Protein AF-0000000080296168 (afdb_homodimer)

pLDDT: mean 92.32, std 10.61, range [26.84, 98.88]

Foldseek 3Di:
DPPPPVPPAEEDAPVCPVPPHDFFDKHKYKFFWLDWDDDDFKIKTWGHHLPDLDTAIEIETPVPPCVQDDGQFIKMFIATWHADPVGDIHGYGPDMGTPDHRPCVPDPDDDSVDDDDPVSLLVCLVCNCVPSLLSLLVVLLVLLVVLLVVVCVVVQAAEDDFDQKDQDAVQVPAAWAWDADPDLVVLVVQDDPPQDSRCSVPSGTITGYQDRVLVQVLVCLPRFKYKYWDKHAGPDQDPDLQDFRIFIKIKIKHFPDDDLVVVVVVVLVSLLSSLVSSCVPSVVSQQVLCCVAVVDPPDPCQSVDDEEEAEPVRLLVVCVVVVVVDPDHRDPPAGDDQVSLQVSCVVVVYKYKYFFAQPVNDGLFFAADPVHNRTGGKIFIQGHLNGTFKIKHKGDLALVSSVPRPPNDPPCVVSSVSSVVPRITMMMMMGGSLSSSCSSRVDNGSCSSDSFTHHPPDDDD/DPPPPVPPADEDAPVCPVPPHDFFDKHKYKFFWLDWDDDDFKIKTWGHHLPDLDTAIEIETPVPPCVPDDGQFIKMFIATWHADPVGDIHGYGPDMGTPDHRPCVPDPQDDSVDDDDPVSLLVCLVCNCVPSLLSLLVVLLVLLVVLLVVVCVVVQAAEDDFDQKDQDAVQVPAAWAWDADPDLVVLVVQDDPPQDSRCSVPSGTITGYQDRVLVQLLVCLPRFKYKYWDKHAGPDQDPDLQDFRIFIKIKIKHFPDDDLVVVVVVVLVSLLSSLVSSCVPSVVSQQVLCCVAVVDPDDPCQSVDDEEEAEPVRLLVVCVVVVVPDPDHRDPPAGDDQVSLQVSCVVVVYKYKYFFAQPVNDGLFFAADPVHNRTGGKIFIQGHLNRTFKIKHKGDLALVSSVPRPPNDPPCVVSSVSSVVPRITMMMMMGGSLSSSCSSRVDNGSCSSDSFTHHPPDDDD

Nearest PDB structures (foldseek):
  8h53-assembly1_D  TM=8.801E-01  e=4.854E-37  Homo sapiens
  3m4p-assembly1_A  TM=8.789E-01  e=1.012E-35  Entamoeba histolytica
  5xix-assembly2_C  TM=8.912E-01  e=6.479E-35  Homo sapiens
  5xix-assembly1_D  TM=8.924E-01  e=8.583E-35  Homo sapiens
  1asz-assembly1_B  TM=8.115E-01  e=2.152E-29  unclassified

Organism: Glossina morsitans morsitans (NCBI:txid37546)

Solvent-accessible surface area (backbone atoms only — not comparable to full-atom values): 49221 Å² total; per-residue (Å²): 133,79,74,71,71,69,72,73,62,53,79,46,60,74,65,47,41,81,76,74,55,56,73,70,40,65,37,26,42,59,31,33,26,61,42,74,46,79,54,94,67,37,31,38,34,28,33,36,48,37,66,46,89,64,68,42,43,34,39,34,59,52,91,44,90,54,89,72,71,48,56,39,23,26,35,40,35,34,26,33,31,37,68,43,96,88,67,47,68,29,30,45,48,76,43,78,42,76,72,24,59,12,48,54,88,71,75,48,84,74,56,82,90,53,88,74,54,68,74,62,46,64,73,37,58,61,56,33,29,63,38,70,66,44,32,31,44,46,52,47,52,27,47,48,53,52,37,49,52,50,53,40,48,76,69,61,34,39,54,48,76,56,58,51,71,21,56,53,61,85,73,73,76,65,50,38,31,31,49,36,63,61,46,66,65,56,29,60,71,45,48,48,92,87,49,56,56,81,18,16,57,39,66,42,72,36,24,48,19,61,59,46,60,70,59,44,51,33,43,27,78,19,38,25,28,26,30,32,79,42,74,25,38,38,50,55,95,49,87,51,51,81,55,51,33,51,45,45,34,36,35,41,37,39,57,81,38,88,47,63,65,60,53,50,50,50,53,52,51,49,54,44,51,35,52,53,54,37,49,75,76,38,44,67,39,36,49,50,38,17,47,73,57,58,67,45,85,74,67,75,60,63,69,75,47,75,66,43,78,36,45,36,66,56,49,49,50,56,47,62,76,46,47,86,77,49,92,63,84,87,48,94,82,72,65,74,52,64,70,55,38,39,46,52,18,60,74,65,74,24,35,32,34,37,28,50,34,54,36,91,78,49,63,70,58,43,19,59,34,91,88,44,69,63,21,16,39,30,38,34,35,24,32,70,97,59,13,71,47,32,43,33,28,30,41,51,32,48,40,66,63,44,69,62,37,91,69,54,66,86,90,46,63,65,63,45,46,52,23,56,49,25,27,61,41,23,28,34,38,39,29,44,45,45,54,53,49,26,56,66,23,49,51,76,46,48,60,68,64,43,81,64,54,28,36,67,60,35,58,76,92,133,82,74,68,72,72,70,75,61,55,79,47,60,74,65,48,43,82,78,73,56,53,74,71,40,65,38,26,41,59,30,32,27,62,41,73,46,80,54,94,64,37,32,38,33,29,32,38,48,37,66,47,88,65,70,43,42,36,39,34,58,53,91,46,90,53,91,72,72,48,55,39,21,26,34,39,34,34,25,34,32,36,67,43,96,88,68,48,68,29,31,44,48,79,42,79,42,77,72,23,58,12,48,55,88,70,76,49,85,75,56,81,88,54,88,73,53,68,72,62,46,63,74,38,59,62,55,34,29,61,38,69,65,44,32,30,45,46,53,46,52,26,46,49,53,52,36,49,52,51,53,40,48,74,69,61,36,39,55,48,76,57,60,49,71,21,55,51,60,83,73,72,76,65,51,38,31,30,49,36,64,62,46,66,65,57,30,60,71,45,49,48,91,86,48,54,56,81,17,16,55,38,65,42,71,35,25,47,20,61,61,48,59,70,58,45,51,32,42,26,77,19,37,26,29,25,32,33,76,41,74,25,38,37,50,54,96,48,86,50,51,80,55,53,32,50,44,46,35,35,36,40,36,40,58,81,37,88,50,62,67,59,54,52,50,49,52,52,49,48,55,46,51,35,50,53,54,37,48,75,76,37,43,69,40,35,51,50,38,15,47,74,56,61,66,44,84,73,66,74,59,64,70,75,46,74,68,43,79,37,44,36,65,57,50,49,50,56,47,62,76,45,46,88,78,48,91,62,84,89,47,92,82,70,67,75,53,64,71,55,38,40,47,52,19,60,73,65,72,25,33,32,34,37,27,48,35,53,37,91,78,49,64,68,60,43,19,60,34,90,89,44,70,62,22,16,40,29,38,36,35,26,30,70,96,60,12,71,48,32,43,34,29,30,41,51,31,50,40,68,63,46,69,63,37,91,71,54,67,87,90,47,61,66,63,43,45,51,23,57,49,26,27,62,40,25,29,34,37,39,30,45,46,46,52,53,48,27,55,66,25,48,50,75,45,46,60,67,64,43,82,64,53,30,38,66,59,34,56,76,92

Secondary structure (DSSP, 8-state):
----------B--HHHHHHH--TT-EEEEEEEEEEEEE-SSEEEEEEE-SS-SS-EEEEEETTS-GGG--TT-EEEEEEEEEE-TTS-EEEEEEEEEEEE---TTTT-S--TT-PPPHHHHGGGTTTGGGSHHHHHHHHHHHHHHHHHHHHHHHTT-EE----SEESS-TTS-S--EEEEES-HHHHHHT--TTS-GGGTTTTS--EE-S-SHHHHHHHHHHHSSEEEEEEEE-------TT--SEEEEEEEEEES---HHHHHHHHHHHHHHHHHHHHHHHHHHHHHHHHHHTSS----GGGTSPPEEEEHHHHHHHHHHTGGG-SS---TTS---HHHHHHHHHHHTS-EEEEEEEGGGS-TTBPBPSS-TTEEEEEEEEETTTEEEEEEEEB---HHHHHT-TTPPTT-HHHHHHHHTT---EEEEEEEHHHHHHHHH--S-GGGSSSS--BTTB---/----------B--HHHHHHH--TT-EEEEEEEEEEEEE-SSEEEEEEE-SS-SS-EEEEEETTS-GGG--TT-EEEEEEEEEE-TTS-EEEEEEEEEEEE---TTTT-S--TT-PPPHHHHGGGTTTGGGSHHHHHHHHHHHHHHHHHHHHHHHTT-EE----SEES--TTS-S--EEEEES-HHHHHHT--TTS-GGGTTTTS--EE-S-SHHHHHHHHHHHSSEEEEEEEE-------TT--SEEEEEEEEEES---HHHHHHHHHHHHHHHHHHHHHHHHHHHHHHHHHHTSS----GGGTSPPEEEEHHHHHHHHHHTGGG-SS---TTS---HHHHHHHHHHHTS-EEEEEEEGGGS-TTBPBPSS-TTEEEEEEEEETTTEEEEEEEEB---HHHHHT-TTPPTT-HHHHHHHHTT---EEEEEEEHHHHHHHHH--S-GGGSSSS--BTTB---

Radius of gyration: 29.34 Å; Cα contacts (8 Å, |Δi|>4): 1949; chains: 2; bounding box: 81×88×82 Å

InterPro domains:
  IPR002312 Aspartyl/Asparaginyl-tRNA synthetase, class IIb [PR01042] (208-220)
  IPR002312 Aspartyl/Asparaginyl-tRNA synthetase, class IIb [PR01042] (224-237)
  IPR002312 Aspartyl/Asparaginyl-tRNA synthetase, class IIb [PR01042] (416-430)
  IPR004364 Aminoacyl-tRNA synthetase, class II (D/K/N) [PF00152] (122-454)
  IPR004365 OB-fold nucleic acid binding domain, AA-tRNA synthetase-type [PF01336] (29-98)
  IPR004522 Asparagine-tRNA ligase [TIGR00457] (20-460)
  IPR006195 Aminoacyl-tRNA synthetase, class II [PS50862] (138-451)
  IPR012340 Nucleic acid-binding, OB-fold [G3DSA:2.40.50.140] (9-104)
  IPR012340 Nucleic acid-binding, OB-fold [SSF50249] (22-100)
  IPR045864 Class II Aminoacyl-tRNA synthetase/Biotinyl protein ligase (BPL) and lipoyl protein ligase (LPL) [G3DSA:3.30.930.10] (112-461)
  IPR045864 Class II Aminoacyl-tRNA synthetase/Biotinyl protein ligase (BPL) and lipoyl protein ligase (LPL) [SSF55681] (117-456)

Sequence (922 aa):
MLLIKRLCCSFQRINAITKTRQPGDTLEVRGWIKSVRRLKNNVFFDISDGSTMQKFQVVVPKNEQLTAVSAGNLVRVLGQLQVAPQGHYELHANSLETIAEGNLNSGYPFSPKQQHDPEYVREYLHLRSRTSCTAAIMRLRHKTQMALHKFMDKHDFIHINTPILTTNDCEGAGEVFTVQPDSDELLKQMSRPPVPLSQSYFDSKVYLTVSGQLHLESMSYGLGNTYTISPAFRAENCKSPLHLSEFYMFEAELVFIENLEELCRFIEKMIKSVTNDILKFSEADIQYCQNQTVGENFNLQWLRDTWQILSYDEASDIILRNKEKFKTAVKSNEGFSKEQELFLVDYCKAPVFVINWPAAQKPFYMKISREDSSKVYALDLLMPVVAELCGGSLRECDVNRLQEHPHFPQGLEWYLELRKFGGLPTGGFGMGFERFLQLLTGVKNIRDVIPFPRYPHSCKMMLLIKRLCCSFQRINAITKTRQPGDTLEVRGWIKSVRRLKNNVFFDISDGSTMQKFQVVVPKNEQLTAVSAGNLVRVLGQLQVAPQGHYELHANSLETIAEGNLNSGYPFSPKQQHDPEYVREYLHLRSRTSCTAAIMRLRHKTQMALHKFMDKHDFIHINTPILTTNDCEGAGEVFTVQPDSDELLKQMSRPPVPLSQSYFDSKVYLTVSGQLHLESMSYGLGNTYTISPAFRAENCKSPLHLSEFYMFEAELVFIENLEELCRFIEKMIKSVTNDILKFSEADIQYCQNQTVGENFNLQWLRDTWQILSYDEASDIILRNKEKFKTAVKSNEGFSKEQELFLVDYCKAPVFVINWPAAQKPFYMKISREDSSKVYALDLLMPVVAELCGGSLRECDVNRLQEHPHFPQGLEWYLELRKFGGLPTGGFGMGFERFLQLLTGVKNIRDVIPFPRYPHSCKM

Structure (mmCIF, N/CA/C/O backbone):
data_AF-0000000080296168-model_v1
#
loop_
_entity.id
_entity.type
_entity.pdbx_description
1 polymer 'asparagine--tRNA ligase'
#
loop_
_atom_site.group_PDB
_atom_site.id
_atom_site.type_symbol
_atom_site.label_atom_id
_atom_site.label_alt_id
_atom_site.label_comp_id
_atom_site.label_asym_id
_atom_site.label_entity_id
_atom_site.label_seq_id
_atom_site.pdbx_PDB_ins_code
_atom_site.Cartn_x
_atom_site.Cartn_y
_atom_site.Cartn_z
_atom_site.occupancy
_atom_site.B_iso_or_equiv
_atom_site.auth_seq_id
_atom_site.auth_comp_id
_atom_site.auth_asym_id
_atom_site.auth_atom_id
_atom_site.pdbx_PDB_model_num
ATOM 1 N N . MET A 1 1 ? 19.234 23.25 47.594 1 28.78 1 MET A N 1
ATOM 2 C CA . MET A 1 1 ? 19.234 23.5 46.156 1 28.78 1 MET A CA 1
ATOM 3 C C . MET A 1 1 ? 18.297 22.531 45.438 1 28.78 1 MET A C 1
ATOM 5 O O . MET A 1 1 ? 18.578 21.344 45.312 1 28.78 1 MET A O 1
ATOM 9 N N . LEU A 1 2 ? 16.984 22.656 45.656 1 29.89 2 LEU A N 1
ATOM 10 C CA . LEU A 1 2 ? 15.852 21.797 45.312 1 29.89 2 LEU A CA 1
ATOM 11 C C . LEU A 1 2 ? 15.758 21.609 43.812 1 29.89 2 LEU A C 1
ATOM 13 O O . LEU A 1 2 ? 15.594 22.594 43.062 1 29.89 2 LEU A O 1
ATOM 17 N N . LEU A 1 3 ? 16.594 20.75 43.344 1 32.88 3 LEU A N 1
ATOM 18 C CA . LEU A 1 3 ? 16.531 20.344 41.938 1 32.88 3 LEU A CA 1
ATOM 19 C C . LEU A 1 3 ? 15.078 20.203 41.469 1 32.88 3 LEU A C 1
ATOM 21 O O . LEU A 1 3 ? 14.352 19.312 41.938 1 32.88 3 LEU A O 1
ATOM 25 N N . ILE A 1 4 ? 14.43 21.281 41.406 1 35.31 4 ILE A N 1
ATOM 26 C CA . ILE A 1 4 ? 13.133 21.266 40.75 1 35.31 4 ILE A CA 1
ATOM 27 C C . ILE A 1 4 ? 13.211 20.406 39.5 1 35.31 4 ILE A C 1
ATOM 29 O O . ILE A 1 4 ? 13.93 20.719 38.531 1 35.31 4 ILE A O 1
ATOM 33 N N . LYS A 1 5 ? 13.367 19.125 39.719 1 35.62 5 LYS A N 1
ATOM 34 C CA . LYS A 1 5 ? 13.102 18.172 38.625 1 35.62 5 LYS A CA 1
ATOM 35 C C . LYS A 1 5 ? 11.953 18.656 37.75 1 35.62 5 LYS A C 1
ATOM 37 O O . LYS A 1 5 ? 10.812 18.75 38.219 1 35.62 5 LYS A O 1
ATOM 42 N N . ARG A 1 6 ? 12.195 19.625 37.094 1 38 6 ARG A N 1
ATOM 43 C CA . ARG A 1 6 ? 11.234 20.031 36.094 1 38 6 ARG A CA 1
ATOM 44 C C . ARG A 1 6 ? 10.531 18.828 35.469 1 38 6 ARG A C 1
ATOM 46 O O . ARG A 1 6 ? 11.156 18.016 34.781 1 38 6 ARG A O 1
ATOM 53 N N . LEU A 1 7 ? 9.766 18.125 36.125 1 39.66 7 LEU A N 1
ATOM 54 C CA . LEU A 1 7 ? 8.93 17.078 35.531 1 39.66 7 LEU A CA 1
ATOM 55 C C . LEU A 1 7 ? 8.516 17.453 34.125 1 39.66 7 LEU A C 1
ATOM 57 O O . LEU A 1 7 ? 7.766 18.406 33.906 1 39.66 7 LEU A O 1
ATOM 61 N N . CYS A 1 8 ? 9.336 17.531 33.188 1 44.12 8 CYS A N 1
ATOM 62 C CA . CYS A 1 8 ? 9.102 17.734 31.766 1 44.12 8 CYS A CA 1
ATOM 63 C C . CYS A 1 8 ? 7.754 17.172 31.344 1 44.12 8 CYS A C 1
ATOM 65 O O . CYS A 1 8 ? 7.512 15.977 31.469 1 44.12 8 CYS A O 1
ATOM 67 N N . CYS A 1 9 ? 6.699 17.859 31.656 1 56.59 9 CYS A N 1
ATOM 68 C CA . CYS A 1 9 ? 5.328 17.562 31.266 1 56.59 9 CYS A CA 1
ATOM 69 C C . CYS A 1 9 ? 5.27 17.031 29.844 1 56.59 9 CYS A C 1
ATOM 71 O O . CYS A 1 9 ? 5.73 17.688 28.906 1 56.59 9 CYS A O 1
ATOM 73 N N . SER A 1 10 ? 5.227 15.695 29.688 1 73.06 10 SER A N 1
ATOM 74 C CA . SER A 1 10 ? 5.238 14.93 28.438 1 73.06 10 SER A CA 1
ATOM 75 C C . SER A 1 10 ? 3.914 15.055 27.703 1 73.06 10 SER A C 1
ATOM 77 O O . SER A 1 10 ? 2.846 14.961 28.297 1 73.06 10 SER A O 1
ATOM 79 N N . PHE A 1 11 ? 3.92 15.625 26.5 1 87.69 11 PHE A N 1
ATOM 80 C CA . PHE A 1 11 ? 2.773 15.648 25.594 1 87.69 11 PHE A CA 1
ATOM 81 C C . PHE A 1 11 ? 2.221 14.242 25.391 1 87.69 11 PHE A C 1
ATOM 83 O O . PHE A 1 11 ? 2.977 13.305 25.141 1 87.69 11 PHE A O 1
ATOM 90 N N . GLN A 1 12 ? 0.853 14.086 25.719 1 90.38 12 GLN A N 1
ATOM 91 C CA . GLN A 1 12 ? 0.19 12.797 25.578 1 90.38 12 GLN A CA 1
ATOM 92 C C . GLN A 1 12 ? -0.971 12.875 24.594 1 90.38 12 GLN A C 1
ATOM 94 O O . GLN A 1 12 ? -1.754 13.82 24.625 1 90.38 12 GLN A O 1
ATOM 99 N N . ARG A 1 13 ? -1.001 11.891 23.656 1 92.88 13 ARG A N 1
ATOM 100 C CA . ARG A 1 13 ? -2.188 11.766 22.812 1 92.88 13 ARG A CA 1
ATOM 101 C C . ARG A 1 13 ? -3.395 11.32 23.641 1 92.88 13 ARG A C 1
ATOM 103 O O . ARG A 1 13 ? -3.27 10.477 24.531 1 92.88 13 ARG A O 1
ATOM 110 N N . ILE A 1 14 ? -4.504 11.773 23.297 1 94 14 ILE A N 1
ATOM 111 C CA . ILE A 1 14 ? -5.719 11.57 24.078 1 94 14 ILE A CA 1
ATOM 112 C C . ILE A 1 14 ? -6.027 10.07 24.156 1 94 14 ILE A C 1
ATOM 114 O O . ILE A 1 14 ? -6.395 9.57 25.219 1 94 14 ILE A O 1
ATOM 118 N N . ASN A 1 15 ? -5.828 9.297 23.094 1 92.38 15 ASN A N 1
ATOM 119 C CA . ASN A 1 15 ? -6.148 7.875 23.047 1 92.38 15 ASN A CA 1
ATOM 120 C C . ASN A 1 15 ? -5.316 7.086 24.062 1 92.38 15 ASN A C 1
ATOM 122 O O . ASN A 1 15 ? -5.727 6.016 24.516 1 92.38 15 ASN A O 1
ATOM 126 N N . ALA A 1 16 ? -4.199 7.598 24.469 1 91.56 16 ALA A N 1
ATOM 127 C CA . ALA A 1 16 ? -3.262 6.867 25.312 1 91.56 16 ALA A CA 1
ATOM 128 C C . ALA A 1 16 ? -3.467 7.215 26.781 1 91.56 16 ALA A C 1
ATOM 130 O O . ALA A 1 16 ? -2.969 6.516 27.672 1 91.56 16 ALA A O 1
ATOM 131 N N . ILE A 1 17 ? -4.168 8.281 27.125 1 92.88 17 ILE A N 1
ATOM 132 C CA . ILE A 1 17 ? -4.234 8.844 28.484 1 92.88 17 ILE A CA 1
ATOM 133 C C . ILE A 1 17 ? -4.812 7.805 29.438 1 92.88 17 ILE A C 1
ATOM 135 O O . ILE A 1 17 ? -4.207 7.496 30.469 1 92.88 17 ILE A O 1
ATOM 139 N N . THR A 1 18 ? -5.926 7.156 29.031 1 87.75 18 THR A N 1
ATOM 140 C CA . THR A 1 18 ? -6.602 6.219 29.922 1 87.75 18 THR A CA 1
ATOM 141 C C . THR A 1 18 ? -5.773 4.945 30.094 1 87.75 18 THR A C 1
ATOM 143 O O . THR A 1 18 ? -5.965 4.203 31.062 1 87.75 18 THR A O 1
ATOM 146 N N . LYS A 1 19 ? -4.898 4.723 29.203 1 87.19 19 LYS A N 1
ATOM 147 C CA . LYS A 1 19 ? -4.137 3.479 29.219 1 87.19 19 LYS A CA 1
ATOM 148 C C . LYS A 1 19 ? -2.812 3.656 29.953 1 87.19 19 LYS A C 1
ATOM 150 O O . LYS A 1 19 ? -2.24 2.686 30.453 1 87.19 19 LYS A O 1
ATOM 155 N N . THR A 1 20 ? -2.365 4.875 30.016 1 90.12 20 THR A N 1
ATOM 156 C CA . THR A 1 20 ? -0.973 5.027 30.422 1 90.12 20 THR A CA 1
ATOM 157 C C . THR A 1 20 ? -0.862 5.961 31.625 1 90.12 20 THR A C 1
ATOM 159 O O . THR A 1 20 ? 0.196 6.051 32.25 1 90.12 20 THR A O 1
ATOM 162 N N . ARG A 1 21 ? -1.926 6.68 32 1 92.38 21 ARG A N 1
ATOM 163 C CA . ARG A 1 21 ? -1.85 7.703 33.031 1 92.38 21 ARG A CA 1
ATOM 164 C C . ARG A 1 21 ? -2.854 7.43 34.156 1 92.38 21 ARG A C 1
ATOM 166 O O . ARG A 1 21 ? -3.744 6.59 34 1 92.38 21 ARG A O 1
ATOM 173 N N . GLN A 1 22 ? -2.635 8.148 35.281 1 94.56 22 GLN A N 1
ATOM 174 C CA . GLN A 1 22 ? -3.514 8.031 36.438 1 94.56 22 GLN A CA 1
ATOM 175 C C . GLN A 1 22 ? -3.883 9.398 37 1 94.56 22 GLN A C 1
ATOM 177 O O . GLN A 1 22 ? -3.166 10.383 36.75 1 94.56 22 GLN A O 1
ATOM 182 N N . PRO A 1 23 ? -5.043 9.391 37.656 1 94.69 23 PRO A N 1
ATOM 183 C CA . PRO A 1 23 ? -5.418 10.664 38.281 1 94.69 23 PRO A CA 1
ATOM 184 C C . PRO A 1 23 ? -4.301 11.25 39.156 1 94.69 23 PRO A C 1
ATOM 186 O O . PRO A 1 23 ? -3.619 10.516 39.875 1 94.69 23 PRO A O 1
ATOM 189 N N . GLY A 1 24 ? -4.148 12.492 39.031 1 95 24 GLY A N 1
ATOM 190 C CA . GLY A 1 24 ? -3.082 13.164 39.75 1 95 24 GLY A CA 1
ATOM 191 C C . GLY A 1 24 ? -1.876 13.477 38.906 1 95 24 GLY A C 1
ATOM 192 O O . GLY A 1 24 ? -1.083 14.359 39.219 1 95 24 GLY A O 1
ATOM 193 N N . ASP A 1 25 ? -1.771 12.82 37.781 1 95.56 25 ASP A N 1
ATOM 194 C CA . ASP A 1 25 ? -0.648 13.055 36.875 1 95.56 25 ASP A CA 1
ATOM 195 C C . ASP A 1 25 ? -0.755 14.422 36.188 1 95.56 25 ASP A C 1
ATOM 197 O O . ASP A 1 25 ? -1.853 14.867 35.844 1 95.56 25 ASP A O 1
ATOM 201 N N . THR A 1 26 ? 0.37 15.094 36.094 1 95.38 26 THR A N 1
ATOM 202 C CA . THR A 1 26 ? 0.462 16.297 35.281 1 95.38 26 THR A CA 1
ATOM 203 C C . THR A 1 26 ? 0.803 15.938 33.812 1 95.38 26 THR A C 1
ATOM 205 O O . THR A 1 26 ? 1.733 15.172 33.562 1 95.38 26 THR A O 1
ATOM 208 N N . LEU A 1 27 ? -0.029 16.5 32.906 1 94.69 27 LEU A N 1
ATOM 209 C CA . LEU A 1 27 ? 0.264 16.188 31.5 1 94.69 27 LEU A CA 1
ATOM 210 C C . LEU A 1 27 ? -0.186 17.312 30.594 1 94.69 27 LEU A C 1
ATOM 212 O O . LEU A 1 27 ? -0.873 18.234 31.031 1 94.69 27 LEU A O 1
ATOM 216 N N . GLU A 1 28 ? 0.322 17.328 29.422 1 95.75 28 GLU A N 1
ATOM 217 C CA . GLU A 1 28 ? -0.044 18.266 28.359 1 95.75 28 GLU A CA 1
ATOM 218 C C . GLU A 1 28 ? -0.856 17.578 27.266 1 95.75 28 GLU A C 1
ATOM 220 O O . GLU A 1 28 ? -0.53 16.469 26.844 1 95.75 28 GLU A O 1
ATOM 225 N N . VAL A 1 29 ? -1.934 18.234 26.875 1 95.5 29 VAL A N 1
ATOM 226 C CA . VAL A 1 29 ? -2.717 17.75 25.734 1 95.5 29 VAL A CA 1
ATOM 227 C C . VAL A 1 29 ? -2.809 18.844 24.672 1 95.5 29 VAL A C 1
ATOM 229 O O . VAL A 1 29 ? -2.756 20.031 24.984 1 95.5 29 VAL A O 1
ATOM 232 N N . ARG A 1 30 ? -2.832 18.438 23.438 1 96 30 ARG A N 1
ATOM 233 C CA . ARG A 1 30 ? -2.994 19.312 22.297 1 96 30 ARG A CA 1
ATOM 234 C C . ARG A 1 30 ? -4.113 18.828 21.375 1 96 30 ARG A C 1
ATOM 236 O O . ARG A 1 30 ? -4.289 17.625 21.188 1 96 30 ARG A O 1
ATOM 243 N N . GLY A 1 31 ? -4.914 19.75 20.859 1 95.25 31 GLY A N 1
ATOM 244 C CA . GLY A 1 31 ? -5.98 19.375 19.953 1 95.25 31 GLY A CA 1
ATOM 245 C C . GLY A 1 31 ? -6.93 20.516 19.641 1 95.25 31 GLY A C 1
ATOM 246 O O . GLY A 1 31 ? -6.676 21.656 20.016 1 95.25 31 GLY A O 1
ATOM 247 N N . TRP A 1 32 ? -7.957 20.234 18.891 1 94.75 32 TRP A N 1
ATOM 248 C CA . TRP A 1 32 ? -8.969 21.203 18.5 1 94.75 32 TRP A CA 1
ATOM 249 C C . TRP A 1 32 ? -10.117 21.25 19.5 1 94.75 32 TRP A C 1
ATOM 251 O O . TRP A 1 32 ? -10.641 20.203 19.891 1 94.75 32 TRP A O 1
ATOM 261 N N . ILE A 1 33 ? -10.516 22.453 19.906 1 94.69 33 ILE A N 1
ATOM 262 C CA . ILE A 1 33 ? -11.688 22.594 20.766 1 94.69 33 ILE A CA 1
ATOM 263 C C . ILE A 1 33 ? -12.953 22.297 19.953 1 94.69 33 ILE A C 1
ATOM 265 O O . ILE A 1 33 ? -13.219 22.938 18.938 1 94.69 33 ILE A O 1
ATOM 269 N N . LYS A 1 34 ? -13.703 21.344 20.406 1 92.81 34 LYS A N 1
ATOM 270 C CA . LYS A 1 34 ? -14.891 20.922 19.688 1 92.81 34 LYS A CA 1
ATOM 271 C C . LYS A 1 34 ? -16.141 21.609 20.234 1 92.81 34 LYS A C 1
ATOM 273 O O . LYS A 1 34 ? -17.062 21.938 19.484 1 92.81 34 LYS A O 1
ATOM 278 N N . SER A 1 35 ? -16.188 21.766 21.531 1 93 35 SER A N 1
ATOM 279 C CA . SER A 1 35 ? -17.312 22.391 22.188 1 93 35 SER A CA 1
ATOM 280 C C . SER A 1 35 ? -16.875 23.125 23.469 1 93 35 SER A C 1
ATOM 282 O O . SER A 1 35 ? -15.867 22.766 24.062 1 93 35 SER A O 1
ATOM 284 N N . VAL A 1 36 ? -17.656 24.156 23.781 1 93.5 36 VAL A N 1
ATOM 285 C CA . VAL A 1 36 ? -17.375 24.969 24.969 1 93.5 36 VAL A CA 1
ATOM 286 C C . VAL A 1 36 ? -18.656 25.156 25.781 1 93.5 36 VAL A C 1
ATOM 288 O O . VAL A 1 36 ? -19.719 25.438 25.219 1 93.5 36 VAL A O 1
ATOM 291 N N . ARG A 1 37 ? -18.516 24.906 27.047 1 92.94 37 ARG A N 1
ATOM 292 C CA . ARG A 1 37 ? -19.594 25.156 28 1 92.94 37 ARG A CA 1
ATOM 293 C C . ARG A 1 37 ? -19.141 26.078 29.109 1 92.94 37 ARG A C 1
ATOM 295 O O . ARG A 1 37 ? -18.25 25.734 29.891 1 92.94 37 ARG A O 1
ATOM 302 N N . ARG A 1 38 ? -19.797 27.125 29.172 1 91.88 38 ARG A N 1
ATOM 303 C CA . ARG A 1 38 ? -19.469 28.125 30.188 1 91.88 38 ARG A CA 1
ATOM 304 C C . ARG A 1 38 ? -20.469 28.094 31.328 1 91.88 38 ARG A C 1
ATOM 306 O O . ARG A 1 38 ? -21.656 28.391 31.141 1 91.88 38 ARG A O 1
ATOM 313 N N . LEU A 1 39 ? -19.984 27.766 32.469 1 89.31 39 LEU A N 1
ATOM 314 C CA . LEU A 1 39 ? -20.812 27.75 33.656 1 89.31 39 LEU A CA 1
ATOM 315 C C . LEU A 1 39 ? -20.406 28.859 34.625 1 89.31 39 LEU A C 1
ATOM 317 O O . LEU A 1 39 ? -19.594 29.703 34.281 1 89.31 39 LEU A O 1
ATOM 321 N N . LYS A 1 40 ? -21.016 28.906 35.812 1 87.81 40 LYS A N 1
ATOM 322 C CA . LYS A 1 40 ? -20.844 30 36.75 1 87.81 40 LYS A CA 1
ATOM 323 C C . LYS A 1 40 ? -19.406 30.125 37.188 1 87.81 40 LYS A C 1
ATOM 325 O O . LYS A 1 40 ? -18.828 31.219 37.188 1 87.81 40 LYS A O 1
ATOM 330 N N . ASN A 1 41 ? -18.766 29.062 37.562 1 88.5 41 ASN A N 1
ATOM 331 C CA . ASN A 1 41 ? -17.438 29.141 38.188 1 88.5 41 ASN A CA 1
ATOM 332 C C . ASN A 1 41 ? -16.359 28.547 37.281 1 88.5 41 ASN A C 1
ATOM 334 O O . ASN A 1 41 ? -15.172 28.812 37.469 1 88.5 41 ASN A O 1
ATOM 338 N N . ASN A 1 42 ? -16.875 27.719 36.281 1 90.56 42 ASN A N 1
ATOM 339 C CA . ASN A 1 42 ? -15.914 27 35.438 1 90.56 42 ASN A CA 1
ATOM 340 C C . ASN A 1 42 ? -16.312 27.047 33.969 1 90.56 42 ASN A C 1
ATOM 342 O O . ASN A 1 42 ? -17.5 27.188 33.656 1 90.56 42 ASN A O 1
ATOM 346 N N . VAL A 1 43 ? -15.336 27.031 33.156 1 93.25 43 VAL A N 1
ATOM 347 C CA . VAL A 1 43 ? -15.523 26.781 31.719 1 93.25 43 VAL A CA 1
ATOM 348 C C . VAL A 1 43 ? -15.07 25.375 31.375 1 93.25 43 VAL A C 1
ATOM 350 O O . VAL A 1 43 ? -13.977 24.953 31.75 1 93.25 43 VAL A O 1
ATOM 353 N N . PHE A 1 44 ? -15.945 24.609 30.75 1 94.06 44 PHE A N 1
ATOM 354 C CA . PHE A 1 44 ? -15.641 23.266 30.25 1 94.06 44 PHE A CA 1
ATOM 355 C C . PHE A 1 44 ? -15.539 23.266 28.719 1 94.06 44 PHE A C 1
ATOM 357 O O . PHE A 1 44 ? -16.312 23.938 28.047 1 94.06 44 PHE A O 1
ATOM 364 N N . PHE A 1 45 ? -14.508 22.641 28.25 1 94.75 45 PHE A N 1
ATOM 365 C CA . PHE A 1 45 ? -14.5 22.438 26.797 1 94.75 45 PHE A CA 1
ATOM 366 C C . PHE A 1 45 ? -13.938 21.078 26.453 1 94.75 45 PHE A C 1
ATOM 368 O O . PHE A 1 45 ? -13.172 20.484 27.219 1 94.75 45 PHE A O 1
ATOM 375 N N . ASP A 1 46 ? -14.375 20.516 25.312 1 95.44 46 ASP A N 1
AT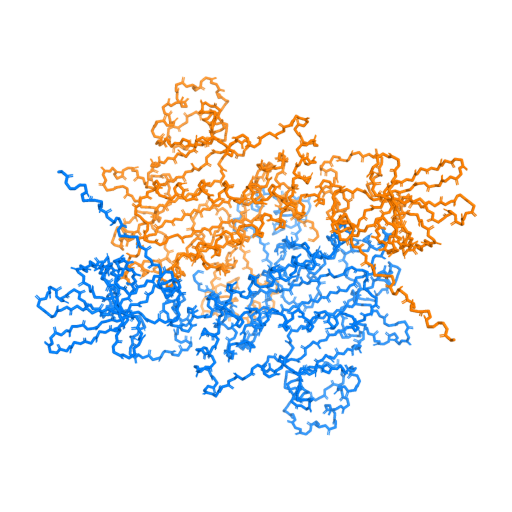OM 376 C CA . ASP A 1 46 ? -13.93 19.234 24.797 1 95.44 46 ASP A CA 1
ATOM 377 C C . ASP A 1 46 ? -12.867 19.422 23.719 1 95.44 46 ASP A C 1
ATOM 379 O O . ASP A 1 46 ? -12.992 20.297 22.859 1 95.44 46 ASP A O 1
ATOM 383 N N . ILE A 1 47 ? -11.82 18.578 23.844 1 95.44 47 ILE A N 1
ATOM 384 C CA . ILE A 1 47 ? -10.727 18.641 22.875 1 95.44 47 ILE A CA 1
ATOM 385 C C . ILE A 1 47 ? -10.648 17.312 22.109 1 95.44 47 ILE A C 1
ATOM 387 O O . ILE A 1 47 ? -10.906 16.25 22.672 1 95.44 47 ILE A O 1
ATOM 391 N N . SER A 1 48 ? -10.398 17.422 20.797 1 95 48 SER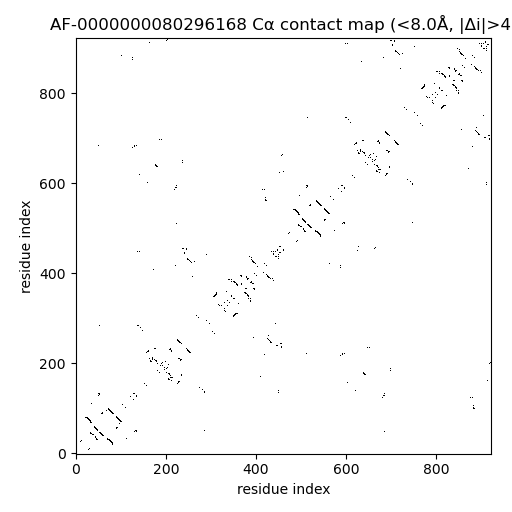 A N 1
ATOM 392 C CA . SER A 1 48 ? -10.086 16.281 19.953 1 95 48 SER A CA 1
ATOM 393 C C . SER A 1 48 ? -8.711 16.422 19.297 1 95 48 SER A C 1
ATOM 395 O O . SER A 1 48 ? -8.352 17.5 18.828 1 95 48 SER A O 1
ATOM 397 N N . ASP A 1 49 ? -7.922 15.367 19.359 1 94.94 49 ASP A N 1
ATOM 398 C CA . ASP A 1 49 ? -6.629 15.398 18.688 1 94.94 49 ASP A CA 1
ATOM 399 C C . ASP A 1 49 ? -6.586 14.414 17.531 1 94.94 49 ASP A C 1
ATOM 401 O O . ASP A 1 49 ? -5.512 14.102 17.016 1 94.94 49 ASP A O 1
ATOM 405 N N . GLY A 1 50 ? -7.711 13.805 17.125 1 94.38 50 GLY A N 1
ATOM 406 C CA . GLY A 1 50 ? -7.816 12.914 15.984 1 94.38 50 GLY A CA 1
ATOM 407 C C . GLY A 1 50 ? -7.445 11.477 16.312 1 94.38 50 GLY A C 1
ATOM 408 O O . GLY A 1 50 ? -7.703 10.57 15.516 1 94.38 50 GLY A O 1
ATOM 409 N N . SER A 1 51 ? -6.93 11.18 17.531 1 94.12 51 SER A N 1
ATOM 410 C CA . SER A 1 51 ? -6.402 9.867 17.859 1 94.12 51 SER A CA 1
ATOM 411 C C . SER A 1 51 ? -7.516 8.906 18.266 1 94.12 51 SER A C 1
ATOM 413 O O . SER A 1 51 ? -7.316 7.688 18.281 1 94.12 51 SER A O 1
ATOM 415 N N . THR A 1 52 ? -8.633 9.445 18.562 1 93.38 52 THR A N 1
ATOM 416 C CA . THR A 1 52 ? -9.773 8.648 18.984 1 93.38 52 THR A CA 1
ATOM 417 C C . THR A 1 52 ? -11.078 9.398 18.75 1 93.38 52 THR A C 1
ATOM 419 O O . THR A 1 52 ? -11.07 10.609 18.516 1 93.38 52 THR A O 1
ATOM 422 N N . MET A 1 53 ? -12.133 8.648 18.797 1 90 53 MET A N 1
ATOM 423 C CA . MET A 1 53 ? -13.461 9.227 18.656 1 90 53 MET A CA 1
ATOM 424 C C . MET A 1 53 ? -13.891 9.938 19.922 1 90 53 MET A C 1
ATOM 426 O O . MET A 1 53 ? -14.773 10.805 19.906 1 90 53 MET A O 1
ATOM 430 N N . GLN A 1 54 ? -13.258 9.641 20.953 1 88.12 54 GLN A N 1
ATOM 431 C CA . GLN A 1 54 ? -13.641 10.188 22.25 1 88.12 54 GLN A CA 1
ATOM 432 C C . GLN A 1 54 ? -13.109 11.609 22.422 1 88.12 54 GLN A C 1
ATOM 434 O O . GLN A 1 54 ? -11.969 11.906 22.047 1 88.12 54 GLN A O 1
ATOM 439 N N . LYS A 1 55 ? -13.977 12.414 22.891 1 88.94 55 LYS A N 1
ATOM 440 C CA . LYS A 1 55 ? -13.539 13.758 23.234 1 88.94 55 LYS A CA 1
ATOM 441 C C . LYS A 1 55 ? -12.977 13.805 24.656 1 88.94 55 LYS A C 1
ATOM 443 O O . LYS A 1 55 ? -13.359 12.992 25.5 1 88.94 55 LYS A O 1
ATOM 448 N N . PHE A 1 56 ? -12.078 14.688 24.875 1 95.75 56 PHE A N 1
ATOM 449 C CA . PHE A 1 56 ? -11.422 14.82 26.156 1 95.75 56 PHE A CA 1
ATOM 450 C C . PHE A 1 56 ? -11.797 16.141 26.828 1 95.75 56 PHE A C 1
ATOM 452 O O . PHE A 1 56 ? -11.602 17.203 26.266 1 95.75 56 PHE A O 1
ATOM 459 N N . GLN A 1 57 ? -12.312 16.062 28.016 1 96.62 57 GLN A N 1
ATOM 460 C CA . GLN A 1 57 ? -12.82 17.25 28.703 1 96.62 57 GLN A CA 1
ATOM 461 C C . GLN A 1 57 ? -11.703 17.984 29.438 1 96.62 57 GLN A C 1
ATOM 463 O O . GLN A 1 57 ? -10.859 17.359 30.078 1 96.62 57 GLN A O 1
ATOM 468 N N . VAL A 1 58 ? -11.711 19.297 29.266 1 95.94 58 VAL A N 1
ATOM 469 C CA . VAL A 1 58 ? -10.805 20.188 29.984 1 95.94 58 VAL A CA 1
ATOM 470 C C . VAL A 1 58 ? -11.609 21.188 30.812 1 95.94 58 VAL A C 1
ATOM 472 O O . VAL A 1 58 ? -12.648 21.688 30.359 1 95.94 58 VAL A O 1
ATOM 475 N N . VAL A 1 59 ? -11.141 21.422 32 1 94.38 59 VAL A N 1
ATOM 476 C CA . VAL A 1 59 ? -11.797 22.359 32.906 1 94.38 59 VAL A CA 1
ATOM 477 C C . VAL A 1 59 ? -10.859 23.531 33.219 1 94.38 59 VAL A C 1
ATOM 479 O O . VAL A 1 59 ? -9.688 23.328 33.531 1 94.38 59 VAL A O 1
ATOM 482 N N . VAL A 1 60 ? -11.398 24.703 33.031 1 91.5 60 VAL A N 1
ATOM 483 C CA . VAL A 1 60 ? -10.672 25.922 33.375 1 91.5 60 VAL A CA 1
ATOM 484 C C . VAL A 1 60 ? -11.5 26.797 34.312 1 91.5 60 VAL A C 1
ATOM 486 O O . VAL A 1 60 ? -12.688 27.031 34.062 1 91.5 60 VAL A O 1
ATOM 489 N N . PRO A 1 61 ? -10.836 27.297 35.344 1 87 61 PRO A N 1
ATOM 490 C CA . PRO A 1 61 ? -11.578 28.234 36.188 1 87 61 PRO A CA 1
ATOM 491 C C . PRO A 1 61 ? -11.914 29.547 35.469 1 87 61 PRO A C 1
ATOM 493 O O . PRO A 1 61 ? -11.102 30.047 34.688 1 87 61 PRO A O 1
ATOM 496 N N . LYS A 1 62 ? -13.094 30.047 35.625 1 81.44 62 LYS A N 1
ATOM 497 C CA . LYS A 1 62 ? -13.586 31.234 34.906 1 81.44 62 LYS A CA 1
ATOM 498 C C . LYS A 1 62 ? -12.734 32.469 35.219 1 81.44 62 LYS A C 1
ATOM 500 O O . LYS A 1 62 ? -12.633 33.375 34.406 1 81.44 62 LYS A O 1
ATOM 505 N N . ASN A 1 63 ? -12.102 32.625 36.219 1 70.75 63 ASN A N 1
ATOM 506 C CA . ASN A 1 63 ? -11.305 33.812 36.562 1 70.75 63 ASN A CA 1
ATOM 507 C C . ASN A 1 63 ? -10.062 33.938 35.688 1 70.75 63 ASN A C 1
ATOM 509 O O . ASN A 1 63 ? -9.383 34.969 35.719 1 70.75 63 ASN A O 1
ATOM 513 N N . GLU A 1 64 ? -9.766 32.906 34.969 1 63.38 64 GLU A N 1
ATOM 514 C CA . GLU A 1 64 ? -8.555 32.969 34.156 1 63.38 64 GLU A CA 1
ATOM 515 C C . GLU A 1 64 ? -8.859 33.438 32.719 1 63.38 64 GLU A C 1
ATOM 517 O O . GLU A 1 64 ? -10.023 33.5 32.312 1 63.38 64 GLU A O 1
ATOM 522 N N . GLN A 1 65 ? -7.895 34.031 32.094 1 58.25 65 GLN A N 1
ATOM 523 C CA . GLN A 1 65 ? -8.008 34.594 30.734 1 58.25 65 GLN A CA 1
ATOM 524 C C . GLN A 1 65 ? -8.711 33.625 29.797 1 58.25 65 GLN A C 1
ATOM 526 O O . GLN A 1 65 ? -8.055 32.906 29.062 1 58.25 65 GLN A O 1
ATOM 531 N N . LEU A 1 66 ? -10.047 33.438 29.906 1 62.53 66 LEU A N 1
ATOM 532 C CA . LEU A 1 66 ? -10.945 32.531 29.219 1 62.53 66 LEU A CA 1
ATOM 533 C C . LEU A 1 66 ? -11.172 32.969 27.781 1 62.53 66 LEU A C 1
ATOM 535 O O . LEU A 1 66 ? -11.664 32.188 26.953 1 62.53 66 LEU A O 1
ATOM 539 N N . THR A 1 67 ? -10.906 34.219 27.5 1 59.94 67 THR A N 1
ATOM 540 C CA . THR A 1 67 ? -11.25 34.812 26.203 1 59.94 67 THR A CA 1
ATOM 541 C C . THR A 1 67 ? -10.578 34.031 25.078 1 59.94 67 THR A C 1
ATOM 543 O O . THR A 1 67 ? -11.062 34.031 23.953 1 59.94 67 THR A O 1
ATOM 546 N N . ALA A 1 68 ? -9.812 33.094 25.469 1 77.06 68 ALA A N 1
ATOM 547 C CA . ALA A 1 68 ? -9.016 32.406 24.453 1 77.06 68 ALA A CA 1
ATOM 548 C C . ALA A 1 68 ? -9.617 31.031 24.125 1 77.06 68 ALA A C 1
ATOM 550 O O . ALA A 1 68 ? -9.219 30.406 23.141 1 77.06 68 ALA A O 1
ATOM 551 N N . VAL A 1 69 ? -10.758 30.781 24.797 1 87 69 VAL A N 1
ATOM 552 C CA . VAL A 1 69 ? -11.312 29.453 24.594 1 87 69 VAL A CA 1
ATOM 553 C C . VAL A 1 69 ? -12.5 29.531 23.625 1 87 69 VAL A C 1
ATOM 555 O O . VAL A 1 69 ? -13.562 30.047 23.984 1 87 69 VAL A O 1
ATOM 558 N N . SER A 1 70 ? -12.281 29.156 22.375 1 89.88 70 SER A N 1
ATOM 559 C CA . SER A 1 70 ? -13.328 29.141 21.359 1 89.88 70 SER A CA 1
ATOM 560 C C . SER A 1 70 ? -13.281 27.859 20.531 1 89.88 70 SER A C 1
ATOM 562 O O . SER A 1 70 ? -12.195 27.359 20.203 1 89.88 70 SER A O 1
ATOM 564 N N . ALA A 1 71 ? -14.477 27.422 20.25 1 91.75 71 ALA A N 1
ATOM 565 C CA . ALA A 1 71 ? -14.555 26.234 19.391 1 91.75 71 ALA A CA 1
ATOM 566 C C . ALA A 1 71 ? -13.758 26.438 18.109 1 91.75 71 ALA A C 1
ATOM 568 O O . ALA A 1 71 ? -13.781 27.516 17.531 1 91.75 71 ALA A O 1
ATOM 569 N N . GLY A 1 72 ? -13.086 25.391 17.703 1 92.38 72 GLY A N 1
ATOM 570 C CA . GLY A 1 72 ? -12.312 25.438 16.469 1 92.38 72 GLY A CA 1
ATOM 571 C C . GLY A 1 72 ? -10.852 25.75 16.703 1 92.38 72 GLY A C 1
ATOM 572 O O . GLY A 1 72 ? -10.008 25.453 15.859 1 92.38 72 GLY A O 1
ATOM 573 N N . ASN A 1 73 ? -10.57 26.438 17.844 1 94.38 73 ASN A N 1
ATOM 574 C CA . ASN A 1 73 ? -9.18 26.781 18.125 1 94.38 73 ASN A CA 1
ATOM 575 C C . ASN A 1 73 ? -8.336 25.531 18.375 1 94.38 73 ASN A C 1
ATOM 577 O O . ASN A 1 73 ? -8.805 24.578 19 1 94.38 73 ASN A O 1
ATOM 581 N N . LEU A 1 74 ? -7.176 25.578 17.797 1 95.56 74 LEU A N 1
ATOM 582 C CA . LEU A 1 74 ? -6.137 24.625 18.156 1 95.56 74 LEU A CA 1
ATOM 583 C C . LEU A 1 74 ? -5.383 25.078 19.406 1 95.56 74 LEU A C 1
ATOM 585 O O . LEU A 1 74 ? -4.848 26.188 19.438 1 95.56 74 LEU A O 1
ATOM 589 N N . VAL A 1 75 ? -5.289 24.172 20.469 1 94.94 75 VAL A N 1
ATOM 590 C CA . VAL A 1 75 ? -4.758 24.672 21.734 1 94.94 75 VAL A CA 1
ATOM 591 C C . VAL A 1 75 ? -3.775 23.656 22.312 1 94.94 75 VAL A C 1
ATOM 593 O O . VAL A 1 75 ? -3.775 22.484 21.906 1 94.94 75 VAL A O 1
ATOM 596 N N . ARG A 1 76 ? -2.945 24.109 23.094 1 95.12 76 ARG A N 1
ATOM 597 C CA . ARG A 1 76 ? -2.078 23.375 24.016 1 95.12 76 ARG A CA 1
ATOM 598 C C . ARG A 1 76 ? -2.477 23.625 25.469 1 95.12 76 ARG A C 1
ATOM 600 O O . ARG A 1 76 ? -2.568 24.781 25.906 1 95.12 76 ARG A O 1
ATOM 607 N N . VAL A 1 77 ? -2.75 22.547 26.219 1 94.38 77 VAL A N 1
ATOM 608 C CA . VAL A 1 77 ? -3.236 22.703 27.594 1 94.38 77 VAL A CA 1
ATOM 609 C C . VAL A 1 77 ? -2.375 21.875 28.547 1 94.38 77 VAL A C 1
ATOM 611 O O . VAL A 1 77 ? -2.152 20.688 28.312 1 94.38 77 VAL A O 1
ATOM 614 N N . LEU A 1 78 ? -1.845 22.5 29.5 1 95 78 LEU A N 1
ATOM 615 C CA . LEU A 1 78 ? -1.13 21.844 30.594 1 95 78 LEU A CA 1
ATOM 616 C C . LEU A 1 78 ? -1.982 21.797 31.859 1 95 78 LEU A C 1
ATOM 618 O O . LEU A 1 78 ? -2.635 22.797 32.219 1 95 78 LEU A O 1
ATOM 622 N N . GLY A 1 79 ? -1.986 20.625 32.469 1 95 79 GLY A N 1
ATOM 623 C CA . GLY A 1 79 ? -2.771 20.547 33.688 1 95 79 GLY A CA 1
ATOM 624 C C . GLY A 1 79 ? -2.621 19.203 34.406 1 95 79 GLY A C 1
ATOM 625 O O . GLY A 1 79 ? -1.686 18.453 34.156 1 95 79 GLY A O 1
ATOM 626 N N . GLN A 1 80 ? -3.578 19.031 35.344 1 96.25 80 GLN A N 1
ATOM 627 C CA . GLN A 1 80 ? -3.59 17.812 36.125 1 96.25 80 GLN A CA 1
ATOM 628 C C . GLN A 1 80 ? -4.801 16.953 35.812 1 96.25 80 GLN A C 1
ATOM 630 O O . GLN A 1 80 ? -5.926 17.453 35.75 1 96.25 80 GLN A O 1
ATOM 635 N N . LEU A 1 81 ? -4.453 15.672 35.594 1 96.31 81 LEU A N 1
ATOM 636 C CA . LEU A 1 81 ? -5.516 14.719 35.312 1 96.31 81 LEU A CA 1
ATOM 637 C C . LEU A 1 81 ? -6.352 14.422 36.562 1 96.31 81 LEU A C 1
ATOM 639 O O . LEU A 1 81 ? -5.805 14.18 37.625 1 96.31 81 LEU A O 1
ATOM 643 N N . GLN A 1 82 ? -7.656 14.469 36.406 1 96.62 82 GLN A N 1
ATOM 644 C CA . GLN A 1 82 ? -8.594 14.156 37.5 1 96.62 82 GLN A CA 1
ATOM 645 C C . GLN A 1 82 ? -9.727 13.266 37 1 96.62 82 GLN A C 1
ATOM 647 O O . GLN A 1 82 ? -9.844 13.016 35.781 1 96.62 82 GLN A O 1
ATOM 652 N N . VAL A 1 83 ? -10.445 12.758 37.906 1 95.88 83 VAL A N 1
ATOM 653 C CA . VAL A 1 83 ? -11.648 12 37.594 1 95.88 83 VAL A CA 1
ATOM 654 C C . VAL A 1 83 ? -12.883 12.859 37.844 1 95.88 83 VAL A C 1
ATOM 656 O O . VAL A 1 83 ? -13.086 13.367 38.938 1 95.88 83 VAL A O 1
ATOM 659 N N . ALA A 1 84 ? -13.625 13.062 36.812 1 93.12 84 ALA A N 1
ATOM 660 C CA . ALA A 1 84 ? -14.883 13.805 36.938 1 93.12 84 ALA A CA 1
ATOM 661 C C . ALA A 1 84 ? -15.891 13.023 37.781 1 93.12 84 ALA A C 1
ATOM 663 O O . ALA A 1 84 ? -15.734 11.82 38 1 93.12 84 ALA A O 1
ATOM 664 N N . PRO A 1 85 ? -16.938 13.641 38.281 1 90.19 85 PRO A N 1
ATOM 665 C CA . PRO A 1 85 ? -17.953 12.969 39.094 1 90.19 85 PRO A CA 1
ATOM 666 C C . PRO A 1 85 ? -18.609 11.797 38.375 1 90.19 85 PRO A C 1
ATOM 668 O O . PRO A 1 85 ? -19 10.812 39 1 90.19 85 PRO A O 1
ATOM 671 N N . GLN A 1 86 ? -18.688 11.836 37.094 1 89.75 86 GLN A N 1
ATOM 672 C CA . GLN A 1 86 ? -19.328 10.781 36.312 1 89.75 86 GLN A CA 1
ATOM 673 C C . GLN A 1 86 ? -18.359 9.656 36 1 89.75 86 GLN A C 1
ATOM 675 O O . GLN A 1 86 ? -18.719 8.695 35.312 1 89.75 86 GLN A O 1
ATOM 680 N N . GLY A 1 87 ? -17.078 9.781 36.344 1 89.88 87 GLY A N 1
ATOM 681 C CA . GLY A 1 87 ? -16.141 8.664 36.281 1 89.88 87 GLY A CA 1
ATOM 682 C C . GLY A 1 87 ? -15.156 8.781 35.125 1 89.88 87 GLY A C 1
ATOM 683 O O . GLY A 1 87 ? -14.219 7.984 35.031 1 89.88 87 GLY A O 1
ATOM 684 N N . HIS A 1 88 ? -15.383 9.742 34.25 1 91.25 88 HIS A N 1
ATOM 685 C CA . HIS A 1 88 ? -14.445 9.867 33.156 1 91.25 88 HIS A CA 1
ATOM 686 C C . HIS A 1 88 ? -13.297 10.805 33.5 1 91.25 88 HIS A C 1
ATOM 688 O O . HIS A 1 88 ? -13.414 11.617 34.438 1 91.25 88 HIS A O 1
ATOM 694 N N . TYR A 1 89 ? -12.18 10.664 32.812 1 94.81 89 TYR A N 1
ATOM 695 C CA . TYR A 1 89 ? -11.023 11.523 33.031 1 94.81 89 TYR A CA 1
ATOM 696 C C . TYR A 1 89 ? -11.281 12.93 32.531 1 94.81 89 TYR A C 1
ATOM 698 O O . TYR A 1 89 ? -11.984 13.109 31.516 1 94.81 89 TYR A O 1
ATOM 706 N N . GLU A 1 90 ? -10.789 13.883 33.188 1 96.88 90 GLU A N 1
ATOM 707 C CA . GLU A 1 90 ? -10.75 15.266 32.719 1 96.88 90 GLU A CA 1
ATOM 708 C C . GLU A 1 90 ? -9.469 15.961 33.156 1 96.88 90 GLU A C 1
ATOM 710 O O . GLU A 1 90 ? -8.781 15.492 34.062 1 96.88 90 GLU A O 1
ATOM 715 N N . LEU A 1 91 ? -9.133 17 32.469 1 96.25 91 LEU A N 1
ATOM 716 C CA . LEU A 1 91 ? -7.906 17.734 32.75 1 96.25 91 LEU A CA 1
ATOM 717 C C . LEU A 1 91 ? -8.219 19.078 33.375 1 96.25 91 LEU A C 1
ATOM 719 O O . LEU A 1 91 ? -8.945 19.891 32.812 1 96.25 91 LEU A O 1
ATOM 723 N N . HIS A 1 92 ? -7.773 19.266 34.562 1 95.38 92 HIS A N 1
ATOM 724 C CA . HIS A 1 92 ? -7.816 20.578 35.188 1 95.38 92 HIS A CA 1
ATOM 725 C C . HIS A 1 92 ? -6.637 21.438 34.75 1 95.38 92 HIS A C 1
ATOM 727 O O . HIS A 1 92 ? -5.504 21.219 35.188 1 95.38 92 HIS A O 1
ATOM 733 N N . ALA A 1 93 ? -6.945 22.453 33.969 1 93.75 93 ALA A N 1
ATOM 734 C CA . ALA A 1 93 ? -5.91 23.188 33.25 1 93.75 93 ALA A CA 1
ATOM 735 C C . ALA A 1 93 ? -5.215 24.188 34.156 1 93.75 93 ALA A C 1
ATOM 737 O O . ALA A 1 93 ? -5.867 24.891 34.938 1 93.75 93 ALA A O 1
ATOM 738 N N . ASN A 1 94 ? -3.895 24.234 34.062 1 91.06 94 ASN A N 1
ATOM 739 C CA . ASN A 1 94 ? -3.076 25.266 34.656 1 91.06 94 ASN A CA 1
ATOM 740 C C . ASN A 1 94 ? -2.697 26.359 33.656 1 91.06 94 ASN A C 1
ATOM 742 O O . ASN A 1 94 ? -2.441 27.5 34.031 1 91.06 94 ASN A O 1
ATOM 746 N N . SER A 1 95 ? -2.572 25.891 32.5 1 91.06 95 SER A N 1
ATOM 747 C CA . SER A 1 95 ? -2.199 26.797 31.406 1 91.06 95 SER A CA 1
ATOM 748 C C . SER A 1 95 ? -2.857 26.391 30.094 1 91.06 95 SER A C 1
ATOM 750 O O . SER A 1 95 ? -3.031 25.203 29.828 1 91.06 95 SER A O 1
ATOM 752 N N . LEU A 1 96 ? -3.283 27.375 29.344 1 92.31 96 LEU A N 1
ATOM 753 C CA . LEU A 1 96 ? -3.885 27.188 28.031 1 92.31 96 LEU A CA 1
ATOM 754 C C . LEU A 1 96 ? -3.285 28.156 27.016 1 92.31 96 LEU A C 1
ATOM 756 O O . LEU A 1 96 ? -3.24 29.359 27.25 1 92.31 96 LEU A O 1
ATOM 760 N N . GLU A 1 97 ? -2.729 27.594 26 1 92.75 97 GLU A N 1
ATOM 761 C CA . GLU A 1 97 ? -2.17 28.375 24.906 1 92.75 97 GLU A CA 1
ATOM 762 C C . GLU A 1 97 ? -2.875 28.078 23.578 1 92.75 97 GLU A C 1
ATOM 764 O O . GLU A 1 97 ? -3.039 26.906 23.219 1 92.75 97 GLU A O 1
ATOM 769 N N . THR A 1 98 ? -3.312 29.094 22.891 1 94 98 THR A N 1
ATOM 770 C CA . THR A 1 98 ? -3.865 28.922 21.562 1 94 98 THR A CA 1
ATOM 771 C C . THR A 1 98 ? -2.75 28.844 20.516 1 94 98 THR A C 1
ATOM 773 O O . THR A 1 98 ? -1.985 29.797 20.344 1 94 98 THR A O 1
ATOM 776 N N . ILE A 1 99 ? -2.646 27.734 19.844 1 94.12 99 ILE A N 1
ATOM 777 C CA . ILE A 1 99 ? -1.646 27.531 18.797 1 94.12 99 ILE A CA 1
ATOM 778 C C . ILE A 1 99 ? -2.096 28.203 17.5 1 94.12 99 ILE A C 1
ATOM 780 O O . ILE A 1 99 ? -1.298 28.859 16.828 1 94.12 99 ILE A O 1
ATOM 784 N N . ALA A 1 100 ? -3.361 28.047 17.188 1 94.5 100 ALA A N 1
ATOM 785 C CA . ALA A 1 100 ? -3.932 28.641 15.969 1 94.5 100 ALA A CA 1
ATOM 786 C C . ALA A 1 100 ? -5.43 28.875 16.125 1 94.5 100 ALA A C 1
ATOM 788 O O . ALA A 1 100 ? -6.121 28.094 16.781 1 94.5 100 ALA A O 1
ATOM 789 N N . GLU A 1 101 ? -5.91 29.875 15.453 1 93.62 101 GLU A N 1
ATOM 790 C CA . GLU A 1 101 ? -7.344 30.156 15.445 1 93.62 101 GLU A CA 1
ATOM 791 C C . GLU A 1 101 ? -8.07 29.312 14.406 1 93.62 101 GLU A C 1
ATOM 793 O O . GLU A 1 101 ? -7.555 29.109 13.305 1 93.62 101 GLU A O 1
ATOM 798 N N . GLY A 1 102 ? -9.211 28.797 14.781 1 91.75 102 GLY A N 1
ATOM 799 C CA . GLY A 1 102 ? -9.969 27.953 13.883 1 91.75 102 GLY A CA 1
ATOM 800 C C . GLY A 1 102 ? -10.773 28.734 12.859 1 91.75 102 GLY A C 1
ATOM 801 O O . GLY A 1 102 ? -11.07 28.234 11.773 1 91.75 102 GLY A O 1
ATOM 802 N N . ASN A 1 103 ? -11.164 29.922 13.227 1 91.62 103 ASN A N 1
ATOM 803 C CA . ASN A 1 103 ? -11.898 30.828 12.352 1 91.62 103 ASN A CA 1
ATOM 804 C C . ASN A 1 103 ? -13.18 30.203 11.836 1 91.62 103 ASN A C 1
ATOM 806 O O . ASN A 1 103 ? -13.461 30.234 10.633 1 91.62 103 ASN A O 1
ATOM 810 N N . LEU A 1 104 ? -13.922 29.547 12.695 1 89.88 104 LEU A N 1
ATOM 811 C CA . LEU A 1 104 ? -15.133 28.828 12.312 1 89.88 104 LEU A CA 1
ATOM 812 C C . LEU A 1 104 ? -16.156 29.766 11.695 1 89.88 104 LEU A C 1
ATOM 814 O O . LEU A 1 104 ? -16.984 29.344 10.875 1 89.88 104 LEU A O 1
ATOM 818 N N . ASN A 1 105 ? -16.047 31.047 12.07 1 88.44 105 ASN A N 1
ATOM 819 C CA . ASN A 1 105 ? -17.031 32.031 11.602 1 88.44 105 ASN A CA 1
ATOM 820 C C . ASN A 1 105 ? -16.547 32.75 10.352 1 88.44 105 ASN A C 1
ATOM 822 O O . ASN A 1 105 ? -17.188 33.688 9.891 1 88.44 105 ASN A O 1
ATOM 826 N N . SER A 1 106 ? -15.5 32.312 9.836 1 91 106 SER A N 1
ATOM 827 C CA . SER A 1 106 ? -14.93 32.938 8.656 1 91 106 SER A CA 1
ATOM 828 C C . SER A 1 106 ? -14.844 31.984 7.48 1 91 106 SER A C 1
ATOM 830 O O . SER A 1 106 ? -13.789 31.844 6.859 1 91 106 SER A O 1
ATOM 832 N N . GLY A 1 107 ? -15.977 31.188 7.316 1 91.31 107 GLY A N 1
ATOM 833 C CA . GLY A 1 107 ? -16.062 30.406 6.094 1 91.31 107 GLY A CA 1
ATOM 834 C C . GLY A 1 107 ? -15.781 28.922 6.309 1 91.31 107 GLY A C 1
ATOM 835 O O . GLY A 1 107 ? -15.766 28.141 5.352 1 91.31 107 GLY A O 1
ATOM 836 N N . TYR A 1 108 ? -15.469 28.516 7.512 1 94.62 108 TYR A N 1
ATOM 837 C CA . TYR A 1 108 ? -15.297 27.094 7.785 1 94.62 108 TYR A CA 1
ATOM 838 C C . TYR A 1 108 ? -16.578 26.328 7.488 1 94.62 108 TYR A C 1
ATOM 840 O O . TYR A 1 108 ? -17.656 26.672 7.977 1 94.62 108 TYR A O 1
ATOM 848 N N . PRO A 1 109 ? -16.453 25.25 6.723 1 95.12 109 PRO A N 1
ATOM 849 C CA . PRO A 1 109 ? -17.672 24.656 6.18 1 95.12 109 PRO A CA 1
ATOM 850 C C . PRO A 1 109 ? -18.391 23.75 7.18 1 95.12 109 PRO A C 1
ATOM 852 O O . PRO A 1 109 ? -19.562 23.438 6.996 1 95.12 109 PRO A O 1
ATOM 855 N N . PHE A 1 110 ? -17.734 23.281 8.211 1 93.94 110 PHE A N 1
ATOM 856 C CA . PHE A 1 110 ? -18.328 22.297 9.102 1 93.94 110 PHE A CA 1
ATOM 857 C C . PHE A 1 110 ? -18.703 22.938 10.438 1 93.94 110 PHE A C 1
ATOM 859 O O . PHE A 1 110 ? -17.875 23.062 11.328 1 93.94 110 PHE A O 1
ATOM 866 N N . SER A 1 111 ? -19.938 23.297 10.594 1 87.69 111 SER A N 1
ATOM 867 C CA . SER A 1 111 ? -20.406 23.844 11.852 1 87.69 111 SER A CA 1
ATOM 868 C C . SER A 1 111 ? -20.391 22.812 12.961 1 87.69 111 SER A C 1
ATOM 870 O O . SER A 1 111 ? -20.797 21.656 12.75 1 87.69 111 SER A O 1
ATOM 872 N N . PRO A 1 112 ? -19.922 23.109 14.148 1 78.94 112 PRO A N 1
ATOM 873 C CA . PRO A 1 112 ? -19.812 22.141 15.242 1 78.94 112 PRO A CA 1
ATOM 874 C C . PRO A 1 112 ? -21.156 21.594 15.695 1 78.94 112 PRO A C 1
ATOM 876 O O . PRO A 1 112 ? -21.234 20.5 16.25 1 78.94 112 PRO A O 1
ATOM 879 N N . LYS A 1 113 ? -22.203 22.266 15.484 1 76.94 113 LYS A N 1
ATOM 880 C CA . LYS A 1 113 ? -23.484 21.891 16.062 1 76.94 113 LYS A CA 1
ATOM 881 C C . LYS A 1 113 ? -24.328 21.109 15.062 1 76.94 113 LYS A C 1
ATOM 883 O O . LYS A 1 113 ? -25.406 20.609 15.398 1 76.94 113 LYS A O 1
ATOM 888 N N . GLN A 1 114 ? -23.781 20.922 13.93 1 80.81 114 GLN A N 1
ATOM 889 C CA . GLN A 1 114 ? -24.609 20.328 12.898 1 80.81 114 GLN A CA 1
ATOM 890 C C . GLN A 1 114 ? -23.953 19.078 12.32 1 80.81 114 GLN A C 1
ATOM 892 O O . GLN A 1 114 ? -22.734 19 12.203 1 80.81 114 GLN A O 1
ATOM 897 N N . GLN A 1 115 ? -24.828 18.109 12.133 1 83.31 115 GLN A N 1
ATOM 898 C CA . GLN A 1 115 ? -24.406 17 11.305 1 83.31 115 GLN A CA 1
ATOM 899 C C . GLN A 1 115 ? -24.516 17.344 9.82 1 83.31 115 GLN A C 1
ATOM 901 O O . GLN A 1 115 ? -25.516 17.891 9.375 1 83.31 115 GLN A O 1
ATOM 906 N N . HIS A 1 116 ? -23.453 17.109 9.133 1 91.25 116 HIS A N 1
ATOM 907 C CA . HIS A 1 116 ? -23.438 17.453 7.719 1 91.25 116 HIS A CA 1
ATOM 908 C C . HIS A 1 116 ? -23.656 16.219 6.844 1 91.25 116 HIS A C 1
ATOM 910 O O . HIS A 1 116 ? -23.141 15.141 7.145 1 91.25 116 HIS A O 1
ATOM 916 N N . ASP A 1 117 ? -24.391 16.453 5.816 1 92.44 117 ASP A N 1
ATOM 917 C CA . ASP A 1 117 ? -24.609 15.391 4.836 1 92.44 117 ASP A CA 1
ATOM 918 C C . ASP A 1 117 ? -23.312 14.953 4.18 1 92.44 117 ASP A C 1
ATOM 920 O O . ASP A 1 117 ? -22.453 15.789 3.859 1 92.44 117 ASP A O 1
ATOM 924 N N . PRO A 1 118 ? -23.203 13.648 3.992 1 93.12 118 PRO A N 1
ATOM 925 C CA . PRO A 1 118 ? -21.969 13.156 3.363 1 93.12 118 PRO A CA 1
ATOM 926 C C . PRO A 1 118 ? -21.688 13.82 2.02 1 93.12 118 PRO A C 1
ATOM 928 O O . PRO A 1 118 ? -20.531 14.039 1.67 1 93.12 118 PRO A O 1
ATOM 931 N N . GLU A 1 119 ? -22.703 14.117 1.255 1 94.88 119 GLU A N 1
ATOM 932 C CA . GLU A 1 119 ? -22.531 14.766 -0.041 1 94.88 119 GLU A CA 1
ATOM 933 C C . GLU A 1 119 ? -21.891 16.156 0.114 1 94.88 119 GLU A C 1
ATOM 935 O O . GLU A 1 119 ? -21.031 16.531 -0.677 1 94.88 119 GLU A O 1
ATOM 940 N N . TYR A 1 120 ? -22.359 16.844 1.097 1 96.38 120 TYR A N 1
ATOM 941 C CA . TYR A 1 120 ? -21.781 18.156 1.389 1 96.38 120 TYR A CA 1
ATOM 942 C C . TYR A 1 120 ? -20.344 18.031 1.841 1 96.38 120 TYR A C 1
ATOM 944 O O . TYR A 1 120 ? -19.469 18.797 1.398 1 96.38 120 TYR A O 1
ATOM 952 N N . VAL A 1 121 ? -20.062 17.078 2.699 1 96.62 121 VAL A N 1
ATOM 953 C CA . VAL A 1 121 ? -18.719 16.859 3.234 1 96.62 121 VAL A CA 1
ATOM 954 C C . VAL A 1 121 ? -17.75 16.547 2.096 1 96.62 121 VAL A C 1
ATOM 956 O O . VAL A 1 121 ? -16.594 16.984 2.125 1 96.62 121 VAL A O 1
ATOM 959 N N . ARG A 1 122 ? -18.203 15.867 1 1 96.56 122 ARG A N 1
ATOM 960 C CA . ARG A 1 122 ? -17.375 15.484 -0.135 1 96.56 122 ARG A CA 1
ATOM 961 C C . ARG A 1 122 ? -16.938 16.719 -0.939 1 96.56 122 ARG A C 1
ATOM 963 O O . ARG A 1 122 ? -16.016 16.641 -1.749 1 96.56 122 ARG A O 1
ATOM 970 N N . GLU A 1 123 ? -17.578 17.781 -0.706 1 96.75 123 GLU A N 1
ATOM 971 C CA . GLU A 1 123 ? -17.188 19.016 -1.392 1 96.75 123 GLU A CA 1
ATOM 972 C C . GLU A 1 123 ? -15.93 19.609 -0.782 1 96.75 123 GLU A C 1
ATOM 974 O O . GLU A 1 123 ? -15.266 20.438 -1.4 1 96.75 123 GLU A O 1
ATOM 979 N N . TYR A 1 124 ? -15.586 19.188 0.403 1 97.44 124 TYR A N 1
ATOM 980 C CA . TYR A 1 124 ? -14.445 19.719 1.139 1 97.44 124 TYR A CA 1
ATOM 981 C C . TYR A 1 124 ? -13.5 18.609 1.573 1 97.44 124 TYR A C 1
ATOM 983 O O . TYR A 1 124 ? -13.164 18.5 2.756 1 97.44 124 TYR A O 1
ATOM 991 N N . LEU A 1 125 ? -12.969 17.891 0.559 1 97.81 125 LEU A N 1
ATOM 992 C CA . LEU A 1 125 ? -12.148 16.719 0.826 1 97.81 125 LEU A CA 1
ATOM 993 C C . LEU A 1 125 ? -10.922 17.078 1.662 1 97.81 125 LEU A C 1
ATOM 995 O O . LEU A 1 125 ? -10.469 16.281 2.486 1 97.81 125 LEU A O 1
ATOM 999 N N . HIS A 1 126 ? -10.414 18.312 1.497 1 97.5 126 HIS A N 1
ATOM 1000 C CA . HIS A 1 126 ? -9.195 18.75 2.184 1 97.5 126 HIS A CA 1
ATOM 1001 C C . HIS A 1 126 ? -9.461 18.984 3.67 1 97.5 126 HIS A C 1
ATOM 1003 O O . HIS A 1 126 ? -8.516 19.031 4.469 1 97.5 126 HIS A O 1
ATOM 1009 N N . LEU A 1 127 ? -10.742 19.047 4.098 1 97.38 127 LEU A N 1
ATOM 1010 C CA . LEU A 1 127 ? -11.078 19.359 5.484 1 97.38 127 LEU A CA 1
ATOM 1011 C C . LEU A 1 127 ? -11.836 18.203 6.121 1 97.38 127 LEU A C 1
ATOM 1013 O O . LEU A 1 127 ? -12.039 18.172 7.34 1 97.38 127 LEU A O 1
ATOM 1017 N N . ARG A 1 128 ? -12.156 17.203 5.371 1 97.19 128 ARG A N 1
ATOM 1018 C CA . ARG A 1 128 ? -13.164 16.25 5.84 1 97.19 128 ARG A CA 1
ATOM 1019 C C . ARG A 1 128 ? -12.609 15.352 6.93 1 97.19 128 ARG A C 1
ATOM 1021 O O . ARG A 1 128 ? -13.367 14.719 7.672 1 97.19 128 ARG A O 1
ATOM 1028 N N . SER A 1 129 ? -11.305 15.25 7.039 1 96.56 129 SER A N 1
ATOM 1029 C CA . SER A 1 129 ? -10.742 14.469 8.133 1 96.56 129 SER A CA 1
ATOM 1030 C C . SER A 1 129 ? -11.094 15.07 9.484 1 96.56 129 SER A C 1
ATOM 1032 O O . SER A 1 129 ? -10.953 14.414 10.523 1 96.56 129 SER A O 1
ATOM 1034 N N . ARG A 1 130 ? -11.57 16.281 9.523 1 94.25 130 ARG A N 1
ATOM 1035 C CA . ARG A 1 130 ? -11.93 16.969 10.758 1 94.25 130 ARG A CA 1
ATOM 1036 C C . ARG A 1 130 ? -13.336 16.594 11.203 1 94.25 130 ARG A C 1
ATOM 1038 O O . ARG A 1 130 ? -13.75 16.922 12.32 1 94.25 130 ARG A O 1
ATOM 1045 N N . THR A 1 131 ? -14.078 15.969 10.344 1 93.56 131 THR A N 1
ATOM 1046 C CA . THR A 1 131 ? -15.375 15.445 10.742 1 93.56 131 THR A CA 1
ATOM 1047 C C . THR A 1 131 ? -15.227 14.109 11.461 1 93.56 131 THR A C 1
ATOM 1049 O O . THR A 1 131 ? -14.375 13.297 11.102 1 93.56 131 THR A O 1
ATOM 1052 N N . SER A 1 132 ? -16.094 13.883 12.469 1 91.88 132 SER A N 1
ATOM 1053 C CA . SER A 1 132 ? -15.977 12.695 13.312 1 91.88 132 SER A CA 1
ATOM 1054 C C . SER A 1 132 ? -16.141 11.422 12.492 1 91.88 132 SER A C 1
ATOM 1056 O O . SER A 1 132 ? -15.406 10.453 12.688 1 91.88 132 SER A O 1
ATOM 1058 N N . CYS A 1 133 ? -17.031 11.414 11.594 1 92.5 133 CYS A N 1
ATOM 1059 C CA . CYS A 1 133 ? -17.312 10.211 10.812 1 92.5 133 CYS A CA 1
ATOM 1060 C C . CYS A 1 133 ? -16.125 9.844 9.922 1 92.5 133 CYS A C 1
ATOM 1062 O O . CYS A 1 133 ? -15.672 8.703 9.93 1 92.5 133 CYS A O 1
ATOM 1064 N N . THR A 1 134 ? -15.625 10.828 9.195 1 95.62 134 THR A N 1
ATOM 1065 C CA . THR A 1 134 ? -14.492 10.562 8.312 1 95.62 134 THR A CA 1
ATOM 1066 C C . THR A 1 134 ? -13.273 10.141 9.117 1 95.62 134 THR A C 1
ATOM 1068 O O . THR A 1 134 ? -12.562 9.203 8.727 1 95.62 134 THR A O 1
ATOM 1071 N N . ALA A 1 135 ? -13.086 10.812 10.211 1 96.5 135 ALA A N 1
ATOM 1072 C CA . ALA A 1 135 ? -11.945 10.461 11.062 1 96.5 135 ALA A CA 1
ATOM 1073 C C . ALA A 1 135 ? -12.055 9.023 11.555 1 96.5 135 ALA A C 1
ATOM 1075 O O . ALA A 1 135 ? -11.078 8.273 11.523 1 96.5 135 ALA A O 1
ATOM 1076 N N . ALA A 1 136 ? -13.211 8.656 12.023 1 96.12 136 ALA A N 1
ATOM 1077 C CA . ALA A 1 136 ? -13.445 7.289 12.492 1 96.12 136 ALA A CA 1
ATOM 1078 C C . ALA A 1 136 ? -13.164 6.277 11.383 1 96.12 136 ALA A C 1
ATOM 1080 O O . ALA A 1 136 ? -12.523 5.254 11.617 1 96.12 136 ALA A O 1
ATOM 1081 N N . ILE A 1 137 ? -13.602 6.59 10.242 1 97 137 ILE A N 1
ATOM 1082 C CA . ILE A 1 137 ? -13.453 5.691 9.102 1 97 137 ILE A CA 1
ATOM 1083 C C . ILE A 1 137 ? -11.977 5.566 8.734 1 97 137 ILE A C 1
ATOM 1085 O O . ILE A 1 137 ? -11.5 4.473 8.422 1 97 137 ILE A O 1
ATOM 1089 N N . MET A 1 138 ? -11.195 6.707 8.766 1 98.25 138 MET A N 1
ATOM 1090 C CA . MET A 1 138 ? -9.773 6.664 8.422 1 98.25 138 MET A CA 1
ATOM 1091 C C . MET A 1 138 ? -8.992 5.844 9.445 1 98.25 138 MET A C 1
ATOM 1093 O O . MET A 1 138 ? -8.094 5.09 9.086 1 98.25 138 MET A O 1
ATOM 1097 N N . ARG A 1 139 ? -9.336 5.977 10.719 1 97.62 139 ARG A N 1
ATOM 1098 C CA . ARG A 1 139 ? -8.703 5.145 11.734 1 97.62 139 ARG A CA 1
ATOM 1099 C C . ARG A 1 139 ? -9.023 3.67 11.516 1 97.62 139 ARG A C 1
ATOM 1101 O O . ARG A 1 139 ? -8.141 2.814 11.617 1 97.62 139 ARG A O 1
ATOM 1108 N N . LEU A 1 140 ? -10.289 3.414 11.203 1 97.06 140 LEU A N 1
ATOM 1109 C CA . LEU A 1 140 ? -10.703 2.041 10.938 1 97.06 140 LEU A CA 1
ATOM 1110 C C . LEU A 1 140 ? -9.984 1.479 9.719 1 97.06 140 LEU A C 1
ATOM 1112 O O . LEU A 1 140 ? -9.555 0.322 9.727 1 97.06 140 LEU A O 1
ATOM 1116 N N . ARG A 1 141 ? -9.898 2.254 8.664 1 98 141 ARG A N 1
ATOM 1117 C CA . ARG A 1 141 ? -9.195 1.854 7.449 1 98 141 ARG A CA 1
ATOM 1118 C C . ARG A 1 141 ? -7.758 1.459 7.758 1 98 141 ARG A C 1
ATOM 1120 O O . ARG A 1 141 ? -7.27 0.432 7.277 1 98 141 ARG A O 1
ATOM 1127 N N . HIS A 1 142 ? -7.066 2.262 8.555 1 97.94 142 HIS A N 1
ATOM 1128 C CA . HIS A 1 142 ? -5.711 1.969 9 1 97.94 142 HIS A CA 1
ATOM 1129 C C . HIS A 1 142 ? -5.645 0.628 9.727 1 97.94 142 HIS A C 1
ATOM 1131 O O . HIS A 1 142 ? -4.84 -0.236 9.367 1 97.94 142 HIS A O 1
ATOM 1137 N N . LYS A 1 143 ? -6.492 0.431 10.664 1 97.69 143 LYS A N 1
ATOM 1138 C CA . LYS A 1 143 ? -6.457 -0.776 11.484 1 97.69 143 LYS A CA 1
ATOM 1139 C C . LYS A 1 143 ? -6.824 -2.01 10.672 1 97.69 143 LYS A C 1
ATOM 1141 O O . LYS A 1 143 ? -6.305 -3.102 10.914 1 97.69 143 LYS A O 1
ATOM 1146 N N . THR A 1 144 ? -7.738 -1.811 9.742 1 98.19 144 THR A N 1
ATOM 1147 C CA . THR A 1 144 ? -8.125 -2.918 8.875 1 98.19 144 THR A CA 1
ATOM 1148 C C . THR A 1 144 ? -6.938 -3.379 8.031 1 98.19 144 THR A C 1
ATOM 1150 O O . THR A 1 144 ? -6.676 -4.578 7.918 1 98.19 144 THR A O 1
ATOM 1153 N N . GLN A 1 145 ? -6.23 -2.465 7.422 1 98.44 145 GLN A N 1
ATOM 1154 C CA . GLN A 1 145 ? -5.055 -2.824 6.637 1 98.44 145 GLN A CA 1
ATOM 1155 C C . GLN A 1 145 ? -4.004 -3.512 7.504 1 98.44 145 GLN A C 1
ATOM 1157 O O . GLN A 1 145 ? -3.398 -4.504 7.086 1 98.44 145 GLN A O 1
ATOM 1162 N N . MET A 1 146 ? -3.764 -2.984 8.711 1 98 146 MET A N 1
ATOM 1163 C CA . MET A 1 146 ? -2.814 -3.598 9.641 1 98 146 MET A CA 1
ATOM 1164 C C . MET A 1 146 ? -3.207 -5.039 9.938 1 98 146 MET A C 1
ATOM 1166 O O . MET A 1 146 ? -2.357 -5.934 9.938 1 98 146 MET A O 1
ATOM 1170 N N . ALA A 1 147 ? -4.477 -5.227 10.211 1 98.38 147 ALA A N 1
ATOM 1171 C CA . ALA A 1 147 ? -4.969 -6.559 10.547 1 98.38 147 ALA A CA 1
ATOM 1172 C C . ALA A 1 147 ? -4.789 -7.523 9.375 1 98.38 147 ALA A C 1
ATOM 1174 O O . ALA A 1 147 ? -4.422 -8.68 9.57 1 98.38 147 ALA A O 1
ATOM 1175 N N . LEU A 1 148 ? -5.043 -7.07 8.172 1 98.75 148 LEU A N 1
ATOM 1176 C CA . LEU A 1 148 ? -4.859 -7.895 6.984 1 98.75 148 LEU A CA 1
ATOM 1177 C C . LEU A 1 148 ? -3.393 -8.281 6.812 1 98.75 148 LEU A C 1
ATOM 1179 O O . LEU A 1 148 ? -3.078 -9.453 6.598 1 98.75 148 LEU A O 1
ATOM 1183 N N . HIS A 1 149 ? -2.486 -7.293 6.895 1 98.62 149 HIS A N 1
ATOM 1184 C CA . HIS A 1 149 ? -1.061 -7.574 6.785 1 98.62 149 HIS A CA 1
ATOM 1185 C C . HIS A 1 149 ? -0.617 -8.594 7.828 1 98.62 149 HIS A C 1
ATOM 1187 O O . HIS A 1 149 ? 0.113 -9.539 7.512 1 98.62 149 HIS A O 1
ATOM 1193 N N . LYS A 1 150 ? -1.044 -8.367 9.023 1 97.88 150 LYS A N 1
ATOM 1194 C CA . LYS A 1 150 ? -0.656 -9.25 10.117 1 97.88 150 LYS A CA 1
ATOM 1195 C C . LYS A 1 150 ? -1.149 -10.672 9.883 1 97.88 150 LYS A C 1
ATOM 1197 O O . LYS A 1 150 ? -0.409 -11.641 10.094 1 97.88 150 LYS A O 1
ATOM 1202 N N . PHE A 1 151 ? -2.404 -10.797 9.484 1 98.56 151 PHE A N 1
ATOM 1203 C CA . PHE A 1 151 ? -2.971 -12.109 9.211 1 98.56 151 PHE A CA 1
ATOM 1204 C C . PHE A 1 151 ? -2.184 -12.828 8.125 1 98.56 151 PHE A C 1
ATOM 1206 O O . PHE A 1 151 ? -1.854 -14.008 8.266 1 98.56 151 PHE A O 1
ATOM 1213 N N . MET A 1 152 ? -1.917 -12.141 7.023 1 98.69 152 MET A N 1
ATOM 1214 C CA . MET A 1 152 ? -1.238 -12.758 5.887 1 98.69 152 MET A CA 1
ATOM 1215 C C . MET A 1 152 ? 0.19 -13.148 6.254 1 98.69 152 MET A C 1
ATOM 1217 O O . MET A 1 152 ? 0.663 -14.219 5.875 1 98.69 152 MET A O 1
ATOM 1221 N N . ASP A 1 153 ? 0.856 -12.25 6.969 1 97.19 153 ASP A N 1
ATOM 1222 C CA . ASP A 1 153 ? 2.207 -12.555 7.426 1 97.19 153 ASP A CA 1
ATOM 1223 C C . ASP A 1 153 ? 2.217 -13.805 8.305 1 97.19 153 ASP A C 1
ATOM 1225 O O . ASP A 1 153 ? 3.074 -14.68 8.141 1 97.19 153 ASP A O 1
ATOM 1229 N N . LYS A 1 154 ? 1.276 -13.898 9.211 1 96.19 154 LYS A N 1
ATOM 1230 C CA . LYS A 1 154 ? 1.158 -15.031 10.117 1 96.19 154 LYS A CA 1
ATOM 1231 C C . LYS A 1 154 ? 0.944 -16.328 9.352 1 96.19 154 LYS A C 1
ATOM 1233 O O . LYS A 1 154 ? 1.334 -17.406 9.812 1 96.19 154 LYS A O 1
ATOM 1238 N N . HIS A 1 155 ? 0.396 -16.266 8.195 1 96 155 HIS A N 1
ATOM 1239 C CA . HIS A 1 155 ? 0.112 -17.453 7.395 1 96 155 HIS A CA 1
ATOM 1240 C C . HIS A 1 155 ? 1.115 -17.594 6.254 1 96 155 HIS A C 1
ATOM 1242 O O . HIS A 1 155 ? 0.795 -18.172 5.211 1 96 155 HIS A O 1
ATOM 1248 N N . ASP A 1 156 ? 2.254 -16.953 6.328 1 94.12 156 ASP A N 1
ATOM 1249 C CA . ASP A 1 156 ? 3.438 -17.156 5.496 1 94.12 156 ASP A CA 1
ATOM 1250 C C . ASP A 1 156 ? 3.215 -16.625 4.082 1 94.12 156 ASP A C 1
ATOM 1252 O O . ASP A 1 156 ? 3.65 -17.234 3.107 1 94.12 156 ASP A O 1
ATOM 1256 N N . PHE A 1 157 ? 2.432 -15.602 3.945 1 98.31 157 PHE A N 1
ATOM 1257 C CA . PHE A 1 157 ? 2.301 -14.922 2.662 1 98.31 157 PHE A CA 1
ATOM 1258 C C . PHE A 1 157 ? 3.383 -13.859 2.5 1 98.31 157 PHE A C 1
ATOM 1260 O O . PHE A 1 157 ? 3.852 -13.289 3.486 1 98.31 157 PHE A O 1
ATOM 1267 N N . ILE A 1 158 ? 3.742 -13.594 1.275 1 98.31 158 ILE A N 1
ATOM 1268 C CA . ILE A 1 158 ? 4.664 -12.516 0.933 1 98.31 158 ILE A CA 1
ATOM 1269 C C . ILE A 1 158 ? 3.908 -11.391 0.23 1 98.31 158 ILE A C 1
ATOM 1271 O O . ILE A 1 158 ? 3.188 -11.633 -0.741 1 98.31 158 ILE A O 1
ATOM 1275 N N . HIS A 1 159 ? 4.008 -10.18 0.762 1 98.81 159 HIS A N 1
ATOM 1276 C CA . HIS A 1 159 ? 3.391 -9.008 0.159 1 98.81 159 HIS A CA 1
ATOM 1277 C C . HIS A 1 159 ? 4.133 -8.578 -1.104 1 98.81 159 HIS A C 1
ATOM 1279 O O . HIS A 1 159 ? 5.336 -8.305 -1.062 1 98.81 159 HIS A O 1
ATOM 1285 N N . ILE A 1 160 ? 3.414 -8.508 -2.213 1 98.81 160 ILE A N 1
ATOM 1286 C CA . ILE A 1 160 ? 3.998 -8.094 -3.484 1 98.81 160 ILE A CA 1
ATOM 1287 C C . ILE A 1 160 ? 3.4 -6.758 -3.92 1 98.81 160 ILE A C 1
ATOM 1289 O O . ILE A 1 160 ? 2.178 -6.594 -3.938 1 98.81 160 ILE A O 1
ATOM 1293 N N . ASN A 1 161 ? 4.23 -5.797 -4.207 1 98.56 161 ASN A N 1
ATOM 1294 C CA . ASN A 1 161 ? 3.777 -4.582 -4.875 1 98.56 161 ASN A CA 1
ATOM 1295 C C . ASN A 1 161 ? 3.613 -4.793 -6.379 1 98.56 161 ASN A C 1
ATOM 1297 O O . ASN A 1 161 ? 4.535 -4.535 -7.152 1 98.56 161 ASN A O 1
ATOM 1301 N N . THR A 1 162 ? 2.432 -5.172 -6.75 1 98.12 162 THR A N 1
ATOM 1302 C CA . THR A 1 162 ? 2.156 -5.355 -8.172 1 98.12 162 THR A CA 1
ATOM 1303 C C . THR A 1 162 ? 2.137 -4.012 -8.898 1 98.12 162 THR A C 1
ATOM 1305 O O . THR A 1 162 ? 1.842 -2.979 -8.289 1 98.12 162 THR A O 1
ATOM 1308 N N . PRO A 1 163 ? 2.506 -4.008 -10.141 1 97.69 163 PRO A N 1
ATOM 1309 C CA . PRO A 1 163 ? 2.631 -2.729 -10.844 1 97.69 163 PRO A CA 1
ATOM 1310 C C . PRO A 1 163 ? 1.279 -2.08 -11.133 1 97.69 163 PRO A C 1
ATOM 1312 O O . PRO A 1 163 ? 0.289 -2.779 -11.352 1 97.69 163 PRO A O 1
ATOM 1315 N N . ILE A 1 164 ? 1.292 -0.743 -11.156 1 98.19 164 ILE A N 1
ATOM 1316 C CA . ILE A 1 164 ? 0.132 0.066 -11.523 1 98.19 164 ILE A CA 1
ATOM 1317 C C . ILE A 1 164 ? 0.095 0.268 -13.031 1 98.19 164 ILE A C 1
ATOM 1319 O O . ILE A 1 164 ? -0.973 0.209 -13.648 1 98.19 164 ILE A O 1
ATOM 1323 N N . LEU A 1 165 ? 1.274 0.489 -13.625 1 98 165 LEU A N 1
ATOM 1324 C CA . LEU A 1 165 ? 1.423 0.579 -15.07 1 98 165 LEU A CA 1
ATOM 1325 C C . LEU A 1 165 ? 1.564 -0.807 -15.695 1 98 165 LEU A C 1
ATOM 1327 O O . LEU A 1 165 ? 2.436 -1.584 -15.297 1 98 165 LEU A O 1
ATOM 1331 N N . THR A 1 166 ? 0.708 -1.107 -16.594 1 95.88 166 THR A N 1
ATOM 1332 C CA . THR A 1 166 ? 0.723 -2.441 -17.188 1 95.88 166 THR A CA 1
ATOM 1333 C C . THR A 1 166 ? 0.41 -2.375 -18.688 1 95.88 166 THR A C 1
ATOM 1335 O O . THR A 1 166 ? -0.11 -1.368 -19.172 1 95.88 166 THR A O 1
ATOM 1338 N N . THR A 1 167 ? 0.793 -3.42 -19.422 1 93 167 THR A N 1
ATOM 1339 C CA . THR A 1 167 ? 0.503 -3.504 -20.844 1 93 167 THR A CA 1
ATOM 1340 C C . THR A 1 167 ? -0.666 -4.453 -21.109 1 93 167 THR A C 1
ATOM 1342 O O . THR A 1 167 ? -1.061 -4.656 -22.266 1 93 167 THR A O 1
ATOM 1345 N N . ASN A 1 168 ? -1.178 -4.977 -20.078 1 82.5 168 ASN A N 1
ATOM 1346 C CA . ASN A 1 168 ? -2.287 -5.91 -20.234 1 82.5 168 ASN A CA 1
ATOM 1347 C C . ASN A 1 168 ? -3.52 -5.461 -19.453 1 82.5 168 ASN A C 1
ATOM 1349 O O . ASN A 1 168 ? -3.402 -4.727 -18.484 1 82.5 168 ASN A O 1
ATOM 1353 N N . ASP A 1 169 ? -4.699 -5.812 -19.969 1 69.62 169 ASP A N 1
ATOM 1354 C CA . ASP A 1 169 ? -5.938 -5.441 -19.281 1 69.62 169 ASP A CA 1
ATOM 1355 C C . ASP A 1 169 ? -6.461 -6.59 -18.422 1 69.62 169 ASP A C 1
ATOM 1357 O O . ASP A 1 169 ? -7.629 -6.59 -18.031 1 69.62 169 ASP A O 1
ATOM 1361 N N . CYS A 1 170 ? -5.527 -7.465 -17.953 1 63.47 170 CYS A N 1
ATOM 1362 C CA . CYS A 1 170 ? -5.809 -8.594 -17.062 1 63.47 170 CYS A CA 1
ATOM 1363 C C . CYS A 1 170 ? -6.973 -9.422 -17.594 1 63.47 170 CYS A C 1
ATOM 1365 O O . CYS A 1 170 ? -6.766 -10.492 -18.172 1 63.47 170 CYS A O 1
ATOM 1367 N N . GLU A 1 171 ? -8.289 -8.914 -17.359 1 60.75 171 GLU A N 1
ATOM 1368 C CA . GLU A 1 171 ? -9.477 -9.688 -17.688 1 60.75 171 GLU A CA 1
ATOM 1369 C C . GLU A 1 171 ? -10.055 -9.273 -19.031 1 60.75 171 GLU A C 1
ATOM 1371 O O . GLU A 1 171 ? -10.922 -9.953 -19.594 1 60.75 171 GLU A O 1
ATOM 1376 N N . GLY A 1 172 ? -9.297 -8.406 -19.797 1 60.41 172 GLY A N 1
ATOM 1377 C CA . GLY A 1 172 ? -9.789 -7.973 -21.094 1 60.41 172 GLY A CA 1
ATOM 1378 C C . GLY A 1 172 ? -11.125 -7.262 -21.016 1 60.41 172 GLY A C 1
ATOM 1379 O O . GLY A 1 172 ? -11.734 -6.957 -22.031 1 60.41 172 GLY A O 1
ATOM 1380 N N . ALA A 1 173 ? -11.898 -7.238 -19.875 1 51.5 173 ALA A N 1
ATOM 1381 C CA . ALA A 1 173 ? -13.328 -6.961 -19.859 1 51.5 173 ALA A CA 1
ATOM 1382 C C . ALA A 1 173 ? -13.594 -5.484 -19.578 1 51.5 173 ALA A C 1
ATOM 1384 O O . ALA A 1 173 ? -14.703 -4.996 -19.797 1 51.5 173 ALA A O 1
ATOM 1385 N N . GLY A 1 174 ? -12.617 -4.762 -19.094 1 62.62 174 GLY A N 1
ATOM 1386 C CA . GLY A 1 174 ? -13.141 -3.504 -18.578 1 62.62 174 GLY A CA 1
ATOM 1387 C C . GLY A 1 174 ? -12.531 -2.287 -19.25 1 62.62 174 GLY A C 1
ATOM 1388 O O . GLY A 1 174 ? -11.539 -2.402 -19.984 1 62.62 174 GLY A O 1
ATOM 1389 N N . GLU A 1 175 ? -13.305 -1.2 -19.312 1 85.94 175 GLU A N 1
ATOM 1390 C CA . GLU A 1 175 ? -12.781 0.09 -19.75 1 85.94 175 GLU A CA 1
ATOM 1391 C C . GLU A 1 175 ? -11.562 0.503 -18.922 1 85.94 175 GLU A C 1
ATOM 1393 O O . GLU A 1 175 ? -11.594 0.461 -17.703 1 85.94 175 GLU A O 1
ATOM 1398 N N . VAL A 1 176 ? -10.508 0.707 -19.594 1 94.94 176 VAL A N 1
ATOM 1399 C CA . VAL A 1 176 ? -9.234 0.968 -18.938 1 94.94 176 VAL A CA 1
ATOM 1400 C C . VAL A 1 176 ? -8.805 2.412 -19.188 1 94.94 176 VAL A C 1
ATOM 1402 O O . VAL A 1 176 ? -9.328 3.074 -20.078 1 94.94 176 VAL A O 1
ATOM 1405 N N . PHE A 1 177 ? -7.945 2.93 -18.312 1 97.25 177 PHE A N 1
ATOM 1406 C CA . PHE A 1 177 ? -7.277 4.211 -18.5 1 97.25 177 PHE A CA 1
ATOM 1407 C C . PHE A 1 177 ? -5.938 4.023 -19.203 1 97.25 177 PHE A C 1
ATOM 1409 O O . PHE A 1 177 ? -5.203 3.08 -18.906 1 97.25 177 PHE A O 1
ATOM 1416 N N . THR A 1 178 ? -5.637 4.875 -20.141 1 96.56 178 THR A N 1
ATOM 1417 C CA . THR A 1 178 ? -4.324 4.883 -20.781 1 96.56 178 THR A CA 1
ATOM 1418 C C . THR A 1 178 ? -3.432 5.957 -20.156 1 96.56 178 THR A C 1
ATOM 1420 O O . THR A 1 178 ? -3.926 6.953 -19.641 1 96.56 178 THR A O 1
ATOM 1423 N N . VAL A 1 179 ? -2.121 5.723 -20.203 1 97.44 179 VAL A N 1
ATOM 1424 C CA . VAL A 1 179 ? -1.14 6.598 -19.578 1 97.44 179 VAL A CA 1
ATOM 1425 C C . VAL A 1 179 ? -0.045 6.957 -20.578 1 97.44 179 VAL A C 1
ATOM 1427 O O . VAL A 1 179 ? 0.435 6.098 -21.312 1 97.44 179 VAL A O 1
ATOM 1430 N N . GLN A 1 180 ? 0.362 8.188 -20.656 1 96.69 180 GLN A N 1
ATOM 1431 C CA . GLN A 1 180 ? 1.481 8.68 -21.453 1 96.69 180 GLN A CA 1
ATOM 1432 C C . GLN A 1 180 ? 2.076 9.945 -20.844 1 96.69 180 GLN A C 1
ATOM 1434 O O . GLN A 1 180 ? 1.43 10.617 -20.047 1 96.69 180 GLN A O 1
ATOM 1439 N N . PRO A 1 181 ? 3.379 10.273 -21.156 1 96.88 181 PRO A N 1
ATOM 1440 C CA . PRO A 1 181 ? 3.902 11.555 -20.688 1 96.88 181 PRO A CA 1
ATOM 1441 C C . PRO A 1 181 ? 3.041 12.742 -21.109 1 96.88 181 PRO A C 1
ATOM 1443 O O . PRO A 1 181 ? 2.512 12.758 -22.219 1 96.88 181 PRO A O 1
ATOM 1446 N N . ASP A 1 182 ? 2.9 13.68 -20.219 1 95.06 182 ASP A N 1
ATOM 1447 C CA . ASP A 1 182 ? 2.143 14.891 -20.516 1 95.06 182 ASP A CA 1
ATOM 1448 C C . ASP A 1 182 ? 2.893 15.766 -21.516 1 95.06 182 ASP A C 1
ATOM 1450 O O . ASP A 1 182 ? 2.275 16.5 -22.297 1 95.06 182 ASP A O 1
ATOM 1454 N N . SER A 1 183 ? 4.156 15.695 -21.578 1 95.12 183 SER A N 1
ATOM 1455 C CA . SER A 1 183 ? 5.027 16.547 -22.375 1 95.12 183 SER A CA 1
ATOM 1456 C C . SER A 1 183 ? 5.121 16.047 -23.812 1 95.12 183 SER A C 1
ATOM 1458 O O . SER A 1 183 ? 5.758 15.023 -24.078 1 95.12 183 SER A O 1
ATOM 1460 N N . ASP A 1 184 ? 4.598 16.859 -24.719 1 94.62 184 ASP A N 1
ATOM 1461 C CA . ASP A 1 184 ? 4.742 16.531 -26.141 1 94.62 184 ASP A CA 1
ATOM 1462 C C . ASP A 1 184 ? 6.211 16.5 -26.547 1 94.62 184 ASP A C 1
ATOM 1464 O O . ASP A 1 184 ? 6.609 15.703 -27.391 1 94.62 184 ASP A O 1
ATOM 1468 N N . GLU A 1 185 ? 6.926 17.359 -25.984 1 95.38 185 GLU A N 1
ATOM 1469 C CA . GLU A 1 185 ? 8.352 17.438 -26.281 1 95.38 185 GLU A CA 1
ATOM 1470 C C . GLU A 1 185 ? 9.07 16.156 -25.891 1 95.38 185 GLU A C 1
ATOM 1472 O O . GLU A 1 185 ? 9.914 15.648 -26.641 1 95.38 185 GLU A O 1
ATOM 1477 N N . LEU A 1 186 ? 8.68 15.719 -24.719 1 95.81 186 LEU A N 1
ATOM 1478 C CA . LEU A 1 186 ? 9.289 14.469 -24.266 1 95.81 186 LEU A CA 1
ATOM 1479 C C . LEU A 1 186 ? 8.922 13.32 -25.203 1 95.81 186 LEU A C 1
ATOM 1481 O O . LEU A 1 186 ? 9.773 12.508 -25.562 1 95.81 186 LEU A O 1
ATOM 1485 N N . LEU A 1 187 ? 7.723 13.242 -25.625 1 96.12 187 LEU A N 1
ATOM 1486 C CA . LEU A 1 187 ? 7.27 12.195 -26.531 1 96.12 187 LEU A CA 1
ATOM 1487 C C . LEU A 1 187 ? 8.055 12.242 -27.844 1 96.12 187 LEU A C 1
ATOM 1489 O O . LEU A 1 187 ? 8.492 11.203 -28.344 1 96.12 187 LEU A O 1
ATOM 1493 N N . LYS A 1 188 ? 8.219 13.375 -28.344 1 96.25 188 LYS A N 1
ATOM 1494 C CA . LYS A 1 188 ? 8.953 13.547 -29.594 1 96.25 188 LYS A CA 1
ATOM 1495 C C . LYS A 1 188 ? 10.414 13.141 -29.422 1 96.25 188 LYS A C 1
ATOM 1497 O O . LYS A 1 188 ? 10.984 12.469 -30.297 1 96.25 188 LYS A O 1
ATOM 1502 N N . GLN A 1 189 ? 10.922 13.555 -28.328 1 95.75 189 GLN A N 1
ATOM 1503 C CA . GLN A 1 189 ? 12.32 13.242 -28.031 1 95.75 189 GLN A CA 1
ATOM 1504 C C . GLN A 1 189 ? 12.555 11.742 -28 1 95.75 189 GLN A C 1
ATOM 1506 O O . GLN A 1 189 ? 13.602 11.25 -28.422 1 95.75 189 GLN A O 1
ATOM 1511 N N . MET A 1 190 ? 11.57 11.039 -27.547 1 95.88 190 MET A N 1
ATOM 1512 C CA . MET A 1 190 ? 11.75 9.609 -27.297 1 95.88 190 MET A CA 1
ATOM 1513 C C . MET A 1 190 ? 11.211 8.789 -28.453 1 95.88 190 MET A C 1
ATOM 1515 O O . MET A 1 190 ? 11.227 7.555 -28.406 1 95.88 190 MET A O 1
ATOM 1519 N N . SER A 1 191 ? 10.836 9.398 -29.453 1 95.06 191 SER A N 1
ATOM 1520 C CA . SER A 1 191 ? 10.195 8.734 -30.578 1 95.06 191 SER A CA 1
ATOM 1521 C C . SER A 1 191 ? 11.164 7.781 -31.281 1 95.06 191 SER A C 1
ATOM 1523 O O . SER A 1 191 ? 12.344 8.102 -31.453 1 95.06 191 SER A O 1
ATOM 1525 N N . ARG A 1 192 ? 10.656 6.508 -31.547 1 92.38 192 ARG A N 1
ATOM 1526 C CA . ARG A 1 192 ? 11.398 5.516 -32.312 1 92.38 192 ARG A CA 1
ATOM 1527 C C . ARG A 1 192 ? 10.492 4.805 -33.312 1 92.38 192 ARG A C 1
ATOM 1529 O O . ARG A 1 192 ? 9.516 4.16 -32.938 1 92.38 192 ARG A O 1
ATOM 1536 N N . PRO A 1 193 ? 10.891 4.836 -34.688 1 88.31 193 PRO A N 1
ATOM 1537 C CA . PRO A 1 193 ? 10.07 4.094 -35.656 1 88.31 193 PRO A CA 1
ATOM 1538 C C . PRO A 1 193 ? 10.188 2.58 -35.5 1 88.31 193 PRO A C 1
ATOM 1540 O O . PRO A 1 193 ? 11.266 2.07 -35.188 1 88.31 193 PRO A O 1
ATOM 1543 N N . PRO A 1 194 ? 9.055 1.959 -35.594 1 93 194 PRO A N 1
ATOM 1544 C CA . PRO A 1 194 ? 7.742 2.406 -36.062 1 93 194 PRO A CA 1
ATOM 1545 C C . PRO A 1 194 ? 6.742 2.615 -34.938 1 93 194 PRO A C 1
ATOM 1547 O O . PRO A 1 194 ? 5.527 2.586 -35.156 1 93 194 PRO A O 1
ATOM 1550 N N . VAL A 1 195 ? 7.137 2.795 -33.719 1 94.75 195 VAL A N 1
ATOM 1551 C CA . VAL A 1 195 ? 6.273 2.938 -32.562 1 94.75 195 VAL A CA 1
ATOM 1552 C C . VAL A 1 195 ? 5.492 4.25 -32.656 1 94.75 195 VAL A C 1
ATOM 1554 O O . VAL A 1 195 ? 6.074 5.305 -32.906 1 94.75 195 VAL A O 1
ATOM 1557 N N . PRO A 1 196 ? 4.141 4.188 -32.562 1 95.31 196 PRO A N 1
ATOM 1558 C CA . PRO A 1 196 ? 3.365 5.43 -32.531 1 95.31 196 PRO A CA 1
ATOM 1559 C C . PRO A 1 196 ? 3.879 6.41 -31.469 1 95.31 196 PRO A C 1
ATOM 1561 O O . PRO A 1 196 ? 4.316 5.996 -30.391 1 95.31 196 PRO A O 1
ATOM 1564 N N . LEU A 1 197 ? 3.764 7.68 -31.75 1 95.12 197 LEU A N 1
ATOM 1565 C CA . LEU A 1 197 ? 4.285 8.734 -30.891 1 95.12 197 LEU A CA 1
ATOM 1566 C C . LEU A 1 197 ? 3.717 8.617 -29.484 1 95.12 197 LEU A C 1
ATOM 1568 O O . LEU A 1 197 ? 4.445 8.758 -28.5 1 95.12 197 LEU A O 1
ATOM 1572 N N . SER A 1 198 ? 2.449 8.32 -29.359 1 93.06 198 SER A N 1
ATOM 1573 C CA . SER A 1 198 ? 1.771 8.242 -28.062 1 93.06 198 SER A CA 1
ATOM 1574 C C . SER A 1 198 ? 2.289 7.074 -27.234 1 93.06 198 SER A C 1
ATOM 1576 O O . SER A 1 198 ? 2.018 6.988 -26.047 1 93.06 198 SER A O 1
ATOM 1578 N N . GLN A 1 199 ? 3.029 6.199 -27.875 1 96.25 199 GLN A N 1
ATOM 1579 C CA . GLN A 1 199 ? 3.537 5.004 -27.203 1 96.25 199 GLN A CA 1
ATOM 1580 C C . GLN A 1 199 ? 5.055 5.066 -27.047 1 96.25 199 GLN A C 1
ATOM 1582 O O . GLN A 1 199 ? 5.672 4.117 -26.562 1 96.25 199 GLN A O 1
ATOM 1587 N N . SER A 1 200 ? 5.648 6.184 -27.344 1 96.62 200 SER A N 1
ATOM 1588 C CA . SER A 1 200 ? 7.094 6.297 -27.516 1 96.62 200 SER A CA 1
ATOM 1589 C C . SER A 1 200 ? 7.832 6.113 -26.203 1 96.62 200 SER A C 1
ATOM 1591 O O . SER A 1 200 ? 8.969 5.641 -26.172 1 96.62 200 SER A O 1
ATOM 1593 N N . TYR A 1 201 ? 7.219 6.434 -25.078 1 97.12 201 TYR A N 1
ATOM 1594 C CA . TYR A 1 201 ? 7.918 6.418 -23.797 1 97.12 201 TYR A CA 1
ATOM 1595 C C . TYR A 1 201 ? 8.227 4.988 -23.359 1 97.12 201 TYR A C 1
ATOM 1597 O O . TYR A 1 201 ? 9.352 4.695 -22.938 1 97.12 201 TYR A O 1
ATOM 1605 N N . PHE A 1 202 ? 7.273 4.066 -23.531 1 97 202 PHE A N 1
ATOM 1606 C CA . PHE A 1 202 ? 7.449 2.691 -23.078 1 97 202 PHE A CA 1
ATOM 1607 C C . PHE A 1 202 ? 7.57 1.743 -24.266 1 97 202 PHE A C 1
ATOM 1609 O O . PHE A 1 202 ? 7.75 0.537 -24.094 1 97 202 PHE A O 1
ATOM 1616 N N . ASP A 1 203 ? 7.457 2.232 -25.453 1 96.44 203 ASP A N 1
ATOM 1617 C CA . ASP A 1 203 ? 7.465 1.472 -26.703 1 96.44 203 ASP A CA 1
ATOM 1618 C C . ASP A 1 203 ? 6.238 0.569 -26.797 1 96.44 203 ASP A C 1
ATOM 1620 O O . ASP A 1 203 ? 6.281 -0.475 -27.453 1 96.44 203 ASP A O 1
ATOM 1624 N N . SER A 1 204 ? 5.215 0.847 -26.094 1 94.44 204 SER A N 1
ATOM 1625 C CA . SER A 1 204 ? 3.941 0.133 -26.078 1 94.44 204 SER A CA 1
ATOM 1626 C C . SER A 1 204 ? 2.838 0.986 -25.453 1 94.44 204 SER A C 1
ATOM 1628 O O . SER A 1 204 ? 3.115 1.967 -24.766 1 94.44 204 SER A O 1
ATOM 1630 N N . LYS A 1 205 ? 1.638 0.661 -25.891 1 93.81 205 LYS A N 1
ATOM 1631 C CA . LYS A 1 205 ? 0.512 1.25 -25.172 1 93.81 205 LYS A CA 1
ATOM 1632 C C . LYS A 1 205 ? 0.469 0.763 -23.719 1 93.81 205 LYS A C 1
ATOM 1634 O O . LYS A 1 205 ? 0.662 -0.425 -23.453 1 93.81 205 LYS A O 1
ATOM 1639 N N . VAL A 1 206 ? 0.344 1.692 -22.75 1 96.5 206 VAL A N 1
ATOM 1640 C CA . VAL A 1 206 ? 0.377 1.367 -21.328 1 96.5 206 VAL A CA 1
ATOM 1641 C C . VAL A 1 206 ? -0.929 1.803 -20.672 1 96.5 206 VAL A C 1
ATOM 1643 O O . VAL A 1 206 ? -1.48 2.854 -21 1 96.5 206 VAL A O 1
ATOM 1646 N N . TYR A 1 207 ? -1.416 0.966 -19.719 1 96.62 207 TYR A N 1
ATOM 1647 C CA . TYR A 1 207 ? -2.684 1.181 -19.031 1 96.62 207 TYR A CA 1
ATOM 1648 C C . TYR A 1 207 ? -2.488 1.203 -17.516 1 96.62 207 TYR A C 1
ATOM 1650 O O . TYR A 1 207 ? -1.446 0.774 -17.016 1 96.62 207 TYR A O 1
ATOM 1658 N N . LEU A 1 208 ? -3.465 1.83 -16.828 1 97.38 208 LEU A N 1
ATOM 1659 C CA . LEU A 1 208 ? -3.564 1.586 -15.383 1 97.38 208 LEU A CA 1
ATOM 1660 C C . LEU A 1 208 ? -4.18 0.218 -15.109 1 97.38 208 LEU A C 1
ATOM 1662 O O . LEU A 1 208 ? -5.109 -0.202 -15.805 1 97.38 208 LEU A O 1
ATOM 1666 N N . THR A 1 209 ? -3.713 -0.422 -14.094 1 96.62 209 THR A N 1
ATOM 1667 C CA . THR A 1 209 ? -4.059 -1.813 -13.82 1 96.62 209 THR A CA 1
ATOM 1668 C C . THR A 1 209 ? -5.492 -1.929 -13.32 1 96.62 209 THR A C 1
ATOM 1670 O O . THR A 1 209 ? -5.961 -1.079 -12.562 1 96.62 209 THR A O 1
ATOM 1673 N N . VAL A 1 210 ? -6.18 -2.98 -13.766 1 95.19 210 VAL A N 1
ATOM 1674 C CA . VAL A 1 210 ? -7.5 -3.307 -13.242 1 95.19 210 VAL A CA 1
ATOM 1675 C C . VAL A 1 210 ? -7.375 -4.336 -12.117 1 95.19 210 VAL A C 1
ATOM 1677 O O . VAL A 1 210 ? -8.273 -4.473 -11.289 1 95.19 210 VAL A O 1
ATOM 1680 N N . SER A 1 211 ? -6.316 -5.039 -12.07 1 95.31 211 SER A N 1
ATOM 1681 C CA . SER A 1 211 ? -6.051 -6.094 -11.094 1 95.31 211 SER A CA 1
ATOM 1682 C C . SER A 1 211 ? -4.574 -6.477 -11.086 1 95.31 211 SER A C 1
ATOM 1684 O O . SER A 1 211 ? -3.891 -6.363 -12.102 1 95.31 211 SER A O 1
ATOM 1686 N N . GLY A 1 212 ? -4.059 -6.875 -9.945 1 96.19 212 GLY A N 1
ATOM 1687 C CA . GLY A 1 212 ? -2.691 -7.363 -9.844 1 96.19 212 GLY A CA 1
ATOM 1688 C C . GLY A 1 212 ? -2.596 -8.875 -9.891 1 96.19 212 GLY A C 1
ATOM 1689 O O . GLY A 1 212 ? -1.52 -9.445 -9.68 1 96.19 212 GLY A O 1
ATOM 1690 N N . GLN A 1 213 ? -3.602 -9.578 -10.266 1 97 213 GLN A N 1
ATOM 1691 C CA . GLN A 1 213 ? -3.725 -11.023 -10.102 1 97 213 GLN A CA 1
ATOM 1692 C C . GLN A 1 213 ? -2.654 -11.758 -10.898 1 97 213 GLN A C 1
ATOM 1694 O O . GLN A 1 213 ? -1.979 -12.641 -10.375 1 97 213 GLN A O 1
ATOM 1699 N N . LEU A 1 214 ? -2.469 -11.414 -12.211 1 97 214 LEU A N 1
ATOM 1700 C CA . LEU A 1 214 ? -1.522 -12.156 -13.039 1 97 214 LEU A CA 1
ATOM 1701 C C . LEU A 1 214 ? -0.097 -11.969 -12.531 1 97 214 LEU A C 1
ATOM 1703 O O . LEU A 1 214 ? 0.691 -12.914 -12.523 1 97 214 LEU A O 1
ATOM 1707 N N . HIS A 1 215 ? 0.215 -10.75 -12.133 1 97.62 215 HIS A N 1
ATOM 1708 C CA . HIS A 1 215 ? 1.529 -10.477 -11.562 1 97.62 215 HIS A CA 1
ATOM 1709 C C . HIS A 1 215 ? 1.729 -11.227 -10.258 1 97.62 215 HIS A C 1
ATOM 1711 O O . HIS A 1 215 ? 2.818 -11.742 -9.992 1 97.62 215 HIS A O 1
ATOM 1717 N N . LEU A 1 216 ? 0.682 -11.25 -9.469 1 97.81 216 LEU A N 1
ATOM 1718 C CA . LEU A 1 216 ? 0.732 -11.984 -8.211 1 97.81 216 LEU A CA 1
ATOM 1719 C C . LEU A 1 216 ? 0.996 -13.461 -8.453 1 97.81 216 LEU A C 1
ATOM 1721 O O . LEU A 1 216 ? 1.791 -14.086 -7.746 1 97.81 216 LEU A O 1
ATOM 1725 N N . GLU A 1 217 ? 0.312 -14.078 -9.445 1 97.94 217 GLU A N 1
ATOM 1726 C CA . GLU A 1 217 ? 0.548 -15.469 -9.805 1 97.94 217 GLU A CA 1
ATOM 1727 C C . GLU A 1 217 ? 2.01 -15.703 -10.18 1 97.94 217 GLU A C 1
ATOM 1729 O O . GLU A 1 217 ? 2.621 -16.672 -9.734 1 97.94 217 GLU A O 1
ATOM 1734 N N . SER A 1 218 ? 2.545 -14.836 -10.953 1 97.94 218 SER A N 1
ATOM 1735 C CA . SER A 1 218 ? 3.93 -14.984 -11.383 1 97.94 218 SER A CA 1
ATOM 1736 C C . SER A 1 218 ? 4.883 -15.031 -10.195 1 97.94 218 SER A C 1
ATOM 1738 O O . SER A 1 218 ? 5.816 -15.836 -10.172 1 97.94 218 SER A O 1
ATOM 1740 N N . MET A 1 219 ? 4.656 -14.195 -9.219 1 98.56 219 MET A N 1
ATOM 1741 C CA . MET A 1 219 ? 5.52 -14.148 -8.047 1 98.56 219 MET A CA 1
ATOM 1742 C C . MET A 1 219 ? 5.309 -15.383 -7.164 1 98.56 219 MET A C 1
ATOM 1744 O O . MET A 1 219 ? 6.25 -15.867 -6.539 1 98.56 219 MET A O 1
ATOM 1748 N N . SER A 1 220 ? 4.125 -15.945 -7.16 1 98.25 220 SER A N 1
ATOM 1749 C CA . SER A 1 220 ? 3.809 -17.109 -6.34 1 98.25 220 SER A CA 1
ATOM 1750 C C . SER A 1 220 ? 4.57 -18.344 -6.809 1 98.25 220 SER A C 1
ATOM 1752 O O . SER A 1 220 ? 4.871 -19.234 -6.012 1 98.25 220 SER A O 1
ATOM 1754 N N . TYR A 1 221 ? 4.934 -18.422 -8.094 1 96.94 221 TYR A N 1
ATOM 1755 C CA . TYR A 1 221 ? 5.641 -19.562 -8.664 1 96.94 221 TYR A CA 1
ATOM 1756 C C . TYR A 1 221 ? 7.066 -19.641 -8.133 1 96.94 221 TYR A C 1
ATOM 1758 O O . TYR A 1 221 ? 7.742 -20.656 -8.305 1 96.94 221 TYR A O 1
ATOM 1766 N N . GLY A 1 222 ? 7.531 -18.656 -7.379 1 96.19 222 GLY A N 1
ATOM 1767 C CA . GLY A 1 222 ? 8.867 -18.688 -6.812 1 96.19 222 GLY A CA 1
ATOM 1768 C C . GLY A 1 222 ? 8.891 -18.406 -5.316 1 96.19 222 GLY A C 1
ATOM 1769 O O . GLY A 1 222 ? 9.852 -18.766 -4.633 1 96.19 222 GLY A O 1
ATOM 1770 N N . LEU A 1 223 ? 7.762 -17.875 -4.824 1 97.62 223 LEU A N 1
ATOM 1771 C CA . LEU A 1 223 ? 7.785 -17.375 -3.451 1 97.62 223 LEU A CA 1
ATOM 1772 C C . LEU A 1 223 ? 6.785 -18.141 -2.584 1 97.62 223 LEU A C 1
ATOM 1774 O O . LEU A 1 223 ? 6.84 -18.062 -1.354 1 97.62 223 LEU A O 1
ATOM 1778 N N . GLY A 1 224 ? 5.887 -18.891 -3.162 1 97.12 224 GLY A N 1
ATOM 1779 C CA . GLY A 1 224 ? 4.781 -19.484 -2.43 1 97.12 224 GLY A CA 1
ATOM 1780 C C . GLY A 1 224 ? 3.572 -18.578 -2.336 1 97.12 224 GLY A C 1
ATOM 1781 O O . GLY A 1 224 ? 3.18 -17.953 -3.324 1 97.12 224 GLY A O 1
ATOM 1782 N N . ASN A 1 225 ? 2.898 -18.562 -1.167 1 98.19 225 ASN A N 1
ATOM 1783 C CA . ASN A 1 225 ? 1.724 -17.719 -0.98 1 98.19 225 ASN A CA 1
ATOM 1784 C C . ASN A 1 225 ? 2.078 -16.234 -1.06 1 98.19 225 ASN A C 1
ATOM 1786 O O . ASN A 1 225 ? 3.014 -15.781 -0.399 1 98.19 225 ASN A O 1
ATOM 1790 N N . THR A 1 226 ? 1.312 -15.516 -1.886 1 98.75 226 THR A N 1
ATOM 1791 C CA . THR A 1 226 ? 1.553 -14.086 -2.037 1 98.75 226 THR A CA 1
ATOM 1792 C C . THR A 1 226 ? 0.249 -13.305 -1.919 1 98.75 226 THR A C 1
ATOM 1794 O O . THR A 1 226 ? -0.837 -13.875 -2.037 1 98.75 226 THR A O 1
ATOM 1797 N N . TYR A 1 227 ? 0.316 -12.039 -1.581 1 98.88 227 TYR A N 1
ATOM 1798 C CA . TYR A 1 227 ? -0.844 -11.148 -1.547 1 98.88 227 TYR A CA 1
ATOM 1799 C C . TYR A 1 227 ? -0.448 -9.719 -1.887 1 98.88 227 TYR A C 1
ATOM 1801 O O . TYR A 1 227 ? 0.74 -9.398 -1.949 1 98.88 227 TYR A O 1
ATOM 1809 N N . THR A 1 228 ? -1.426 -8.938 -2.217 1 98.81 228 THR A N 1
ATOM 1810 C CA . THR A 1 228 ? -1.218 -7.516 -2.459 1 98.81 228 THR A CA 1
ATOM 1811 C C . THR A 1 228 ? -2.441 -6.707 -2.029 1 98.81 228 THR A C 1
ATOM 1813 O O . THR A 1 228 ? -3.561 -7.223 -2.031 1 98.81 228 THR A O 1
ATOM 1816 N N . ILE A 1 229 ? -2.262 -5.559 -1.475 1 98.56 229 ILE A N 1
ATOM 1817 C CA . ILE A 1 229 ? -3.238 -4.48 -1.33 1 98.56 229 ILE A CA 1
ATOM 1818 C C . ILE A 1 229 ? -2.82 -3.287 -2.184 1 98.56 229 ILE A C 1
ATOM 1820 O O . ILE A 1 229 ? -1.871 -2.576 -1.844 1 98.56 229 ILE A O 1
ATOM 1824 N N . SER A 1 230 ? -3.482 -3.121 -3.27 1 97.81 230 SER A N 1
ATOM 1825 C CA . SER A 1 230 ? -2.996 -2.156 -4.25 1 97.81 230 SER A CA 1
ATOM 1826 C C . SER A 1 230 ? -4.148 -1.407 -4.91 1 97.81 230 SER A C 1
ATOM 1828 O O . SER A 1 230 ? -5.277 -1.907 -4.953 1 97.81 230 SER A O 1
ATOM 1830 N N . PRO A 1 231 ? -3.865 -0.186 -5.395 1 97.75 231 PRO A N 1
ATOM 1831 C CA . PRO A 1 231 ? -4.895 0.521 -6.16 1 97.75 231 PRO A CA 1
ATOM 1832 C C . PRO A 1 231 ? -5.234 -0.171 -7.477 1 97.75 231 PRO A C 1
ATOM 1834 O O . PRO A 1 231 ? -4.344 -0.718 -8.133 1 97.75 231 PRO A O 1
ATOM 1837 N N . ALA A 1 232 ? -6.426 -0.101 -7.809 1 96.81 232 ALA A N 1
ATOM 1838 C CA . ALA A 1 232 ? -6.965 -0.557 -9.086 1 96.81 232 ALA A CA 1
ATOM 1839 C C . ALA A 1 232 ? -7.855 0.51 -9.719 1 96.81 232 ALA A C 1
ATOM 1841 O O . ALA A 1 232 ? -8.328 1.417 -9.031 1 96.81 232 ALA A O 1
ATOM 1842 N N . PHE A 1 233 ? -8.078 0.381 -11.055 1 96.94 233 PHE A N 1
ATOM 1843 C CA . PHE A 1 233 ? -8.719 1.473 -11.773 1 96.94 233 PHE A CA 1
ATOM 1844 C C . PHE A 1 233 ? -9.734 0.937 -12.781 1 96.94 233 PHE A C 1
ATOM 1846 O O . PHE A 1 233 ? -9.492 -0.086 -13.43 1 96.94 233 PHE A O 1
ATOM 1853 N N . ARG A 1 234 ? -10.812 1.571 -12.859 1 95.12 234 ARG A N 1
ATOM 1854 C CA . ARG A 1 234 ? -11.82 1.275 -13.867 1 95.12 234 ARG A CA 1
ATOM 1855 C C . ARG A 1 234 ? -12.359 2.557 -14.5 1 95.12 234 ARG A C 1
ATOM 1857 O O . ARG A 1 234 ? -12.883 3.426 -13.805 1 95.12 234 ARG A O 1
ATOM 1864 N N . ALA A 1 235 ? -12.211 2.643 -15.812 1 95.56 235 ALA A N 1
ATOM 1865 C CA . ALA A 1 235 ? -12.727 3.789 -16.547 1 95.56 235 ALA A CA 1
ATOM 1866 C C . ALA A 1 235 ? -14.172 3.553 -16.984 1 95.56 235 ALA A C 1
ATOM 1868 O O . ALA A 1 235 ? -14.445 3.391 -18.188 1 95.56 235 ALA A O 1
ATOM 1869 N N . GLU A 1 236 ? -15.062 3.539 -16.047 1 93.94 236 GLU A N 1
ATOM 1870 C CA . GLU A 1 236 ? -16.469 3.301 -16.328 1 93.94 236 GLU A CA 1
ATOM 1871 C C . GLU A 1 236 ? -17.328 4.508 -15.938 1 93.94 236 GLU A C 1
ATOM 1873 O O . GLU A 1 236 ? -17.078 5.137 -14.906 1 93.94 236 GLU A O 1
ATOM 1878 N N . ASN A 1 237 ? -18.203 4.758 -16.844 1 93.44 237 ASN A N 1
ATOM 1879 C CA . ASN A 1 237 ? -19.172 5.793 -16.516 1 93.44 237 ASN A CA 1
ATOM 1880 C C . ASN A 1 237 ? -20.25 5.266 -15.57 1 93.44 237 ASN A C 1
ATOM 1882 O O . ASN A 1 237 ? -21.375 5.02 -15.992 1 93.44 237 ASN A O 1
ATOM 1886 N N . CYS A 1 238 ? -19.906 5.074 -14.391 1 87.12 238 CYS A N 1
ATOM 1887 C CA . CYS A 1 238 ? -20.797 4.547 -13.359 1 87.12 238 CYS A CA 1
ATOM 1888 C C . CYS A 1 238 ? -20.859 5.488 -12.164 1 87.12 238 CYS A C 1
ATOM 1890 O O . CYS A 1 238 ? -19.828 5.863 -11.602 1 87.12 238 CYS A O 1
ATOM 1892 N N . LYS A 1 239 ? -22.109 5.867 -11.852 1 83 239 LYS A N 1
ATOM 1893 C CA . LYS A 1 239 ? -22.297 6.777 -10.727 1 83 239 LYS A CA 1
ATOM 1894 C C . LYS A 1 239 ? -22.906 6.051 -9.531 1 83 239 LYS A C 1
ATOM 1896 O O . LYS A 1 239 ? -23.359 6.684 -8.578 1 83 239 LYS A O 1
ATOM 1901 N N . SER A 1 240 ? -22.812 4.758 -9.594 1 85.5 240 SER A N 1
ATOM 1902 C CA . SER A 1 240 ? -23.328 3.939 -8.5 1 85.5 240 SER A CA 1
ATOM 1903 C C . SER A 1 240 ? -22.547 4.184 -7.211 1 85.5 240 SER A C 1
ATOM 1905 O O . SER A 1 240 ? -21.344 4.453 -7.25 1 85.5 240 SER A O 1
ATOM 1907 N N . PRO A 1 241 ? -23.203 4.109 -6.074 1 88.25 241 PRO A N 1
ATOM 1908 C CA . PRO A 1 241 ? -22.531 4.281 -4.781 1 88.25 241 PRO A CA 1
ATOM 1909 C C . PRO A 1 241 ? -21.609 3.117 -4.438 1 88.25 241 PRO A C 1
ATOM 1911 O O . PRO A 1 241 ? -21.016 3.098 -3.355 1 88.25 241 PRO A O 1
ATOM 1914 N N . LEU A 1 242 ? -21.391 2.25 -5.375 1 88.81 242 LEU A N 1
ATOM 1915 C CA . LEU A 1 242 ? -20.594 1.063 -5.082 1 88.81 242 LEU A CA 1
ATOM 1916 C C . LEU A 1 242 ? -19.359 1.009 -5.973 1 88.81 242 LEU A C 1
ATOM 1918 O O . LEU A 1 242 ? -18.578 0.064 -5.891 1 88.81 242 LEU A O 1
ATOM 1922 N N . HIS A 1 243 ? -19.266 2.045 -6.781 1 92.06 243 HIS A N 1
ATOM 1923 C CA . HIS A 1 243 ? -18.172 1.984 -7.742 1 92.06 243 HIS A CA 1
ATOM 1924 C C . HIS A 1 243 ? -17.297 3.234 -7.668 1 92.06 243 HIS A C 1
ATOM 1926 O O . HIS A 1 243 ? -17.797 4.332 -7.418 1 92.06 243 HIS A O 1
ATOM 1932 N N . LEU A 1 244 ? -16.078 3.066 -7.785 1 97.31 244 LEU A N 1
ATOM 1933 C CA . LEU A 1 244 ? -15.062 4.113 -7.875 1 97.31 244 LEU A CA 1
ATOM 1934 C C . LEU A 1 244 ? -14.156 3.893 -9.078 1 97.31 244 LEU A C 1
ATOM 1936 O O . LEU A 1 244 ? -14 2.76 -9.547 1 97.31 244 LEU A O 1
ATOM 1940 N N . SER A 1 245 ? -13.617 4.977 -9.625 1 97.5 245 SER A N 1
ATOM 1941 C CA . SER A 1 245 ? -12.648 4.871 -10.711 1 97.5 245 SER A CA 1
ATOM 1942 C C . SER A 1 245 ? -11.273 4.457 -10.188 1 97.5 245 SER A C 1
ATOM 1944 O O . SER A 1 245 ? -10.453 3.918 -10.93 1 97.5 245 SER A O 1
ATOM 1946 N N . GLU A 1 246 ? -11.008 4.801 -9 1 98.19 246 GLU A N 1
ATOM 1947 C CA . GLU A 1 246 ? -9.828 4.395 -8.242 1 98.19 246 GLU A CA 1
ATOM 1948 C C . GLU A 1 246 ? -10.219 3.799 -6.895 1 98.19 246 GLU A C 1
ATOM 1950 O O . GLU A 1 246 ? -10.914 4.445 -6.102 1 98.19 246 GLU A O 1
ATOM 1955 N N . PHE A 1 247 ? -9.852 2.57 -6.672 1 98.06 247 PHE A N 1
ATOM 1956 C CA . PHE A 1 247 ? -10.172 1.887 -5.422 1 98.06 247 PHE A CA 1
ATOM 1957 C C . PHE A 1 247 ? -9.078 0.896 -5.051 1 98.06 247 PHE A C 1
ATOM 1959 O O . PHE A 1 247 ? -8.148 0.677 -5.824 1 98.06 247 PHE A O 1
ATOM 1966 N N . TYR A 1 248 ? -9.094 0.36 -3.855 1 98.44 248 TYR A N 1
ATOM 1967 C CA . TYR A 1 248 ? -8.086 -0.596 -3.42 1 98.44 248 TYR A CA 1
ATOM 1968 C C . TYR A 1 248 ? -8.625 -2.021 -3.477 1 98.44 248 TYR A C 1
ATOM 1970 O O . TYR A 1 248 ? -9.773 -2.271 -3.115 1 98.44 248 TYR A O 1
ATOM 1978 N N . MET A 1 249 ? -7.809 -2.824 -4.023 1 98.06 249 MET A N 1
ATOM 1979 C CA . MET A 1 249 ? -8.102 -4.254 -4.082 1 98.06 249 MET A CA 1
ATOM 1980 C C . MET A 1 249 ? -7.133 -5.043 -3.213 1 98.06 249 MET A C 1
ATOM 1982 O O . MET A 1 249 ? -5.922 -4.805 -3.246 1 98.06 249 MET A O 1
ATOM 1986 N N . PHE A 1 250 ? -7.688 -5.871 -2.354 1 98.75 250 PHE A N 1
ATOM 1987 C CA . PHE A 1 250 ? -6.914 -6.926 -1.71 1 98.75 250 PHE A CA 1
ATOM 1988 C C . PHE A 1 250 ? -6.969 -8.211 -2.523 1 98.75 250 PHE A C 1
ATOM 1990 O O . PHE A 1 250 ? -8.055 -8.719 -2.826 1 98.75 250 PHE A O 1
ATOM 1997 N N . GLU A 1 251 ? -5.773 -8.742 -2.908 1 98.81 251 GLU A N 1
ATOM 1998 C CA . GLU A 1 251 ? -5.715 -9.984 -3.668 1 98.81 251 GLU A CA 1
ATOM 1999 C C . GLU A 1 251 ? -4.715 -10.961 -3.051 1 98.81 251 GLU A C 1
ATOM 2001 O O . GLU A 1 251 ? -3.662 -10.555 -2.559 1 98.81 251 GLU A O 1
ATOM 2006 N N . ALA A 1 252 ? -5.047 -12.211 -3.053 1 98.88 252 ALA A N 1
ATOM 2007 C CA . ALA A 1 252 ? -4.164 -13.25 -2.539 1 98.88 252 ALA A CA 1
ATOM 2008 C C . ALA A 1 252 ? -4.102 -14.438 -3.498 1 98.88 252 ALA A C 1
ATOM 2010 O O . ALA A 1 252 ? -5.074 -14.734 -4.191 1 98.88 252 ALA A O 1
ATOM 2011 N N . GLU A 1 253 ? -2.98 -15.023 -3.598 1 98.81 253 GLU A N 1
ATOM 2012 C CA . GLU A 1 253 ? -2.73 -16.234 -4.359 1 98.81 253 GLU A CA 1
ATOM 2013 C C . GLU A 1 253 ? -2.105 -17.328 -3.484 1 98.81 253 GLU A C 1
ATOM 2015 O O . GLU A 1 253 ? -1.041 -17.109 -2.896 1 98.81 253 GLU A O 1
ATOM 2020 N N . LEU A 1 254 ? -2.803 -18.422 -3.342 1 98.38 254 LEU A N 1
ATOM 2021 C CA . LEU A 1 254 ? -2.336 -19.578 -2.566 1 98.38 254 LEU A CA 1
ATOM 2022 C C . LEU A 1 254 ? -1.771 -20.656 -3.479 1 98.38 254 LEU A C 1
ATOM 2024 O O . LEU A 1 254 ? -2.342 -20.953 -4.531 1 98.38 254 LEU A O 1
ATOM 2028 N N . VAL A 1 255 ? -0.673 -21.203 -3.053 1 97.25 255 VAL A N 1
ATOM 2029 C CA . VAL A 1 255 ? -0.06 -22.281 -3.824 1 97.25 255 VAL A CA 1
ATOM 2030 C C . VAL A 1 255 ? -0.493 -23.641 -3.262 1 97.25 255 VAL A C 1
ATOM 2032 O O . VAL A 1 255 ? -0.923 -23.719 -2.109 1 97.25 255 VAL A O 1
ATOM 2035 N N . PHE A 1 256 ? -0.456 -24.703 -4.074 1 95.94 256 PHE A N 1
ATOM 2036 C CA . PHE A 1 256 ? -0.732 -26.094 -3.744 1 95.94 256 PHE A CA 1
ATOM 2037 C C . PHE A 1 256 ? -2.176 -26.266 -3.289 1 95.94 256 PHE A C 1
ATOM 2039 O O . PHE A 1 256 ? -2.449 -27.016 -2.346 1 95.94 256 PHE A O 1
ATOM 2046 N N . ILE A 1 257 ? -3.037 -25.531 -3.912 1 96 257 ILE A N 1
ATOM 2047 C CA . ILE A 1 257 ? -4.457 -25.688 -3.615 1 96 257 ILE A CA 1
ATOM 2048 C C . ILE A 1 257 ? -5.176 -26.297 -4.816 1 96 257 ILE A C 1
ATOM 2050 O O . ILE A 1 257 ? -5.008 -25.828 -5.949 1 96 257 ILE A O 1
ATOM 2054 N N . GLU A 1 258 ? -5.934 -27.312 -4.551 1 93.38 258 GLU A N 1
ATOM 2055 C CA . GLU A 1 258 ? -6.578 -28.031 -5.652 1 93.38 258 GLU A CA 1
ATOM 2056 C C . GLU A 1 258 ? -8.086 -28.141 -5.43 1 93.38 258 GLU A C 1
ATOM 2058 O O . GLU A 1 258 ? -8.805 -28.641 -6.289 1 93.38 258 GLU A O 1
ATOM 2063 N N . ASN A 1 259 ? -8.516 -27.656 -4.332 1 95.75 259 ASN A N 1
ATOM 2064 C CA . ASN A 1 259 ? -9.93 -27.719 -3.967 1 95.75 259 ASN A CA 1
ATOM 2065 C C . ASN A 1 259 ? -10.508 -26.328 -3.699 1 95.75 259 ASN A C 1
ATOM 2067 O O . ASN A 1 259 ? -9.977 -25.578 -2.879 1 95.75 259 ASN A O 1
ATOM 2071 N N . LEU A 1 260 ? -11.602 -26.094 -4.426 1 97.81 260 LEU A N 1
ATOM 2072 C CA . LEU A 1 260 ? -12.203 -24.766 -4.336 1 97.81 260 LEU A CA 1
ATOM 2073 C C . LEU A 1 260 ? -12.727 -24.5 -2.926 1 97.81 260 LEU A C 1
ATOM 2075 O O . LEU A 1 260 ? -12.688 -23.359 -2.447 1 97.81 260 LEU A O 1
ATOM 2079 N N . GLU A 1 261 ? -13.227 -25.531 -2.246 1 97.56 261 GLU A N 1
ATOM 2080 C CA . GLU A 1 261 ? -13.773 -25.375 -0.899 1 97.56 261 GLU A CA 1
ATOM 2081 C C . GLU A 1 261 ? -12.688 -24.969 0.092 1 97.56 261 GLU A C 1
ATOM 2083 O O . GLU A 1 261 ? -12.961 -24.25 1.061 1 97.56 261 GLU A O 1
ATOM 2088 N N . GLU A 1 262 ? -11.477 -25.438 -0.168 1 97.25 262 GLU A N 1
ATOM 2089 C CA . GLU A 1 262 ? -10.359 -25.016 0.67 1 97.25 262 GLU A CA 1
ATOM 2090 C C . GLU A 1 262 ? -10.133 -23.5 0.564 1 97.25 262 GLU A C 1
ATOM 2092 O O . GLU A 1 262 ? -9.82 -22.844 1.557 1 97.25 262 GLU A O 1
ATOM 2097 N N . LEU A 1 263 ? -10.281 -22.984 -0.637 1 98.5 263 LEU A N 1
ATOM 2098 C CA . LEU A 1 263 ? -10.156 -21.531 -0.848 1 98.5 263 LEU A CA 1
ATOM 2099 C C . LEU A 1 263 ? -11.273 -20.781 -0.133 1 98.5 263 LEU A C 1
ATOM 2101 O O . LEU A 1 263 ? -11.023 -19.766 0.507 1 98.5 263 LEU A O 1
ATOM 2105 N N . CYS A 1 264 ? -12.516 -21.312 -0.191 1 98.69 264 CYS A N 1
ATOM 2106 C CA . CYS A 1 264 ? -13.641 -20.719 0.522 1 98.69 264 CYS A CA 1
ATOM 2107 C C . CYS A 1 264 ? -13.375 -20.672 2.021 1 98.69 264 CYS A C 1
ATOM 2109 O O . CYS A 1 264 ? -13.586 -19.641 2.662 1 98.69 264 CYS A O 1
ATOM 2111 N N . ARG A 1 265 ? -12.867 -21.766 2.533 1 98.12 265 ARG A N 1
ATOM 2112 C CA . ARG A 1 265 ? -12.586 -21.844 3.965 1 98.12 265 ARG A CA 1
ATOM 2113 C C . ARG A 1 265 ? -11.516 -20.828 4.371 1 98.12 265 ARG A C 1
ATOM 2115 O O . ARG A 1 265 ? -11.602 -20.234 5.441 1 98.12 265 ARG A O 1
ATOM 2122 N N . PHE A 1 266 ? -10.531 -20.719 3.557 1 98.31 266 PHE A N 1
ATOM 2123 C CA . PHE A 1 266 ? -9.477 -19.75 3.85 1 98.31 266 PHE A CA 1
ATOM 2124 C C . PHE A 1 266 ? -10.047 -18.344 3.906 1 98.31 266 PHE A C 1
ATOM 2126 O O . PHE A 1 266 ? -9.734 -17.578 4.824 1 98.31 266 PHE A O 1
ATOM 2133 N N . ILE A 1 267 ? -10.875 -17.969 2.895 1 98.81 267 ILE A N 1
ATOM 2134 C CA . ILE A 1 267 ? -11.469 -16.641 2.812 1 98.81 267 ILE A CA 1
ATOM 2135 C C . ILE A 1 267 ? -12.312 -16.375 4.059 1 98.81 267 ILE A C 1
ATOM 2137 O O . ILE A 1 267 ? -12.195 -15.312 4.68 1 98.81 267 ILE A O 1
ATOM 2141 N N . GLU A 1 268 ? -13.133 -17.328 4.414 1 98.69 268 GLU A N 1
ATOM 2142 C CA . GLU A 1 268 ? -13.977 -17.188 5.602 1 98.69 268 GLU A CA 1
ATOM 2143 C C . GLU A 1 268 ? -13.133 -16.984 6.855 1 98.69 268 GLU A C 1
ATOM 2145 O O . GLU A 1 268 ? -13.398 -16.094 7.652 1 98.69 268 GLU A O 1
ATOM 2150 N N . LYS A 1 269 ? -12.133 -17.812 7.008 1 98.5 269 LYS A N 1
ATOM 2151 C CA . LYS A 1 269 ? -11.242 -17.703 8.156 1 98.5 269 LYS A CA 1
ATOM 2152 C C . LYS A 1 269 ? -10.578 -16.328 8.211 1 98.5 269 LYS A C 1
ATOM 2154 O O . LYS A 1 269 ? -10.492 -15.727 9.281 1 98.5 269 LYS A O 1
ATOM 2159 N N . MET A 1 270 ? -10.07 -15.883 7.105 1 98.69 270 MET A N 1
ATOM 2160 C CA . MET A 1 270 ? -9.391 -14.594 7.035 1 98.69 270 MET A CA 1
ATOM 2161 C C . MET A 1 270 ? -10.336 -13.461 7.441 1 98.69 270 MET A C 1
ATOM 2163 O O . MET A 1 270 ? -10.008 -12.664 8.32 1 98.69 270 MET A O 1
ATOM 2167 N N . ILE A 1 271 ? -11.516 -13.391 6.82 1 98.56 271 ILE A N 1
ATOM 2168 C CA . ILE A 1 271 ? -12.453 -12.289 7.051 1 98.56 271 ILE A CA 1
ATOM 2169 C C . ILE A 1 271 ? -12.898 -12.289 8.508 1 98.56 271 ILE A C 1
ATOM 2171 O O . ILE A 1 271 ? -12.945 -11.242 9.156 1 98.56 271 ILE A O 1
ATOM 2175 N N . LYS A 1 272 ? -13.227 -13.477 9.094 1 98.12 272 LYS A N 1
ATOM 2176 C CA . LYS A 1 272 ? -13.648 -13.57 10.484 1 98.12 272 LYS A CA 1
ATOM 2177 C C . LYS A 1 272 ? -12.516 -13.18 11.43 1 98.12 272 LYS A C 1
ATOM 2179 O O . LYS A 1 272 ? -12.727 -12.422 12.383 1 98.12 272 LYS A O 1
ATOM 2184 N N . SER A 1 273 ? -11.289 -13.672 11.164 1 98.12 273 SER A N 1
ATOM 2185 C CA . SER A 1 273 ? -10.148 -13.383 12.023 1 98.12 273 SER A CA 1
ATOM 2186 C C . SER A 1 273 ? -9.797 -11.898 11.992 1 98.12 273 SER A C 1
ATOM 2188 O O . SER A 1 273 ? -9.594 -11.281 13.039 1 98.12 273 SER A O 1
ATOM 2190 N N . VAL A 1 274 ? -9.734 -11.359 10.82 1 98.12 274 VAL A N 1
ATOM 2191 C CA . VAL A 1 274 ? -9.406 -9.945 10.641 1 98.12 274 VAL A CA 1
ATOM 2192 C C . VAL A 1 274 ? -10.453 -9.078 11.32 1 98.12 274 VAL A C 1
ATOM 2194 O O . VAL A 1 274 ? -10.117 -8.117 12.023 1 98.12 274 VAL A O 1
ATOM 2197 N N . THR A 1 275 ? -11.742 -9.406 11.117 1 97.19 275 THR A N 1
ATOM 2198 C CA . THR A 1 275 ? -12.812 -8.625 11.719 1 97.19 275 THR A CA 1
ATOM 2199 C C . THR A 1 275 ? -12.742 -8.695 13.242 1 97.19 275 THR A C 1
ATOM 2201 O O . THR A 1 275 ? -12.906 -7.68 13.922 1 97.19 275 THR A O 1
ATOM 2204 N N . ASN A 1 276 ? -12.469 -9.836 13.789 1 96.31 276 ASN A N 1
ATOM 2205 C CA . ASN A 1 276 ? -12.32 -9.984 15.234 1 96.31 276 ASN A CA 1
ATOM 2206 C C . ASN A 1 276 ? -11.164 -9.148 15.766 1 96.31 276 ASN A C 1
ATOM 2208 O O . ASN A 1 276 ? -11.258 -8.562 16.844 1 96.31 276 ASN A O 1
ATOM 2212 N N . ASP A 1 277 ? -10.094 -9.133 15.031 1 95.88 277 ASP A N 1
ATOM 2213 C CA . ASP A 1 277 ? -8.945 -8.328 15.43 1 95.88 277 ASP A CA 1
ATOM 2214 C C . ASP A 1 277 ? -9.297 -6.84 15.438 1 95.88 277 ASP A C 1
ATOM 2216 O O . ASP A 1 277 ? -8.906 -6.109 16.344 1 95.88 277 ASP A O 1
ATOM 2220 N N . ILE A 1 278 ? -9.977 -6.391 14.422 1 95.19 278 ILE A N 1
ATOM 2221 C CA . ILE A 1 278 ? -10.391 -5 14.281 1 95.19 278 ILE A CA 1
ATOM 2222 C C . ILE A 1 278 ? -11.289 -4.605 15.453 1 95.19 278 ILE A C 1
ATOM 2224 O O . ILE A 1 278 ? -11.164 -3.514 16 1 95.19 278 ILE A O 1
ATOM 2228 N N . LEU A 1 279 ? -12.195 -5.492 15.797 1 92.62 279 LEU A N 1
ATOM 2229 C CA . LEU A 1 279 ? -13.164 -5.207 16.859 1 92.62 279 LEU A CA 1
ATOM 2230 C C . LEU A 1 279 ? -12.461 -5.035 18.203 1 92.62 279 LEU A C 1
ATOM 2232 O O . LEU A 1 279 ? -12.922 -4.273 19.047 1 92.62 279 LEU A O 1
ATOM 2236 N N . LYS A 1 280 ? -11.352 -5.641 18.344 1 89.88 280 LYS A N 1
ATOM 2237 C CA . LYS A 1 280 ? -10.594 -5.508 19.594 1 89.88 280 LYS A CA 1
ATOM 2238 C C . LYS A 1 280 ? -10.031 -4.098 19.734 1 89.88 280 LYS A C 1
ATOM 2240 O O . LYS A 1 280 ? -9.938 -3.576 20.859 1 89.88 280 LYS A O 1
ATOM 2245 N N . PHE A 1 281 ? -9.75 -3.48 18.609 1 85.44 281 PHE A N 1
ATOM 2246 C CA . PHE A 1 281 ? -8.992 -2.236 18.719 1 85.44 281 PHE A CA 1
ATOM 2247 C C . PHE A 1 281 ? -9.82 -1.061 18.203 1 85.44 281 PHE A C 1
ATOM 2249 O O . PHE A 1 281 ? -9.484 0.098 18.469 1 85.44 281 PHE A O 1
ATOM 2256 N N . SER A 1 282 ? -10.914 -1.307 17.5 1 89.12 282 SER A N 1
ATOM 2257 C CA . SER A 1 282 ? -11.609 -0.216 16.844 1 89.12 282 SER A CA 1
ATOM 2258 C C . SER A 1 282 ? -13.109 -0.269 17.109 1 89.12 282 SER A C 1
ATOM 2260 O O . SER A 1 282 ? -13.914 0.22 16.312 1 89.12 282 SER A O 1
ATOM 2262 N N . GLU A 1 283 ? -13.516 -0.891 18.141 1 88.25 283 GLU A N 1
ATOM 2263 C CA . GLU A 1 283 ? -14.938 -1.067 18.438 1 88.25 283 GLU A CA 1
ATOM 2264 C C . GLU A 1 283 ? -15.664 0.275 18.5 1 88.25 283 GLU A C 1
ATOM 2266 O O . GLU A 1 283 ? -16.75 0.431 17.922 1 88.25 283 GLU A O 1
ATOM 2271 N N . ALA A 1 284 ? -15.07 1.222 19.125 1 88.81 284 ALA A N 1
ATOM 2272 C CA . ALA A 1 284 ? -15.688 2.533 19.297 1 88.81 284 ALA A CA 1
ATOM 2273 C C . ALA A 1 284 ? -15.914 3.203 17.938 1 88.81 284 ALA A C 1
ATOM 2275 O O . ALA A 1 284 ? -16.984 3.785 17.703 1 88.81 284 ALA A O 1
ATOM 2276 N N . ASP A 1 285 ? -14.938 3.174 17.031 1 92.94 285 ASP A N 1
ATOM 2277 C CA . ASP A 1 285 ? -15.062 3.754 15.695 1 92.94 285 ASP A CA 1
ATOM 2278 C C . ASP A 1 285 ? -16.141 3.049 14.891 1 92.94 285 ASP A C 1
ATOM 2280 O O . ASP A 1 285 ? -16.953 3.699 14.219 1 92.94 285 ASP A O 1
ATOM 2284 N N . ILE A 1 286 ? -16.219 1.713 14.984 1 91.75 286 ILE A N 1
ATOM 2285 C CA . ILE A 1 286 ? -17.219 0.934 14.258 1 91.75 286 ILE A CA 1
ATOM 2286 C C . ILE A 1 286 ? -18.609 1.27 14.773 1 91.75 286 ILE A C 1
ATOM 2288 O O . ILE A 1 286 ? -19.531 1.517 13.984 1 91.75 286 ILE A O 1
ATOM 2292 N N . GLN A 1 287 ? -18.766 1.293 16.062 1 89.06 287 GLN A N 1
ATOM 2293 C CA . GLN A 1 287 ? -20.047 1.606 16.672 1 89.06 287 GLN A CA 1
ATOM 2294 C C . GLN A 1 287 ? -20.516 3.004 16.281 1 89.06 287 GLN A C 1
ATOM 2296 O O . GLN A 1 287 ? -21.703 3.213 15.992 1 89.06 287 GLN A O 1
ATOM 2301 N N . TYR A 1 288 ? -19.609 3.885 16.312 1 90.19 288 TYR A N 1
ATOM 2302 C CA . TYR A 1 288 ? -19.953 5.25 15.938 1 90.19 288 TYR A CA 1
ATOM 2303 C C . TYR A 1 288 ? -20.469 5.297 14.508 1 90.19 288 TYR A C 1
ATOM 2305 O O . TYR A 1 288 ? -21.531 5.879 14.242 1 90.19 288 TYR A O 1
ATOM 2313 N N . CYS A 1 289 ? -19.766 4.699 13.586 1 89.31 289 CYS A N 1
ATOM 2314 C CA . CYS A 1 289 ? -20.156 4.699 12.188 1 89.31 289 CYS A CA 1
ATOM 2315 C C . CYS A 1 289 ? -21.516 4.023 12 1 89.31 289 CYS A C 1
ATOM 2317 O O . CYS A 1 289 ? -22.375 4.527 11.273 1 89.31 289 CYS A O 1
ATOM 2319 N N . GLN A 1 290 ? -21.656 2.949 12.672 1 86.38 290 GLN A N 1
ATOM 2320 C CA . GLN A 1 290 ? -22.906 2.195 12.555 1 86.38 290 GLN A CA 1
ATOM 2321 C C . GLN A 1 290 ? -24.094 2.992 13.102 1 86.38 290 GLN A C 1
ATOM 2323 O O . GLN A 1 290 ? -25.172 2.996 12.516 1 86.38 290 GLN A O 1
ATOM 2328 N N . ASN A 1 291 ? -23.891 3.617 14.18 1 84.75 291 ASN A N 1
ATOM 2329 C CA . ASN A 1 291 ? -24.938 4.426 14.789 1 84.75 291 ASN A CA 1
ATOM 2330 C C . ASN A 1 291 ? -25.344 5.586 13.891 1 84.75 291 ASN A C 1
ATOM 2332 O O . ASN A 1 291 ? -26.516 5.957 13.836 1 84.75 291 ASN A O 1
ATOM 2336 N N . GLN A 1 292 ? -24.422 6.09 13.211 1 82.5 292 GLN A N 1
ATOM 2337 C CA . GLN A 1 292 ? -24.688 7.227 12.344 1 82.5 292 GLN A CA 1
ATOM 2338 C C . GLN A 1 292 ? -25.422 6.789 11.078 1 82.5 292 GLN A C 1
ATOM 2340 O O . GLN A 1 292 ? -26.219 7.551 10.516 1 82.5 292 GLN A O 1
ATOM 2345 N N . THR A 1 293 ? -25.172 5.609 10.68 1 76.81 293 THR A N 1
ATOM 2346 C CA . THR A 1 293 ? -25.641 5.191 9.359 1 76.81 293 THR A CA 1
ATOM 2347 C C . THR A 1 293 ? -26.906 4.34 9.477 1 76.81 293 THR A C 1
ATOM 2349 O O . THR A 1 293 ? -27.844 4.5 8.688 1 76.81 293 THR A O 1
ATOM 2352 N N . VAL A 1 294 ? -26.953 3.348 10.367 1 69.06 294 VAL A N 1
ATOM 2353 C CA . VAL A 1 294 ? -28.016 2.35 10.383 1 69.06 294 VAL A CA 1
ATOM 2354 C C . VAL A 1 294 ? -28.953 2.607 11.555 1 69.06 294 VAL A C 1
ATOM 2356 O O . VAL A 1 294 ? -30.109 2.186 11.539 1 69.06 294 VAL A O 1
ATOM 2359 N N . GLY A 1 295 ? -28.609 3.607 12.32 1 67.12 295 GLY A N 1
ATOM 2360 C CA . GLY A 1 295 ? -29.453 3.918 13.469 1 67.12 295 GLY A CA 1
ATOM 2361 C C . GLY A 1 295 ? -29.547 2.771 14.461 1 67.12 295 GLY A C 1
ATOM 2362 O O . GLY A 1 295 ? -29.703 2.994 15.664 1 67.12 295 GLY A O 1
ATOM 2363 N N . GLU A 1 296 ? -29.828 1.558 13.844 1 64.19 296 GLU A N 1
ATOM 2364 C CA . GLU A 1 296 ? -29.938 0.379 14.695 1 64.19 296 GLU A CA 1
ATOM 2365 C C . GLU A 1 296 ? -28.594 -0.328 14.828 1 64.19 296 GLU A C 1
ATOM 2367 O O . GLU A 1 296 ? -27.688 -0.104 14.023 1 64.19 296 GLU A O 1
ATOM 2372 N N . ASN A 1 297 ? -28.438 -1.028 15.898 1 62.97 297 ASN A N 1
ATOM 2373 C CA . ASN A 1 297 ? -27.203 -1.742 16.188 1 62.97 297 ASN A CA 1
ATOM 2374 C C . ASN A 1 297 ? -26.859 -2.723 15.062 1 62.97 297 ASN A C 1
ATOM 2376 O O . ASN A 1 297 ? -27.406 -3.824 15.008 1 62.97 297 ASN A O 1
ATOM 2380 N N . PHE A 1 298 ? -26.281 -2.117 13.953 1 67.75 298 PHE A N 1
ATOM 2381 C CA . PHE A 1 298 ? -25.703 -3.066 13.016 1 67.75 298 PHE A CA 1
ATOM 2382 C C . PHE A 1 298 ? -24.844 -4.098 13.75 1 67.75 298 PHE A C 1
ATOM 2384 O O . PHE A 1 298 ? -24.062 -3.748 14.625 1 67.75 298 PHE A O 1
ATOM 2391 N N . ASN A 1 299 ? -25.406 -5.305 13.594 1 76.75 299 ASN A N 1
ATOM 2392 C CA . ASN A 1 299 ? -24.688 -6.383 14.266 1 76.75 299 ASN A CA 1
ATOM 2393 C C . ASN A 1 299 ? -23.875 -7.219 13.273 1 76.75 299 ASN A C 1
ATOM 2395 O O . ASN A 1 299 ? -24.281 -7.383 12.117 1 76.75 299 ASN A O 1
ATOM 2399 N N . LEU A 1 300 ? -22.688 -7.461 13.547 1 88.62 300 LEU A N 1
ATOM 2400 C CA . LEU A 1 300 ? -21.844 -8.336 12.75 1 88.62 300 LEU A CA 1
ATOM 2401 C C . LEU A 1 300 ? -22.172 -9.805 13.023 1 88.62 300 LEU A C 1
ATOM 2403 O O . LEU A 1 300 ? -21.266 -10.602 13.312 1 88.62 300 LEU A O 1
ATOM 2407 N N . GLN A 1 301 ? -23.484 -10.102 12.828 1 90.12 301 GLN A N 1
ATOM 2408 C CA . GLN A 1 301 ? -23.984 -11.445 13.125 1 90.12 301 GLN A CA 1
ATOM 2409 C C . GLN A 1 301 ? -23.297 -12.492 12.266 1 90.12 301 GLN A C 1
ATOM 2411 O O . GLN A 1 301 ? -23.125 -13.641 12.695 1 90.12 301 GLN A O 1
ATOM 2416 N N . TRP A 1 302 ? -22.828 -12.039 11.109 1 94.12 302 TRP A N 1
ATOM 2417 C CA . TRP A 1 302 ? -22.219 -12.977 10.172 1 94.12 302 TRP A CA 1
ATOM 2418 C C . TRP A 1 302 ? -20.922 -13.531 10.734 1 94.12 302 TRP A C 1
ATOM 2420 O O . TRP A 1 302 ? -20.406 -14.539 10.242 1 94.12 302 TRP A O 1
ATOM 2430 N N . LEU A 1 303 ? -20.344 -12.953 11.75 1 94.44 303 LEU A N 1
ATOM 2431 C CA . LEU A 1 303 ? -19.125 -13.445 12.398 1 94.44 303 LEU A CA 1
ATOM 2432 C C . LEU A 1 303 ? -19.391 -14.789 13.07 1 94.44 303 LEU A C 1
ATOM 2434 O O . LEU A 1 303 ? -18.469 -15.617 13.18 1 94.44 303 LEU A O 1
ATOM 2438 N N . ARG A 1 304 ? -20.625 -14.992 13.484 1 92.94 304 ARG A N 1
ATOM 2439 C CA . ARG A 1 304 ? -20.969 -16.188 14.242 1 92.94 304 ARG A CA 1
ATOM 2440 C C . ARG A 1 304 ? -21.703 -17.203 13.375 1 92.94 304 ARG A C 1
ATOM 2442 O O . ARG A 1 304 ? -21.812 -18.375 13.742 1 92.94 304 ARG A O 1
ATOM 2449 N N . ASP A 1 305 ? -22.109 -16.781 12.266 1 93.62 305 ASP A N 1
ATOM 2450 C CA . ASP A 1 305 ? -22.891 -17.641 11.383 1 93.62 305 ASP A CA 1
ATOM 2451 C C . ASP A 1 305 ? -22 -18.641 10.664 1 93.62 305 ASP A C 1
ATOM 2453 O O . ASP A 1 305 ? -20.781 -18.422 10.539 1 93.62 305 ASP A O 1
ATOM 2457 N N . THR A 1 306 ? -22.594 -19.734 10.312 1 94.44 306 THR A N 1
ATOM 2458 C CA . THR A 1 306 ? -21.969 -20.625 9.344 1 94.44 306 THR A CA 1
ATOM 2459 C C . THR A 1 306 ? -22.25 -20.172 7.918 1 94.44 306 THR A C 1
ATOM 2461 O O . THR A 1 306 ? -23.422 -20.078 7.516 1 94.44 306 THR A O 1
ATOM 2464 N N . TRP A 1 307 ? -21.219 -19.891 7.184 1 97.88 307 TRP A N 1
ATOM 2465 C CA . TRP A 1 307 ? -21.406 -19.406 5.82 1 97.88 307 TRP A CA 1
ATOM 2466 C C . TRP A 1 307 ? -21.75 -20.562 4.883 1 97.88 307 TRP A C 1
ATOM 2468 O O . TRP A 1 307 ? -21.094 -21.609 4.918 1 97.88 307 TRP A O 1
ATOM 2478 N N . GLN A 1 308 ? -22.703 -20.438 4.09 1 97.44 308 GLN A N 1
ATOM 2479 C CA . GLN A 1 308 ? -23.203 -21.484 3.217 1 97.44 308 GLN A CA 1
ATOM 2480 C C . GLN A 1 308 ? -22.438 -21.516 1.892 1 97.44 308 GLN A C 1
ATOM 2482 O O . GLN A 1 308 ? -21.891 -20.484 1.472 1 97.44 308 GLN A O 1
ATOM 2487 N N . ILE A 1 309 ? -22.406 -22.656 1.333 1 98.44 309 ILE A N 1
ATOM 2488 C CA . ILE A 1 309 ? -21.859 -22.844 -0.01 1 98.44 309 ILE A CA 1
ATOM 2489 C C . ILE A 1 309 ? -22.953 -23.375 -0.936 1 98.44 309 ILE A C 1
ATOM 2491 O O . ILE A 1 309 ? -23.531 -24.438 -0.671 1 98.44 309 ILE A O 1
ATOM 2495 N N . LEU A 1 310 ? -23.281 -22.625 -1.974 1 98.25 310 LEU A N 1
ATOM 2496 C CA . LEU A 1 310 ? -24.219 -23.047 -3.023 1 98.25 310 LEU A CA 1
ATOM 2497 C C . LEU A 1 310 ? -23.5 -23.141 -4.371 1 98.25 310 LEU A C 1
ATOM 2499 O O . LEU A 1 310 ? -22.641 -22.297 -4.68 1 98.25 310 LEU A O 1
ATOM 2503 N N . SER A 1 311 ? -23.859 -24.141 -5.137 1 97.69 311 SER A N 1
ATOM 2504 C CA . SER A 1 311 ? -23.438 -24.078 -6.535 1 97.69 311 SER A CA 1
ATOM 2505 C C . SER A 1 311 ? -24.188 -22.984 -7.293 1 97.69 311 SER A C 1
ATOM 2507 O O . SER A 1 311 ? -25.266 -22.562 -6.871 1 97.69 311 SER A O 1
ATOM 2509 N N . TYR A 1 312 ? -23.625 -22.578 -8.352 1 97.25 312 TYR A N 1
ATOM 2510 C CA . TYR A 1 312 ? -24.312 -21.609 -9.203 1 97.25 312 TYR A CA 1
ATOM 2511 C C . TYR A 1 312 ? -25.703 -22.094 -9.586 1 97.25 312 TYR A C 1
ATOM 2513 O O . TYR A 1 312 ? -26.656 -21.328 -9.594 1 97.25 312 TYR A O 1
ATOM 2521 N N . ASP A 1 313 ? -25.828 -23.391 -9.938 1 96.31 313 ASP A N 1
ATOM 2522 C CA . ASP A 1 313 ? -27.109 -23.953 -10.352 1 96.31 313 ASP A CA 1
ATOM 2523 C C . ASP A 1 313 ? -28.141 -23.891 -9.227 1 96.31 313 ASP A C 1
ATOM 2525 O O . ASP A 1 313 ? -29.297 -23.562 -9.453 1 96.31 313 ASP A O 1
ATOM 2529 N N . GLU A 1 314 ? -27.688 -24.234 -8.008 1 97.5 314 GLU A N 1
ATOM 2530 C CA . GLU A 1 314 ? -28.578 -24.156 -6.855 1 97.5 314 GLU A CA 1
ATOM 2531 C C . GLU A 1 314 ? -29.031 -22.703 -6.617 1 97.5 314 GLU A C 1
ATOM 2533 O O . GLU A 1 314 ? -30.219 -22.453 -6.375 1 97.5 314 GLU A O 1
ATOM 2538 N N . ALA A 1 315 ? -28.094 -21.766 -6.664 1 97.44 315 ALA A N 1
ATOM 2539 C CA . ALA A 1 315 ? -28.406 -20.359 -6.477 1 97.44 315 ALA A CA 1
ATOM 2540 C C . ALA A 1 315 ? -29.375 -19.859 -7.547 1 97.44 315 ALA A C 1
ATOM 2542 O O . ALA A 1 315 ? -30.328 -19.156 -7.242 1 97.44 315 ALA A O 1
ATOM 2543 N N . SER A 1 316 ? -29.078 -20.25 -8.781 1 95.94 316 SER A N 1
ATOM 2544 C CA . SER A 1 316 ? -29.922 -19.875 -9.906 1 95.94 316 SER A CA 1
ATOM 2545 C C . SER A 1 316 ? -31.344 -20.406 -9.727 1 95.94 316 SER A C 1
ATOM 2547 O O . SER A 1 316 ? -32.312 -19.703 -10.016 1 95.94 316 SER A O 1
ATOM 2549 N N . ASP A 1 317 ? -31.469 -21.625 -9.312 1 96.25 317 ASP A N 1
ATOM 2550 C CA . ASP A 1 317 ? -32.781 -22.219 -9.07 1 96.25 317 ASP A CA 1
ATOM 2551 C C . ASP A 1 317 ? -33.531 -21.453 -8.008 1 96.25 317 ASP A C 1
ATOM 2553 O O . ASP A 1 317 ? -34.75 -21.219 -8.156 1 96.25 317 ASP A O 1
ATOM 2557 N N . ILE A 1 318 ? -32.844 -21.125 -6.926 1 96.88 318 ILE A N 1
ATOM 2558 C CA . ILE A 1 318 ? -33.469 -20.375 -5.852 1 96.88 318 ILE A CA 1
ATOM 2559 C C . ILE A 1 318 ? -34 -19.031 -6.398 1 96.88 318 ILE A C 1
ATOM 2561 O O . ILE A 1 318 ? -35.125 -18.641 -6.117 1 96.88 318 ILE A O 1
ATOM 2565 N N . ILE A 1 319 ? -33.188 -18.312 -7.168 1 96.38 319 ILE A N 1
ATOM 2566 C CA . ILE A 1 319 ? -33.531 -17.016 -7.738 1 96.38 319 ILE A CA 1
ATOM 2567 C C . ILE A 1 319 ? -34.719 -17.156 -8.68 1 96.38 319 ILE A C 1
ATOM 2569 O O . ILE A 1 319 ? -35.688 -16.375 -8.625 1 96.38 319 ILE A O 1
ATOM 2573 N N . LEU A 1 320 ? -34.688 -18.219 -9.516 1 94.56 320 LEU A N 1
ATOM 2574 C CA . LEU A 1 320 ? -35.719 -18.453 -10.5 1 94.56 320 LEU A CA 1
ATOM 2575 C C . LEU A 1 320 ? -37.062 -18.734 -9.82 1 94.56 320 LEU A C 1
ATOM 2577 O O . LEU A 1 320 ? -38.125 -18.266 -10.273 1 94.56 320 LEU A O 1
ATOM 2581 N N . ARG A 1 321 ? -37.062 -19.453 -8.789 1 95.88 321 ARG A N 1
ATOM 2582 C CA . ARG A 1 321 ? -38.281 -19.797 -8.047 1 95.88 321 ARG A CA 1
ATOM 2583 C C . ARG A 1 321 ? -38.844 -18.562 -7.367 1 95.88 321 ARG A C 1
ATOM 2585 O O . ARG A 1 321 ? -40.031 -18.578 -6.965 1 95.88 321 ARG A O 1
ATOM 2592 N N . ASN A 1 322 ? -38.062 -17.594 -7.164 1 95.88 322 ASN A N 1
ATOM 2593 C CA . ASN A 1 322 ? -38.531 -16.375 -6.5 1 95.88 322 ASN A CA 1
ATOM 2594 C C . ASN A 1 322 ? -38.438 -15.172 -7.43 1 95.88 322 ASN A C 1
ATOM 2596 O O . ASN A 1 322 ? -38.25 -14.039 -6.977 1 95.88 322 ASN A O 1
ATOM 2600 N N . LYS A 1 323 ? -38.469 -15.344 -8.656 1 93.88 323 LYS A N 1
ATOM 2601 C CA . LYS A 1 323 ? -38.25 -14.32 -9.672 1 93.88 323 LYS A CA 1
ATOM 2602 C C . LYS A 1 323 ? -39.219 -13.164 -9.508 1 93.88 323 LYS A C 1
ATOM 2604 O O . LYS A 1 323 ? -38.906 -12.023 -9.852 1 93.88 323 LYS A O 1
ATOM 2609 N N . GLU A 1 324 ? -40.375 -13.336 -8.898 1 93.88 324 GLU A N 1
ATOM 2610 C CA . GLU A 1 324 ? -41.406 -12.32 -8.75 1 93.88 324 GLU A CA 1
ATOM 2611 C C . GLU A 1 324 ? -41 -11.266 -7.719 1 93.88 324 GLU A C 1
ATOM 2613 O O . GLU A 1 324 ? -41.562 -10.172 -7.691 1 93.88 324 GLU A O 1
ATOM 2618 N N . LYS A 1 325 ? -40 -11.594 -7.016 1 93.88 325 LYS A N 1
ATOM 2619 C CA . LYS A 1 325 ? -39.562 -10.688 -5.949 1 93.88 325 LYS A CA 1
ATOM 2620 C C . LYS A 1 325 ? -38.594 -9.641 -6.469 1 93.88 325 LYS A C 1
ATOM 2622 O O . LYS A 1 325 ? -38.281 -8.68 -5.766 1 93.88 325 LYS A O 1
ATOM 2627 N N . PHE A 1 326 ? -38.156 -9.766 -7.688 1 93.62 326 PHE A N 1
ATOM 2628 C CA . PHE A 1 326 ? -37.094 -8.914 -8.18 1 93.62 326 PHE A CA 1
ATOM 2629 C C . PHE A 1 326 ? -37.625 -7.867 -9.148 1 93.62 326 PHE A C 1
ATOM 2631 O O . PHE A 1 326 ? -38.562 -8.133 -9.898 1 93.62 326 PHE A O 1
ATOM 2638 N N . LYS A 1 327 ? -37 -6.715 -9.125 1 91.75 327 LYS A N 1
ATOM 2639 C CA . LYS A 1 327 ? -37.219 -5.691 -10.141 1 91.75 327 LYS A CA 1
ATOM 2640 C C . LYS A 1 327 ? -36.406 -5.965 -11.391 1 91.75 327 LYS A C 1
ATOM 2642 O O . LYS A 1 327 ? -36.812 -5.613 -12.5 1 91.75 327 LYS A O 1
ATOM 2647 N N . THR A 1 328 ? -35.281 -6.641 -11.195 1 87.62 328 THR A N 1
ATOM 2648 C CA . THR A 1 328 ? -34.406 -6.961 -12.297 1 87.62 328 THR A CA 1
ATOM 2649 C C . THR A 1 328 ? -34.75 -8.312 -12.914 1 87.62 328 THR A C 1
ATOM 2651 O O . THR A 1 328 ? -35.094 -9.25 -12.195 1 87.62 328 THR A O 1
ATOM 2654 N N . ALA A 1 329 ? -34.594 -8.359 -14.203 1 86.5 329 ALA A N 1
ATOM 2655 C CA . ALA A 1 329 ? -34.875 -9.602 -14.914 1 86.5 329 ALA A CA 1
ATOM 2656 C C . ALA A 1 329 ? -33.875 -10.695 -14.57 1 86.5 329 ALA A C 1
ATOM 2658 O O . ALA A 1 329 ? -32.688 -10.422 -14.422 1 86.5 329 ALA A O 1
ATOM 2659 N N . VAL A 1 330 ? -34.406 -11.852 -14.32 1 85.62 330 VAL A N 1
ATOM 2660 C CA . VAL A 1 330 ? -33.562 -13.008 -14.078 1 85.62 330 VAL A CA 1
ATOM 2661 C C . VAL A 1 330 ? -33.156 -13.648 -15.406 1 85.62 330 VAL A C 1
ATOM 2663 O O . VAL A 1 330 ? -34 -14.156 -16.141 1 85.62 330 VAL A O 1
ATOM 2666 N N . LYS A 1 331 ? -31.891 -13.438 -15.734 1 78.12 331 LYS A N 1
ATOM 2667 C CA . LYS A 1 331 ? -31.391 -14.031 -16.969 1 78.12 331 LYS A CA 1
ATOM 2668 C C . LYS A 1 331 ? -30.406 -15.156 -16.672 1 78.12 331 LYS A C 1
ATOM 2670 O O . LYS A 1 331 ? -29.438 -14.961 -15.938 1 78.12 331 LYS A O 1
ATOM 2675 N N . SER A 1 332 ? -30.625 -16.281 -17.266 1 71.44 332 SER A N 1
ATOM 2676 C CA . SER A 1 332 ? -29.859 -17.484 -16.938 1 71.44 332 SER A CA 1
ATOM 2677 C C . SER A 1 332 ? -28.391 -17.328 -17.359 1 71.44 332 SER A C 1
ATOM 2679 O O . SER A 1 332 ? -27.5 -17.906 -16.75 1 71.44 332 SER A O 1
ATOM 2681 N N . ASN A 1 333 ? -28.109 -16.422 -18.281 1 78.12 333 ASN A N 1
ATOM 2682 C CA . ASN A 1 333 ? -26.766 -16.422 -18.844 1 78.12 333 ASN A CA 1
ATOM 2683 C C . ASN A 1 333 ? -25.953 -15.219 -18.375 1 78.12 333 ASN A C 1
ATOM 2685 O O . ASN A 1 333 ? -24.797 -15.047 -18.75 1 78.12 333 ASN A O 1
ATOM 2689 N N . GLU A 1 334 ? -26.391 -14.336 -17.562 1 79.81 334 GLU A N 1
ATOM 2690 C CA . GLU A 1 334 ? -25.703 -13.086 -17.266 1 79.81 334 GLU A CA 1
ATOM 2691 C C . GLU A 1 334 ? -25.312 -13.016 -15.789 1 79.81 334 GLU A C 1
ATOM 2693 O O . GLU A 1 334 ? -24.922 -11.953 -15.297 1 79.81 334 GLU A O 1
ATOM 2698 N N . GLY A 1 335 ? -25.25 -13.969 -15.094 1 88.88 335 GLY A N 1
ATOM 2699 C CA . GLY A 1 335 ? -24.922 -13.891 -13.68 1 88.88 335 GLY A CA 1
ATOM 2700 C C . GLY A 1 335 ? -26.031 -13.305 -12.844 1 88.88 335 GLY A C 1
ATOM 2701 O O . GLY A 1 335 ? -27.203 -13.344 -13.234 1 88.88 335 GLY A O 1
ATOM 2702 N N . PHE A 1 336 ? -25.719 -12.828 -11.617 1 94.38 336 PHE A N 1
ATOM 2703 C CA . PHE A 1 336 ? -26.703 -12.328 -10.68 1 94.38 336 PHE A CA 1
ATOM 2704 C C . PHE A 1 336 ? -26.578 -10.82 -10.508 1 94.38 336 PHE A C 1
ATOM 2706 O O . PHE A 1 336 ? -25.469 -10.297 -10.422 1 94.38 336 PHE A O 1
ATOM 2713 N N . SER A 1 337 ? -27.672 -10.133 -10.562 1 93.12 337 SER A N 1
ATOM 2714 C CA . SER A 1 337 ? -27.672 -8.719 -10.211 1 93.12 337 SER A CA 1
ATOM 2715 C C . SER A 1 337 ? -27.438 -8.523 -8.711 1 93.12 337 SER A C 1
ATOM 2717 O O . SER A 1 337 ? -27.547 -9.477 -7.934 1 93.12 337 SER A O 1
ATOM 2719 N N . LYS A 1 338 ? -27.172 -7.324 -8.375 1 92.25 338 LYS A N 1
ATOM 2720 C CA . LYS A 1 338 ? -26.938 -7.02 -6.965 1 92.25 338 LYS A CA 1
ATOM 2721 C C . LYS A 1 338 ? -28.156 -7.355 -6.121 1 92.25 338 LYS A C 1
ATOM 2723 O O . LYS A 1 338 ? -28.031 -7.879 -5.012 1 92.25 338 LYS A O 1
ATOM 2728 N N . GLU A 1 339 ? -29.281 -7 -6.645 1 94.62 339 GLU A N 1
ATOM 2729 C CA . GLU A 1 339 ? -30.547 -7.305 -5.977 1 94.62 339 GLU A CA 1
ATOM 2730 C C . GLU A 1 339 ? -30.688 -8.805 -5.73 1 94.62 339 GLU A C 1
ATOM 2732 O O . GLU A 1 339 ? -31.094 -9.227 -4.645 1 94.62 339 GLU A O 1
ATOM 2737 N N . GLN A 1 340 ? -30.406 -9.539 -6.684 1 96.19 340 GLN A N 1
ATOM 2738 C CA . GLN A 1 340 ? -30.5 -10.992 -6.605 1 96.19 340 GLN A CA 1
ATOM 2739 C C . GLN A 1 340 ? -29.469 -11.562 -5.645 1 96.19 340 GLN A C 1
ATOM 2741 O O . GLN A 1 340 ? -29.766 -12.5 -4.895 1 96.19 340 GLN A O 1
ATOM 2746 N N . GLU A 1 341 ? -28.266 -11 -5.648 1 96.88 341 GLU A N 1
ATOM 2747 C CA . GLU A 1 341 ? -27.219 -11.414 -4.719 1 96.88 341 GLU A CA 1
ATOM 2748 C C . GLU A 1 341 ? -27.641 -11.172 -3.273 1 96.88 341 GLU A C 1
ATOM 2750 O O . GLU A 1 341 ? -27.484 -12.047 -2.42 1 96.88 341 GLU A O 1
ATOM 2755 N N . LEU A 1 342 ? -28.141 -10.023 -3.012 1 96.12 342 LEU A N 1
ATOM 2756 C CA . LEU A 1 342 ? -28.578 -9.688 -1.661 1 96.12 342 LEU A CA 1
ATOM 2757 C C . LEU A 1 342 ? -29.75 -10.578 -1.232 1 96.12 342 LEU A C 1
ATOM 2759 O O . LEU A 1 342 ? -29.859 -10.93 -0.056 1 96.12 342 LEU A O 1
ATOM 2763 N N . PHE A 1 343 ? -30.641 -10.906 -2.18 1 97.44 343 PHE A N 1
ATOM 2764 C CA . PHE A 1 343 ? -31.75 -11.82 -1.895 1 97.44 343 PHE A CA 1
ATOM 2765 C C . PHE A 1 343 ? -31.234 -13.172 -1.431 1 97.44 343 PHE A C 1
ATOM 2767 O O . PHE A 1 343 ? -31.75 -13.75 -0.47 1 97.44 343 PHE A O 1
ATOM 2774 N N . LEU A 1 344 ? -30.172 -13.695 -2.129 1 97.94 344 LEU A N 1
ATOM 2775 C CA . LEU A 1 344 ? -29.594 -14.984 -1.756 1 97.94 344 LEU A CA 1
ATOM 2776 C C . LEU A 1 344 ? -29.078 -14.953 -0.326 1 97.94 344 LEU A C 1
ATOM 2778 O O . LEU A 1 344 ? -29.234 -15.922 0.423 1 97.94 344 LEU A O 1
ATOM 2782 N N . VAL A 1 345 ? -28.391 -13.883 0.04 1 97.69 345 VAL A N 1
ATOM 2783 C CA . VAL A 1 345 ? -27.859 -13.711 1.389 1 97.69 345 VAL A CA 1
ATOM 2784 C C . VAL A 1 345 ? -29 -13.742 2.402 1 97.69 345 VAL A C 1
ATOM 2786 O O . VAL A 1 345 ? -28.922 -14.414 3.432 1 97.69 345 VAL A O 1
ATOM 2789 N N . ASP A 1 346 ? -30.062 -13.023 2.105 1 96.69 346 ASP A N 1
ATOM 2790 C CA . ASP A 1 346 ? -31.219 -12.977 2.988 1 96.69 346 ASP A CA 1
ATOM 2791 C C . ASP A 1 346 ? -31.906 -14.336 3.082 1 96.69 346 ASP A C 1
ATOM 2793 O O . ASP A 1 346 ? -32.312 -14.766 4.164 1 96.69 346 ASP A O 1
ATOM 2797 N N . TYR A 1 347 ? -32.031 -14.93 1.921 1 97.19 347 TYR A N 1
ATOM 2798 C CA . TYR A 1 347 ? -32.656 -16.25 1.836 1 97.19 347 TYR A CA 1
ATOM 2799 C C . TYR A 1 347 ? -31.922 -17.25 2.715 1 97.19 347 TYR A C 1
ATOM 2801 O O . TYR A 1 347 ? -32.562 -18.047 3.414 1 97.19 347 TYR A O 1
ATOM 2809 N N . CYS A 1 348 ? -30.594 -17.219 2.703 1 97.06 348 CYS A N 1
ATOM 2810 C CA . CYS A 1 348 ? -29.766 -18.156 3.445 1 97.06 348 CYS A CA 1
ATOM 2811 C C . CYS A 1 348 ? -29.578 -17.703 4.887 1 97.06 348 CYS A C 1
ATOM 2813 O O . CYS A 1 348 ? -29.094 -18.469 5.727 1 97.06 348 CYS A O 1
ATOM 2815 N N . LYS A 1 349 ? -29.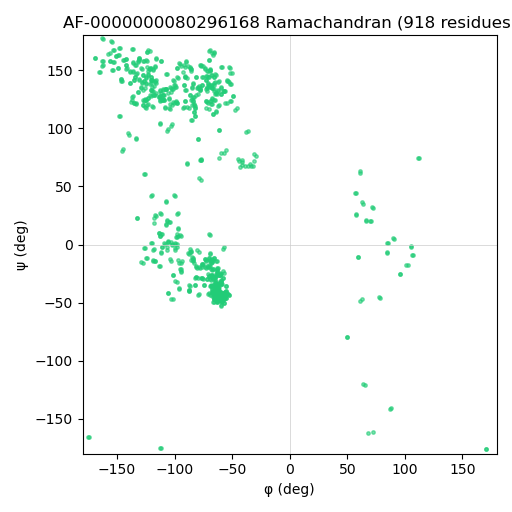906 -16.406 5.223 1 95.69 349 LYS A N 1
ATOM 2816 C CA . LYS A 1 349 ? -29.75 -15.781 6.531 1 95.69 349 LYS A CA 1
ATOM 2817 C C . LYS A 1 349 ? -28.297 -15.836 6.984 1 95.69 349 LYS A C 1
ATOM 2819 O O . LYS A 1 349 ? -28.016 -15.992 8.18 1 95.69 349 LYS A O 1
ATOM 2824 N N . ALA A 1 350 ? -27.438 -15.906 6.062 1 96.19 350 ALA A N 1
ATOM 2825 C CA . ALA A 1 350 ? -25.984 -15.945 6.262 1 96.19 350 ALA A CA 1
ATOM 2826 C C . ALA A 1 350 ? -25.25 -15.594 4.977 1 96.19 350 ALA A C 1
ATOM 2828 O O . ALA A 1 350 ? -25.812 -15.656 3.885 1 96.19 350 ALA A O 1
ATOM 2829 N N . PRO A 1 351 ? -23.953 -15.125 5.078 1 98.12 351 PRO A N 1
ATOM 2830 C CA . PRO A 1 351 ? -23.141 -15.023 3.857 1 98.12 351 PRO A CA 1
ATOM 2831 C C . PRO A 1 351 ? -23.125 -16.328 3.051 1 98.12 351 PRO A C 1
ATOM 2833 O O . PRO A 1 351 ? -23.234 -17.406 3.619 1 98.12 351 PRO A O 1
ATOM 2836 N N . VAL A 1 352 ? -22.938 -16.156 1.756 1 98.5 352 VAL A N 1
ATOM 2837 C CA . VAL A 1 352 ? -23.047 -17.328 0.876 1 98.5 352 VAL A CA 1
ATOM 2838 C C . VAL A 1 352 ? -21.906 -17.312 -0.134 1 98.5 352 VAL A C 1
ATOM 2840 O O . VAL A 1 352 ? -21.641 -16.297 -0.772 1 98.5 352 VAL A O 1
ATOM 2843 N N . PHE A 1 353 ? -21.234 -18.438 -0.175 1 98.88 353 PHE A N 1
ATOM 2844 C CA . PHE A 1 353 ? -20.359 -18.688 -1.315 1 98.88 353 PHE A CA 1
ATOM 2845 C C . PHE A 1 353 ? -21.141 -19.297 -2.475 1 98.88 353 PHE A C 1
ATOM 2847 O O . PHE A 1 353 ? -21.844 -20.297 -2.303 1 98.88 353 PHE A O 1
ATOM 2854 N N . VAL A 1 354 ? -21.094 -18.688 -3.627 1 98.56 354 VAL A N 1
ATOM 2855 C CA . VAL A 1 354 ? -21.578 -19.312 -4.852 1 98.56 354 VAL A CA 1
ATOM 2856 C C . VAL A 1 354 ? -20.406 -19.859 -5.656 1 98.56 354 VAL A C 1
ATOM 2858 O O . VAL A 1 354 ? -19.5 -19.109 -6.031 1 98.56 354 VAL A O 1
ATOM 2861 N N . ILE A 1 355 ? -20.438 -21.188 -5.922 1 98.5 355 ILE A N 1
ATOM 2862 C CA . ILE A 1 355 ? -19.281 -21.828 -6.543 1 98.5 355 ILE A CA 1
ATOM 2863 C C . ILE A 1 355 ? -19.688 -22.484 -7.852 1 98.5 355 ILE A C 1
ATOM 2865 O O . ILE A 1 355 ? -20.891 -22.578 -8.156 1 98.5 355 ILE A O 1
ATOM 2869 N N . ASN A 1 356 ? -18.656 -22.859 -8.633 1 98 356 ASN A N 1
ATOM 2870 C CA . ASN A 1 356 ? -18.844 -23.625 -9.867 1 98 356 ASN A CA 1
ATOM 2871 C C . ASN A 1 356 ? -19.688 -22.859 -10.875 1 98 356 ASN A C 1
ATOM 2873 O O . ASN A 1 356 ? -20.719 -23.344 -11.336 1 98 356 ASN A O 1
ATOM 2877 N N . TRP A 1 357 ? -19.188 -21.766 -11.258 1 97.81 357 TRP A N 1
ATOM 2878 C CA . TRP A 1 357 ? -19.859 -20.844 -12.172 1 97.81 357 TRP A CA 1
ATOM 2879 C C . TRP A 1 357 ? -19.766 -21.344 -13.609 1 97.81 357 TRP A C 1
ATOM 2881 O O . TRP A 1 357 ? -18.875 -22.125 -13.953 1 97.81 357 TRP A O 1
ATOM 2891 N N . PRO A 1 358 ? -20.734 -20.922 -14.438 1 96.62 358 PRO A N 1
ATOM 2892 C CA . PRO A 1 358 ? -20.609 -21.234 -15.867 1 96.62 358 PRO A CA 1
ATOM 2893 C C . PRO A 1 358 ? -19.312 -20.719 -16.484 1 96.62 358 PRO A C 1
ATOM 2895 O O . PRO A 1 358 ? -18.984 -19.531 -16.312 1 96.62 358 PRO A O 1
ATOM 2898 N N . ALA A 1 359 ? -18.594 -21.562 -17.234 1 95.56 359 ALA A N 1
ATOM 2899 C CA . ALA A 1 359 ? -17.297 -21.219 -17.828 1 95.56 359 ALA A CA 1
ATOM 2900 C C . ALA A 1 359 ? -17.422 -20.031 -18.766 1 95.56 359 ALA A C 1
ATOM 2902 O O . ALA A 1 359 ? -16.516 -19.203 -18.844 1 95.56 359 ALA A O 1
ATOM 2903 N N . ALA A 1 360 ? -18.531 -19.891 -19.406 1 92.81 360 ALA A N 1
ATOM 2904 C CA . ALA A 1 360 ? -18.75 -18.859 -20.422 1 92.81 360 ALA A CA 1
ATOM 2905 C C . ALA A 1 360 ? -18.797 -17.469 -19.797 1 92.81 360 ALA A C 1
ATOM 2907 O O . ALA A 1 360 ? -18.625 -16.469 -20.484 1 92.81 360 ALA A O 1
ATOM 2908 N N . GLN A 1 361 ? -19.016 -17.406 -18.469 1 92.62 361 GLN A N 1
ATOM 2909 C CA . GLN A 1 361 ? -19.172 -16.125 -17.797 1 92.62 361 GLN A CA 1
ATOM 2910 C C . GLN A 1 361 ? -17.891 -15.695 -17.109 1 92.62 361 GLN A C 1
ATOM 2912 O O . GLN A 1 361 ? -17.828 -14.633 -16.484 1 92.62 361 GLN A O 1
ATOM 2917 N N . LYS A 1 362 ? -16.891 -16.516 -17.25 1 94 362 LYS A N 1
ATOM 2918 C CA . LYS A 1 362 ? -15.727 -16.297 -16.391 1 94 362 LYS A CA 1
ATOM 2919 C C . LYS A 1 362 ? -14.445 -16.203 -17.203 1 94 362 LYS A C 1
ATOM 2921 O O . LYS A 1 362 ? -14.383 -16.688 -18.328 1 94 362 LYS A O 1
ATOM 2926 N N . PRO A 1 363 ? -13.391 -15.578 -16.656 1 93.69 363 PRO A N 1
ATOM 2927 C CA . PRO A 1 363 ? -12.141 -15.336 -17.391 1 93.69 363 PRO A CA 1
ATOM 2928 C C . PRO A 1 363 ? -11.406 -16.625 -17.734 1 93.69 363 PRO A C 1
ATOM 2930 O O . PRO A 1 363 ? -11.578 -17.641 -17.062 1 93.69 363 PRO A O 1
ATOM 2933 N N . PHE A 1 364 ? -10.445 -16.531 -18.625 1 94.81 364 PHE A N 1
ATOM 2934 C CA . PHE A 1 364 ? -9.742 -17.641 -19.281 1 94.81 364 PHE A CA 1
ATOM 2935 C C . PHE A 1 364 ? -8.875 -18.391 -18.281 1 94.81 364 PHE A C 1
ATOM 2937 O O . PHE A 1 364 ? -8.578 -19.578 -18.469 1 94.81 364 PHE A O 1
ATOM 2944 N N . TYR A 1 365 ? -8.445 -17.703 -17.234 1 96.06 365 TYR A N 1
ATOM 2945 C CA . TYR A 1 365 ? -7.434 -18.281 -16.359 1 96.06 365 TYR A CA 1
ATOM 2946 C C . TYR A 1 365 ? -8.078 -19.203 -15.312 1 96.06 365 TYR A C 1
ATOM 2948 O O . TYR A 1 365 ? -7.379 -19.906 -14.586 1 96.06 365 TYR A O 1
ATOM 2956 N N . MET A 1 366 ? -9.414 -19.156 -15.18 1 97.62 366 MET A N 1
ATOM 2957 C CA . MET A 1 366 ? -10.086 -19.969 -14.164 1 97.62 366 MET A CA 1
ATOM 2958 C C . MET A 1 366 ? -10.164 -21.422 -14.586 1 97.62 366 MET A C 1
ATOM 2960 O O . MET A 1 366 ? -10.43 -21.719 -15.75 1 97.62 366 MET A O 1
ATOM 2964 N N . LYS A 1 367 ? -9.906 -22.359 -13.703 1 98.12 367 LYS A N 1
ATOM 2965 C CA . LYS A 1 367 ? -9.812 -23.781 -13.977 1 98.12 367 LYS A CA 1
ATOM 2966 C C . LYS A 1 367 ? -11.172 -24.359 -14.359 1 98.12 367 LYS A C 1
ATOM 2968 O O . LYS A 1 367 ? -12.109 -24.328 -13.562 1 98.12 367 LYS A O 1
ATOM 2973 N N . ILE A 1 368 ? -11.219 -24.906 -15.516 1 97.5 368 ILE A N 1
ATOM 2974 C CA . ILE A 1 368 ? -12.43 -25.562 -15.992 1 97.5 368 ILE A CA 1
ATOM 2975 C C . ILE A 1 368 ? -12.562 -26.938 -15.344 1 97.5 368 ILE A C 1
ATOM 2977 O O . ILE A 1 368 ? -11.578 -27.672 -15.242 1 97.5 368 ILE A O 1
ATOM 2981 N N . SER A 1 369 ? -13.766 -27.25 -14.875 1 97.12 369 SER A N 1
ATOM 2982 C CA . SER A 1 369 ? -14.031 -28.547 -14.266 1 97.12 369 SER A CA 1
ATOM 2983 C C . SER A 1 369 ? -13.758 -29.688 -15.242 1 97.12 369 SER A C 1
ATOM 2985 O O . SER A 1 369 ? -14.117 -29.609 -16.422 1 97.12 369 SER A O 1
ATOM 2987 N N . ARG A 1 370 ? -13.07 -30.703 -14.727 1 95.38 370 ARG A N 1
ATOM 2988 C CA . ARG A 1 370 ? -12.797 -31.859 -15.57 1 95.38 370 ARG A CA 1
ATOM 2989 C C . ARG A 1 370 ? -14.023 -32.75 -15.68 1 95.38 370 ARG A C 1
ATOM 2991 O O . ARG A 1 370 ? -14.156 -33.531 -16.641 1 95.38 370 ARG A O 1
ATOM 2998 N N . GLU A 1 371 ? -14.914 -32.594 -14.75 1 95.62 371 GLU A N 1
ATOM 2999 C CA . GLU A 1 371 ? -16.141 -33.406 -14.719 1 95.62 371 GLU A CA 1
ATOM 3000 C C . GLU A 1 371 ? -17.234 -32.781 -15.555 1 95.62 371 GLU A C 1
ATOM 3002 O O . GLU A 1 371 ? -18.062 -33.469 -16.125 1 95.62 371 GLU A O 1
ATOM 3007 N N . ASP A 1 372 ? -17.328 -31.5 -15.602 1 96.62 372 ASP A N 1
ATOM 3008 C CA . ASP A 1 372 ? -18.328 -30.719 -16.328 1 96.62 372 ASP A CA 1
ATOM 3009 C C . ASP A 1 372 ? -17.688 -29.484 -16.969 1 96.62 372 ASP A C 1
ATOM 3011 O O . ASP A 1 372 ? -17.641 -28.422 -16.359 1 96.62 372 ASP A O 1
ATOM 3015 N N . SER A 1 373 ? -17.328 -29.562 -18.172 1 95.94 373 SER A N 1
ATOM 3016 C CA . SER A 1 373 ? -16.547 -28.531 -18.859 1 95.94 373 SER A CA 1
ATOM 3017 C C . SER A 1 373 ? -17.328 -27.234 -19 1 95.94 373 SER A C 1
ATOM 3019 O O . SER A 1 373 ? -16.781 -26.203 -19.359 1 95.94 373 SER A O 1
ATOM 3021 N N . SER A 1 374 ? -18.609 -27.297 -18.719 1 96.19 374 SER A N 1
ATOM 3022 C CA . SER A 1 374 ? -19.422 -26.078 -18.781 1 96.19 374 SER A CA 1
ATOM 3023 C C . SER A 1 374 ? -19.234 -25.219 -17.531 1 96.19 374 SER A C 1
ATOM 3025 O O . SER A 1 374 ? -19.75 -24.109 -17.453 1 96.19 374 SER A O 1
ATOM 3027 N N . LYS A 1 375 ? -18.5 -25.766 -16.578 1 97.5 375 LYS A N 1
ATOM 3028 C CA . LYS A 1 375 ? -18.328 -25.078 -15.297 1 97.5 375 LYS A CA 1
ATOM 3029 C C . LYS A 1 375 ? -16.844 -24.797 -15.023 1 97.5 375 LYS A C 1
ATOM 3031 O O . LYS A 1 375 ? -15.977 -25.516 -15.523 1 97.5 375 LYS A O 1
ATOM 3036 N N . VAL A 1 376 ? -16.594 -23.75 -14.281 1 97.75 376 VAL A N 1
ATOM 3037 C CA . VAL A 1 376 ? -15.258 -23.438 -13.781 1 97.75 376 VAL A CA 1
ATOM 3038 C C . VAL A 1 376 ? -15.266 -23.453 -12.258 1 97.75 376 VAL A C 1
ATOM 3040 O O . VAL A 1 376 ? -16.297 -23.203 -11.633 1 97.75 376 VAL A O 1
ATOM 3043 N N . TYR A 1 377 ? -14.133 -23.781 -11.695 1 98.56 377 TYR A N 1
ATOM 3044 C CA . TYR A 1 377 ? -13.953 -23.719 -10.25 1 98.56 377 TYR A CA 1
ATOM 3045 C C . TYR A 1 377 ? -13.742 -22.281 -9.789 1 98.56 377 TYR A C 1
ATOM 3047 O O . TYR A 1 377 ? -12.641 -21.922 -9.367 1 98.56 377 TYR A O 1
ATOM 3055 N N . ALA A 1 378 ? -14.812 -21.5 -9.82 1 98.44 378 ALA A N 1
ATOM 3056 C CA . ALA A 1 378 ? -14.844 -20.109 -9.383 1 98.44 378 ALA A CA 1
ATOM 3057 C C . ALA A 1 378 ? -15.797 -19.922 -8.203 1 98.44 378 ALA A C 1
ATOM 3059 O O . ALA A 1 378 ? -16.703 -20.734 -7.996 1 98.44 378 ALA A O 1
ATOM 3060 N N . LEU A 1 379 ? -15.516 -18.938 -7.41 1 98.75 379 LEU A N 1
ATOM 3061 C CA . LEU A 1 379 ? -16.391 -18.609 -6.289 1 98.75 379 LEU A CA 1
ATOM 3062 C C . LEU A 1 379 ? -16.672 -17.109 -6.242 1 98.75 379 LEU A C 1
ATOM 3064 O O . LEU A 1 379 ? -15.844 -16.297 -6.648 1 98.75 379 LEU A O 1
ATOM 3068 N N . ASP A 1 380 ? -17.828 -16.703 -5.809 1 98.56 380 ASP A N 1
ATOM 3069 C CA . ASP A 1 380 ? -18.188 -15.383 -5.312 1 98.56 380 ASP A CA 1
ATOM 3070 C C . ASP A 1 380 ? -18.703 -15.445 -3.883 1 98.56 380 ASP A C 1
ATOM 3072 O O . ASP A 1 380 ? -19.531 -16.297 -3.561 1 98.56 380 ASP A O 1
ATOM 3076 N N . LEU A 1 381 ? -18.141 -14.672 -3.082 1 98.88 381 LEU A N 1
ATOM 3077 C CA . LEU A 1 381 ? -18.688 -14.539 -1.731 1 98.88 381 LEU A CA 1
ATOM 3078 C C . LEU A 1 381 ? -19.688 -13.398 -1.655 1 98.88 381 LEU A C 1
ATOM 3080 O O . LEU A 1 381 ? -19.359 -12.242 -1.931 1 98.88 381 LEU A O 1
ATOM 3084 N N . LEU A 1 382 ? -20.906 -13.703 -1.339 1 98.62 382 LEU A N 1
ATOM 3085 C CA . LEU A 1 382 ? -21.984 -12.734 -1.168 1 98.62 382 LEU A CA 1
ATOM 3086 C C . LEU A 1 382 ? -22.203 -12.422 0.309 1 98.62 382 LEU A C 1
ATOM 3088 O O . LEU A 1 382 ? -22.406 -13.328 1.115 1 98.62 382 LEU A O 1
ATOM 3092 N N . MET A 1 383 ? -22.109 -11.195 0.663 1 97.19 383 MET A N 1
ATOM 3093 C CA . MET A 1 383 ? -22.25 -10.719 2.035 1 97.19 383 MET A CA 1
ATOM 3094 C C . MET A 1 383 ? -23.469 -9.805 2.174 1 97.19 383 MET A C 1
ATOM 3096 O O . MET A 1 383 ? -23.969 -9.266 1.181 1 97.19 383 MET A O 1
ATOM 3100 N N . PRO A 1 384 ? -23.953 -9.648 3.432 1 93.38 384 PRO A N 1
ATOM 3101 C CA . PRO A 1 384 ? -24.969 -8.617 3.627 1 93.38 384 PRO A CA 1
ATOM 3102 C C . PRO A 1 384 ? -24.484 -7.223 3.236 1 93.38 384 PRO A C 1
ATOM 3104 O O . PRO A 1 384 ? -23.297 -6.949 3.273 1 93.38 384 PRO A O 1
ATOM 3107 N N . VAL A 1 385 ? -25.359 -6.383 2.867 1 88.44 385 VAL A N 1
ATOM 3108 C CA . VAL A 1 385 ? -25.141 -4.957 2.656 1 88.44 385 VAL A CA 1
ATOM 3109 C C . VAL A 1 385 ? -24.438 -4.738 1.316 1 88.44 385 VAL A C 1
ATOM 3111 O O . VAL A 1 385 ? -24.875 -3.92 0.505 1 88.44 385 VAL A O 1
ATOM 3114 N N . VAL A 1 386 ? -23.391 -5.516 0.999 1 93 386 VAL A N 1
ATOM 3115 C CA . VAL A 1 386 ? -22.547 -5.129 -0.122 1 93 386 VAL A CA 1
ATOM 3116 C C . VAL A 1 386 ? -22.719 -6.129 -1.265 1 93 386 VAL A C 1
ATOM 3118 O O . VAL A 1 386 ? -22.141 -5.949 -2.344 1 93 386 VAL A O 1
ATOM 3121 N N . ALA A 1 387 ? -23.422 -7.211 -1.09 1 95.19 387 ALA A N 1
ATOM 3122 C CA . ALA A 1 387 ? -23.531 -8.281 -2.076 1 95.19 387 ALA A CA 1
ATOM 3123 C C . ALA A 1 387 ? -22.188 -8.961 -2.299 1 95.19 387 ALA A C 1
ATOM 3125 O O . ALA A 1 387 ? -21.547 -9.398 -1.343 1 95.19 387 ALA A O 1
ATOM 3126 N N . GLU A 1 388 ? -21.703 -8.945 -3.506 1 96.94 388 GLU A N 1
ATOM 3127 C CA . GLU A 1 388 ? -20.406 -9.602 -3.74 1 96.94 388 GLU A CA 1
ATOM 3128 C C . GLU A 1 388 ? -19.281 -8.844 -3.061 1 96.94 388 GLU A C 1
ATOM 3130 O O . GLU A 1 388 ? -19.047 -7.668 -3.35 1 96.94 388 GLU A O 1
ATOM 3135 N N . LEU A 1 389 ? -18.562 -9.539 -2.219 1 97.88 389 LEU A N 1
ATOM 3136 C CA . LEU A 1 389 ? -17.406 -8.977 -1.548 1 97.88 389 LEU A CA 1
ATOM 3137 C C . LEU A 1 389 ? -16.109 -9.516 -2.148 1 97.88 389 LEU A C 1
ATOM 3139 O O . LEU A 1 389 ? -15.133 -8.789 -2.285 1 97.88 389 LEU A O 1
ATOM 3143 N N . CYS A 1 390 ? -16.109 -10.805 -2.434 1 98 390 CYS A N 1
ATOM 3144 C CA . CYS A 1 390 ? -14.938 -11.469 -2.99 1 98 390 CYS A CA 1
ATOM 3145 C C . CYS A 1 390 ? -15.297 -12.242 -4.254 1 98 390 CYS A C 1
ATOM 3147 O O . CYS A 1 390 ? -16.391 -12.789 -4.359 1 98 390 CYS A O 1
ATOM 3149 N N . GLY A 1 391 ? -14.383 -12.273 -5.156 1 98.06 391 GLY A N 1
ATOM 3150 C CA . GLY A 1 391 ? -14.336 -13.227 -6.258 1 98.06 391 GLY A CA 1
ATOM 3151 C C . GLY A 1 391 ? -13.031 -13.984 -6.328 1 98.06 391 GLY A C 1
ATOM 3152 O O . GLY A 1 391 ? -11.977 -13.461 -5.961 1 98.06 391 GLY A O 1
ATOM 3153 N N . GLY A 1 392 ? -13.086 -15.25 -6.703 1 98.38 392 GLY A N 1
ATOM 3154 C CA . GLY A 1 392 ? -11.875 -16.047 -6.766 1 98.38 392 GLY A CA 1
ATOM 3155 C C . GLY A 1 392 ? -12.039 -17.312 -7.586 1 98.38 392 GLY A C 1
ATOM 3156 O O . GLY A 1 392 ? -13.117 -17.578 -8.125 1 98.38 392 GLY A O 1
ATOM 3157 N N . SER A 1 393 ? -10.992 -18.047 -7.73 1 98.81 393 SER A N 1
ATOM 3158 C CA . SER A 1 393 ? -11.023 -19.297 -8.492 1 98.81 393 SER A CA 1
ATOM 3159 C C . SER A 1 393 ? -9.734 -20.094 -8.289 1 98.81 393 SER A C 1
ATOM 3161 O O . SER A 1 393 ? -8.734 -19.562 -7.797 1 98.81 393 SER A O 1
ATOM 3163 N N . LEU A 1 394 ? -9.883 -21.328 -8.602 1 98.75 394 LEU A N 1
ATOM 3164 C CA . LEU A 1 394 ? -8.672 -22.078 -8.922 1 98.75 394 LEU A CA 1
ATOM 3165 C C . LEU A 1 394 ? -8.133 -21.672 -10.289 1 98.75 394 LEU A C 1
ATOM 3167 O O . LEU A 1 394 ? -8.891 -21.234 -11.156 1 98.75 394 LEU A O 1
ATOM 3171 N N . ARG A 1 395 ? -6.82 -21.797 -10.453 1 98.56 395 ARG A N 1
ATOM 3172 C CA . ARG A 1 395 ? -6.203 -21.438 -11.727 1 98.56 395 ARG A CA 1
ATOM 3173 C C . ARG A 1 395 ? -5.984 -22.672 -12.586 1 98.56 395 ARG A C 1
ATOM 3175 O O . ARG A 1 395 ? -5.711 -23.766 -12.062 1 98.56 395 ARG A O 1
ATOM 3182 N N . GLU A 1 396 ? -6.141 -22.547 -13.906 1 97.69 396 GLU A N 1
ATOM 3183 C CA . GLU A 1 396 ? -5.719 -23.609 -14.82 1 97.69 396 GLU A CA 1
ATOM 3184 C C . GLU A 1 396 ? -4.199 -23.766 -14.82 1 97.69 396 GLU A C 1
ATOM 3186 O O . GLU A 1 396 ? -3.477 -22.875 -15.25 1 97.69 396 GLU A O 1
ATOM 3191 N N . CYS A 1 397 ? -3.707 -24.875 -14.32 1 96.88 397 CYS A N 1
ATOM 3192 C CA . CYS A 1 397 ? -2.264 -25.047 -14.188 1 96.88 397 CYS A CA 1
ATOM 3193 C C . CYS A 1 397 ? -1.7 -25.891 -15.328 1 96.88 397 CYS A C 1
ATOM 3195 O O . CYS A 1 397 ? -0.487 -26.078 -15.422 1 96.88 397 CYS A O 1
ATOM 3197 N N . ASP A 1 398 ? -2.572 -26.406 -16.234 1 96.12 398 ASP A N 1
ATOM 3198 C CA . ASP A 1 398 ? -2.16 -27.156 -17.406 1 96.12 398 ASP A CA 1
ATOM 3199 C C . ASP A 1 398 ? -1.923 -26.234 -18.594 1 96.12 398 ASP A C 1
ATOM 3201 O O . ASP A 1 398 ? -2.863 -25.625 -19.125 1 96.12 398 ASP A O 1
ATOM 3205 N N . VAL A 1 399 ? -0.705 -26.219 -19.078 1 96.5 399 VAL A N 1
ATOM 3206 C CA . VAL A 1 399 ? -0.318 -25.266 -20.125 1 96.5 399 VAL A CA 1
ATOM 3207 C C . VAL A 1 399 ? -1.104 -25.547 -21.406 1 96.5 399 VAL A C 1
ATOM 3209 O O . VAL A 1 399 ? -1.512 -24.625 -22.109 1 96.5 399 VAL A O 1
ATOM 3212 N N . ASN A 1 400 ? -1.34 -26.797 -21.688 1 96.31 400 ASN A N 1
ATOM 3213 C CA . ASN A 1 400 ? -2.039 -27.156 -22.922 1 96.31 400 ASN A CA 1
ATOM 3214 C C . ASN A 1 400 ? -3.502 -26.719 -22.875 1 96.31 400 ASN A C 1
ATOM 3216 O O . ASN A 1 400 ? -4.016 -26.156 -23.844 1 96.31 400 ASN A O 1
ATOM 3220 N N . ARG A 1 401 ? -4.148 -26.938 -21.75 1 96.06 401 ARG A N 1
ATOM 3221 C CA . ARG A 1 401 ? -5.543 -26.531 -21.609 1 96.06 401 ARG A CA 1
ATOM 3222 C C . ARG A 1 401 ? -5.688 -25.016 -21.641 1 96.06 401 ARG A C 1
ATOM 3224 O O . ARG A 1 401 ? -6.637 -24.5 -22.219 1 96.06 401 ARG A O 1
ATOM 3231 N N . LEU A 1 402 ? -4.77 -24.375 -21.016 1 96.5 402 LEU A N 1
ATOM 3232 C CA . LEU A 1 402 ? -4.809 -22.922 -20.984 1 96.5 402 LEU A CA 1
ATOM 3233 C C . LEU A 1 402 ? -4.609 -22.344 -22.391 1 96.5 402 LEU A C 1
ATOM 3235 O O . LEU A 1 402 ? -5.328 -21.438 -22.797 1 96.5 402 LEU A O 1
ATOM 3239 N N . GLN A 1 403 ? -3.666 -22.875 -23.078 1 95.56 403 GLN A N 1
ATOM 3240 C CA . GLN A 1 403 ? -3.342 -22.422 -24.422 1 95.56 403 GLN A CA 1
ATOM 3241 C C . GLN A 1 403 ? -4.508 -22.656 -25.375 1 95.56 403 GLN A C 1
ATOM 3243 O O . GLN A 1 403 ? -4.73 -21.859 -26.297 1 95.56 403 GLN A O 1
ATOM 3248 N N . GLU A 1 404 ? -5.25 -23.672 -25.156 1 95.12 404 GLU A N 1
ATOM 3249 C CA . GLU A 1 404 ? -6.34 -24.062 -26.062 1 95.12 404 GLU A CA 1
ATOM 3250 C C . GLU A 1 404 ? -7.629 -23.328 -25.703 1 95.12 404 GLU A C 1
ATOM 3252 O O . GLU A 1 404 ? -8.633 -23.453 -26.406 1 95.12 404 GLU A O 1
ATOM 3257 N N . HIS A 1 405 ? -7.609 -22.609 -24.641 1 93.75 405 HIS A N 1
ATOM 3258 C CA . HIS A 1 405 ? -8.805 -21.859 -24.281 1 93.75 405 HIS A CA 1
ATOM 3259 C C . HIS A 1 405 ? -9.242 -20.938 -25.406 1 93.75 405 HIS A C 1
ATOM 3261 O O . HIS A 1 405 ? -8.422 -20.188 -25.953 1 93.75 405 HIS A O 1
ATOM 3267 N N . PRO A 1 406 ? -10.469 -20.953 -25.734 1 89.5 406 PRO A N 1
ATOM 3268 C CA . PRO A 1 406 ? -10.945 -20.188 -26.891 1 89.5 406 PRO A CA 1
ATOM 3269 C C . PRO A 1 406 ? -10.766 -18.688 -26.719 1 89.5 406 PRO A C 1
ATOM 3271 O O . PRO A 1 406 ? -10.641 -17.953 -27.703 1 89.5 406 PRO A O 1
ATOM 3274 N N . HIS A 1 407 ? -10.742 -18.188 -25.547 1 88.25 407 HIS A N 1
ATOM 3275 C CA . HIS A 1 407 ? -10.656 -16.766 -25.297 1 88.25 407 HIS A CA 1
ATOM 3276 C C . HIS A 1 407 ? -9.328 -16.391 -24.672 1 88.25 407 HIS A C 1
ATOM 3278 O O . HIS A 1 407 ? -9.242 -15.422 -23.906 1 88.25 407 HIS A O 1
ATOM 3284 N N . PHE A 1 408 ? -8.305 -17.125 -24.891 1 90.75 408 PHE A N 1
ATOM 3285 C CA . PHE A 1 408 ? -6.988 -16.766 -24.375 1 90.75 408 PHE A CA 1
ATOM 3286 C C . PHE A 1 408 ? -6.484 -15.477 -25.016 1 90.75 408 PHE A C 1
ATOM 3288 O O . PHE A 1 408 ? -6.422 -15.367 -26.234 1 90.75 408 PHE A O 1
ATOM 3295 N N . PRO A 1 409 ? -6.156 -14.5 -24.188 1 88.56 409 PRO A N 1
ATOM 3296 C CA . PRO A 1 409 ? -5.785 -13.203 -24.75 1 88.56 409 PRO A CA 1
ATOM 3297 C C . PRO A 1 409 ? -4.445 -13.242 -25.484 1 88.56 409 PRO A C 1
ATOM 3299 O O . PRO A 1 409 ? -3.535 -13.969 -25.078 1 88.56 409 PRO A O 1
ATOM 3302 N N . GLN A 1 410 ? -4.305 -12.422 -26.453 1 84.25 410 GLN A N 1
ATOM 3303 C CA . GLN A 1 410 ? -3.031 -12.258 -27.156 1 84.25 410 GLN A CA 1
ATOM 3304 C C . GLN A 1 410 ? -2.016 -11.523 -26.281 1 84.25 410 GLN A C 1
ATOM 3306 O O . GLN A 1 410 ? -2.379 -10.641 -25.5 1 84.25 410 GLN A O 1
ATOM 3311 N N . GLY A 1 411 ? -0.751 -11.844 -26.344 1 86.06 411 GLY A N 1
ATOM 3312 C CA . GLY A 1 411 ? 0.303 -11.141 -25.625 1 86.06 411 GLY A CA 1
ATOM 3313 C C . GLY A 1 411 ? 0.583 -11.734 -24.25 1 86.06 411 GLY A C 1
ATOM 3314 O O . GLY A 1 411 ? 1.387 -11.195 -23.484 1 86.06 411 GLY A O 1
ATOM 3315 N N . LEU A 1 412 ? -0.095 -12.844 -23.969 1 92.75 412 LEU A N 1
ATOM 3316 C CA . LEU A 1 412 ? 0.082 -13.438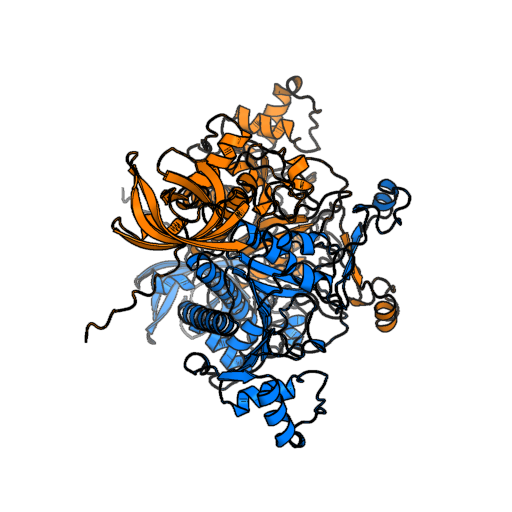 -22.656 1 92.75 412 LEU A CA 1
ATOM 3317 C C . LEU A 1 412 ? 0.9 -14.727 -22.75 1 92.75 412 LEU A C 1
ATOM 3319 O O . LEU A 1 412 ? 0.651 -15.672 -22 1 92.75 412 LEU A O 1
ATOM 3323 N N . GLU A 1 413 ? 1.896 -14.727 -23.641 1 93.5 413 GLU A N 1
ATOM 3324 C CA . GLU A 1 413 ? 2.791 -15.875 -23.781 1 93.5 413 GLU A CA 1
ATOM 3325 C C . GLU A 1 413 ? 3.572 -16.125 -22.484 1 93.5 413 GLU A C 1
ATOM 3327 O O . GLU A 1 413 ? 3.801 -17.281 -22.109 1 93.5 413 GLU A O 1
ATOM 3332 N N . TRP A 1 414 ? 3.938 -14.984 -21.859 1 95.5 414 TRP A N 1
ATOM 3333 C CA . TRP A 1 414 ? 4.656 -15.117 -20.609 1 95.5 414 TRP A CA 1
ATOM 3334 C C . TRP A 1 414 ? 3.814 -15.867 -19.578 1 95.5 414 TRP A C 1
ATOM 3336 O O . TRP A 1 414 ? 4.352 -16.594 -18.734 1 95.5 414 TRP A O 1
ATOM 3346 N N . TYR A 1 415 ? 2.529 -15.695 -19.641 1 96.31 415 TYR A N 1
ATOM 3347 C CA . TYR A 1 415 ? 1.614 -16.328 -18.703 1 96.31 415 TYR A CA 1
ATOM 3348 C C . TYR A 1 415 ? 1.563 -17.844 -18.922 1 96.31 415 TYR A C 1
ATOM 3350 O O . TYR A 1 415 ? 1.512 -18.609 -17.953 1 96.31 415 TYR A O 1
ATOM 3358 N N . LEU A 1 416 ? 1.652 -18.297 -20.156 1 96.56 416 LEU A N 1
ATOM 3359 C CA . LEU A 1 416 ? 1.727 -19.719 -20.484 1 96.56 416 LEU A CA 1
ATOM 3360 C C . LEU A 1 416 ? 3.031 -20.328 -19.984 1 96.56 416 LEU A C 1
ATOM 3362 O O . LEU A 1 416 ? 3.049 -21.469 -19.516 1 96.56 416 LEU A O 1
ATOM 3366 N N . GLU A 1 417 ? 4.035 -19.547 -20.062 1 96.88 417 GLU A N 1
ATOM 3367 C CA . GLU A 1 417 ? 5.359 -20.016 -19.672 1 96.88 417 GLU A CA 1
ATOM 3368 C C . GLU A 1 417 ? 5.422 -20.344 -18.188 1 96.88 417 GLU A C 1
ATOM 3370 O O . GLU A 1 417 ? 6.184 -21.203 -17.766 1 96.88 417 GLU A O 1
ATOM 3375 N N . LEU A 1 418 ? 4.648 -19.641 -17.406 1 97 418 LEU A N 1
ATOM 3376 C CA . LEU A 1 418 ? 4.578 -20 -15.992 1 97 418 LEU A CA 1
ATOM 3377 C C . LEU A 1 418 ? 4.242 -21.469 -15.82 1 97 418 LEU A C 1
ATOM 3379 O O . LEU A 1 418 ? 4.871 -22.172 -15.016 1 97 418 LEU A O 1
ATOM 3383 N N . ARG A 1 419 ? 3.287 -21.969 -16.609 1 97.19 419 ARG A N 1
ATOM 3384 C CA . ARG A 1 419 ? 2.832 -23.344 -16.5 1 97.19 419 ARG A CA 1
ATOM 3385 C C . ARG A 1 419 ? 3.773 -24.297 -17.25 1 97.19 419 ARG A C 1
ATOM 3387 O O . ARG A 1 419 ? 4.027 -25.406 -16.797 1 97.19 419 ARG A O 1
ATOM 3394 N N . LYS A 1 420 ? 4.309 -23.828 -18.359 1 96.5 420 LYS A N 1
ATOM 3395 C CA . LYS A 1 420 ? 5.238 -24.641 -19.141 1 96.5 420 LYS A CA 1
ATOM 3396 C C . LYS A 1 420 ? 6.402 -25.109 -18.281 1 96.5 420 LYS A C 1
ATOM 3398 O O . LYS A 1 420 ? 6.828 -26.266 -18.391 1 96.5 420 LYS A O 1
ATOM 3403 N N . PHE A 1 421 ? 6.898 -24.234 -17.422 1 95.38 421 PHE A N 1
ATOM 3404 C CA . PHE A 1 421 ? 8.07 -24.531 -16.609 1 95.38 421 PHE A CA 1
ATOM 3405 C C . PHE A 1 421 ? 7.664 -24.938 -15.195 1 95.38 421 PHE A C 1
ATOM 3407 O O . PHE A 1 421 ? 8.336 -24.594 -14.219 1 95.38 421 PHE A O 1
ATOM 3414 N N . GLY A 1 422 ? 6.637 -25.734 -15.055 1 93.31 422 GLY A N 1
ATOM 3415 C CA . GLY A 1 422 ? 6.18 -26.219 -13.758 1 93.31 422 GLY A CA 1
ATOM 3416 C C . GLY A 1 422 ? 4.832 -25.656 -13.352 1 93.31 422 GLY A C 1
ATOM 3417 O O . GLY A 1 422 ? 4.742 -24.875 -12.406 1 93.31 422 GLY A O 1
ATOM 3418 N N . GLY A 1 423 ? 3.799 -26.156 -13.977 1 93.62 423 GLY A N 1
ATOM 3419 C CA . GLY A 1 423 ? 2.449 -25.719 -13.68 1 93.62 423 GLY A CA 1
ATOM 3420 C C . GLY A 1 423 ? 2.035 -25.984 -12.242 1 93.62 423 GLY A C 1
ATOM 3421 O O . GLY A 1 423 ? 1.63 -27.094 -11.914 1 93.62 423 GLY A O 1
ATOM 3422 N N . LEU A 1 424 ? 2.117 -24.953 -11.391 1 95.69 424 LEU A N 1
ATOM 3423 C CA . LEU A 1 424 ? 1.795 -24.984 -9.969 1 95.69 424 LEU A CA 1
ATOM 3424 C C . LEU A 1 424 ? 0.297 -24.812 -9.742 1 95.69 424 LEU A C 1
ATOM 3426 O O . LEU A 1 424 ? -0.299 -23.844 -10.242 1 95.69 424 LEU A O 1
ATOM 3430 N N . PRO A 1 425 ? -0.372 -25.812 -9.109 1 97.06 425 PRO A N 1
ATOM 3431 C CA . PRO A 1 425 ? -1.769 -25.547 -8.75 1 97.06 425 PRO A CA 1
ATOM 3432 C C . PRO A 1 425 ? -1.921 -24.391 -7.773 1 97.06 425 PRO A C 1
ATOM 3434 O O . PRO A 1 425 ? -1.35 -24.406 -6.68 1 97.06 425 PRO A O 1
ATOM 3437 N N . THR A 1 426 ? -2.625 -23.391 -8.203 1 98.25 426 THR A N 1
ATOM 3438 C CA . THR A 1 426 ? -2.859 -22.234 -7.344 1 98.25 426 THR A CA 1
ATOM 3439 C C . THR A 1 426 ? -4.344 -21.875 -7.316 1 98.25 426 THR A C 1
ATOM 3441 O O . THR A 1 426 ? -5.125 -22.375 -8.125 1 98.25 426 THR A O 1
ATOM 3444 N N . GLY A 1 427 ? -4.75 -21.219 -6.395 1 98.69 427 GLY A N 1
ATOM 3445 C CA . GLY A 1 427 ? -6.027 -20.531 -6.258 1 98.69 427 GLY A CA 1
ATOM 3446 C C . GLY A 1 427 ? -5.906 -19.156 -5.617 1 98.69 427 GLY A C 1
ATOM 3447 O O . GLY A 1 427 ? -5.012 -18.922 -4.801 1 98.69 427 GLY A O 1
ATOM 3448 N N . GLY A 1 428 ? -6.746 -18.312 -5.988 1 98.62 428 GLY A N 1
ATOM 3449 C CA . GLY A 1 428 ? -6.672 -16.969 -5.441 1 98.62 428 GLY A CA 1
ATOM 3450 C C . GLY A 1 428 ? -8 -16.25 -5.465 1 98.62 428 GLY A C 1
ATOM 3451 O O . GLY A 1 428 ? -9.008 -16.797 -5.91 1 98.62 428 GLY A O 1
ATOM 3452 N N . PHE A 1 429 ? -8 -15.086 -4.887 1 98.81 429 PHE A N 1
ATOM 3453 C CA . PHE A 1 429 ? -9.219 -14.289 -4.801 1 98.81 429 PHE A CA 1
ATOM 3454 C C . PHE A 1 429 ? -8.875 -12.805 -4.648 1 98.81 429 PHE A C 1
ATOM 3456 O O . PHE A 1 429 ? -7.734 -12.453 -4.352 1 98.81 429 PHE A O 1
ATOM 3463 N N . GLY A 1 430 ? -9.812 -11.977 -5.012 1 98.56 430 GLY A N 1
ATOM 3464 C CA . GLY A 1 430 ? -9.781 -10.539 -4.789 1 98.56 430 GLY A CA 1
ATOM 3465 C C . GLY A 1 430 ? -10.938 -10.047 -3.93 1 98.56 430 GLY A C 1
ATOM 3466 O O . GLY A 1 430 ? -12.047 -10.562 -4.02 1 98.56 430 GLY A O 1
ATOM 3467 N N . MET A 1 431 ? -10.664 -9.141 -3.1 1 98.62 431 MET A N 1
ATOM 3468 C CA . MET A 1 431 ? -11.656 -8.5 -2.238 1 98.62 431 MET A CA 1
ATOM 3469 C C . MET A 1 431 ? -11.625 -6.984 -2.398 1 98.62 431 MET A C 1
ATOM 3471 O O . MET A 1 431 ? -10.562 -6.367 -2.312 1 98.62 431 MET A O 1
ATOM 3475 N N . GLY A 1 432 ? -12.781 -6.434 -2.73 1 97.81 432 GLY A N 1
ATOM 3476 C CA . GLY A 1 432 ? -12.836 -4.98 -2.689 1 97.81 432 GLY A CA 1
ATOM 3477 C C . GLY A 1 432 ? -12.633 -4.414 -1.298 1 97.81 432 GLY A C 1
ATOM 3478 O O . GLY A 1 432 ? -13.469 -4.617 -0.412 1 97.81 432 GLY A O 1
ATOM 3479 N N . PHE A 1 433 ? -11.625 -3.73 -1.078 1 98.62 433 PHE A N 1
ATOM 3480 C CA . PHE A 1 433 ? -11.266 -3.246 0.25 1 98.62 433 PHE A CA 1
ATOM 3481 C C . PHE A 1 433 ? -12.312 -2.262 0.766 1 98.62 433 PHE A C 1
ATOM 3483 O O . PHE A 1 433 ? -12.719 -2.336 1.926 1 98.62 433 PHE A O 1
ATOM 3490 N N . GLU A 1 434 ? -12.727 -1.296 -0.083 1 98.56 434 GLU A N 1
ATOM 3491 C CA . GLU A 1 434 ? -13.734 -0.317 0.322 1 98.56 434 GLU A CA 1
ATOM 3492 C C . GLU A 1 434 ? -15.062 -0.989 0.633 1 98.56 434 GLU A C 1
ATOM 3494 O O . GLU A 1 434 ? -15.773 -0.581 1.557 1 98.56 434 GLU A O 1
ATOM 3499 N N . ARG A 1 435 ? -15.414 -2 -0.145 1 97.56 435 ARG A N 1
ATOM 3500 C CA . ARG A 1 435 ? -16.656 -2.715 0.146 1 97.56 435 ARG A CA 1
ATOM 3501 C C . ARG A 1 435 ? -16.578 -3.404 1.506 1 97.56 435 ARG A C 1
ATOM 3503 O O . ARG A 1 435 ? -17.578 -3.473 2.225 1 97.56 435 ARG A O 1
ATOM 3510 N N . PHE A 1 436 ? -15.469 -3.965 1.821 1 98 436 PHE A N 1
ATOM 3511 C CA . PHE A 1 436 ? -15.273 -4.566 3.137 1 98 436 PHE A CA 1
ATOM 3512 C C . PHE A 1 436 ? -15.469 -3.531 4.238 1 98 436 PHE A C 1
ATOM 3514 O O . PHE A 1 436 ? -16.094 -3.818 5.262 1 98 436 PHE A O 1
ATOM 3521 N N . LEU A 1 437 ? -14.945 -2.299 4.039 1 97.31 437 LEU A N 1
ATOM 3522 C CA . LEU A 1 437 ? -15.133 -1.219 5 1 97.31 437 LEU A CA 1
ATOM 3523 C C . LEU A 1 437 ? -16.594 -0.837 5.113 1 97.31 437 LEU A C 1
ATOM 3525 O O . LEU A 1 437 ? -17.094 -0.557 6.211 1 97.31 437 LEU A O 1
ATOM 3529 N N . GLN A 1 438 ? -17.297 -0.807 3.943 1 95.69 438 GLN A N 1
ATOM 3530 C CA . GLN A 1 438 ? -18.734 -0.552 3.988 1 95.69 438 GLN A CA 1
ATOM 3531 C C . GLN A 1 438 ? -19.453 -1.601 4.832 1 95.69 438 GLN A C 1
ATOM 3533 O O . GLN A 1 438 ? -20.344 -1.27 5.609 1 95.69 438 GLN A O 1
ATOM 3538 N N . LEU A 1 439 ? -19.047 -2.82 4.641 1 94.75 439 LEU A N 1
ATOM 3539 C CA . LEU A 1 439 ? -19.641 -3.918 5.398 1 94.75 439 LEU A CA 1
ATOM 3540 C C . LEU A 1 439 ? -19.438 -3.713 6.898 1 94.75 439 LEU A C 1
ATOM 3542 O O . LEU A 1 439 ? -20.359 -3.918 7.688 1 94.75 439 LEU A O 1
ATOM 3546 N N . LEU A 1 440 ? -18.297 -3.291 7.328 1 94.31 440 LEU A N 1
ATOM 3547 C CA . LEU A 1 440 ? -17.938 -3.139 8.734 1 94.31 440 LEU A CA 1
ATOM 3548 C C . LEU A 1 440 ? -18.609 -1.919 9.344 1 94.31 440 LEU A C 1
ATOM 3550 O O . LEU A 1 440 ? -19 -1.936 10.516 1 94.31 440 LEU A O 1
ATOM 3554 N N . THR A 1 441 ? -18.781 -0.847 8.555 1 93.25 441 THR A N 1
ATOM 3555 C CA . THR A 1 441 ? -19.188 0.444 9.102 1 93.25 441 THR A CA 1
ATOM 3556 C C . THR A 1 441 ? -20.672 0.696 8.875 1 93.25 441 THR A C 1
ATOM 3558 O O . THR A 1 441 ? -21.281 1.518 9.562 1 93.25 441 THR A O 1
ATOM 3561 N N . GLY A 1 442 ? -21.219 0.091 7.855 1 91.19 442 GLY A N 1
ATOM 3562 C CA . GLY A 1 442 ? -22.578 0.369 7.453 1 91.19 442 GLY A CA 1
ATOM 3563 C C . GLY A 1 442 ? -22.703 1.577 6.543 1 91.19 442 GLY A C 1
ATOM 3564 O O . GLY A 1 442 ? -23.797 1.925 6.105 1 91.19 442 GLY A O 1
ATOM 3565 N N . VAL A 1 443 ? -21.578 2.188 6.211 1 93.38 443 VAL A N 1
ATOM 3566 C CA . VAL A 1 443 ? -21.594 3.342 5.316 1 93.38 443 VAL A CA 1
ATOM 3567 C C . VAL A 1 443 ? -22.141 2.932 3.949 1 93.38 443 VAL A C 1
ATOM 3569 O O . VAL A 1 443 ? -21.688 1.948 3.363 1 93.38 443 VAL A O 1
ATOM 3572 N N . LYS A 1 444 ? -23.031 3.641 3.385 1 90.81 444 LYS A N 1
ATOM 3573 C CA . LYS A 1 444 ? -23.766 3.223 2.193 1 90.81 444 LYS A CA 1
ATOM 3574 C C . LYS A 1 444 ? -23.016 3.607 0.922 1 90.81 444 LYS A C 1
ATOM 3576 O O . LYS A 1 444 ? -23.031 2.861 -0.059 1 90.81 444 LYS A O 1
ATOM 3581 N N . ASN A 1 445 ? -22.438 4.773 0.97 1 95.56 445 ASN A N 1
ATOM 3582 C CA . ASN A 1 445 ? -21.75 5.258 -0.225 1 95.56 445 ASN A CA 1
ATOM 3583 C C . ASN A 1 445 ? -20.25 4.996 -0.162 1 95.56 445 ASN A C 1
ATOM 3585 O O . ASN A 1 445 ? -19.562 5.488 0.736 1 95.56 445 ASN A O 1
ATOM 3589 N N . ILE A 1 446 ? -19.766 4.262 -1.171 1 97.25 446 ILE A N 1
ATOM 3590 C CA . ILE A 1 446 ? -18.391 3.799 -1.208 1 97.25 446 ILE A CA 1
ATOM 3591 C C . ILE A 1 446 ? -17.438 4.996 -1.245 1 97.25 446 ILE A C 1
ATOM 3593 O O . ILE A 1 446 ? -16.266 4.883 -0.889 1 97.25 446 ILE A O 1
ATOM 3597 N N . ARG A 1 447 ? -17.906 6.184 -1.646 1 97.62 447 ARG A N 1
ATOM 3598 C CA . ARG A 1 447 ? -17.109 7.402 -1.741 1 97.62 447 ARG A CA 1
ATOM 3599 C C . ARG A 1 447 ? -16.719 7.906 -0.358 1 97.62 447 ARG A C 1
ATOM 3601 O O . ARG A 1 447 ? -15.82 8.75 -0.23 1 97.62 447 ARG A O 1
ATOM 3608 N N . ASP A 1 448 ? -17.328 7.395 0.69 1 97.12 448 ASP A N 1
ATOM 3609 C CA . ASP A 1 448 ? -17.125 7.934 2.031 1 97.12 448 ASP A CA 1
ATOM 3610 C C . ASP A 1 448 ? -16.234 7.004 2.865 1 97.12 448 ASP A C 1
ATOM 3612 O O . ASP A 1 448 ? -15.938 7.301 4.023 1 97.12 448 ASP A O 1
ATOM 3616 N N . VAL A 1 449 ? -15.734 5.891 2.301 1 97.75 449 VAL A N 1
ATOM 3617 C CA . VAL A 1 449 ? -14.844 5 3.043 1 97.75 449 VAL A CA 1
ATOM 3618 C C . VAL A 1 449 ? -13.445 5.043 2.436 1 97.75 449 VAL A C 1
ATOM 3620 O O . VAL A 1 449 ? -12.602 4.191 2.738 1 97.75 449 VAL A O 1
ATOM 3623 N N . ILE A 1 450 ? -13.172 5.887 1.53 1 98.5 450 ILE A N 1
ATOM 3624 C CA . ILE A 1 450 ? -11.867 6.164 0.941 1 98.5 450 ILE A CA 1
ATOM 3625 C C . ILE A 1 450 ? -11.5 7.629 1.169 1 98.5 450 ILE A C 1
ATOM 3627 O O . ILE A 1 450 ? -12.375 8.5 1.17 1 98.5 450 ILE A O 1
ATOM 3631 N N . PRO A 1 451 ? -10.211 7.961 1.402 1 98.38 451 PRO A N 1
ATOM 3632 C CA . PRO A 1 451 ? -9.859 9.336 1.762 1 98.38 451 PRO A CA 1
ATOM 3633 C C . PRO A 1 451 ? -10.18 10.336 0.657 1 98.38 451 PRO A C 1
ATOM 3635 O O . PRO A 1 451 ? -10.734 11.406 0.932 1 98.38 451 PRO A O 1
ATOM 3638 N N . PHE A 1 452 ? -9.875 10.008 -0.558 1 98.31 452 PHE A N 1
ATOM 3639 C CA . PHE A 1 452 ? -10.078 10.898 -1.693 1 98.31 452 PHE A CA 1
ATOM 3640 C C . PHE A 1 452 ? -10.742 10.164 -2.852 1 98.31 452 PHE A C 1
ATOM 3642 O O . PHE A 1 452 ? -10.062 9.656 -3.744 1 98.31 452 PHE A O 1
ATOM 3649 N N . PRO A 1 453 ? -12.07 10.172 -2.914 1 98 453 PRO A N 1
ATOM 3650 C CA . PRO A 1 453 ? -12.781 9.383 -3.918 1 98 453 PRO A CA 1
ATOM 3651 C C . PRO A 1 453 ? -12.641 9.953 -5.328 1 98 453 PRO A C 1
ATOM 3653 O O . PRO A 1 453 ? -12.672 11.172 -5.512 1 98 453 PRO A O 1
ATOM 3656 N N . ARG A 1 454 ? -12.375 9.086 -6.305 1 97.88 454 ARG A N 1
ATOM 3657 C CA . ARG A 1 454 ? -12.383 9.398 -7.73 1 97.88 454 ARG A CA 1
ATOM 3658 C C . ARG A 1 454 ? -13.555 8.727 -8.43 1 97.88 454 ARG A C 1
ATOM 3660 O O . ARG A 1 454 ? -13.766 7.516 -8.281 1 97.88 454 ARG A O 1
ATOM 3667 N N . TYR A 1 455 ? -14.344 9.477 -9.102 1 97.19 455 TYR A N 1
ATOM 3668 C CA . TYR A 1 455 ? -15.492 8.977 -9.852 1 97.19 455 TYR A CA 1
ATOM 3669 C C . TYR A 1 455 ? -15.828 9.891 -11.023 1 97.19 455 TYR A C 1
ATOM 3671 O O . TYR A 1 455 ? -15.234 10.969 -11.164 1 97.19 455 TYR A O 1
ATOM 3679 N N . PRO A 1 456 ? -16.672 9.492 -11.969 1 96.62 456 PRO A N 1
ATOM 3680 C CA . PRO A 1 456 ? -16.938 10.297 -13.172 1 96.62 456 PRO A CA 1
ATOM 3681 C C . PRO A 1 456 ? -17.266 11.75 -12.844 1 96.62 456 PRO A C 1
ATOM 3683 O O . PRO A 1 456 ? -18.094 12.023 -11.977 1 96.62 456 PRO A O 1
ATOM 3686 N N . HIS A 1 457 ? -16.578 12.648 -13.477 1 96.5 457 HIS A N 1
ATOM 3687 C CA . HIS A 1 457 ? -16.719 14.094 -13.391 1 96.5 457 HIS A CA 1
ATOM 3688 C C . HIS A 1 457 ? -16.25 14.617 -12.039 1 96.5 457 HIS A C 1
ATOM 3690 O O . HIS A 1 457 ? -16.656 15.695 -11.602 1 96.5 457 HIS A O 1
ATOM 3696 N N . SER A 1 458 ? -15.406 13.734 -11.391 1 95.75 458 SER A N 1
ATOM 3697 C CA . SER A 1 458 ? -14.945 14.18 -10.078 1 95.75 458 SER A CA 1
ATOM 3698 C C . SER A 1 458 ? -13.539 13.672 -9.781 1 95.75 458 SER A C 1
ATOM 3700 O O . SER A 1 458 ? -13.352 12.477 -9.539 1 95.75 458 SER A O 1
ATOM 3702 N N . CYS A 1 459 ? -12.625 14.523 -9.758 1 96.44 459 CYS A N 1
ATOM 3703 C CA . CYS A 1 459 ? -11.25 14.32 -9.328 1 96.44 459 CYS A CA 1
ATOM 3704 C C . CYS A 1 459 ? -10.703 15.57 -8.641 1 96.44 459 CYS A C 1
ATOM 3706 O O . CYS A 1 459 ? -9.961 16.344 -9.258 1 96.44 459 CYS A O 1
ATOM 3708 N N . LYS A 1 460 ? -11.023 15.711 -7.391 1 94.44 460 LYS A N 1
ATOM 3709 C CA . LYS A 1 460 ? -10.648 16.922 -6.652 1 94.44 460 LYS A CA 1
ATOM 3710 C C . LYS A 1 460 ? -9.289 16.75 -5.977 1 94.44 460 LYS A C 1
ATOM 3712 O O . LYS A 1 460 ? -8.977 15.672 -5.473 1 94.44 460 LYS A O 1
ATOM 3717 N N . MET A 1 461 ? -8.562 17.844 -5.965 1 93.25 461 MET A N 1
ATOM 3718 C CA . MET A 1 461 ? -7.27 17.891 -5.281 1 93.25 461 MET A CA 1
ATOM 3719 C C . MET A 1 461 ? -6.215 17.109 -6.059 1 93.25 461 MET A C 1
ATOM 3721 O O . MET A 1 461 ? -6.41 15.922 -6.359 1 93.25 461 MET A O 1
ATOM 3725 N N . MET B 1 1 ? -8.867 -53.438 17.219 1 28.98 1 MET B N 1
ATOM 3726 C CA . MET B 1 1 ? -9.258 -52.5 16.156 1 28.98 1 MET B CA 1
ATOM 3727 C C . MET B 1 1 ? -8.398 -51.25 16.188 1 28.98 1 MET B C 1
ATOM 3729 O O . MET B 1 1 ? -8.539 -50.406 17.078 1 28.98 1 MET B O 1
ATOM 3733 N N . LEU B 1 2 ? -7.145 -51.375 15.828 1 31.42 2 LEU B N 1
ATOM 3734 C CA . LEU B 1 2 ? -6.012 -50.469 15.898 1 31.42 2 LEU B CA 1
ATOM 3735 C C . LEU B 1 2 ? -6.27 -49.219 15.062 1 31.42 2 LEU B C 1
ATOM 3737 O O . LEU B 1 2 ? -6.402 -49.281 13.836 1 31.42 2 LEU B O 1
ATOM 3741 N N . LEU B 1 3 ? -7.133 -48.375 15.609 1 31.75 3 LEU B N 1
ATOM 3742 C CA . LEU B 1 3 ? -7.406 -47.062 15 1 31.75 3 LEU B CA 1
ATOM 3743 C C . LEU B 1 3 ? -6.121 -46.406 14.5 1 31.75 3 LEU B C 1
ATOM 3745 O O . LEU B 1 3 ? -5.238 -46.094 15.297 1 31.75 3 LEU B O 1
ATOM 3749 N N . ILE B 1 4 ? -5.586 -46.875 13.469 1 26.84 4 ILE B N 1
ATOM 3750 C CA . ILE B 1 4 ? -4.531 -46.156 12.766 1 26.84 4 ILE B CA 1
ATOM 3751 C C . ILE B 1 4 ? -4.879 -44.656 12.703 1 26.84 4 ILE B C 1
ATOM 3753 O O . ILE B 1 4 ? -5.863 -44.281 12.07 1 26.84 4 ILE B O 1
ATOM 3757 N N . LYS B 1 5 ? -4.766 -44.156 13.812 1 40.69 5 LYS B N 1
ATOM 3758 C CA . LYS B 1 5 ? -4.691 -42.688 13.727 1 40.69 5 LYS B CA 1
ATOM 3759 C C . LYS B 1 5 ? -3.908 -42.25 12.492 1 40.69 5 LYS B C 1
ATOM 3761 O O . LYS B 1 5 ? -2.691 -42.438 12.422 1 40.69 5 LYS B O 1
ATOM 3766 N N . ARG B 1 6 ? -4.48 -42.5 11.227 1 36.69 6 ARG B N 1
ATOM 3767 C CA . ARG B 1 6 ? -3.887 -41.906 10.031 1 36.69 6 ARG B CA 1
ATOM 3768 C C . ARG B 1 6 ? -3.242 -40.562 10.344 1 36.69 6 ARG B C 1
ATOM 3770 O O . ARG B 1 6 ? -3.932 -39.625 10.711 1 36.69 6 ARG B O 1
ATOM 3777 N N . LEU B 1 7 ? -2.199 -40.438 10.867 1 40.12 7 LEU B N 1
ATOM 3778 C CA . LEU B 1 7 ? -1.406 -39.25 11.141 1 40.12 7 LEU B CA 1
ATOM 3779 C C . LEU B 1 7 ? -1.397 -38.312 9.938 1 40.12 7 LEU B C 1
ATOM 3781 O O . LEU B 1 7 ? -0.822 -38.625 8.898 1 40.12 7 LEU B O 1
ATOM 3785 N N . CYS B 1 8 ? -2.498 -37.719 9.57 1 44 8 CYS B N 1
ATOM 3786 C CA . CYS B 1 8 ? -2.635 -36.719 8.531 1 44 8 CYS B CA 1
ATOM 3787 C C . CYS B 1 8 ? -1.363 -35.875 8.406 1 44 8 CYS B C 1
ATOM 3789 O O . CYS B 1 8 ? -0.976 -35.188 9.352 1 44 8 CYS B O 1
ATOM 3791 N N . CYS B 1 9 ? -0.35 -36.469 7.891 1 56.12 9 CYS B N 1
ATOM 3792 C CA . CYS B 1 9 ? 0.918 -35.812 7.582 1 56.12 9 CYS B CA 1
ATOM 3793 C C . CYS B 1 9 ? 0.693 -34.375 7.09 1 56.12 9 CYS B C 1
ATOM 3795 O O . CYS B 1 9 ? -0.031 -34.156 6.117 1 56.12 9 CYS B O 1
ATOM 3797 N N . SER B 1 10 ? 0.833 -33.375 8 1 72.06 10 SER B N 1
ATOM 3798 C CA . SER B 1 10 ? 0.608 -31.953 7.797 1 72.06 10 SER B CA 1
ATOM 3799 C C . SER B 1 10 ? 1.686 -31.359 6.902 1 72.06 10 SER B C 1
ATOM 3801 O O . SER B 1 10 ? 2.875 -31.625 7.086 1 72.06 10 SER B O 1
ATOM 3803 N N . PHE B 1 11 ? 1.328 -30.859 5.73 1 87.31 11 PHE B N 1
ATOM 3804 C CA . PHE B 1 11 ? 2.205 -30.078 4.863 1 87.31 11 PHE B CA 1
ATOM 3805 C C . PHE B 1 11 ? 2.852 -28.938 5.637 1 87.31 11 PHE B C 1
ATOM 3807 O O . PHE B 1 11 ? 2.172 -28.203 6.367 1 87.31 11 PHE B O 1
ATOM 3814 N N . GLN B 1 12 ? 4.27 -28.906 5.629 1 90.25 12 GLN B N 1
ATOM 3815 C CA . GLN B 1 12 ? 5.027 -27.891 6.332 1 90.25 12 GLN B CA 1
ATOM 3816 C C . GLN B 1 12 ? 5.883 -27.078 5.367 1 90.25 12 GLN B C 1
ATOM 3818 O O . GLN B 1 12 ? 6.527 -27.625 4.48 1 90.25 12 GLN B O 1
ATOM 3823 N N . ARG B 1 13 ? 5.805 -25.734 5.504 1 92.94 13 ARG B N 1
ATOM 3824 C CA . ARG B 1 13 ? 6.75 -24.891 4.773 1 92.94 13 ARG B CA 1
ATOM 3825 C C . ARG B 1 13 ? 8.164 -25.062 5.309 1 92.94 13 ARG B C 1
ATOM 3827 O O . ARG B 1 13 ? 8.367 -25.188 6.52 1 92.94 13 ARG B O 1
ATOM 3834 N N . ILE B 1 14 ? 9.086 -24.984 4.484 1 94.12 14 ILE B N 1
ATOM 3835 C CA . ILE B 1 14 ? 10.477 -25.281 4.816 1 94.12 14 ILE B CA 1
ATOM 3836 C C . ILE B 1 14 ? 10.969 -24.328 5.898 1 94.12 14 ILE B C 1
ATOM 3838 O O . ILE B 1 14 ? 11.648 -24.734 6.84 1 94.12 14 ILE B O 1
ATOM 3842 N N . ASN B 1 15 ? 10.594 -23.031 5.852 1 92.38 15 ASN B N 1
ATOM 3843 C CA . ASN B 1 15 ? 11.062 -22.031 6.801 1 92.38 15 ASN B CA 1
ATOM 3844 C C . ASN B 1 15 ? 10.602 -22.344 8.219 1 92.38 15 ASN B C 1
ATOM 3846 O O . ASN B 1 15 ? 11.234 -21.922 9.188 1 92.38 15 ASN B O 1
ATOM 3850 N N . ALA B 1 16 ? 9.57 -23.125 8.367 1 91.62 16 ALA B N 1
ATOM 3851 C CA . ALA B 1 16 ? 8.969 -23.359 9.68 1 91.62 16 ALA B CA 1
ATOM 3852 C C . ALA B 1 16 ? 9.492 -24.672 10.289 1 91.62 16 ALA B C 1
ATOM 3854 O O . ALA B 1 16 ? 9.312 -24.906 11.484 1 91.62 16 ALA B O 1
ATOM 3855 N N . ILE B 1 17 ? 10.148 -25.547 9.539 1 92.94 17 ILE B N 1
ATOM 3856 C CA . ILE B 1 17 ? 10.484 -26.906 9.953 1 92.94 17 ILE B CA 1
ATOM 3857 C C . ILE B 1 17 ? 11.398 -26.859 11.18 1 92.94 17 ILE B C 1
ATOM 3859 O O . ILE B 1 17 ? 11.109 -27.484 12.203 1 92.94 17 ILE B O 1
ATOM 3863 N N . THR B 1 18 ? 12.453 -26.016 11.125 1 87.75 18 THR B N 1
ATOM 3864 C CA . THR B 1 18 ? 13.43 -25.969 12.203 1 87.75 18 THR B CA 1
ATOM 3865 C C . THR B 1 18 ? 12.82 -25.344 13.461 1 87.75 18 THR B C 1
ATOM 3867 O O . THR B 1 18 ? 13.336 -25.547 14.562 1 87.75 18 THR B O 1
ATOM 3870 N N . LYS B 1 19 ? 11.773 -24.641 13.289 1 86.5 19 LYS B N 1
ATOM 3871 C CA . LYS B 1 19 ? 11.188 -23.906 14.414 1 86.5 19 LYS B CA 1
ATOM 3872 C C . LYS B 1 19 ? 10.078 -24.734 15.078 1 86.5 19 LYS B C 1
ATOM 3874 O O . LYS B 1 19 ? 9.75 -24.5 16.25 1 86.5 19 LYS B O 1
ATOM 3879 N N . THR B 1 20 ? 9.531 -25.641 14.312 1 90 20 THR B N 1
ATOM 3880 C CA . THR B 1 20 ? 8.281 -26.203 14.805 1 90 20 THR B CA 1
ATOM 3881 C C . THR B 1 20 ? 8.367 -27.719 14.906 1 90 20 THR B C 1
ATOM 3883 O O . THR B 1 20 ? 7.5 -28.359 15.5 1 90 20 THR B O 1
ATOM 3886 N N . ARG B 1 21 ? 9.398 -28.344 14.344 1 92.38 21 ARG B N 1
ATOM 3887 C CA . ARG B 1 21 ? 9.469 -29.812 14.258 1 92.38 21 ARG B CA 1
ATOM 3888 C C . ARG B 1 21 ? 10.742 -30.328 14.906 1 92.38 21 ARG B C 1
ATOM 3890 O O . ARG B 1 21 ? 11.656 -29.562 15.203 1 92.38 21 ARG B O 1
ATOM 3897 N N . GLN B 1 22 ? 10.734 -31.656 15.141 1 94.56 22 GLN B N 1
ATOM 3898 C CA . GLN B 1 22 ? 11.883 -32.344 15.734 1 94.56 22 GLN B CA 1
ATOM 3899 C C . GLN B 1 22 ? 12.227 -33.625 14.969 1 94.56 22 GLN B C 1
ATOM 3901 O O . GLN B 1 22 ? 11.367 -34.188 14.289 1 94.56 22 GLN B O 1
ATOM 3906 N N . PRO B 1 23 ? 13.516 -33.969 15.109 1 94.69 23 PRO B N 1
ATOM 3907 C CA . PRO B 1 23 ? 13.883 -35.219 14.461 1 94.69 23 PRO B CA 1
ATOM 3908 C C . PRO B 1 23 ? 12.969 -36.375 14.852 1 94.69 23 PRO B C 1
ATOM 3910 O O . PRO B 1 23 ? 12.578 -36.5 16.016 1 94.69 23 PRO B O 1
ATOM 3913 N N . GLY B 1 24 ? 12.648 -37.125 13.891 1 95.06 24 GLY B N 1
ATOM 3914 C CA . GLY B 1 24 ? 11.734 -38.25 14.125 1 95.06 24 GLY B CA 1
ATOM 3915 C C . GLY B 1 24 ? 10.32 -37.969 13.656 1 95.06 24 GLY B C 1
ATOM 3916 O O . GLY B 1 24 ? 9.539 -38.875 13.414 1 95.06 24 GLY B O 1
ATOM 3917 N N . ASP B 1 25 ? 10.016 -36.688 13.453 1 95.56 25 ASP B N 1
ATOM 3918 C CA . ASP B 1 25 ? 8.68 -36.312 13 1 95.56 25 ASP B CA 1
ATOM 3919 C C . ASP B 1 25 ? 8.453 -36.719 11.547 1 95.56 25 ASP B C 1
ATOM 3921 O O . ASP B 1 25 ? 9.367 -36.625 10.727 1 95.56 25 ASP B O 1
ATOM 3925 N N . THR B 1 26 ? 7.27 -37.219 11.266 1 95.38 26 THR B N 1
ATOM 3926 C CA . THR B 1 26 ? 6.836 -37.406 9.891 1 95.38 26 THR B CA 1
ATOM 3927 C C . THR B 1 26 ? 6.188 -36.156 9.336 1 95.38 26 THR B C 1
ATOM 3929 O O . THR B 1 26 ? 5.324 -35.562 9.984 1 95.38 26 THR B O 1
ATOM 3932 N N . LEU B 1 27 ? 6.684 -35.75 8.141 1 94.62 27 LEU B N 1
ATOM 3933 C CA . LEU B 1 27 ? 6.086 -34.531 7.574 1 94.62 27 LEU B CA 1
ATOM 3934 C C . LEU B 1 27 ? 6.156 -34.562 6.051 1 94.62 27 LEU B C 1
ATOM 3936 O O . LEU B 1 27 ? 6.82 -35.438 5.469 1 94.62 27 LEU B O 1
ATOM 3940 N N . GLU B 1 28 ? 5.367 -33.75 5.434 1 95.81 28 GLU B N 1
ATOM 3941 C CA . GLU B 1 28 ? 5.34 -33.562 3.986 1 95.81 28 GLU B CA 1
ATOM 3942 C C . GLU B 1 28 ? 5.922 -32.219 3.602 1 95.81 28 GLU B C 1
ATOM 3944 O O . GLU B 1 28 ? 5.625 -31.203 4.238 1 95.81 28 GLU B O 1
ATOM 3949 N N . VAL B 1 29 ? 6.781 -32.219 2.602 1 95.56 29 VAL B N 1
ATOM 3950 C CA . VAL B 1 29 ? 7.309 -30.984 2.051 1 95.56 29 VAL B CA 1
ATOM 3951 C C . VAL B 1 29 ? 7.004 -30.906 0.557 1 95.56 29 VAL B C 1
ATOM 3953 O O . VAL B 1 29 ? 6.902 -31.938 -0.114 1 95.56 29 VAL B O 1
ATOM 3956 N N . ARG B 1 30 ? 6.766 -29.719 0.089 1 96.06 30 ARG B N 1
ATOM 3957 C CA . ARG B 1 30 ? 6.531 -29.438 -1.324 1 96.06 30 ARG B CA 1
ATOM 3958 C C . ARG B 1 30 ? 7.434 -28.312 -1.819 1 96.06 30 ARG B C 1
ATOM 3960 O O . ARG B 1 30 ? 7.695 -27.344 -1.092 1 96.06 30 ARG B O 1
ATOM 3967 N N . GLY B 1 31 ? 7.965 -28.453 -3.021 1 95.31 31 GLY B N 1
ATOM 3968 C CA . GLY B 1 31 ? 8.805 -27.406 -3.586 1 95.31 31 GLY B CA 1
ATOM 3969 C C . GLY B 1 31 ? 9.508 -27.828 -4.859 1 95.31 31 GLY B C 1
ATOM 3970 O O . GLY B 1 31 ? 9.234 -28.906 -5.398 1 95.31 31 GLY B O 1
ATOM 3971 N N . TRP B 1 32 ? 10.352 -26.969 -5.383 1 94.75 32 TRP B N 1
ATOM 3972 C CA . TRP B 1 32 ? 11.117 -27.219 -6.605 1 94.75 32 TRP B CA 1
ATOM 3973 C C . TRP B 1 32 ? 12.461 -27.844 -6.289 1 94.75 32 TRP B C 1
ATOM 3975 O O . TRP B 1 32 ? 13.188 -27.375 -5.402 1 94.75 32 TRP B O 1
ATOM 3985 N N . ILE B 1 33 ? 12.805 -28.906 -7.035 1 94.69 33 ILE B N 1
ATOM 3986 C CA . ILE B 1 33 ? 14.133 -29.5 -6.895 1 94.69 33 ILE B CA 1
ATOM 3987 C C . ILE B 1 33 ? 15.18 -28.562 -7.496 1 94.69 33 ILE B C 1
ATOM 3989 O O . ILE B 1 33 ? 15.102 -28.203 -8.672 1 94.69 33 ILE B O 1
ATOM 3993 N N . LYS B 1 34 ? 16.125 -28.172 -6.691 1 92.88 34 LYS B N 1
ATOM 3994 C CA . LYS B 1 34 ? 17.125 -27.219 -7.141 1 92.88 34 LYS B CA 1
ATOM 3995 C C . LYS B 1 34 ? 18.391 -27.938 -7.605 1 92.88 34 LYS B C 1
ATOM 3997 O O . LYS B 1 34 ? 19.047 -27.5 -8.555 1 92.88 34 LYS B O 1
ATOM 4002 N N . SER B 1 35 ? 18.75 -29 -6.922 1 93 35 SER B N 1
ATOM 4003 C CA . SER B 1 35 ? 19.922 -29.781 -7.258 1 93 35 SER B CA 1
ATOM 4004 C C . SER B 1 35 ? 19.75 -31.25 -6.887 1 93 35 SER B C 1
ATOM 4006 O O . SER B 1 35 ? 18.969 -31.578 -5.988 1 93 35 SER B O 1
ATOM 4008 N N . VAL B 1 36 ? 20.453 -32.094 -7.645 1 93.38 36 VAL B N 1
ATOM 4009 C CA . VAL B 1 36 ? 20.391 -33.531 -7.426 1 93.38 36 VAL B CA 1
ATOM 4010 C C . VAL B 1 36 ? 21.812 -34.094 -7.379 1 93.38 36 VAL B C 1
ATOM 4012 O O . VAL B 1 36 ? 22.656 -33.75 -8.211 1 93.38 36 VAL B O 1
ATOM 4015 N N . ARG B 1 37 ? 22.031 -34.875 -6.367 1 92.94 37 ARG B N 1
ATOM 4016 C CA . ARG B 1 37 ? 23.281 -35.625 -6.23 1 92.94 37 ARG B CA 1
ATOM 4017 C C . ARG B 1 37 ? 23.016 -37.125 -6.102 1 92.94 37 ARG B C 1
ATOM 4019 O O . ARG B 1 37 ? 22.391 -37.562 -5.141 1 92.94 37 ARG B O 1
ATOM 4026 N N . ARG B 1 38 ? 23.562 -37.781 -7 1 91.88 38 ARG B N 1
ATOM 4027 C CA . ARG B 1 38 ? 23.375 -39.219 -7 1 91.88 38 ARG B CA 1
ATOM 4028 C C . ARG B 1 38 ? 24.641 -39.938 -6.516 1 91.88 38 ARG B C 1
ATOM 4030 O O . ARG B 1 38 ? 25.688 -39.844 -7.156 1 91.88 38 ARG B O 1
ATOM 4037 N N . LEU B 1 39 ? 24.484 -40.625 -5.438 1 89.38 39 LEU B N 1
ATOM 4038 C CA . LEU B 1 39 ? 25.594 -41.375 -4.883 1 89.38 39 LEU B CA 1
ATOM 4039 C C . LEU B 1 39 ? 25.312 -42.875 -4.992 1 89.38 39 LEU B C 1
ATOM 4041 O O . LEU B 1 39 ? 24.344 -43.312 -5.637 1 89.38 39 LEU B O 1
ATOM 4045 N N . LYS B 1 40 ? 26.188 -43.688 -4.441 1 88.06 40 LYS B N 1
ATOM 4046 C CA . LYS B 1 40 ? 26.141 -45.156 -4.621 1 88.06 40 LYS B CA 1
ATOM 4047 C C . LYS B 1 40 ? 24.859 -45.75 -4.062 1 88.06 40 LYS B C 1
ATOM 4049 O O . LYS B 1 40 ? 24.172 -46.5 -4.738 1 88.06 40 LYS B O 1
ATOM 4054 N N . ASN B 1 41 ? 24.438 -45.375 -2.9 1 88.69 41 ASN B N 1
ATOM 4055 C CA . ASN B 1 41 ? 23.312 -46.031 -2.234 1 88.69 41 ASN B CA 1
ATOM 4056 C C . ASN B 1 41 ? 22.125 -45.094 -2.102 1 88.69 41 ASN B C 1
ATOM 4058 O O . ASN B 1 41 ? 21 -45.531 -1.872 1 88.69 41 ASN B O 1
ATOM 4062 N N . ASN B 1 42 ? 22.453 -43.75 -2.244 1 90.69 42 ASN B N 1
ATOM 4063 C CA . ASN B 1 42 ? 21.406 -42.75 -1.997 1 90.69 42 ASN B CA 1
ATOM 4064 C C . ASN B 1 42 ? 21.406 -41.656 -3.055 1 90.69 42 ASN B C 1
ATOM 4066 O O . ASN B 1 42 ? 22.438 -41.375 -3.664 1 90.69 42 ASN B O 1
ATOM 4070 N N . VAL B 1 43 ? 20.25 -41.156 -3.312 1 93.25 43 VAL B N 1
ATOM 4071 C CA . VAL B 1 43 ? 20.094 -39.938 -4.078 1 93.25 43 VAL B CA 1
ATOM 4072 C C . VAL B 1 43 ? 19.734 -38.781 -3.139 1 93.25 43 VAL B C 1
ATOM 4074 O O . VAL B 1 43 ? 18.828 -38.906 -2.311 1 93.25 43 VAL B O 1
ATOM 4077 N N . PHE B 1 44 ? 20.5 -37.719 -3.188 1 94.06 44 PHE B N 1
ATOM 4078 C CA . PHE B 1 44 ? 20.234 -36.5 -2.438 1 94.06 44 PHE B CA 1
ATOM 4079 C C . PHE B 1 44 ? 19.75 -35.375 -3.361 1 94.06 44 PHE B C 1
ATOM 4081 O O . PHE B 1 44 ? 20.25 -35.219 -4.477 1 94.06 44 PHE B O 1
ATOM 4088 N N . PHE B 1 45 ? 18.719 -34.719 -2.949 1 94.75 45 PHE B N 1
ATOM 4089 C CA . PHE B 1 45 ? 18.359 -33.531 -3.707 1 94.75 45 PHE B CA 1
ATOM 4090 C C . PHE B 1 45 ? 17.875 -32.438 -2.775 1 94.75 45 PHE B C 1
ATOM 4092 O O . PHE B 1 45 ? 17.422 -32.688 -1.666 1 94.75 45 PHE B O 1
ATOM 4099 N N . ASP B 1 46 ? 18.078 -31.172 -3.188 1 95.44 46 ASP B N 1
ATOM 4100 C CA . ASP B 1 46 ? 17.672 -29.984 -2.441 1 95.44 46 ASP B CA 1
ATOM 4101 C C . ASP B 1 46 ? 16.359 -29.422 -2.992 1 95.44 46 ASP B C 1
ATOM 4103 O O . ASP B 1 46 ? 16.172 -29.359 -4.207 1 95.44 46 ASP B O 1
ATOM 4107 N N . ILE B 1 47 ? 15.477 -29.078 -2.035 1 95.5 47 ILE B N 1
ATOM 4108 C CA . ILE B 1 47 ? 14.18 -28.516 -2.404 1 95.5 47 ILE B CA 1
ATOM 4109 C C . ILE B 1 47 ? 14.062 -27.078 -1.896 1 95.5 47 ILE B C 1
ATOM 4111 O O . ILE B 1 47 ? 14.57 -26.75 -0.821 1 95.5 47 ILE B O 1
ATOM 4115 N N . SER B 1 48 ? 13.484 -26.219 -2.744 1 95.06 48 SER B N 1
ATOM 4116 C CA . SER B 1 48 ? 13.102 -24.875 -2.344 1 95.06 48 SER B CA 1
ATOM 4117 C C . SER B 1 48 ? 11.602 -24.641 -2.51 1 95.06 48 SER B C 1
ATOM 4119 O O . SER B 1 48 ? 11.016 -25.047 -3.518 1 95.06 48 SER B O 1
ATOM 4121 N N . ASP B 1 49 ? 10.984 -24.078 -1.496 1 95 49 ASP B N 1
ATOM 4122 C CA . ASP B 1 49 ? 9.57 -23.75 -1.616 1 95 49 ASP B CA 1
ATOM 4123 C C . ASP B 1 49 ? 9.344 -22.234 -1.599 1 95 49 ASP B C 1
ATOM 4125 O O . ASP B 1 49 ? 8.219 -21.766 -1.423 1 95 49 ASP B O 1
ATOM 4129 N N . GLY B 1 50 ? 10.398 -21.406 -1.682 1 94.5 50 GLY B N 1
ATOM 4130 C CA . GLY B 1 50 ? 10.32 -19.969 -1.766 1 94.5 50 GLY B CA 1
ATOM 4131 C C . GLY B 1 50 ? 10.203 -19.297 -0.409 1 94.5 50 GLY B C 1
ATOM 4132 O O . GLY B 1 50 ? 10.352 -18.078 -0.298 1 94.5 50 GLY B O 1
ATOM 4133 N N . SER B 1 51 ? 10.047 -20.062 0.702 1 94.31 51 SER B N 1
ATOM 4134 C CA . SER B 1 51 ? 9.773 -19.5 2.02 1 94.31 51 SER B CA 1
ATOM 4135 C C . SER B 1 51 ? 11.055 -19.016 2.693 1 94.31 51 SER B C 1
ATOM 4137 O O . SER B 1 51 ? 11.008 -18.25 3.656 1 94.31 51 SER B O 1
ATOM 4139 N N . THR B 1 52 ? 12.148 -19.484 2.207 1 93.56 52 THR B N 1
ATOM 4140 C CA . THR B 1 52 ? 13.445 -19.125 2.777 1 93.56 52 THR B CA 1
ATOM 4141 C C . THR B 1 52 ? 14.555 -19.297 1.744 1 93.56 52 THR B C 1
ATOM 4143 O O . THR B 1 52 ? 14.352 -19.938 0.703 1 93.56 52 THR B O 1
ATOM 4146 N N . MET B 1 53 ? 15.656 -18.734 2.051 1 90.12 53 MET B N 1
ATOM 4147 C CA . MET B 1 53 ? 16.844 -18.859 1.197 1 90.12 53 MET B CA 1
ATOM 4148 C C . MET B 1 53 ? 17.484 -20.219 1.36 1 90.12 53 MET B C 1
ATOM 4150 O O . MET B 1 53 ? 18.219 -20.672 0.485 1 90.12 53 MET B O 1
ATOM 4154 N N . GLN B 1 54 ? 17.172 -20.844 2.395 1 88.19 54 GLN B N 1
ATOM 4155 C CA . GLN B 1 54 ? 17.797 -22.125 2.697 1 88.19 54 GLN B CA 1
ATOM 4156 C C . GLN B 1 54 ? 17.172 -23.266 1.89 1 88.19 54 GLN B C 1
ATOM 4158 O O . GLN B 1 54 ? 15.945 -23.312 1.734 1 88.19 54 GLN B O 1
ATOM 4163 N N . LYS B 1 55 ? 18.031 -24.047 1.369 1 89 55 LYS B N 1
ATOM 4164 C CA . LYS B 1 55 ? 17.547 -25.25 0.704 1 89 55 LYS B CA 1
ATOM 4165 C C . LYS B 1 55 ? 17.359 -26.391 1.699 1 89 55 LYS B C 1
ATOM 4167 O O . LYS B 1 55 ? 18.047 -26.438 2.723 1 89 55 LYS B O 1
ATOM 4172 N N . PHE B 1 56 ? 16.422 -27.234 1.418 1 95.75 56 PHE B N 1
ATOM 4173 C CA . PHE B 1 56 ? 16.109 -28.344 2.299 1 95.75 56 PHE B CA 1
ATOM 4174 C C . PHE B 1 56 ? 16.5 -29.672 1.652 1 95.75 56 PHE B C 1
ATOM 4176 O O . PHE B 1 56 ? 16.031 -29.984 0.553 1 95.75 56 PHE B O 1
ATOM 4183 N N . GLN B 1 57 ? 17.297 -30.438 2.309 1 96.62 57 GLN B N 1
ATOM 4184 C CA . GLN B 1 57 ? 17.828 -31.672 1.741 1 96.62 57 GLN B CA 1
ATOM 4185 C C . GLN B 1 57 ? 16.859 -32.812 1.941 1 96.62 57 GLN B C 1
ATOM 4187 O O . GLN B 1 57 ? 16.281 -32.969 3.021 1 96.62 57 GLN B O 1
ATOM 4192 N N . VAL B 1 58 ? 16.672 -33.594 0.867 1 95.94 58 VAL B N 1
ATOM 4193 C CA . VAL B 1 58 ? 15.883 -34.812 0.888 1 95.94 58 VAL B CA 1
ATOM 4194 C C . VAL B 1 58 ? 16.75 -36 0.454 1 95.94 58 VAL B C 1
ATOM 4196 O O . VAL B 1 58 ? 17.578 -35.875 -0.453 1 95.94 58 VAL B O 1
ATOM 4199 N N . VAL B 1 59 ? 16.578 -37.094 1.158 1 94.38 59 VAL B N 1
ATOM 4200 C CA . VAL B 1 59 ? 17.328 -38.312 0.858 1 94.38 59 VAL B CA 1
ATOM 4201 C C . VAL B 1 59 ? 16.375 -39.406 0.414 1 94.38 59 VAL B C 1
ATOM 4203 O O . VAL B 1 59 ? 15.359 -39.656 1.064 1 94.38 59 VAL B O 1
ATOM 4206 N N . VAL B 1 60 ? 16.719 -40 -0.677 1 91.38 60 VAL B N 1
ATOM 4207 C CA . VAL B 1 60 ? 15.969 -41.156 -1.193 1 91.38 60 VAL B CA 1
ATOM 4208 C C . VAL B 1 60 ? 16.906 -42.312 -1.463 1 91.38 60 VAL B C 1
ATOM 4210 O O . VAL B 1 60 ? 17.969 -42.156 -2.084 1 91.38 60 VAL B O 1
ATOM 4213 N N . PRO B 1 61 ? 16.484 -43.5 -0.988 1 87.06 61 PRO B N 1
ATOM 4214 C CA . PRO B 1 61 ? 17.312 -44.656 -1.346 1 87.06 61 PRO B CA 1
ATOM 4215 C C . PRO B 1 61 ? 17.312 -44.938 -2.844 1 87.06 61 PRO B C 1
ATOM 4217 O O . PRO B 1 61 ? 16.266 -44.812 -3.498 1 87.06 61 PRO B O 1
ATOM 4220 N N . LYS B 1 62 ? 18.422 -45.281 -3.424 1 81.44 62 LYS B N 1
ATOM 4221 C CA . LYS B 1 62 ? 18.578 -45.469 -4.859 1 81.44 62 LYS B CA 1
ATOM 4222 C C . LYS B 1 62 ? 17.703 -46.625 -5.359 1 81.44 62 LYS B C 1
ATOM 4224 O O . LYS B 1 62 ? 17.281 -46.625 -6.516 1 81.44 62 LYS B O 1
ATOM 4229 N N . ASN B 1 63 ? 17.328 -47.562 -4.688 1 71.06 63 ASN B N 1
ATOM 4230 C CA . ASN B 1 63 ? 16.516 -48.688 -5.141 1 71.06 63 ASN B CA 1
ATOM 4231 C C . ASN B 1 63 ? 15.078 -48.25 -5.445 1 71.06 63 ASN B C 1
ATOM 4233 O O . ASN B 1 63 ? 14.305 -49 -6.02 1 71.06 63 ASN B O 1
ATOM 4237 N N . GLU B 1 64 ? 14.734 -47.062 -5.055 1 63.59 64 GLU B N 1
ATOM 4238 C CA . GLU B 1 64 ? 13.367 -46.625 -5.281 1 63.59 64 GLU B CA 1
ATOM 4239 C C . GLU B 1 64 ? 13.234 -45.875 -6.609 1 63.59 64 GLU B C 1
ATOM 4241 O O . GLU B 1 64 ? 14.234 -45.469 -7.191 1 63.59 64 GLU B O 1
ATOM 4246 N N . GLN B 1 65 ? 12.102 -45.969 -7.23 1 58 65 GLN B N 1
ATOM 4247 C CA . GLN B 1 65 ? 11.805 -45.344 -8.516 1 58 65 GLN B CA 1
ATOM 4248 C C . GLN B 1 65 ? 12.305 -43.906 -8.562 1 58 65 GLN B C 1
ATOM 4250 O O . GLN B 1 65 ? 11.547 -42.969 -8.297 1 58 65 GLN B O 1
ATOM 4255 N N . LEU B 1 66 ? 13.648 -43.688 -8.648 1 62.25 66 LEU B N 1
ATOM 4256 C CA . LEU B 1 66 ? 14.398 -42.438 -8.641 1 62.25 66 LEU B CA 1
ATOM 4257 C C . LEU B 1 66 ? 14.211 -41.688 -9.945 1 62.25 66 LEU B C 1
ATOM 4259 O O . LEU B 1 66 ? 14.57 -40.5 -10.047 1 62.25 66 LEU B O 1
ATOM 4263 N N . THR B 1 67 ? 13.758 -42.375 -10.977 1 59.56 67 THR B N 1
ATOM 4264 C CA . THR B 1 67 ? 13.711 -41.812 -12.312 1 59.56 67 THR B CA 1
ATOM 4265 C C . THR B 1 67 ? 12.883 -40.531 -12.32 1 59.56 67 THR B C 1
ATOM 4267 O O . THR B 1 67 ? 13.07 -39.656 -13.188 1 59.56 67 THR B O 1
ATOM 4270 N N . ALA B 1 68 ? 12.352 -40.219 -11.188 1 76.69 68 ALA B N 1
ATOM 4271 C CA . ALA B 1 68 ? 11.406 -39.125 -11.164 1 76.69 68 ALA B CA 1
ATOM 4272 C C . ALA B 1 68 ? 12.031 -37.875 -10.531 1 76.69 68 ALA B C 1
ATOM 4274 O O . ALA B 1 68 ? 11.461 -36.781 -10.594 1 76.69 68 ALA B O 1
ATOM 4275 N N . VAL B 1 69 ? 13.344 -38.062 -10.188 1 87 69 VAL B N 1
ATOM 4276 C CA . VAL B 1 69 ? 13.945 -36.938 -9.477 1 87 69 VAL B CA 1
ATOM 4277 C C . VAL B 1 69 ? 14.828 -36.125 -10.43 1 87 69 VAL B C 1
ATOM 4279 O O . VAL B 1 69 ? 15.875 -36.625 -10.867 1 87 69 VAL B O 1
ATOM 4282 N N . SER B 1 70 ? 14.352 -34.969 -10.883 1 89.88 70 SER B N 1
ATOM 4283 C CA . SER B 1 70 ? 15.102 -34.094 -11.773 1 89.88 70 SER B CA 1
ATOM 4284 C C . SER B 1 70 ? 14.992 -32.656 -11.312 1 89.88 70 SER B C 1
ATOM 4286 O O . SER B 1 70 ? 13.93 -32.188 -10.883 1 89.88 70 SER B O 1
ATOM 4288 N N . ALA B 1 71 ? 16.125 -32 -11.461 1 91.81 71 ALA B N 1
ATOM 4289 C CA . ALA B 1 71 ? 16.125 -30.578 -11.141 1 91.81 71 ALA B CA 1
ATOM 4290 C C . ALA B 1 71 ? 15.016 -29.859 -11.898 1 91.81 71 ALA B C 1
ATOM 4292 O O . ALA B 1 71 ? 14.766 -30.141 -13.078 1 91.81 71 ALA B O 1
ATOM 4293 N N . GLY B 1 72 ? 14.383 -28.938 -11.227 1 92.38 72 GLY B N 1
ATOM 4294 C CA . GLY B 1 72 ? 13.328 -28.156 -11.844 1 92.38 72 GLY B CA 1
ATOM 4295 C C . GLY B 1 72 ? 11.938 -28.703 -11.562 1 92.38 72 GLY B C 1
ATOM 4296 O O . GLY B 1 72 ? 10.953 -27.969 -11.664 1 92.38 72 GLY B O 1
ATOM 4297 N N . ASN B 1 73 ? 11.883 -30.031 -11.281 1 94.38 73 ASN B N 1
ATOM 4298 C CA . ASN B 1 73 ? 10.578 -30.609 -11 1 94.38 73 ASN B CA 1
ATOM 4299 C C . ASN B 1 73 ? 9.977 -30.062 -9.711 1 94.38 73 ASN B C 1
ATOM 4301 O O . ASN B 1 73 ? 10.695 -29.844 -8.734 1 94.38 73 ASN B O 1
ATOM 4305 N N . LEU B 1 74 ? 8.703 -29.812 -9.805 1 95.56 74 LEU B N 1
ATOM 4306 C CA . LEU B 1 74 ? 7.91 -29.562 -8.609 1 95.56 74 LEU B CA 1
ATOM 4307 C C . LEU B 1 74 ? 7.445 -30.859 -7.977 1 95.56 74 LEU B C 1
ATOM 4309 O O . LEU B 1 74 ? 6.809 -31.688 -8.633 1 95.56 74 LEU B O 1
ATOM 4313 N N . VAL B 1 75 ? 7.727 -31.047 -6.625 1 94.94 75 VAL B N 1
ATOM 4314 C CA . VAL B 1 75 ? 7.48 -32.375 -6.062 1 94.94 75 VAL B CA 1
ATOM 4315 C C . VAL B 1 75 ? 6.793 -32.25 -4.703 1 94.94 75 VAL B C 1
ATOM 4317 O O . VAL B 1 75 ? 6.824 -31.172 -4.094 1 94.94 75 VAL B O 1
ATOM 4320 N N . ARG B 1 76 ? 6.141 -33.25 -4.34 1 95.12 76 ARG B N 1
ATOM 4321 C CA . ARG B 1 76 ? 5.621 -33.531 -3.008 1 95.12 76 ARG B CA 1
ATOM 4322 C C . ARG B 1 76 ? 6.34 -34.719 -2.385 1 95.12 76 ARG B C 1
ATOM 4324 O O . ARG B 1 76 ? 6.406 -35.781 -2.982 1 95.12 76 ARG B O 1
ATOM 4331 N N . VAL B 1 77 ? 6.926 -34.531 -1.189 1 94.38 77 VAL B N 1
ATOM 4332 C CA . VAL B 1 77 ? 7.723 -35.562 -0.568 1 94.38 77 VAL B CA 1
ATOM 4333 C C . VAL B 1 77 ? 7.223 -35.844 0.854 1 94.38 77 VAL B C 1
ATOM 4335 O O . VAL B 1 77 ? 7.086 -34.906 1.646 1 94.38 77 VAL B O 1
ATOM 4338 N N . LEU B 1 78 ? 6.883 -37.031 1.128 1 94.88 78 LEU B N 1
ATOM 4339 C CA . LEU B 1 78 ? 6.547 -37.469 2.475 1 94.88 78 LEU B CA 1
ATOM 4340 C C . LEU B 1 78 ? 7.691 -38.281 3.082 1 94.88 78 LEU B C 1
ATOM 4342 O O . LEU B 1 78 ? 8.297 -39.125 2.404 1 94.88 78 LEU B O 1
ATOM 4346 N N . GLY B 1 79 ? 7.984 -37.969 4.34 1 95 79 GLY B N 1
ATOM 4347 C CA . GLY B 1 79 ? 9.062 -38.719 4.969 1 95 79 GLY B CA 1
ATOM 4348 C C . GLY B 1 79 ? 9.25 -38.375 6.438 1 95 79 GLY B C 1
ATOM 4349 O O . GLY B 1 79 ? 8.367 -37.781 7.059 1 95 79 GLY B O 1
ATOM 4350 N N . GLN B 1 80 ? 10.43 -38.844 6.895 1 96.25 80 GLN B N 1
ATOM 4351 C CA . GLN B 1 80 ? 10.781 -38.594 8.297 1 96.25 80 GLN B CA 1
ATOM 4352 C C . GLN B 1 80 ? 11.961 -37.656 8.422 1 96.25 80 GLN B C 1
ATOM 4354 O O . GLN B 1 80 ? 12.961 -37.781 7.723 1 96.25 80 GLN B O 1
ATOM 4359 N N . LEU B 1 81 ? 11.719 -36.688 9.336 1 96.38 81 LEU B N 1
ATOM 4360 C CA . LEU B 1 81 ? 12.773 -35.719 9.578 1 96.38 81 LEU B CA 1
ATOM 4361 C C . LEU B 1 81 ? 13.922 -36.344 10.367 1 96.38 81 LEU B C 1
ATOM 4363 O O . LEU B 1 81 ? 13.695 -37.031 11.359 1 96.38 81 LEU B O 1
ATOM 4367 N N . GLN B 1 82 ? 15.148 -36.094 9.922 1 96.62 82 GLN B N 1
ATOM 4368 C CA . GLN B 1 82 ? 16.344 -36.594 10.594 1 96.62 82 GLN B CA 1
ATOM 4369 C C . GLN B 1 82 ? 17.422 -35.5 10.656 1 96.62 82 GLN B C 1
ATOM 4371 O O . GLN B 1 82 ? 17.266 -34.438 10.047 1 96.62 82 GLN B O 1
ATOM 4376 N N . VAL B 1 83 ? 18.391 -35.781 11.422 1 95.94 83 VAL B N 1
ATOM 4377 C CA . VAL B 1 83 ? 19.547 -34.875 11.469 1 95.94 83 VAL B CA 1
ATOM 4378 C C . VAL B 1 83 ? 20.703 -35.5 10.68 1 95.94 83 VAL B C 1
ATOM 4380 O O . VAL B 1 83 ? 21.109 -36.625 10.953 1 95.94 83 VAL B O 1
ATOM 4383 N N . ALA B 1 84 ? 21.125 -34.781 9.695 1 93 84 ALA B N 1
ATOM 4384 C CA . ALA B 1 84 ? 22.281 -35.25 8.914 1 93 84 ALA B CA 1
ATOM 4385 C C . ALA B 1 84 ? 23.547 -35.219 9.758 1 93 84 ALA B C 1
ATOM 4387 O O . ALA B 1 84 ? 23.578 -34.594 10.82 1 93 84 ALA B O 1
ATOM 4388 N N . PRO B 1 85 ? 24.609 -35.875 9.336 1 90.06 85 PRO B N 1
ATOM 4389 C CA . PRO B 1 85 ? 25.875 -35.906 10.094 1 90.06 85 PRO B CA 1
ATOM 4390 C C . PRO B 1 85 ? 26.453 -34.531 10.352 1 90.06 85 PRO B C 1
ATOM 4392 O O . PRO B 1 85 ? 27.094 -34.312 11.383 1 90.06 85 PRO B O 1
ATOM 4395 N N . GLN B 1 86 ? 26.203 -33.594 9.5 1 89.69 86 GLN B N 1
ATOM 4396 C CA . GLN B 1 86 ? 26.75 -32.25 9.617 1 89.69 86 GLN B CA 1
ATOM 4397 C C . GLN B 1 86 ? 25.859 -31.375 10.492 1 89.69 86 GLN B C 1
ATOM 4399 O O . GLN B 1 86 ? 26.125 -30.188 10.68 1 89.69 86 GLN B O 1
ATOM 4404 N N . GLY B 1 87 ? 24.703 -31.875 10.961 1 89.75 87 GLY B N 1
ATOM 4405 C CA . GLY B 1 87 ? 23.922 -31.188 11.977 1 89.75 87 GLY B CA 1
ATOM 4406 C C . GLY B 1 87 ? 22.656 -30.531 11.422 1 89.75 87 GLY B C 1
ATOM 4407 O O . GLY B 1 87 ? 21.828 -30.047 12.188 1 89.75 87 GLY B O 1
ATOM 4408 N N . HIS B 1 88 ? 22.562 -30.516 10.094 1 91.25 88 HIS B N 1
ATOM 4409 C CA . HIS B 1 88 ? 21.359 -29.891 9.539 1 91.25 88 HIS B CA 1
ATOM 4410 C C . HIS B 1 88 ? 20.234 -30.906 9.359 1 91.25 88 HIS B C 1
ATOM 4412 O O . HIS B 1 88 ? 20.5 -32.125 9.305 1 91.25 88 HIS B O 1
ATOM 4418 N N . TYR B 1 89 ? 19.016 -30.438 9.328 1 94.75 89 TYR B N 1
ATOM 4419 C CA . TYR B 1 89 ? 17.859 -31.312 9.117 1 94.75 89 TYR B CA 1
ATOM 4420 C C . TYR B 1 89 ? 17.812 -31.828 7.688 1 94.75 89 TYR B C 1
ATOM 4422 O O . TYR B 1 89 ? 18.203 -31.125 6.754 1 94.75 89 TYR B O 1
ATOM 4430 N N . GLU B 1 90 ? 17.391 -33 7.535 1 96.94 90 GLU B N 1
ATOM 4431 C CA . GLU B 1 90 ? 17.078 -33.562 6.23 1 96.94 90 GLU B CA 1
ATOM 4432 C C . GLU B 1 90 ? 15.883 -34.5 6.312 1 96.94 90 GLU B C 1
ATOM 4434 O O . GLU B 1 90 ? 15.5 -34.938 7.402 1 96.94 90 GLU B O 1
ATOM 4439 N N . LEU B 1 91 ? 15.258 -34.719 5.207 1 96.19 91 LEU B N 1
ATOM 4440 C CA . LEU B 1 91 ? 14.07 -35.562 5.156 1 96.19 91 LEU B CA 1
ATOM 4441 C C . LEU B 1 91 ? 14.383 -36.875 4.48 1 96.19 91 LEU B C 1
ATOM 4443 O O . LEU B 1 91 ? 14.836 -36.906 3.334 1 96.19 91 LEU B O 1
ATOM 4447 N N . HIS B 1 92 ? 14.234 -37.938 5.188 1 95.38 92 HIS B N 1
ATOM 4448 C CA . HIS B 1 92 ? 14.281 -39.25 4.594 1 95.38 92 HIS B CA 1
ATOM 4449 C C . HIS B 1 92 ? 12.938 -39.625 3.979 1 95.38 92 HIS B C 1
ATOM 4451 O O . HIS B 1 92 ? 11.984 -39.938 4.695 1 95.38 92 HIS B O 1
ATOM 4457 N N . ALA B 1 93 ? 12.93 -39.688 2.674 1 93.75 93 ALA B N 1
ATOM 4458 C CA . ALA B 1 93 ? 11.664 -39.781 1.939 1 93.75 93 ALA B CA 1
ATOM 4459 C C . ALA B 1 93 ? 11.109 -41.188 1.949 1 93.75 93 ALA B C 1
ATOM 4461 O O . ALA B 1 93 ? 11.852 -42.156 1.762 1 93.75 93 ALA B O 1
ATOM 4462 N N . ASN B 1 94 ? 9.805 -41.281 2.184 1 91.12 94 ASN B N 1
ATOM 4463 C CA . ASN B 1 94 ? 9.055 -42.531 2.01 1 91.12 94 ASN B CA 1
ATOM 4464 C C . ASN B 1 94 ? 8.312 -42.531 0.675 1 91.12 94 ASN B C 1
ATOM 4466 O O . ASN B 1 94 ? 8.039 -43.625 0.131 1 91.12 94 ASN B O 1
ATOM 4470 N N . SER B 1 95 ? 7.949 -41.375 0.308 1 91 95 SER B N 1
ATOM 4471 C CA . SER B 1 95 ? 7.219 -41.219 -0.945 1 91 95 SER B CA 1
ATOM 4472 C C . SER B 1 95 ? 7.566 -39.906 -1.63 1 91 95 SER B C 1
ATOM 4474 O O . SER B 1 95 ? 7.805 -38.906 -0.962 1 91 95 SER B O 1
ATOM 4476 N N . LEU B 1 96 ? 7.668 -39.969 -2.93 1 92.25 96 LEU B N 1
ATOM 4477 C CA . LEU B 1 96 ? 7.934 -38.781 -3.766 1 92.25 96 LEU B CA 1
ATOM 4478 C C . LEU B 1 96 ? 6.988 -38.75 -4.961 1 92.25 96 LEU B C 1
ATOM 4480 O O . LEU B 1 96 ? 6.867 -39.75 -5.691 1 92.25 96 LEU B O 1
ATOM 4484 N N . GLU B 1 97 ? 6.258 -37.688 -5.047 1 92.69 97 GLU B N 1
ATOM 4485 C CA . GLU B 1 97 ? 5.355 -37.469 -6.172 1 92.69 97 GLU B CA 1
ATOM 4486 C C . GLU B 1 97 ? 5.734 -36.219 -6.949 1 92.69 97 GLU B C 1
ATOM 4488 O O . GLU B 1 97 ? 5.934 -35.156 -6.355 1 92.69 97 GLU B O 1
ATOM 4493 N N . THR B 1 98 ? 5.867 -36.344 -8.25 1 94 98 THR B N 1
ATOM 4494 C CA . THR B 1 98 ? 6.082 -35.188 -9.094 1 94 98 THR B CA 1
ATOM 4495 C C . THR B 1 98 ? 4.762 -34.5 -9.406 1 94 98 THR B C 1
ATOM 4497 O O . THR B 1 98 ? 3.871 -35.094 -10.023 1 94 98 THR B O 1
ATOM 4500 N N . ILE B 1 99 ? 4.621 -33.25 -8.977 1 94.12 99 ILE B N 1
ATOM 4501 C CA . ILE B 1 99 ? 3.424 -32.469 -9.227 1 94.12 99 ILE B CA 1
ATOM 4502 C C . ILE B 1 99 ? 3.453 -31.922 -10.648 1 94.12 99 ILE B C 1
ATOM 4504 O O . ILE B 1 99 ? 2.439 -31.953 -11.352 1 94.12 99 ILE B O 1
ATOM 4508 N N . ALA B 1 100 ? 4.609 -31.422 -11.07 1 94.5 100 ALA B N 1
ATOM 4509 C CA . ALA B 1 100 ? 4.785 -30.859 -12.406 1 94.5 100 ALA B CA 1
ATOM 4510 C C . ALA B 1 100 ? 6.238 -30.969 -12.852 1 94.5 100 ALA B C 1
ATOM 4512 O O . ALA B 1 100 ? 7.156 -30.844 -12.039 1 94.5 100 ALA B O 1
ATOM 4513 N N . GLU B 1 101 ? 6.41 -31.078 -14.125 1 93.62 101 GLU B N 1
ATOM 4514 C CA . GLU B 1 101 ? 7.75 -31.094 -14.703 1 93.62 101 GLU B CA 1
ATOM 4515 C C . GLU B 1 101 ? 8.281 -29.672 -14.906 1 93.62 101 GLU B C 1
ATOM 4517 O O . GLU B 1 101 ? 7.535 -28.781 -15.305 1 93.62 101 GLU B O 1
ATOM 4522 N N . GLY B 1 102 ? 9.539 -29.5 -14.602 1 91.69 102 GLY B N 1
ATOM 4523 C CA . GLY B 1 102 ? 10.141 -28.172 -14.719 1 91.69 102 GLY B CA 1
ATOM 4524 C C . GLY B 1 102 ? 10.57 -27.844 -16.141 1 91.69 102 GLY B C 1
ATOM 4525 O O . GLY B 1 102 ? 10.633 -26.672 -16.516 1 91.69 102 GLY B O 1
ATOM 4526 N N . ASN B 1 103 ? 10.898 -28.844 -16.891 1 91.56 103 ASN B N 1
ATOM 4527 C CA . ASN B 1 103 ? 11.281 -28.719 -18.297 1 91.56 103 ASN B CA 1
ATOM 4528 C C . ASN B 1 103 ? 12.461 -27.781 -18.469 1 91.56 103 ASN B C 1
ATOM 4530 O O . ASN B 1 103 ? 12.43 -26.875 -19.312 1 91.56 103 ASN B O 1
ATOM 4534 N N . LEU B 1 104 ? 13.469 -27.906 -17.641 1 89.94 104 LEU B N 1
ATOM 4535 C CA . LEU B 1 104 ? 14.625 -27.016 -17.641 1 89.94 104 LEU B CA 1
ATOM 4536 C C . LEU B 1 104 ? 15.344 -27.078 -18.984 1 89.94 104 LEU B C 1
ATOM 4538 O O . LEU B 1 104 ? 15.984 -26.094 -19.391 1 89.94 104 LEU B O 1
ATOM 4542 N N . ASN B 1 105 ? 15.172 -28.203 -19.672 1 88.31 105 ASN B N 1
ATOM 4543 C CA . ASN B 1 105 ? 15.883 -28.391 -20.938 1 88.31 105 ASN B CA 1
ATOM 4544 C C . ASN B 1 105 ? 15.016 -28 -22.125 1 88.31 105 ASN B C 1
ATOM 4546 O O . ASN B 1 105 ? 15.398 -28.234 -23.281 1 88.31 105 ASN B O 1
ATOM 4550 N N . SER B 1 106 ? 13.93 -27.438 -21.859 1 90.88 106 SER B N 1
ATOM 4551 C CA . SER B 1 106 ? 13.016 -27.062 -22.922 1 90.88 106 SER B CA 1
ATOM 4552 C C . SER B 1 106 ? 12.742 -25.562 -22.922 1 90.88 106 SER B C 1
ATOM 4554 O O . SER B 1 106 ? 11.594 -25.141 -22.938 1 90.88 106 SER B O 1
ATOM 4556 N N . GLY B 1 107 ? 13.883 -24.781 -22.703 1 91.25 107 GLY B N 1
ATOM 4557 C CA . GLY B 1 107 ? 13.75 -23.344 -22.906 1 91.25 107 GLY B CA 1
ATOM 4558 C C . GLY B 1 107 ? 13.695 -22.562 -21.609 1 91.25 107 GLY B C 1
ATOM 4559 O O . GLY B 1 107 ? 13.547 -21.328 -21.625 1 91.25 107 GLY B O 1
ATOM 4560 N N . TYR B 1 108 ? 13.742 -23.219 -20.484 1 94.56 108 TYR B N 1
ATOM 4561 C CA . TYR B 1 108 ? 13.812 -22.5 -19.219 1 94.56 108 TYR B CA 1
ATOM 4562 C C . TYR B 1 108 ? 15.055 -21.625 -19.172 1 94.56 108 TYR B C 1
ATOM 4564 O O . TYR B 1 108 ? 16.172 -22.094 -19.391 1 94.56 108 TYR B O 1
ATOM 4572 N N . PRO B 1 109 ? 14.867 -20.359 -18.828 1 95.12 109 PRO B N 1
ATOM 4573 C CA . PRO B 1 109 ? 15.977 -19.422 -19.031 1 95.12 109 PRO B CA 1
ATOM 4574 C C . PRO B 1 109 ? 17.016 -19.484 -17.922 1 95.12 109 PRO B C 1
ATOM 4576 O O . PRO B 1 109 ? 18.141 -19 -18.094 1 95.12 109 PRO B O 1
ATOM 4579 N N . PHE B 1 110 ? 16.688 -20 -16.75 1 93.88 110 PHE B N 1
ATOM 4580 C CA . PHE B 1 110 ? 17.609 -19.938 -15.625 1 93.88 110 PHE B CA 1
ATOM 4581 C C . PHE B 1 110 ? 18.234 -21.312 -15.359 1 93.88 110 PHE B C 1
ATOM 4583 O O . PHE B 1 110 ? 17.625 -22.156 -14.703 1 93.88 110 PHE B O 1
ATOM 4590 N N . SER B 1 111 ? 19.422 -21.516 -15.82 1 87.62 111 SER B N 1
ATOM 4591 C CA . SER B 1 111 ? 20.125 -22.766 -15.562 1 87.62 111 SER B CA 1
ATOM 4592 C C . SER B 1 111 ? 20.5 -22.891 -14.086 1 87.62 111 SER B C 1
ATOM 4594 O O . SER B 1 111 ? 20.953 -21.938 -13.469 1 87.62 111 SER B O 1
ATOM 4596 N N . PRO B 1 112 ? 20.312 -24.031 -13.461 1 79 112 PRO B N 1
ATOM 4597 C CA . PRO B 1 112 ? 20.594 -24.219 -12.031 1 79 112 PRO B CA 1
ATOM 4598 C C . PRO B 1 112 ? 22.062 -24.047 -11.695 1 79 112 PRO B C 1
ATOM 4600 O O . PRO B 1 112 ? 22.406 -23.734 -10.547 1 79 112 PRO B O 1
ATOM 4603 N N . LYS B 1 113 ? 22.938 -24.188 -12.594 1 77.12 113 LYS B N 1
ATOM 4604 C CA . LYS B 1 113 ? 24.375 -24.234 -12.305 1 77.12 113 LYS B CA 1
ATOM 4605 C C . LYS B 1 113 ? 25.016 -22.875 -12.539 1 77.12 113 LYS B C 1
ATOM 4607 O O . LYS B 1 113 ? 26.203 -22.672 -12.234 1 77.12 113 LYS B O 1
ATOM 4612 N N . GLN B 1 114 ? 24.219 -21.969 -12.977 1 80.88 114 GLN B N 1
ATOM 4613 C CA . GLN B 1 114 ? 24.828 -20.703 -13.367 1 80.88 114 GLN B CA 1
ATOM 4614 C C . GLN B 1 114 ? 24.188 -19.531 -12.633 1 80.88 114 GLN B C 1
ATOM 4616 O O . GLN B 1 114 ? 22.984 -19.547 -12.359 1 80.88 114 GLN B O 1
ATOM 4621 N N . GLN B 1 115 ? 25.094 -18.656 -12.258 1 83.31 115 GLN B N 1
ATOM 4622 C CA . GLN B 1 115 ? 24.594 -17.359 -11.836 1 83.31 115 GLN B CA 1
ATOM 4623 C C . GLN B 1 115 ? 24.297 -16.469 -13.039 1 83.31 115 GLN B C 1
ATOM 4625 O O . GLN B 1 115 ? 25.125 -16.359 -13.953 1 83.31 115 GLN B O 1
ATOM 4630 N N . HIS B 1 116 ? 23.141 -15.938 -13.047 1 91.44 116 HIS B N 1
ATOM 4631 C CA . HIS B 1 116 ? 22.734 -15.125 -14.188 1 91.44 116 HIS B CA 1
ATOM 4632 C C . HIS B 1 116 ? 22.859 -13.633 -13.875 1 91.44 116 HIS B C 1
ATOM 4634 O O . HIS B 1 116 ? 22.562 -13.203 -12.758 1 91.44 116 HIS B O 1
ATOM 4640 N N . ASP B 1 117 ? 23.297 -12.945 -14.859 1 92.44 117 ASP B N 1
ATOM 4641 C CA . ASP B 1 117 ? 23.391 -11.492 -14.734 1 92.44 117 ASP B CA 1
ATOM 4642 C C . ASP B 1 117 ? 22.016 -10.867 -14.5 1 92.44 117 ASP B C 1
ATOM 4644 O O . ASP B 1 117 ? 21.031 -11.273 -15.109 1 92.44 117 ASP B O 1
ATOM 4648 N N . PRO B 1 118 ? 22.016 -9.875 -13.641 1 93.12 118 PRO B N 1
ATOM 4649 C CA . PRO B 1 118 ? 20.734 -9.219 -13.367 1 93.12 118 PRO B CA 1
ATOM 4650 C C . PRO B 1 118 ? 20.047 -8.695 -14.625 1 93.12 118 PRO B C 1
ATOM 4652 O O . PRO B 1 118 ? 18.812 -8.719 -14.727 1 93.12 118 PRO B O 1
ATOM 4655 N N . GLU B 1 119 ? 20.812 -8.219 -15.586 1 94.88 119 GLU B N 1
ATOM 4656 C CA . GLU B 1 119 ? 20.25 -7.707 -16.828 1 94.88 119 GLU B CA 1
ATOM 4657 C C . GLU B 1 119 ? 19.516 -8.812 -17.594 1 94.88 119 GLU B C 1
ATOM 4659 O O . GLU B 1 119 ? 18.438 -8.578 -18.156 1 94.88 119 GLU B O 1
ATOM 4664 N N . TYR B 1 120 ? 20.125 -9.961 -17.609 1 96.38 120 TYR B N 1
ATOM 4665 C CA . TYR B 1 120 ? 19.5 -11.109 -18.25 1 96.38 120 TYR B CA 1
ATOM 4666 C C . TYR B 1 120 ? 18.234 -11.523 -17.516 1 96.38 120 TYR B C 1
ATOM 4668 O O . TYR B 1 120 ? 17.203 -11.797 -18.141 1 96.38 120 TYR B O 1
ATOM 4676 N N . VAL B 1 121 ? 18.281 -11.555 -16.203 1 96.62 121 VAL B N 1
ATOM 4677 C CA . VAL B 1 121 ? 17.156 -11.953 -15.367 1 96.62 121 VAL B CA 1
ATOM 4678 C C . VAL B 1 121 ? 15.969 -11.016 -15.617 1 96.62 121 VAL B C 1
ATOM 4680 O O . VAL B 1 121 ? 14.812 -11.453 -15.625 1 96.62 121 VAL B O 1
ATOM 4683 N N . ARG B 1 122 ? 16.219 -9.711 -15.906 1 96.56 122 ARG B N 1
ATOM 4684 C CA . ARG B 1 122 ? 15.172 -8.711 -16.125 1 96.56 122 ARG B CA 1
ATOM 4685 C C . ARG B 1 122 ? 14.422 -8.977 -17.438 1 96.56 122 ARG B C 1
ATOM 4687 O O . ARG B 1 122 ? 13.344 -8.43 -17.656 1 96.56 122 ARG B O 1
ATOM 4694 N N . GLU B 1 123 ? 14.969 -9.781 -18.234 1 96.75 123 GLU B N 1
ATOM 4695 C CA . GLU B 1 123 ? 14.289 -10.141 -19.484 1 96.75 123 GLU B CA 1
ATOM 4696 C C . GLU B 1 123 ? 13.156 -11.125 -19.234 1 96.75 123 GLU B C 1
ATOM 4698 O O . GLU B 1 123 ? 12.273 -11.305 -20.078 1 96.75 123 GLU B O 1
ATOM 4703 N N . TYR B 1 124 ? 13.164 -11.758 -18.078 1 97.44 124 TYR B N 1
ATOM 4704 C CA . TYR B 1 124 ? 12.195 -12.781 -17.734 1 97.44 124 TYR B CA 1
ATOM 4705 C C . TYR B 1 124 ? 11.516 -12.469 -16.406 1 97.44 124 TYR B C 1
ATOM 4707 O O . TYR B 1 124 ? 11.5 -13.305 -15.5 1 97.44 124 TYR B O 1
ATOM 4715 N N . LEU B 1 125 ? 10.828 -11.312 -16.375 1 97.81 125 LEU B N 1
ATOM 4716 C CA . LEU B 1 125 ? 10.242 -10.812 -15.141 1 97.81 125 LEU B CA 1
ATOM 4717 C C . LEU B 1 125 ? 9.234 -11.82 -14.578 1 97.81 125 LEU B C 1
ATOM 4719 O O . LEU B 1 125 ? 9.094 -11.945 -13.359 1 97.81 125 LEU B O 1
ATOM 4723 N N . HIS B 1 126 ? 8.562 -12.578 -15.469 1 97.5 126 HIS B N 1
ATOM 4724 C CA . HIS B 1 126 ? 7.52 -13.508 -15.055 1 97.5 126 HIS B CA 1
ATOM 4725 C C . HIS B 1 126 ? 8.117 -14.727 -14.352 1 97.5 126 HIS B C 1
ATOM 4727 O O . HIS B 1 126 ? 7.406 -15.445 -13.648 1 97.5 126 HIS B O 1
ATOM 4733 N N . LEU B 1 127 ? 9.445 -14.945 -14.461 1 97.38 127 LEU B N 1
ATOM 4734 C CA . LEU B 1 127 ? 10.078 -16.125 -13.891 1 97.38 127 LEU B CA 1
ATOM 4735 C C . LEU B 1 127 ? 11.102 -15.742 -12.828 1 97.38 127 LEU B C 1
ATOM 4737 O O . LEU B 1 127 ? 11.602 -16.609 -12.109 1 97.38 127 LEU B O 1
ATOM 4741 N N . ARG B 1 128 ? 11.328 -14.484 -12.641 1 97.19 128 ARG B N 1
ATOM 4742 C CA . ARG B 1 128 ? 12.531 -14.094 -11.906 1 97.19 128 ARG B CA 1
ATOM 4743 C C . ARG B 1 128 ? 12.367 -14.352 -10.414 1 97.19 128 ARG B C 1
ATOM 4745 O O . ARG B 1 128 ? 13.352 -14.383 -9.672 1 97.19 128 ARG B O 1
ATOM 4752 N N . SER B 1 129 ? 11.148 -14.531 -9.945 1 96.56 129 SER B N 1
ATOM 4753 C CA . SER B 1 129 ? 10.969 -14.883 -8.547 1 96.56 129 SER B CA 1
ATOM 4754 C C . SER B 1 129 ? 11.586 -16.234 -8.227 1 96.56 129 SER B C 1
ATOM 4756 O O . SER B 1 129 ? 11.781 -16.578 -7.062 1 96.56 129 SER B O 1
ATOM 4758 N N . ARG B 1 130 ? 11.914 -17 -9.219 1 94.31 130 ARG B N 1
ATOM 4759 C CA . ARG B 1 130 ? 12.5 -18.328 -9.047 1 94.31 130 ARG B CA 1
ATOM 4760 C C . ARG B 1 130 ? 14.008 -18.25 -8.844 1 94.31 130 ARG B C 1
ATOM 4762 O O . ARG B 1 130 ? 14.648 -19.25 -8.508 1 94.31 130 ARG B O 1
ATOM 4769 N N . THR B 1 131 ? 14.57 -17.125 -9.109 1 93.69 131 THR B N 1
ATOM 4770 C CA . THR B 1 131 ? 15.984 -16.922 -8.805 1 93.69 131 THR B CA 1
ATOM 4771 C C . THR B 1 131 ? 16.172 -16.578 -7.328 1 93.69 131 THR B C 1
ATOM 4773 O O . THR B 1 131 ? 15.352 -15.875 -6.738 1 93.69 131 THR B O 1
ATOM 4776 N N . SER B 1 132 ? 17.281 -17.078 -6.75 1 91.94 132 SER B N 1
ATOM 4777 C CA . SER B 1 132 ? 17.516 -16.922 -5.32 1 91.94 132 SER B CA 1
ATOM 4778 C C . SER B 1 132 ? 17.609 -15.453 -4.93 1 91.94 132 SER B C 1
ATOM 4780 O O . SER B 1 132 ? 17.062 -15.039 -3.906 1 91.94 132 SER B O 1
ATOM 4782 N N . CYS B 1 133 ? 18.25 -14.672 -5.715 1 92.56 133 CYS B N 1
ATOM 4783 C CA . CYS B 1 133 ? 18.453 -13.266 -5.387 1 92.56 133 CYS B CA 1
ATOM 4784 C C . CYS B 1 133 ? 17.141 -12.508 -5.371 1 92.56 133 CYS B C 1
ATOM 4786 O O . CYS B 1 133 ? 16.828 -11.805 -4.406 1 92.56 133 CYS B O 1
ATOM 4788 N N . THR B 1 134 ? 16.359 -12.68 -6.426 1 95.69 134 THR B N 1
ATOM 4789 C CA . THR B 1 134 ? 15.078 -11.977 -6.5 1 95.69 134 THR B CA 1
ATOM 4790 C C . THR B 1 134 ? 14.148 -12.43 -5.375 1 95.69 134 THR B C 1
ATOM 4792 O O . THR B 1 134 ? 13.477 -11.609 -4.75 1 95.69 134 THR B O 1
ATOM 4795 N N . ALA B 1 135 ? 14.172 -13.711 -5.145 1 96.56 135 ALA B N 1
ATOM 4796 C CA . ALA B 1 135 ? 13.328 -14.242 -4.07 1 96.56 135 ALA B CA 1
ATOM 4797 C C . ALA B 1 135 ? 13.719 -13.641 -2.725 1 96.56 135 ALA B C 1
ATOM 4799 O O . ALA B 1 135 ? 12.852 -13.227 -1.949 1 96.56 135 ALA B O 1
ATOM 4800 N N . ALA B 1 136 ? 14.992 -13.594 -2.451 1 96.19 136 ALA B N 1
ATOM 4801 C CA . ALA B 1 136 ? 15.484 -13.008 -1.207 1 96.19 136 ALA B CA 1
ATOM 4802 C C . ALA B 1 136 ? 15.055 -11.547 -1.083 1 96.19 136 ALA B C 1
ATOM 4804 O O . ALA B 1 136 ? 14.602 -11.117 -0.02 1 96.19 136 ALA B O 1
ATOM 4805 N N . ILE B 1 137 ? 15.148 -10.875 -2.137 1 97.06 137 ILE B N 1
ATOM 4806 C CA . ILE B 1 137 ? 14.82 -9.453 -2.148 1 97.06 137 ILE B CA 1
ATOM 4807 C C . ILE B 1 137 ? 13.328 -9.266 -1.916 1 97.06 137 ILE B C 1
ATOM 4809 O O . ILE B 1 137 ? 12.914 -8.359 -1.185 1 97.06 137 ILE B O 1
ATOM 4813 N N . MET B 1 138 ? 12.453 -10.133 -2.539 1 98.31 138 MET B N 1
ATOM 4814 C CA . MET B 1 138 ? 11.008 -10.016 -2.365 1 98.31 138 MET B CA 1
ATOM 4815 C C . MET B 1 138 ? 10.609 -10.312 -0.925 1 98.31 138 MET B C 1
ATOM 4817 O O . MET B 1 138 ? 9.734 -9.648 -0.37 1 98.31 138 MET B O 1
ATOM 4821 N N . ARG B 1 139 ? 11.234 -11.297 -0.32 1 97.62 139 ARG B N 1
ATOM 4822 C CA . ARG B 1 139 ? 10.977 -11.57 1.09 1 97.62 139 ARG B CA 1
ATOM 4823 C C . ARG B 1 139 ? 11.398 -10.398 1.963 1 97.62 139 ARG B C 1
ATOM 4825 O O . ARG B 1 139 ? 10.68 -10 2.877 1 97.62 139 ARG B O 1
ATOM 4832 N N . LEU B 1 140 ? 12.57 -9.844 1.641 1 97.06 140 LEU B N 1
ATOM 4833 C CA . LEU B 1 140 ? 13.062 -8.688 2.385 1 97.06 140 LEU B CA 1
ATOM 4834 C C . LEU B 1 140 ? 12.133 -7.496 2.217 1 97.06 140 LEU B C 1
ATOM 4836 O O . LEU B 1 140 ? 11.852 -6.781 3.182 1 97.06 140 LEU B O 1
ATOM 4840 N N . ARG B 1 141 ? 11.695 -7.238 1 1 98.06 141 ARG B N 1
ATOM 4841 C CA . ARG B 1 141 ? 10.758 -6.156 0.712 1 98.06 141 ARG B CA 1
ATOM 4842 C C . ARG B 1 141 ? 9.492 -6.285 1.556 1 98.06 141 ARG B C 1
ATOM 4844 O O . ARG B 1 141 ? 9.023 -5.301 2.135 1 98.06 141 ARG B O 1
ATOM 4851 N N . HIS B 1 142 ? 8.938 -7.488 1.634 1 97.94 142 HIS B N 1
ATOM 4852 C CA . HIS B 1 142 ? 7.777 -7.773 2.469 1 97.94 142 HIS B CA 1
ATOM 4853 C C . HIS B 1 142 ? 8.047 -7.426 3.93 1 97.94 142 HIS B C 1
ATOM 4855 O O . HIS B 1 142 ? 7.289 -6.68 4.547 1 97.94 142 HIS B O 1
ATOM 4861 N N . LYS B 1 143 ? 9.125 -7.895 4.453 1 97.75 143 LYS B N 1
ATOM 4862 C CA . LYS B 1 143 ? 9.43 -7.703 5.867 1 97.75 143 LYS B CA 1
ATOM 4863 C C . LYS B 1 143 ? 9.719 -6.238 6.176 1 97.75 143 LYS B C 1
ATOM 4865 O O . LYS B 1 143 ? 9.406 -5.754 7.266 1 97.75 143 LYS B O 1
ATOM 4870 N N . THR B 1 144 ? 10.352 -5.586 5.219 1 98.19 144 THR B N 1
ATOM 4871 C CA . THR B 1 144 ? 10.633 -4.164 5.395 1 98.19 144 THR B CA 1
ATOM 4872 C C . THR B 1 144 ? 9.336 -3.369 5.504 1 98.19 144 THR B C 1
ATOM 4874 O O . THR B 1 144 ? 9.195 -2.52 6.387 1 98.19 144 THR B O 1
ATOM 4877 N N . GLN B 1 145 ? 8.391 -3.615 4.625 1 98.44 145 GLN B N 1
ATOM 4878 C CA . GLN B 1 145 ? 7.105 -2.932 4.699 1 98.44 145 GLN B CA 1
ATOM 4879 C C . GLN B 1 145 ? 6.395 -3.234 6.012 1 98.44 145 GLN B C 1
ATOM 4881 O O . GLN B 1 145 ? 5.824 -2.336 6.637 1 98.44 145 GLN B O 1
ATOM 4886 N N . MET B 1 146 ? 6.406 -4.496 6.438 1 98 146 MET B N 1
ATOM 4887 C CA . MET B 1 146 ? 5.797 -4.883 7.707 1 98 146 MET B CA 1
ATOM 4888 C C . MET B 1 146 ? 6.414 -4.105 8.867 1 98 146 MET B C 1
ATOM 4890 O O . MET B 1 146 ? 5.699 -3.609 9.734 1 98 146 MET B O 1
ATOM 4894 N N . ALA B 1 147 ? 7.719 -4.031 8.852 1 98.38 147 ALA B N 1
ATOM 4895 C CA . ALA B 1 147 ? 8.43 -3.342 9.922 1 98.38 147 ALA B CA 1
ATOM 4896 C C . ALA B 1 147 ? 8.078 -1.857 9.945 1 98.38 147 ALA B C 1
ATOM 4898 O O . ALA B 1 147 ? 7.902 -1.273 11.023 1 98.38 147 ALA B O 1
ATOM 4899 N N . LEU B 1 148 ? 7.965 -1.245 8.789 1 98.75 148 LEU B N 1
ATOM 4900 C CA . LEU B 1 148 ? 7.578 0.16 8.711 1 98.75 148 LEU B CA 1
ATOM 4901 C C . LEU B 1 148 ? 6.172 0.373 9.258 1 98.75 148 LEU B C 1
ATOM 4903 O O . LEU B 1 148 ? 5.949 1.273 10.07 1 98.75 148 LEU B O 1
ATOM 4907 N N . HIS B 1 149 ? 5.215 -0.45 8.805 1 98.62 149 HIS B N 1
ATOM 4908 C CA . HIS B 1 149 ? 3.846 -0.347 9.305 1 98.62 149 HIS B CA 1
ATOM 4909 C C . HIS B 1 149 ? 3.799 -0.493 10.82 1 98.62 149 HIS B C 1
ATOM 4911 O O . HIS B 1 149 ? 3.121 0.281 11.5 1 98.62 149 HIS B O 1
ATOM 4917 N N . LYS B 1 150 ? 4.48 -1.469 11.297 1 97.88 150 LYS B N 1
ATOM 4918 C CA . LYS B 1 150 ? 4.488 -1.738 12.734 1 97.88 150 LYS B CA 1
ATOM 4919 C C . LYS B 1 150 ? 5.059 -0.559 13.508 1 97.88 150 LYS B C 1
ATOM 4921 O O . LYS B 1 150 ? 4.512 -0.162 14.539 1 97.88 150 LYS B O 1
ATOM 4926 N N . PHE B 1 151 ? 6.176 -0.04 13.039 1 98.56 151 PHE B N 1
ATOM 4927 C CA . PHE B 1 151 ? 6.805 1.097 13.703 1 98.56 151 PHE B CA 1
ATOM 4928 C C . PHE B 1 151 ? 5.855 2.287 13.75 1 98.56 151 PHE B C 1
ATOM 4930 O O . PHE B 1 151 ? 5.707 2.93 14.789 1 98.56 151 PHE B O 1
ATOM 4937 N N . MET B 1 152 ? 5.246 2.613 12.609 1 98.69 152 MET B N 1
ATOM 4938 C CA . MET B 1 152 ? 4.379 3.783 12.531 1 98.69 152 MET B CA 1
ATOM 4939 C C . MET B 1 152 ? 3.141 3.605 13.406 1 98.69 152 MET B C 1
ATOM 4941 O O . MET B 1 152 ? 2.713 4.543 14.078 1 98.69 152 MET B O 1
ATOM 4945 N N . ASP B 1 153 ? 2.578 2.404 13.352 1 97.19 153 ASP B N 1
ATOM 4946 C CA . ASP B 1 153 ? 1.431 2.113 14.203 1 97.19 153 ASP B CA 1
ATOM 4947 C C . ASP B 1 153 ? 1.783 2.293 15.68 1 97.19 153 ASP B C 1
ATOM 4949 O O . ASP B 1 153 ? 1.018 2.893 16.438 1 97.19 153 ASP B O 1
ATOM 4953 N N . LYS B 1 154 ? 2.928 1.793 16.078 1 96.12 154 LYS B N 1
ATOM 4954 C CA . LYS B 1 154 ? 3.398 1.889 17.453 1 96.12 154 LYS B CA 1
ATOM 4955 C C . LYS B 1 154 ? 3.557 3.346 17.875 1 96.12 154 LYS B C 1
ATOM 4957 O O . LYS B 1 154 ? 3.42 3.67 19.062 1 96.12 154 LYS B O 1
ATOM 4962 N N . HIS B 1 155 ? 3.789 4.223 16.984 1 95.94 155 HIS B N 1
ATOM 4963 C CA . HIS B 1 155 ? 3.994 5.633 17.281 1 95.94 155 HIS B CA 1
ATOM 4964 C C . HIS B 1 155 ? 2.762 6.457 16.922 1 95.94 155 HIS B C 1
ATOM 4966 O O . HIS B 1 155 ? 2.873 7.645 16.625 1 95.94 155 HIS B O 1
ATOM 4972 N N . ASP B 1 156 ? 1.611 5.844 16.781 1 94 156 ASP B N 1
ATOM 4973 C CA . ASP B 1 156 ? 0.287 6.453 16.703 1 94 156 ASP B CA 1
ATOM 4974 C C . ASP B 1 156 ? 0.088 7.176 15.375 1 94 156 ASP B C 1
ATOM 4976 O O . ASP B 1 156 ? -0.509 8.25 15.328 1 94 156 ASP B O 1
ATOM 4980 N N . PHE B 1 157 ? 0.691 6.688 14.336 1 98.25 157 PHE B N 1
ATOM 4981 C CA . PHE B 1 157 ? 0.419 7.195 13 1 98.25 157 PHE B CA 1
ATOM 4982 C C . PHE B 1 157 ? -0.783 6.488 12.383 1 98.25 157 PHE B C 1
ATOM 4984 O O . PHE B 1 157 ? -1.052 5.328 12.695 1 98.25 157 PHE B O 1
ATOM 4991 N N . ILE B 1 158 ? -1.467 7.184 11.516 1 98.31 158 ILE B N 1
ATOM 4992 C CA . ILE B 1 158 ? -2.562 6.617 10.742 1 98.31 158 ILE B CA 1
ATOM 4993 C C . ILE B 1 158 ? -2.139 6.473 9.281 1 98.31 158 ILE B C 1
ATOM 4995 O O . ILE B 1 158 ? -1.659 7.434 8.672 1 98.31 158 ILE B O 1
ATOM 4999 N N . HIS B 1 159 ? -2.248 5.258 8.742 1 98.81 159 HIS B N 1
ATOM 5000 C CA . HIS B 1 159 ? -1.938 4.992 7.344 1 98.81 159 HIS B CA 1
ATOM 5001 C C . HIS B 1 159 ? -3.016 5.555 6.422 1 98.81 159 HIS B C 1
ATOM 5003 O O . HIS B 1 159 ? -4.191 5.207 6.551 1 98.81 159 HIS B O 1
ATOM 5009 N N . ILE B 1 160 ? -2.609 6.41 5.492 1 98.81 160 ILE B N 1
ATOM 5010 C CA . ILE B 1 160 ? -3.537 7.008 4.539 1 98.81 160 ILE B CA 1
ATOM 5011 C C . ILE B 1 160 ? -3.223 6.508 3.131 1 98.81 160 ILE B C 1
ATOM 5013 O O . ILE B 1 160 ? -2.07 6.551 2.693 1 98.81 160 ILE B O 1
ATOM 5017 N N . ASN B 1 161 ? -4.203 5.988 2.443 1 98.56 161 ASN B N 1
ATOM 5018 C CA . ASN B 1 161 ? -4.074 5.727 1.014 1 98.56 161 ASN B CA 1
ATOM 5019 C C . ASN B 1 161 ? -4.27 6.996 0.191 1 98.56 161 ASN B C 1
ATOM 5021 O O . ASN B 1 161 ? -5.379 7.293 -0.251 1 98.56 161 ASN B O 1
ATOM 5025 N N . THR B 1 162 ? -3.184 7.66 -0.051 1 98.12 162 THR B N 1
ATOM 5026 C CA . THR B 1 162 ? -3.252 8.859 -0.875 1 98.12 162 THR B CA 1
ATOM 5027 C C . THR B 1 162 ? -3.568 8.508 -2.324 1 98.12 162 THR B C 1
ATOM 5029 O O . THR B 1 162 ? -3.252 7.406 -2.783 1 98.12 162 THR B O 1
ATOM 5032 N N . PRO B 1 163 ? -4.23 9.391 -3.012 1 97.69 163 PRO B N 1
ATOM 5033 C CA . PRO B 1 163 ? -4.676 9.047 -4.363 1 97.69 163 PRO B CA 1
ATOM 5034 C C . PRO B 1 163 ? -3.523 8.977 -5.363 1 97.69 163 PRO B C 1
ATOM 5036 O O . PRO B 1 163 ? -2.547 9.719 -5.238 1 97.69 163 PRO B O 1
ATOM 5039 N N . ILE B 1 164 ? -3.699 8.102 -6.367 1 98.19 164 ILE B N 1
ATOM 5040 C CA . ILE B 1 164 ? -2.773 7.969 -7.488 1 98.19 164 ILE B CA 1
ATOM 5041 C C . ILE B 1 164 ? -3.145 8.953 -8.586 1 98.19 164 ILE B C 1
ATOM 5043 O O . ILE B 1 164 ? -2.27 9.57 -9.203 1 98.19 164 ILE B O 1
ATOM 5047 N N . LEU B 1 165 ? -4.449 9.109 -8.82 1 98.06 165 LEU B N 1
ATOM 5048 C CA . LEU B 1 165 ? -4.973 10.102 -9.758 1 98.06 165 LEU B CA 1
ATOM 5049 C C . LEU B 1 165 ? -5.105 11.469 -9.078 1 98.06 165 LEU B C 1
ATOM 5051 O O . LEU B 1 165 ? -5.758 11.586 -8.039 1 98.06 165 LEU B O 1
ATOM 5055 N N . THR B 1 166 ? -4.473 12.438 -9.641 1 95.88 166 THR B N 1
ATOM 5056 C CA . THR B 1 166 ? -4.488 13.758 -9.023 1 95.88 166 THR B CA 1
ATOM 5057 C C . THR B 1 166 ? -4.566 14.852 -10.078 1 95.88 166 THR B C 1
ATOM 5059 O O . THR B 1 166 ? -4.309 14.594 -11.258 1 95.88 166 THR B O 1
ATOM 5062 N N . THR B 1 167 ? -4.996 16.047 -9.68 1 93 167 THR B N 1
ATOM 5063 C CA . THR B 1 167 ? -5.066 17.188 -10.586 1 93 167 THR B CA 1
ATOM 5064 C C . THR B 1 167 ? -3.895 18.141 -10.352 1 93 167 THR B C 1
ATOM 5066 O O . THR B 1 167 ? -3.777 19.172 -11.016 1 93 167 THR B O 1
ATOM 5069 N N . ASN B 1 168 ? -3.082 17.797 -9.438 1 82.38 168 ASN B N 1
ATOM 5070 C CA . ASN B 1 168 ? -1.946 18.656 -9.133 1 82.38 168 ASN B CA 1
ATOM 5071 C C . ASN B 1 168 ? -0.621 17.906 -9.289 1 82.38 168 ASN B C 1
ATOM 5073 O O . ASN B 1 168 ? -0.576 16.688 -9.18 1 82.38 168 ASN B O 1
ATOM 5077 N N . ASP B 1 169 ? 0.432 18.641 -9.633 1 70.38 169 ASP B N 1
ATOM 5078 C CA . ASP B 1 169 ? 1.747 18.031 -9.797 1 70.38 169 ASP B CA 1
ATOM 5079 C C . ASP B 1 169 ? 2.6 18.219 -8.539 1 70.38 169 ASP B C 1
ATOM 5081 O O . ASP B 1 169 ? 3.822 18.062 -8.586 1 70.38 169 ASP B O 1
ATOM 5085 N N . CYS B 1 170 ? 1.917 18.375 -7.359 1 63.78 170 CYS B N 1
ATOM 5086 C CA . CYS B 1 170 ? 2.535 18.516 -6.047 1 63.78 170 CYS B CA 1
ATOM 5087 C C . CYS B 1 170 ? 3.617 19.578 -6.066 1 63.78 170 CYS B C 1
ATOM 5089 O O . CYS B 1 170 ? 3.396 20.703 -5.598 1 63.78 170 CYS B O 1
ATOM 5091 N N . GLU B 1 171 ? 4.883 19.219 -6.598 1 60.66 171 GLU B N 1
ATOM 5092 C CA . GLU B 1 171 ? 6.035 20.109 -6.531 1 60.66 171 GLU B CA 1
ATOM 5093 C C . GLU B 1 171 ? 6.211 20.891 -7.836 1 60.66 171 GLU B C 1
ATOM 5095 O O . GLU B 1 171 ? 6.977 21.844 -7.898 1 60.66 171 GLU B O 1
ATOM 5100 N N . GLY B 1 172 ? 5.188 20.75 -8.766 1 60.59 172 GLY B N 1
ATOM 5101 C CA . GLY B 1 172 ? 5.297 21.469 -10.023 1 60.59 172 GLY B CA 1
ATOM 5102 C C . GLY B 1 172 ? 6.531 21.094 -10.82 1 60.59 172 GLY B C 1
ATOM 5103 O O . GLY B 1 172 ? 6.84 21.734 -11.836 1 60.59 172 GLY B O 1
ATOM 5104 N N . ALA B 1 173 ? 7.543 20.328 -10.297 1 51.44 173 ALA B N 1
ATOM 5105 C CA . ALA B 1 173 ? 8.898 20.297 -10.828 1 51.44 173 ALA B CA 1
ATOM 5106 C C . ALA B 1 173 ? 9.062 19.141 -11.828 1 51.44 173 ALA B C 1
ATOM 5108 O O . ALA B 1 173 ? 10.039 19.109 -12.578 1 51.44 173 ALA B O 1
ATOM 5109 N N . GLY B 1 174 ? 8.141 18.219 -11.852 1 62.5 174 GLY B N 1
ATOM 5110 C CA . GLY B 1 174 ? 8.633 17.078 -12.617 1 62.5 174 GLY B CA 1
ATOM 5111 C C . GLY B 1 174 ? 7.73 16.703 -13.773 1 62.5 174 GLY B C 1
ATOM 5112 O O . GLY B 1 174 ? 6.617 17.219 -13.898 1 62.5 174 GLY B O 1
ATOM 5113 N N . GLU B 1 175 ? 8.328 16.109 -14.789 1 86.06 175 GLU B N 1
ATOM 5114 C CA . GLU B 1 175 ? 7.57 15.523 -15.891 1 86.06 175 GLU B CA 1
ATOM 5115 C C . GLU B 1 175 ? 6.562 14.5 -15.383 1 86.06 175 GLU B C 1
ATOM 5117 O O . GLU B 1 175 ? 6.906 13.617 -14.594 1 86.06 175 GLU B O 1
ATOM 5122 N N . VAL B 1 176 ? 5.355 14.727 -15.672 1 95 176 VAL B N 1
ATOM 5123 C CA . VAL B 1 176 ? 4.27 13.922 -15.133 1 95 176 VAL B CA 1
ATOM 5124 C C . VAL B 1 176 ? 3.629 13.102 -16.25 1 95 176 VAL B C 1
ATOM 5126 O O . VAL B 1 176 ? 3.828 13.391 -17.438 1 95 176 VAL B O 1
ATOM 5129 N N . PHE B 1 177 ? 2.957 12.016 -15.867 1 97.31 177 PHE B N 1
ATOM 5130 C CA . PHE B 1 177 ? 2.119 11.227 -16.766 1 97.31 177 PHE B CA 1
ATOM 5131 C C . PHE B 1 177 ? 0.677 11.719 -16.734 1 97.31 177 PHE B C 1
ATOM 5133 O O . PHE B 1 177 ? 0.154 12.047 -15.664 1 97.31 177 PHE B O 1
ATOM 5140 N N . THR B 1 178 ? 0.057 11.812 -17.875 1 96.62 178 THR B N 1
ATOM 5141 C CA . THR B 1 178 ? -1.365 12.125 -17.953 1 96.62 178 THR B CA 1
ATOM 5142 C C . THR B 1 178 ? -2.191 10.859 -18.125 1 96.62 178 THR B C 1
ATOM 5144 O O . THR B 1 178 ? -1.699 9.859 -18.672 1 96.62 178 THR B O 1
ATOM 5147 N N . VAL B 1 179 ? -3.436 10.891 -17.656 1 97.5 179 VAL B N 1
ATOM 5148 C CA . VAL B 1 179 ? -4.32 9.727 -17.656 1 97.5 179 VAL B CA 1
ATOM 5149 C C . VAL B 1 179 ? -5.664 10.102 -18.281 1 97.5 179 VAL B C 1
ATOM 5151 O O . VAL B 1 179 ? -6.215 11.164 -17.984 1 97.5 179 VAL B O 1
ATOM 5154 N N . GLN B 1 180 ? -6.215 9.32 -19.141 1 96.75 180 GLN B N 1
ATOM 5155 C CA . GLN B 1 180 ? -7.547 9.453 -19.719 1 96.75 180 GLN B CA 1
ATOM 5156 C C . GLN B 1 180 ? -8.109 8.094 -20.125 1 96.75 180 GLN B C 1
ATOM 5158 O O . GLN B 1 180 ? -7.363 7.129 -20.281 1 96.75 180 GLN B O 1
ATOM 5163 N N . PRO B 1 181 ? -9.477 7.949 -20.234 1 96.88 181 PRO B N 1
ATOM 5164 C CA . PRO B 1 181 ? -10.008 6.684 -20.75 1 96.88 181 PRO B CA 1
ATOM 5165 C C . PRO B 1 181 ? -9.422 6.312 -22.109 1 96.88 181 PRO B C 1
ATOM 5167 O O . PRO B 1 181 ? -9.195 7.188 -22.938 1 96.88 181 PRO B O 1
ATOM 5170 N N . ASP B 1 182 ? -9.18 5.035 -22.266 1 95.06 182 ASP B N 1
ATOM 5171 C CA . ASP B 1 182 ? -8.664 4.543 -23.547 1 95.06 182 ASP B CA 1
ATOM 5172 C C . ASP B 1 182 ? -9.742 4.609 -24.625 1 95.06 182 ASP B C 1
ATOM 5174 O O . ASP B 1 182 ? -9.43 4.766 -25.812 1 95.06 182 ASP B O 1
ATOM 5178 N N . SER B 1 183 ? -10.961 4.566 -24.297 1 95.12 183 SER B N 1
ATOM 5179 C CA . SER B 1 183 ? -12.094 4.492 -25.203 1 95.12 183 SER B CA 1
ATOM 5180 C C . SER B 1 183 ? -12.492 5.875 -25.719 1 95.12 183 SER B C 1
ATOM 5182 O O . SER B 1 183 ? -13.047 6.68 -24.953 1 95.12 183 SER B O 1
ATOM 5184 N N . ASP B 1 184 ? -12.312 6.066 -27 1 94.56 184 ASP B N 1
ATOM 5185 C CA . ASP B 1 184 ? -12.773 7.309 -27.609 1 94.56 184 ASP B CA 1
ATOM 5186 C C . ASP B 1 184 ? -14.281 7.465 -27.484 1 94.56 184 ASP B C 1
ATOM 5188 O O . ASP B 1 184 ? -14.789 8.578 -27.312 1 94.56 184 ASP B O 1
ATOM 5192 N N . GLU B 1 185 ? -14.922 6.402 -27.594 1 95.44 185 GLU B N 1
ATOM 5193 C CA . GLU B 1 185 ? -16.375 6.41 -27.469 1 95.44 185 GLU B CA 1
ATOM 5194 C C . GLU B 1 185 ? -16.828 6.891 -26.094 1 95.44 185 GLU B C 1
ATOM 5196 O O . GLU B 1 185 ? -17.766 7.672 -25.969 1 95.44 185 GLU B O 1
ATOM 5201 N N . LEU B 1 186 ? -16.109 6.355 -25.141 1 95.81 186 LEU B N 1
ATOM 5202 C CA . LEU B 1 186 ? -16.422 6.785 -23.781 1 95.81 186 LEU B CA 1
ATOM 5203 C C . LEU B 1 186 ? -16.188 8.281 -23.609 1 95.81 186 LEU B C 1
ATOM 5205 O O . LEU B 1 186 ? -17 8.984 -23.016 1 95.81 186 LEU B O 1
ATOM 5209 N N . LEU B 1 187 ? -15.125 8.773 -24.109 1 96.12 187 LEU B N 1
ATOM 5210 C CA . LEU B 1 187 ? -14.805 10.195 -24.016 1 96.12 187 LEU B CA 1
ATOM 5211 C C . LEU B 1 187 ? -15.891 11.039 -24.672 1 96.12 187 LEU B C 1
ATOM 5213 O O . LEU B 1 187 ? -16.312 12.055 -24.109 1 96.12 187 LEU B O 1
ATOM 5217 N N . LYS B 1 188 ? -16.312 10.648 -25.781 1 96.31 188 LYS B N 1
ATOM 5218 C CA . LYS B 1 188 ? -17.359 11.367 -26.5 1 96.31 188 LYS B CA 1
ATOM 5219 C C . LYS B 1 188 ? -18.672 11.352 -25.734 1 96.31 188 LYS B C 1
ATOM 5221 O O . LYS B 1 188 ? -19.359 12.367 -25.625 1 96.31 188 LYS B O 1
ATOM 5226 N N . GLN B 1 189 ? -18.938 10.195 -25.219 1 95.69 189 GLN B N 1
ATOM 5227 C CA . GLN B 1 189 ? -20.156 10.031 -24.453 1 95.69 189 GLN B CA 1
ATOM 5228 C C . GLN B 1 189 ? -20.203 10.969 -23.25 1 95.69 189 GLN B C 1
ATOM 5230 O O . GLN B 1 189 ? -21.25 11.492 -22.891 1 95.69 189 GLN B O 1
ATOM 5235 N N . MET B 1 190 ? -19.062 11.211 -22.703 1 95.81 190 MET B N 1
ATOM 5236 C CA . MET B 1 190 ? -19 11.953 -21.453 1 95.81 190 MET B CA 1
ATOM 5237 C C . MET B 1 190 ? -18.688 13.422 -21.703 1 95.81 190 MET B C 1
ATOM 5239 O O . MET B 1 190 ? -18.531 14.203 -20.766 1 95.81 190 MET B O 1
ATOM 5243 N N . SER B 1 191 ? -18.656 13.797 -22.875 1 95.06 191 SER B N 1
ATOM 5244 C CA . SER B 1 191 ? -18.25 15.148 -23.25 1 95.06 191 SER B CA 1
ATOM 5245 C C . SER B 1 191 ? -19.25 16.188 -22.734 1 95.06 191 SER B C 1
ATOM 5247 O O . SER B 1 191 ? -20.453 15.961 -22.766 1 95.06 191 SER B O 1
ATOM 5249 N N . ARG B 1 192 ? -18.672 17.297 -22.109 1 92.25 192 ARG B N 1
ATOM 5250 C CA . ARG B 1 192 ? -19.469 18.438 -21.656 1 92.25 192 ARG B CA 1
ATOM 5251 C C . ARG B 1 192 ? -18.766 19.75 -21.984 1 92.25 192 ARG B C 1
ATOM 5253 O O . ARG B 1 192 ? -17.688 20.047 -21.469 1 92.25 192 ARG B O 1
ATOM 5260 N N . PRO B 1 193 ? -19.484 20.688 -22.797 1 88.38 193 PRO B N 1
ATOM 5261 C CA . PRO B 1 193 ? -18.859 21.984 -23.062 1 88.38 193 PRO B CA 1
ATOM 5262 C C . PRO B 1 193 ? -18.766 22.859 -21.828 1 88.38 193 PRO B C 1
ATOM 5264 O O . PRO B 1 193 ? -19.672 22.859 -20.984 1 88.38 193 PRO B O 1
ATOM 5267 N N . PRO B 1 194 ? -17.609 23.484 -21.688 1 93.06 194 PRO B N 1
ATOM 5268 C CA . PRO B 1 194 ? -16.516 23.688 -22.641 1 93.06 194 PRO B CA 1
ATOM 5269 C C . PRO B 1 194 ? -15.297 22.828 -22.328 1 93.06 194 PRO B C 1
ATOM 5271 O O . PRO B 1 194 ? -14.18 23.156 -22.75 1 93.06 194 PRO B O 1
ATOM 5274 N N . VAL B 1 195 ? -15.398 21.781 -21.609 1 94.81 195 VAL B N 1
ATOM 5275 C CA . VAL B 1 195 ? -14.289 20.922 -21.203 1 94.81 195 VAL B CA 1
ATOM 5276 C C . VAL B 1 195 ? -13.719 20.203 -22.422 1 94.81 195 VAL B C 1
ATOM 5278 O O . VAL B 1 195 ? -14.461 19.641 -23.219 1 94.81 195 VAL B O 1
ATOM 5281 N N . PRO B 1 196 ? -12.383 20.344 -22.656 1 95.31 196 PRO B N 1
ATOM 5282 C CA . PRO B 1 196 ? -11.773 19.562 -23.75 1 95.31 196 PRO B CA 1
ATOM 5283 C C . PRO B 1 196 ? -12.117 18.078 -23.688 1 95.31 196 PRO B C 1
ATOM 5285 O O . PRO B 1 196 ? -12.219 17.516 -22.594 1 95.31 196 PRO B O 1
ATOM 5288 N N . LEU B 1 197 ? -12.219 17.453 -24.828 1 95.12 197 LEU B N 1
ATOM 5289 C CA . LEU B 1 197 ? -12.633 16.062 -24.938 1 95.12 197 LEU B CA 1
ATOM 5290 C C . LEU B 1 197 ? -11.719 15.156 -24.109 1 95.12 197 LEU B C 1
ATOM 5292 O O . LEU B 1 197 ? -12.195 14.258 -23.422 1 95.12 197 LEU B O 1
ATOM 5296 N N . SER B 1 198 ? -10.438 15.414 -24.141 1 93.19 198 SER B N 1
ATOM 5297 C CA . SER B 1 198 ? -9.453 14.586 -23.453 1 93.19 198 SER B CA 1
ATOM 5298 C C . SER B 1 198 ? -9.617 14.688 -21.938 1 93.19 198 SER B C 1
ATOM 5300 O O . SER 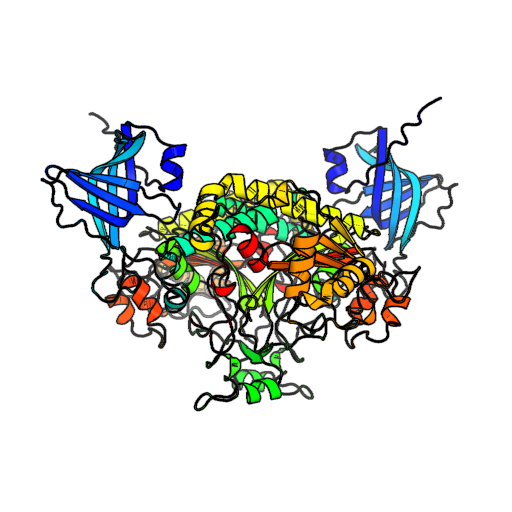B 1 198 ? -9.047 13.883 -21.188 1 93.19 198 SER B O 1
ATOM 5302 N N . GLN B 1 199 ? -10.375 15.656 -21.5 1 96.31 199 GLN B N 1
ATOM 5303 C CA . GLN B 1 199 ? -10.562 15.891 -20.062 1 96.31 199 GLN B CA 1
ATOM 5304 C C . GLN B 1 199 ? -11.984 15.555 -19.641 1 96.31 199 GLN B C 1
ATOM 5306 O O . GLN B 1 199 ? -12.344 15.758 -18.469 1 96.31 199 GLN B O 1
ATOM 5311 N N . SER B 1 200 ? -12.758 14.961 -20.5 1 96.69 200 SER B N 1
ATOM 5312 C CA . SER B 1 200 ? -14.203 14.859 -20.328 1 96.69 200 SER B CA 1
ATOM 5313 C C . SER B 1 200 ? -14.562 13.914 -19.188 1 96.69 200 SER B C 1
ATOM 5315 O O . SER B 1 200 ? -15.602 14.078 -18.547 1 96.69 200 SER B O 1
ATOM 5317 N N . TYR B 1 201 ? -13.727 12.953 -18.875 1 97.12 201 TYR B N 1
ATOM 5318 C CA . TYR B 1 201 ? -14.078 11.938 -17.891 1 97.12 201 TYR B CA 1
ATOM 5319 C C . TYR B 1 201 ? -14.102 12.531 -16.484 1 97.12 201 TYR B C 1
ATOM 5321 O O . TYR B 1 201 ? -15.039 12.289 -15.719 1 97.12 201 TYR B O 1
ATOM 5329 N N . PHE B 1 202 ? -13.117 13.375 -16.141 1 97 202 PHE B N 1
ATOM 5330 C CA . PHE B 1 202 ? -13.016 13.93 -14.797 1 97 202 PHE B CA 1
ATOM 5331 C C . PHE B 1 202 ? -13.32 15.422 -14.805 1 97 202 PHE B C 1
ATOM 5333 O O . PHE B 1 202 ? -13.32 16.062 -13.758 1 97 202 PHE B O 1
ATOM 5340 N N . ASP B 1 203 ? -13.57 15.984 -15.945 1 96.44 203 ASP B N 1
ATOM 5341 C CA . ASP B 1 203 ? -13.805 17.406 -16.156 1 96.44 203 ASP B CA 1
ATOM 5342 C C . ASP B 1 203 ? -12.547 18.234 -15.859 1 96.44 203 ASP B C 1
ATOM 5344 O O . ASP B 1 203 ? -12.633 19.391 -15.484 1 96.44 203 ASP B O 1
ATOM 5348 N N . SER B 1 204 ? -11.414 17.641 -15.875 1 94.44 204 SER B N 1
ATOM 5349 C CA . SER B 1 204 ? -10.109 18.25 -15.664 1 94.44 204 SER B CA 1
ATOM 5350 C C . SER B 1 204 ? -8.992 17.344 -16.188 1 94.44 204 SER B C 1
ATOM 5352 O O . SER B 1 204 ? -9.195 16.156 -16.406 1 94.44 204 SER B O 1
ATOM 5354 N N . LYS B 1 205 ? -7.91 18.031 -16.516 1 93.88 205 LYS B N 1
ATOM 5355 C CA . LYS B 1 205 ? -6.715 17.234 -16.781 1 93.88 205 LYS B CA 1
ATOM 5356 C C . LYS B 1 205 ? -6.254 16.5 -15.531 1 93.88 205 LYS B C 1
ATOM 5358 O O . LYS B 1 205 ? -6.23 17.062 -14.438 1 93.88 205 LYS B O 1
ATOM 5363 N N . VAL B 1 206 ? -5.992 15.156 -15.641 1 96.5 206 VAL B N 1
ATOM 5364 C CA . VAL B 1 206 ? -5.625 14.32 -14.508 1 96.5 206 VAL B CA 1
ATOM 5365 C C . VAL B 1 206 ? -4.254 13.695 -14.742 1 96.5 206 VAL B C 1
ATOM 5367 O O . VAL B 1 206 ? -3.93 13.305 -15.867 1 96.5 206 VAL B O 1
ATOM 5370 N N . TYR B 1 207 ? -3.449 13.609 -13.648 1 96.69 207 TYR B N 1
ATOM 5371 C CA . TYR B 1 207 ? -2.082 13.102 -13.695 1 96.69 207 TYR B CA 1
ATOM 5372 C C . TYR B 1 207 ? -1.895 11.945 -12.719 1 96.69 207 TYR B C 1
ATOM 5374 O O . TYR B 1 207 ? -2.719 11.742 -11.828 1 96.69 207 TYR B O 1
ATOM 5382 N N . LEU B 1 208 ? -0.855 11.125 -13 1 97.44 208 LEU B N 1
ATOM 5383 C CA . LEU B 1 208 ? -0.369 10.242 -11.953 1 97.44 208 LEU B CA 1
ATOM 5384 C C . LEU B 1 208 ? 0.445 11.016 -10.922 1 97.44 208 LEU B C 1
ATOM 5386 O O . LEU B 1 208 ? 1.209 11.914 -11.273 1 97.44 208 LEU B O 1
ATOM 5390 N N . THR B 1 209 ? 0.33 10.633 -9.695 1 96.62 209 THR B N 1
ATOM 5391 C CA . THR B 1 209 ? 0.886 11.391 -8.586 1 96.62 209 THR B CA 1
ATOM 5392 C C . THR B 1 209 ? 2.406 11.266 -8.555 1 96.62 209 THR B C 1
ATOM 5394 O O . THR B 1 209 ? 2.953 10.195 -8.828 1 96.62 209 THR B O 1
ATOM 5397 N N . VAL B 1 210 ? 3.072 12.367 -8.219 1 95.19 210 VAL B N 1
ATOM 5398 C CA . VAL B 1 210 ? 4.516 12.359 -7.984 1 95.19 210 VAL B CA 1
ATOM 5399 C C . VAL B 1 210 ? 4.797 12.203 -6.492 1 95.19 210 VAL B C 1
ATOM 5401 O O . VAL B 1 210 ? 5.891 11.797 -6.098 1 95.19 210 VAL B O 1
ATOM 5404 N N . SER B 1 211 ? 3.871 12.508 -5.668 1 95.25 211 SER B N 1
ATOM 5405 C CA . SER B 1 211 ? 3.984 12.461 -4.215 1 95.25 211 SER B CA 1
ATOM 5406 C C . SER B 1 211 ? 2.613 12.539 -3.551 1 95.25 211 SER B C 1
ATOM 5408 O O . SER B 1 211 ? 1.686 13.141 -4.098 1 95.25 211 SER B O 1
ATOM 5410 N N . GLY B 1 212 ? 2.449 11.906 -2.406 1 96.19 212 GLY B N 1
ATOM 5411 C CA . GLY B 1 212 ? 1.219 12 -1.639 1 96.19 212 GLY B CA 1
ATOM 5412 C C . GLY B 1 212 ? 1.29 13.023 -0.522 1 96.19 212 GLY B C 1
ATOM 5413 O O . GLY B 1 212 ? 0.379 13.117 0.303 1 96.19 212 GLY B O 1
ATOM 5414 N N . GLN B 1 213 ? 2.246 13.875 -0.499 1 97 213 GLN B N 1
ATOM 5415 C CA . GLN B 1 213 ? 2.572 14.727 0.64 1 97 213 GLN B CA 1
ATOM 5416 C C . GLN B 1 213 ? 1.429 15.688 0.955 1 97 213 GLN B C 1
ATOM 5418 O O . GLN B 1 213 ? 1.017 15.812 2.109 1 97 213 GLN B O 1
ATOM 5423 N N . LEU B 1 214 ? 0.878 16.406 -0.078 1 97 214 LEU B N 1
ATOM 5424 C CA . LEU B 1 214 ? -0.156 17.406 0.188 1 97 214 LEU B CA 1
ATOM 5425 C C . LEU B 1 214 ? -1.42 16.75 0.728 1 97 214 LEU B C 1
ATOM 5427 O O . LEU B 1 214 ? -2.07 17.281 1.628 1 97 214 LEU B O 1
ATOM 5431 N N . HIS B 1 215 ? -1.757 15.609 0.158 1 97.62 215 HIS B N 1
ATOM 5432 C CA . HIS B 1 215 ? -2.91 14.852 0.641 1 97.62 215 HIS B CA 1
ATOM 5433 C C . HIS B 1 215 ? -2.689 14.359 2.068 1 97.62 215 HIS B C 1
ATOM 5435 O O . HIS B 1 215 ? -3.613 14.383 2.885 1 97.62 215 HIS B O 1
ATOM 5441 N N . LEU B 1 216 ? -1.48 13.914 2.309 1 97.81 216 LEU B N 1
ATOM 5442 C CA . LEU B 1 216 ? -1.133 13.469 3.654 1 97.81 216 LEU B CA 1
ATOM 5443 C C . LEU B 1 216 ? -1.285 14.609 4.656 1 97.81 216 LEU B C 1
ATOM 5445 O O . LEU B 1 216 ? -1.802 14.406 5.758 1 97.81 216 LEU B O 1
ATOM 5449 N N . GLU B 1 217 ? -0.804 15.82 4.32 1 97.94 217 GLU B N 1
ATOM 5450 C CA . GLU B 1 217 ? -0.967 17 5.18 1 97.94 217 GLU B CA 1
ATOM 5451 C C . GLU B 1 217 ? -2.439 17.25 5.48 1 97.94 217 GLU B C 1
ATOM 5453 O O . GLU B 1 217 ? -2.809 17.5 6.629 1 97.94 217 GLU B O 1
ATOM 5458 N N . SER B 1 218 ? -3.248 17.172 4.496 1 97.94 218 SER B N 1
ATOM 5459 C CA . SER B 1 218 ? -4.672 17.438 4.676 1 97.94 218 SER B CA 1
ATOM 5460 C C . SER B 1 218 ? -5.285 16.484 5.695 1 97.94 218 SER B C 1
ATOM 5462 O O . SER B 1 218 ? -6.09 16.891 6.535 1 97.94 218 SER B O 1
ATOM 5464 N N . MET B 1 219 ? -4.91 15.234 5.633 1 98.56 219 MET B N 1
ATOM 5465 C CA . MET B 1 219 ? -5.453 14.234 6.551 1 98.56 219 MET B CA 1
ATOM 5466 C C . MET B 1 219 ? -4.891 14.43 7.957 1 98.56 219 MET B C 1
ATOM 5468 O O . MET B 1 219 ? -5.586 14.188 8.945 1 98.56 219 MET B O 1
ATOM 5472 N N . SER B 1 220 ? -3.684 14.938 8.078 1 98.25 220 SER B N 1
ATOM 5473 C CA . SER B 1 220 ? -3.037 15.133 9.375 1 98.25 220 SER B CA 1
ATOM 5474 C C . SER B 1 220 ? -3.744 16.219 10.188 1 98.25 220 SER B C 1
ATOM 5476 O O . SER B 1 220 ? -3.729 16.188 11.414 1 98.25 220 SER B O 1
ATOM 5478 N N . TYR B 1 221 ? -4.41 17.172 9.523 1 96.88 221 TYR B N 1
ATOM 5479 C CA . TYR B 1 221 ? -5.102 18.266 10.195 1 96.88 221 TYR B CA 1
ATOM 5480 C C . TYR B 1 221 ? -6.328 17.766 10.945 1 96.88 221 TYR B C 1
ATOM 5482 O O . TYR B 1 221 ? -6.895 18.484 11.773 1 96.88 221 TYR B O 1
ATOM 5490 N N . GLY B 1 222 ? -6.707 16.5 10.781 1 96.19 222 GLY B N 1
ATOM 5491 C CA . GLY B 1 222 ? -7.848 15.945 11.492 1 96.19 222 GLY B CA 1
ATOM 5492 C C . GLY B 1 222 ? -7.523 14.664 12.234 1 96.19 222 GLY B C 1
ATOM 5493 O O . GLY B 1 222 ? -8.242 14.281 13.156 1 96.19 222 GLY B O 1
ATOM 5494 N N . LEU B 1 223 ? -6.379 14.078 11.867 1 97.62 223 LEU B N 1
ATOM 5495 C CA . LEU B 1 223 ? -6.113 12.734 12.367 1 97.62 223 LEU B CA 1
ATOM 5496 C C . LEU B 1 223 ? -4.848 12.711 13.219 1 97.62 223 LEU B C 1
ATOM 5498 O O . LEU B 1 223 ? -4.602 11.742 13.945 1 97.62 223 LEU B O 1
ATOM 5502 N N . GLY B 1 224 ? -4.035 13.734 13.195 1 97.12 224 GLY B N 1
ATOM 5503 C CA . GLY B 1 224 ? -2.719 13.711 13.812 1 97.12 224 GLY B CA 1
ATOM 5504 C C . GLY B 1 224 ? -1.639 13.172 12.891 1 97.12 224 GLY B C 1
ATOM 5505 O O . GLY B 1 224 ? -1.587 13.523 11.711 1 97.12 224 GLY B O 1
ATOM 5506 N N . ASN B 1 225 ? -0.701 12.391 13.445 1 98.19 225 ASN B N 1
ATOM 5507 C CA . ASN B 1 225 ? 0.38 11.82 12.648 1 98.19 225 ASN B CA 1
ATOM 5508 C C . ASN B 1 225 ? -0.15 10.859 11.594 1 98.19 225 ASN B C 1
ATOM 5510 O O . ASN B 1 225 ? -0.938 9.961 11.898 1 98.19 225 ASN B O 1
ATOM 5514 N N . THR B 1 226 ? 0.296 11.078 10.352 1 98.75 226 THR B N 1
ATOM 5515 C CA . THR B 1 226 ? -0.137 10.211 9.258 1 98.75 226 THR B CA 1
ATOM 5516 C C . THR B 1 226 ? 1.057 9.75 8.422 1 98.75 226 THR B C 1
ATOM 5518 O O . THR B 1 226 ? 2.137 10.344 8.5 1 98.75 226 THR B O 1
ATOM 5521 N N . TYR B 1 227 ? 0.93 8.656 7.711 1 98.88 227 TYR B N 1
ATOM 5522 C CA . TYR B 1 227 ? 1.953 8.172 6.789 1 98.88 227 TYR B CA 1
ATOM 5523 C C . TYR B 1 227 ? 1.325 7.426 5.617 1 98.88 227 TYR B C 1
ATOM 5525 O O . TYR B 1 227 ? 0.131 7.117 5.641 1 98.88 227 TYR B O 1
ATOM 5533 N N . THR B 1 228 ? 2.088 7.262 4.586 1 98.81 228 THR B N 1
ATOM 5534 C CA . THR B 1 228 ? 1.668 6.469 3.438 1 98.81 228 THR B CA 1
ATOM 5535 C C . THR B 1 228 ? 2.859 5.758 2.807 1 98.81 228 THR B C 1
ATOM 5537 O O . THR B 1 228 ? 3.996 6.227 2.908 1 98.81 228 THR B O 1
ATOM 5540 N N . ILE B 1 229 ? 2.703 4.555 2.35 1 98.56 229 ILE B N 1
ATOM 5541 C CA . ILE B 1 229 ? 3.555 3.848 1.401 1 98.56 229 ILE B CA 1
ATOM 5542 C C . ILE B 1 229 ? 2.801 3.633 0.091 1 98.56 229 ILE B C 1
ATOM 5544 O O . ILE B 1 229 ? 1.9 2.793 0.015 1 98.56 229 ILE B O 1
ATOM 5548 N N . SER B 1 230 ? 3.139 4.406 -0.879 1 97.81 230 SER B N 1
ATOM 5549 C CA . SER B 1 230 ? 2.312 4.43 -2.082 1 97.81 230 SER B CA 1
ATOM 5550 C C . SER B 1 230 ? 3.168 4.551 -3.338 1 97.81 230 SER B C 1
ATOM 5552 O O . SER B 1 230 ? 4.293 5.047 -3.283 1 97.81 230 SER B O 1
ATOM 5554 N N . PRO B 1 231 ? 2.633 4.074 -4.48 1 97.75 231 PRO B N 1
ATOM 5555 C CA . PRO B 1 231 ? 3.348 4.285 -5.738 1 97.75 231 PRO B CA 1
ATOM 5556 C C . PRO B 1 231 ? 3.428 5.758 -6.133 1 97.75 231 PRO B C 1
ATOM 5558 O O . PRO B 1 231 ? 2.477 6.512 -5.914 1 97.75 231 PRO B O 1
ATOM 5561 N N . ALA B 1 232 ? 4.484 6.09 -6.688 1 96.81 232 ALA B N 1
ATOM 5562 C CA . ALA B 1 232 ? 4.742 7.398 -7.281 1 96.81 232 ALA B CA 1
ATOM 5563 C C . ALA B 1 232 ? 5.312 7.258 -8.688 1 96.81 232 ALA B C 1
ATOM 5565 O O . ALA B 1 232 ? 5.844 6.203 -9.047 1 96.81 232 ALA B O 1
ATOM 5566 N N . PHE B 1 233 ? 5.203 8.359 -9.492 1 96.94 233 PHE B N 1
ATOM 5567 C CA . PHE B 1 233 ? 5.516 8.234 -10.906 1 96.94 233 PHE B CA 1
ATOM 5568 C C . PHE B 1 233 ? 6.297 9.445 -11.398 1 96.94 233 PHE B C 1
ATOM 5570 O O . PHE B 1 233 ? 6.02 10.578 -10.984 1 96.94 233 PHE B O 1
ATOM 5577 N N . ARG B 1 234 ? 7.246 9.211 -12.188 1 95.12 234 ARG B N 1
ATOM 5578 C CA . ARG B 1 234 ? 7.996 10.266 -12.852 1 95.12 234 ARG B CA 1
ATOM 5579 C C . ARG B 1 234 ? 8.203 9.945 -14.328 1 95.12 234 ARG B C 1
ATOM 5581 O O . ARG B 1 234 ? 8.781 8.914 -14.672 1 95.12 234 ARG B O 1
ATOM 5588 N N . ALA B 1 235 ? 7.723 10.844 -15.18 1 95.62 235 ALA B N 1
ATOM 5589 C CA . ALA B 1 235 ? 7.898 10.695 -16.625 1 95.62 235 ALA B CA 1
ATOM 5590 C C . ALA B 1 235 ? 9.203 11.344 -17.078 1 95.62 235 ALA B C 1
ATOM 5592 O O . ALA B 1 235 ? 9.188 12.367 -17.766 1 95.62 235 ALA B O 1
ATOM 5593 N N . GLU B 1 236 ? 10.289 10.742 -16.719 1 93.94 236 GLU B N 1
ATOM 5594 C CA . GLU B 1 236 ? 11.609 11.273 -17.062 1 93.94 236 GLU B CA 1
ATOM 5595 C C . GLU B 1 236 ? 12.391 10.273 -17.906 1 93.94 236 GLU B C 1
ATOM 5597 O O . GLU B 1 236 ? 12.367 9.07 -17.656 1 93.94 236 GLU B O 1
ATOM 5602 N N . ASN B 1 237 ? 12.969 10.883 -18.906 1 93.44 237 ASN B N 1
ATOM 5603 C CA . ASN B 1 237 ? 13.859 10.047 -19.703 1 93.44 237 ASN B CA 1
ATOM 5604 C C . ASN B 1 237 ? 15.195 9.828 -18.984 1 93.44 237 ASN B C 1
ATOM 5606 O O . ASN B 1 237 ? 16.203 10.43 -19.359 1 93.44 237 ASN B O 1
ATOM 5610 N N . CYS B 1 238 ? 15.18 9.047 -18.016 1 87.25 238 CYS B N 1
ATOM 5611 C CA . CYS B 1 238 ? 16.359 8.734 -17.219 1 87.25 238 CYS B CA 1
ATOM 5612 C C . CYS B 1 238 ? 16.609 7.234 -17.172 1 87.25 238 CYS B C 1
ATOM 5614 O O . CYS B 1 238 ? 15.719 6.461 -16.812 1 87.25 238 CYS B O 1
ATOM 5616 N N . LYS B 1 239 ? 17.828 6.891 -17.578 1 83.19 239 LYS B N 1
ATOM 5617 C CA . LYS B 1 239 ? 18.188 5.473 -17.594 1 83.19 239 LYS B CA 1
ATOM 5618 C C . LYS B 1 239 ? 19.156 5.137 -16.469 1 83.19 239 LYS B C 1
ATOM 5620 O O . LYS B 1 239 ? 19.766 4.062 -16.453 1 83.19 239 LYS B O 1
ATOM 5625 N N . SER B 1 240 ? 19.219 6.027 -15.531 1 85.62 240 SER B N 1
ATOM 5626 C CA . SER B 1 240 ? 20.078 5.816 -14.375 1 85.62 240 SER B CA 1
ATOM 5627 C C . SER B 1 240 ? 19.625 4.613 -13.555 1 85.62 240 SER B C 1
ATOM 5629 O O . SER B 1 240 ? 18.438 4.332 -13.469 1 85.62 240 SER B O 1
ATOM 5631 N N . PRO B 1 241 ? 20.547 3.896 -12.961 1 88.25 241 PRO B N 1
ATOM 5632 C CA . PRO B 1 241 ? 20.219 2.752 -12.109 1 88.25 241 PRO B CA 1
ATOM 5633 C C . PRO B 1 241 ? 19.547 3.168 -10.805 1 88.25 241 PRO B C 1
ATOM 5635 O O . PRO B 1 241 ? 19.25 2.316 -9.961 1 88.25 241 PRO B O 1
ATOM 5638 N N . LEU B 1 242 ? 19.219 4.406 -10.688 1 88.88 242 LEU B N 1
ATOM 5639 C CA . LEU B 1 242 ? 18.672 4.895 -9.43 1 88.88 242 LEU B CA 1
ATOM 5640 C C . LEU B 1 242 ? 17.266 5.449 -9.625 1 88.88 242 LEU B C 1
ATOM 5642 O O . LEU B 1 242 ? 16.641 5.926 -8.68 1 88.88 242 LEU B O 1
ATOM 5646 N N . HIS B 1 243 ? 16.844 5.348 -10.859 1 92.06 243 HIS B N 1
ATOM 5647 C CA . HIS B 1 243 ? 15.555 5.973 -11.141 1 92.06 243 HIS B CA 1
ATOM 5648 C C . HIS B 1 243 ? 14.594 4.988 -11.797 1 92.06 243 HIS B C 1
ATOM 5650 O O . HIS B 1 243 ? 15.016 4.129 -12.57 1 92.06 243 HIS B O 1
ATOM 5656 N N . LEU B 1 244 ? 13.414 5.051 -11.438 1 97.31 244 LEU B N 1
ATOM 5657 C CA . LEU B 1 244 ? 12.297 4.309 -12.016 1 97.31 244 LEU B CA 1
ATOM 5658 C C . LEU B 1 244 ? 11.148 5.25 -12.367 1 97.31 244 LEU B C 1
ATOM 5660 O O . LEU B 1 244 ? 11.023 6.328 -11.789 1 97.31 244 LEU B O 1
ATOM 5664 N N . SER B 1 245 ? 10.359 4.875 -13.375 1 97.5 245 SER B N 1
ATOM 5665 C CA . SER B 1 245 ? 9.172 5.641 -13.727 1 97.5 245 SER B CA 1
ATOM 5666 C C . SER B 1 245 ? 8.023 5.371 -12.75 1 97.5 245 SER B C 1
ATOM 5668 O O . SER B 1 245 ? 7.113 6.188 -12.617 1 97.5 245 SER B O 1
ATOM 5670 N N . GLU B 1 246 ? 8.031 4.234 -12.211 1 98.19 246 GLU B N 1
ATOM 5671 C CA . GLU B 1 246 ? 7.133 3.807 -11.141 1 98.19 246 GLU B CA 1
ATOM 5672 C C . GLU B 1 246 ? 7.914 3.246 -9.953 1 98.19 246 GLU B C 1
ATOM 5674 O O . GLU B 1 246 ? 8.695 2.307 -10.109 1 98.19 246 GLU B O 1
ATOM 5679 N N . PHE B 1 247 ? 7.754 3.854 -8.812 1 98.06 247 PHE B N 1
ATOM 5680 C CA . PHE B 1 247 ? 8.453 3.42 -7.605 1 98.06 247 PHE B CA 1
ATOM 5681 C C . PHE B 1 247 ? 7.605 3.68 -6.363 1 98.06 247 PHE B C 1
ATOM 5683 O O . PHE B 1 247 ? 6.535 4.285 -6.453 1 98.06 247 PHE B O 1
ATOM 5690 N N . TYR B 1 248 ? 7.988 3.16 -5.227 1 98.44 248 TYR B N 1
ATOM 5691 C CA . TYR B 1 248 ? 7.234 3.359 -3.994 1 98.44 248 TYR B CA 1
ATOM 5692 C C . TYR B 1 248 ? 7.902 4.406 -3.109 1 98.44 248 TYR B C 1
ATOM 5694 O O . TYR B 1 248 ? 9.125 4.438 -2.99 1 98.44 248 TYR B O 1
ATOM 5702 N N . MET B 1 249 ? 7.066 5.258 -2.646 1 98.06 249 MET B N 1
ATOM 5703 C CA . MET B 1 249 ? 7.504 6.281 -1.702 1 98.06 249 MET B CA 1
ATOM 5704 C C . MET B 1 249 ? 6.883 6.055 -0.328 1 98.06 249 MET B C 1
ATOM 5706 O O . MET B 1 249 ? 5.684 5.789 -0.22 1 98.06 249 MET B O 1
ATOM 5710 N N . PHE B 1 250 ? 7.723 6.031 0.67 1 98.75 250 PHE B N 1
ATOM 5711 C CA . PHE B 1 250 ? 7.258 6.172 2.045 1 98.75 250 PHE B CA 1
ATOM 5712 C C . PHE B 1 250 ? 7.254 7.633 2.471 1 98.75 250 PHE B C 1
ATOM 5714 O O . PHE B 1 250 ? 8.273 8.32 2.369 1 98.75 250 PHE B O 1
ATOM 5721 N N . GLU B 1 251 ? 6.078 8.125 2.92 1 98.81 251 GLU B N 1
ATOM 5722 C CA . GLU B 1 251 ? 5.977 9.508 3.381 1 98.81 251 GLU B CA 1
ATOM 5723 C C . GLU B 1 251 ? 5.281 9.586 4.738 1 98.81 251 GLU B C 1
ATOM 5725 O O . G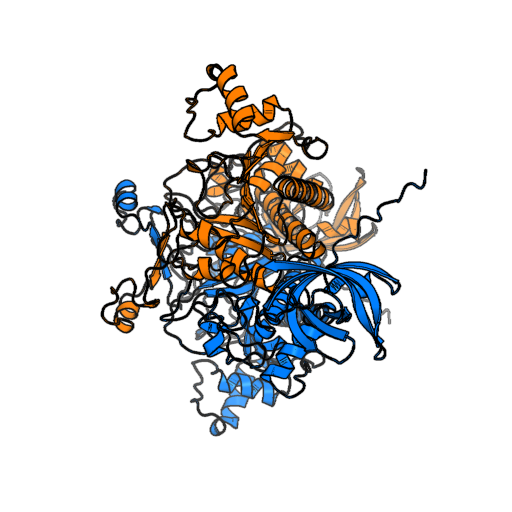LU B 1 251 ? 4.344 8.836 5.004 1 98.81 251 GLU B O 1
ATOM 5730 N N . ALA B 1 252 ? 5.734 10.461 5.574 1 98.88 252 ALA B N 1
ATOM 5731 C CA . ALA B 1 252 ? 5.133 10.672 6.887 1 98.88 252 ALA B CA 1
ATOM 5732 C C . ALA B 1 252 ? 4.965 12.164 7.18 1 98.88 252 ALA B C 1
ATOM 5734 O O . ALA B 1 252 ? 5.758 12.984 6.719 1 98.88 252 ALA B O 1
ATOM 5735 N N . GLU B 1 253 ? 3.938 12.5 7.836 1 98.81 253 GLU B N 1
ATOM 5736 C CA . GLU B 1 253 ? 3.641 13.844 8.32 1 98.81 253 GLU B CA 1
ATOM 5737 C C . GLU B 1 253 ? 3.383 13.844 9.828 1 98.81 253 GLU B C 1
ATOM 5739 O O . GLU B 1 253 ? 2.484 13.148 10.305 1 98.81 253 GLU B O 1
ATOM 5744 N N . LEU B 1 254 ? 4.211 14.555 10.555 1 98.38 254 LEU B N 1
ATOM 5745 C CA . LEU B 1 254 ? 4.09 14.688 12 1 98.38 254 LEU B CA 1
ATOM 5746 C C . LEU B 1 254 ? 3.441 16.016 12.375 1 98.38 254 LEU B C 1
ATOM 5748 O O . LEU B 1 254 ? 3.76 17.062 11.781 1 98.38 254 LEU B O 1
ATOM 5752 N N . VAL B 1 255 ? 2.551 15.945 13.312 1 97.25 255 VAL B N 1
ATOM 5753 C CA . VAL B 1 255 ? 1.888 17.156 13.781 1 97.25 255 VAL B CA 1
ATOM 5754 C C . VAL B 1 255 ? 2.6 17.688 15.023 1 97.25 255 VAL B C 1
ATOM 5756 O O . VAL B 1 255 ? 3.309 16.953 15.703 1 97.25 255 VAL B O 1
ATOM 5759 N N . PHE B 1 256 ? 2.488 19 15.305 1 95.88 256 PHE B N 1
ATOM 5760 C CA . PHE B 1 256 ? 2.998 19.703 16.469 1 95.88 256 PHE B CA 1
ATOM 5761 C C . PHE B 1 256 ? 4.52 19.656 16.516 1 95.88 256 PHE B C 1
ATOM 5763 O O . PHE B 1 256 ? 5.105 19.484 17.594 1 95.88 256 PHE B O 1
ATOM 5770 N N . ILE B 1 257 ? 5.113 19.703 15.367 1 95.94 257 ILE B N 1
ATOM 5771 C CA . ILE B 1 257 ? 6.57 19.75 15.305 1 95.94 257 ILE B CA 1
ATOM 5772 C C . ILE B 1 257 ? 7.027 21.125 14.828 1 95.94 257 ILE B C 1
ATOM 5774 O O . ILE B 1 257 ? 6.531 21.641 13.82 1 95.94 257 ILE B O 1
ATOM 5778 N N . GLU B 1 258 ? 7.93 21.703 15.578 1 93.31 258 GLU B N 1
ATOM 5779 C CA . GLU B 1 258 ? 8.352 23.062 15.258 1 93.31 258 GLU B CA 1
ATOM 5780 C C . GLU B 1 258 ? 9.867 23.141 15.102 1 93.31 258 GLU B C 1
ATOM 5782 O O . GLU B 1 258 ? 10.406 24.203 14.758 1 93.31 258 GLU B O 1
ATOM 5787 N N . ASN B 1 259 ? 10.516 22.062 15.32 1 95.69 259 ASN B N 1
ATOM 5788 C CA . ASN B 1 259 ? 11.969 22 15.242 1 95.69 259 ASN B CA 1
ATOM 5789 C C . ASN B 1 259 ? 12.438 20.938 14.242 1 95.69 259 ASN B C 1
ATOM 5791 O O . ASN B 1 259 ? 12.047 19.781 14.328 1 95.69 259 ASN B O 1
ATOM 5795 N N . LEU B 1 260 ? 13.281 21.453 13.328 1 97.81 260 LEU B N 1
ATOM 5796 C CA . LEU B 1 260 ? 13.734 20.578 12.25 1 97.81 260 LEU B CA 1
ATOM 5797 C C . LEU B 1 260 ? 14.562 19.422 12.805 1 97.81 260 LEU B C 1
ATOM 5799 O O . LEU B 1 260 ? 14.516 18.312 12.273 1 97.81 260 LEU B O 1
ATOM 5803 N N . GLU B 1 261 ? 15.328 19.656 13.867 1 97.56 261 GLU B N 1
ATOM 5804 C CA . GLU B 1 261 ? 16.172 18.625 14.461 1 97.56 261 GLU B CA 1
ATOM 5805 C C . GLU B 1 261 ? 15.336 17.5 15.047 1 97.56 261 GLU B C 1
ATOM 5807 O O . GLU B 1 261 ? 15.758 16.344 15.055 1 97.56 261 GLU B O 1
ATOM 5812 N N . GLU B 1 262 ? 14.164 17.859 15.547 1 97.25 262 GLU B N 1
ATOM 5813 C CA . GLU B 1 262 ? 13.25 16.828 16.031 1 97.25 262 GLU B CA 1
ATOM 5814 C C . GLU B 1 262 ? 12.844 15.883 14.906 1 97.25 262 GLU B C 1
ATOM 5816 O O . GLU B 1 262 ? 12.711 14.68 15.125 1 97.25 262 GLU B O 1
ATOM 5821 N N . LEU B 1 263 ? 12.617 16.438 13.734 1 98.5 263 LEU B N 1
ATOM 5822 C CA . LEU B 1 263 ? 12.281 15.625 12.578 1 98.5 263 LEU B CA 1
ATOM 5823 C C . LEU B 1 263 ? 13.445 14.727 12.18 1 98.5 263 LEU B C 1
ATOM 5825 O O . LEU B 1 263 ? 13.25 13.547 11.883 1 98.5 263 LEU B O 1
ATOM 5829 N N . CYS B 1 264 ? 14.688 15.258 12.219 1 98.69 264 CYS B N 1
ATOM 5830 C CA . CYS B 1 264 ? 15.875 14.461 11.938 1 98.69 264 CYS B CA 1
ATOM 5831 C C . CYS B 1 264 ? 15.984 13.289 12.906 1 98.69 264 CYS B C 1
ATOM 5833 O O . CYS B 1 264 ? 16.234 12.156 12.492 1 98.69 264 CYS B O 1
ATOM 5835 N N . ARG B 1 265 ? 15.758 13.578 14.164 1 98.12 265 ARG B N 1
ATOM 5836 C CA . ARG B 1 265 ? 15.859 12.539 15.18 1 98.12 265 ARG B CA 1
ATOM 5837 C C . ARG B 1 265 ? 14.82 11.445 14.961 1 98.12 265 ARG B C 1
ATOM 5839 O O . ARG B 1 265 ? 15.102 10.266 15.156 1 98.12 265 ARG B O 1
ATOM 5846 N N . PHE B 1 266 ? 13.648 11.867 14.625 1 98.31 266 PHE B N 1
ATOM 5847 C CA . PHE B 1 266 ? 12.602 10.891 14.352 1 98.31 266 PHE B CA 1
ATOM 5848 C C . PHE B 1 266 ? 13 9.977 13.203 1 98.31 266 PHE B C 1
ATOM 5850 O O . PHE B 1 266 ? 12.844 8.758 13.289 1 98.31 266 PHE B O 1
ATOM 5857 N N . ILE B 1 267 ? 13.492 10.562 12.086 1 98.81 267 ILE B N 1
ATOM 5858 C CA . ILE B 1 267 ? 13.891 9.812 10.898 1 98.81 267 ILE B CA 1
ATOM 5859 C C . ILE B 1 267 ? 14.984 8.812 11.273 1 98.81 267 ILE B C 1
ATOM 5861 O O . ILE B 1 267 ? 14.898 7.633 10.906 1 98.81 267 ILE B O 1
ATOM 5865 N N . GLU B 1 268 ? 15.977 9.281 11.992 1 98.69 268 GLU B N 1
ATOM 5866 C CA . GLU B 1 268 ? 17.062 8.406 12.422 1 98.69 268 GLU B CA 1
ATOM 5867 C C . GLU B 1 268 ? 16.547 7.25 13.273 1 98.69 268 GLU B C 1
ATOM 5869 O O . GLU B 1 268 ? 16.906 6.094 13.039 1 98.69 268 GLU B O 1
ATOM 5874 N N . LYS B 1 269 ? 15.719 7.574 14.227 1 98.5 269 LYS B N 1
ATOM 5875 C CA . LYS B 1 269 ? 15.133 6.547 15.086 1 98.5 269 LYS B CA 1
ATOM 5876 C C . LYS B 1 269 ? 14.352 5.523 14.273 1 98.5 269 LYS B C 1
ATOM 5878 O O . LYS B 1 269 ? 14.469 4.316 14.516 1 98.5 269 LYS B O 1
ATOM 5883 N N . MET B 1 270 ? 13.539 5.973 13.375 1 98.69 270 MET B N 1
ATOM 5884 C CA . MET B 1 270 ? 12.719 5.09 12.547 1 98.69 270 MET B CA 1
ATOM 5885 C C . MET B 1 270 ? 13.594 4.145 11.734 1 98.69 270 MET B C 1
ATOM 5887 O O . MET B 1 270 ? 13.414 2.928 11.773 1 98.69 270 MET B O 1
ATOM 5891 N N . ILE B 1 271 ? 14.57 4.695 10.984 1 98.56 271 ILE B N 1
ATOM 5892 C CA . ILE B 1 271 ? 15.398 3.902 10.086 1 98.56 271 ILE B CA 1
ATOM 5893 C C . ILE B 1 271 ? 16.188 2.877 10.891 1 98.56 271 ILE B C 1
ATOM 5895 O O . ILE B 1 271 ? 16.281 1.708 10.5 1 98.56 271 ILE B O 1
ATOM 5899 N N . LYS B 1 272 ? 16.797 3.275 12.055 1 98.19 272 LYS B N 1
ATOM 5900 C CA . LYS B 1 272 ? 17.562 2.355 12.883 1 98.19 272 LYS B CA 1
ATOM 5901 C C . LYS B 1 272 ? 16.672 1.269 13.469 1 98.19 272 LYS B C 1
ATOM 5903 O O . LYS B 1 272 ? 17.016 0.087 13.453 1 98.19 272 LYS B O 1
ATOM 5908 N N . SER B 1 273 ? 15.477 1.648 13.977 1 98.19 273 SER B N 1
ATOM 5909 C CA . SER B 1 273 ? 14.555 0.688 14.578 1 98.19 273 SER B CA 1
ATOM 5910 C C . SER B 1 273 ? 14.047 -0.313 13.555 1 98.19 273 SER B C 1
ATOM 5912 O O . SER B 1 273 ? 14.039 -1.521 13.805 1 98.19 273 SER B O 1
ATOM 5914 N N . VAL B 1 274 ? 13.633 0.183 12.438 1 98.12 274 VAL B N 1
ATOM 5915 C CA . VAL B 1 274 ? 13.102 -0.658 11.367 1 98.12 274 VAL B CA 1
ATOM 5916 C C . VAL B 1 274 ? 14.188 -1.62 10.883 1 98.12 274 VAL B C 1
ATOM 5918 O O . VAL B 1 274 ? 13.93 -2.812 10.695 1 98.12 274 VAL B O 1
ATOM 5921 N N . THR B 1 275 ? 15.406 -1.102 10.672 1 97.25 275 THR B N 1
ATOM 5922 C CA . THR B 1 275 ? 16.5 -1.941 10.211 1 97.25 275 THR B CA 1
ATOM 5923 C C . THR B 1 275 ? 16.812 -3.033 11.227 1 97.25 275 THR B C 1
ATOM 5925 O O . THR B 1 275 ? 17.031 -4.188 10.859 1 97.25 275 THR B O 1
ATOM 5928 N N . ASN B 1 276 ? 16.828 -2.701 12.492 1 96.38 276 ASN B N 1
ATOM 5929 C CA . ASN B 1 276 ? 17.062 -3.689 13.531 1 96.38 276 ASN B CA 1
ATOM 5930 C C . ASN B 1 276 ? 15.984 -4.77 13.539 1 96.38 276 ASN B C 1
ATOM 5932 O O . ASN B 1 276 ? 16.281 -5.949 13.75 1 96.38 276 ASN B O 1
ATOM 5936 N N . ASP B 1 277 ? 14.773 -4.367 13.344 1 95.94 277 ASP B N 1
ATOM 5937 C CA . ASP B 1 277 ? 13.68 -5.324 13.273 1 95.94 277 ASP B CA 1
ATOM 5938 C C . ASP B 1 277 ? 13.844 -6.277 12.094 1 95.94 277 ASP B C 1
ATOM 5940 O O . ASP B 1 277 ? 13.609 -7.48 12.219 1 95.94 277 ASP B O 1
ATOM 5944 N N . ILE B 1 278 ? 14.203 -5.75 10.961 1 95.19 278 ILE B N 1
ATOM 5945 C CA . ILE B 1 278 ? 14.398 -6.523 9.742 1 95.19 278 ILE B CA 1
ATOM 5946 C C . ILE B 1 278 ? 15.523 -7.539 9.953 1 95.19 278 ILE B C 1
ATOM 5948 O O . ILE B 1 278 ? 15.414 -8.695 9.531 1 95.19 278 ILE B O 1
ATOM 5952 N N . LEU B 1 279 ? 16.578 -7.102 10.602 1 92.75 279 LEU B N 1
ATOM 5953 C CA . LEU B 1 279 ? 17.734 -7.961 10.812 1 92.75 279 LEU B CA 1
ATOM 5954 C C . LEU B 1 279 ? 17.375 -9.148 11.695 1 92.75 279 LEU B C 1
ATOM 5956 O O . LEU B 1 279 ? 17.953 -10.234 11.555 1 92.75 279 LEU B O 1
ATOM 5960 N N . LYS B 1 280 ? 16.422 -8.984 12.523 1 90 280 LYS B N 1
ATOM 5961 C CA . LYS B 1 280 ? 15.984 -10.078 13.391 1 90 280 LYS B CA 1
ATOM 5962 C C . LYS B 1 280 ? 15.32 -11.188 12.586 1 90 280 LYS B C 1
ATOM 5964 O O . LYS B 1 280 ? 15.453 -12.367 12.922 1 90 280 LYS B O 1
ATOM 5969 N N . PHE B 1 281 ? 14.695 -10.805 11.492 1 85.62 281 PHE B N 1
ATOM 5970 C CA . PHE B 1 281 ? 13.859 -11.797 10.828 1 85.62 281 PHE B CA 1
ATOM 5971 C C . PHE B 1 281 ? 14.391 -12.102 9.43 1 85.62 281 PHE B C 1
ATOM 5973 O O . PHE B 1 281 ? 14 -13.102 8.82 1 85.62 281 PHE B O 1
ATOM 5980 N N . SER B 1 282 ? 15.289 -11.297 8.906 1 89.06 282 SER B N 1
ATOM 5981 C CA . SER B 1 282 ? 15.672 -11.445 7.504 1 89.06 282 SER B CA 1
ATOM 5982 C C . SER B 1 282 ? 17.188 -11.438 7.336 1 89.06 282 SER B C 1
ATOM 5984 O O . SER B 1 282 ? 17.703 -11.078 6.273 1 89.06 282 SER B O 1
ATOM 5986 N N . GLU B 1 283 ? 17.906 -11.75 8.344 1 88.19 283 GLU B N 1
ATOM 5987 C CA . GLU B 1 283 ? 19.359 -11.68 8.297 1 88.19 283 GLU B CA 1
ATOM 5988 C C . GLU B 1 283 ? 19.922 -12.531 7.164 1 88.19 283 GLU B C 1
ATOM 5990 O O . GLU B 1 283 ? 20.797 -12.094 6.422 1 88.19 283 GLU B O 1
ATOM 5995 N N . ALA B 1 284 ? 19.406 -13.703 7.004 1 89 284 ALA B N 1
ATOM 5996 C CA . ALA B 1 284 ? 19.891 -14.625 5.984 1 89 284 ALA B CA 1
ATOM 5997 C C . ALA B 1 284 ? 19.703 -14.047 4.586 1 89 284 ALA B C 1
ATOM 5999 O O . ALA B 1 284 ? 20.594 -14.141 3.736 1 89 284 ALA B O 1
ATOM 6000 N N . ASP B 1 285 ? 18.531 -13.469 4.293 1 93.06 285 ASP B N 1
ATOM 6001 C CA . ASP B 1 285 ? 18.25 -12.859 3 1 93.06 285 ASP B CA 1
ATOM 6002 C C . ASP B 1 285 ? 19.172 -11.672 2.74 1 93.06 285 ASP B C 1
ATOM 6004 O O . ASP B 1 285 ? 19.688 -11.516 1.636 1 93.06 285 ASP B O 1
ATOM 6008 N N . ILE B 1 286 ? 19.422 -10.836 3.76 1 91.75 286 ILE B N 1
ATOM 6009 C CA . ILE B 1 286 ? 20.281 -9.672 3.627 1 91.75 286 ILE B CA 1
ATOM 6010 C C . ILE B 1 286 ? 21.719 -10.117 3.35 1 91.75 286 ILE B C 1
ATOM 6012 O O . ILE B 1 286 ? 22.359 -9.594 2.441 1 91.75 286 ILE B O 1
ATOM 6016 N N . GLN B 1 287 ? 22.172 -11.062 4.105 1 89.19 287 GLN B N 1
ATOM 6017 C CA . GLN B 1 287 ? 23.531 -11.57 3.932 1 89.19 287 GLN B CA 1
ATOM 6018 C C . GLN B 1 287 ? 23.719 -12.164 2.537 1 89.19 287 GLN B C 1
ATOM 6020 O O . GLN B 1 287 ? 24.766 -11.953 1.908 1 89.19 287 GLN B O 1
ATOM 6025 N N . TYR B 1 288 ? 22.75 -12.891 2.143 1 90.31 288 TYR B N 1
ATOM 6026 C CA . TYR B 1 288 ? 22.844 -13.477 0.811 1 90.31 288 TYR B CA 1
ATOM 6027 C C . TYR B 1 288 ? 22.969 -12.398 -0.254 1 90.31 288 TYR B C 1
ATOM 6029 O O . TYR B 1 288 ? 23.859 -12.469 -1.114 1 90.31 288 TYR B O 1
ATOM 6037 N N . CYS B 1 289 ? 22.125 -11.398 -0.201 1 89.44 289 CYS B N 1
ATOM 6038 C CA . CYS B 1 289 ? 22.156 -10.32 -1.183 1 89.44 289 CYS B CA 1
ATOM 6039 C C . CYS B 1 289 ? 23.484 -9.578 -1.141 1 89.44 289 CYS B C 1
ATOM 6041 O O . CYS B 1 289 ? 24.078 -9.281 -2.186 1 89.44 289 CYS B O 1
ATOM 6043 N N . GLN B 1 290 ? 23.922 -9.352 0.026 1 86.38 290 GLN B N 1
ATOM 6044 C CA . GLN B 1 290 ? 25.172 -8.617 0.194 1 86.38 290 GLN B CA 1
ATOM 6045 C C . GLN B 1 290 ? 26.359 -9.422 -0.345 1 86.38 290 GLN B C 1
ATOM 6047 O O . GLN B 1 290 ? 27.25 -8.867 -0.991 1 86.38 290 GLN B O 1
ATOM 6052 N N . ASN B 1 291 ? 26.359 -10.656 -0.078 1 84.88 291 ASN B N 1
ATOM 6053 C CA . ASN B 1 291 ? 27.438 -11.523 -0.56 1 84.88 291 ASN B CA 1
ATOM 6054 C C . ASN B 1 291 ? 27.469 -11.586 -2.084 1 84.88 291 ASN B C 1
ATOM 6056 O O . ASN B 1 291 ? 28.531 -11.656 -2.688 1 84.88 291 ASN B O 1
ATOM 6060 N N . GLN B 1 292 ? 26.344 -11.516 -2.641 1 82.94 292 GLN B N 1
ATOM 6061 C CA . GLN B 1 292 ? 26.25 -11.602 -4.094 1 82.94 292 GLN B CA 1
ATOM 6062 C C . GLN B 1 292 ? 26.672 -10.289 -4.746 1 82.94 292 GLN B C 1
ATOM 6064 O O . GLN B 1 292 ? 27.203 -10.281 -5.863 1 82.94 292 GLN B O 1
ATOM 6069 N N . THR B 1 293 ? 26.484 -9.227 -4.051 1 77.56 293 THR B N 1
ATOM 6070 C CA . THR B 1 293 ? 26.641 -7.926 -4.688 1 77.56 293 THR B CA 1
ATOM 6071 C C . THR B 1 293 ? 27.969 -7.289 -4.305 1 77.56 293 THR B C 1
ATOM 6073 O O . THR B 1 293 ? 28.641 -6.699 -5.148 1 77.56 293 THR B O 1
ATOM 6076 N N . VAL B 1 294 ? 28.359 -7.277 -3.027 1 69.62 294 VAL B N 1
ATOM 6077 C CA . VAL B 1 294 ? 29.5 -6.504 -2.551 1 69.62 294 VAL B CA 1
ATOM 6078 C C . VAL B 1 294 ? 30.672 -7.441 -2.246 1 69.62 294 VAL B C 1
ATOM 6080 O O . VAL B 1 294 ? 31.828 -7.02 -2.262 1 69.62 294 VAL B O 1
ATOM 6083 N N . GLY B 1 295 ? 30.422 -8.719 -2.361 1 68.44 295 GLY B N 1
ATOM 6084 C CA . GLY B 1 295 ? 31.469 -9.68 -2.1 1 68.44 295 GLY B CA 1
ATOM 6085 C C . GLY B 1 295 ? 31.969 -9.641 -0.667 1 68.44 295 GLY B C 1
ATOM 6086 O O . GLY B 1 295 ? 32.406 -10.664 -0.126 1 68.44 295 GLY B O 1
ATOM 6087 N N . GLU B 1 296 ? 32.219 -8.359 -0.207 1 64.81 296 GLU B N 1
ATOM 6088 C CA . GLU B 1 296 ? 32.656 -8.219 1.174 1 64.81 296 GLU B CA 1
ATOM 6089 C C . GLU B 1 296 ? 31.484 -8.016 2.123 1 64.81 296 GLU B C 1
ATOM 6091 O O . GLU B 1 296 ? 30.391 -7.66 1.691 1 64.81 296 GLU B O 1
ATOM 6096 N N . ASN B 1 297 ? 31.672 -8.422 3.34 1 63.41 297 ASN B N 1
ATOM 6097 C CA . ASN B 1 297 ? 30.625 -8.305 4.352 1 63.41 297 ASN B CA 1
ATOM 6098 C C . ASN B 1 297 ? 30.125 -6.871 4.48 1 63.41 297 ASN B C 1
ATOM 6100 O O . ASN B 1 297 ? 30.766 -6.039 5.113 1 63.41 297 ASN B O 1
ATOM 6104 N N . PHE B 1 298 ? 29.219 -6.539 3.525 1 68.31 298 PHE B N 1
ATOM 6105 C CA . PHE B 1 298 ? 28.531 -5.273 3.77 1 68.31 298 PHE B CA 1
ATOM 6106 C C . PHE B 1 298 ? 28.062 -5.188 5.215 1 68.31 298 PHE B C 1
ATOM 6108 O O . PHE B 1 298 ? 27.516 -6.152 5.758 1 68.31 298 PHE B O 1
ATOM 6115 N N . ASN B 1 299 ? 28.656 -4.176 5.812 1 77.25 299 ASN B N 1
ATOM 6116 C CA . ASN B 1 299 ? 28.281 -3.975 7.207 1 77.25 299 ASN B CA 1
ATOM 6117 C C . ASN B 1 299 ? 27.359 -2.77 7.375 1 77.25 299 ASN B C 1
ATOM 6119 O O . ASN B 1 299 ? 27.484 -1.788 6.637 1 77.25 299 ASN B O 1
ATOM 6123 N N . LEU B 1 300 ? 26.312 -2.951 8.039 1 88.81 300 LEU B N 1
ATOM 6124 C CA . LEU B 1 300 ? 25.406 -1.86 8.375 1 88.81 300 LEU B CA 1
ATOM 6125 C C . LEU B 1 300 ? 25.953 -1.043 9.547 1 88.81 300 LEU B C 1
ATOM 6127 O O . LEU B 1 300 ? 25.25 -0.82 10.531 1 88.81 300 LEU B O 1
ATOM 6131 N N . GLN B 1 301 ? 27.20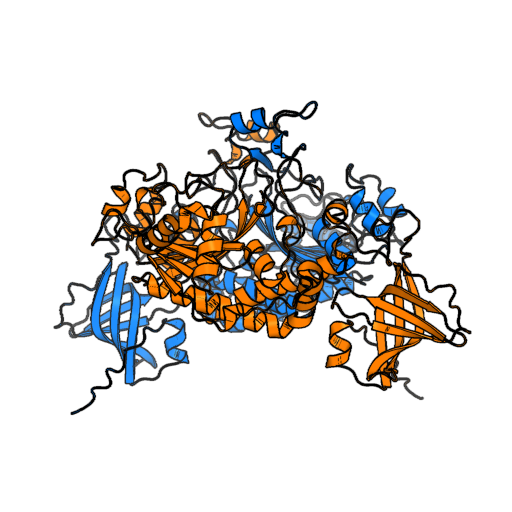3 -0.531 9.312 1 90.25 301 GLN B N 1
ATOM 6132 C CA . GLN B 1 301 ? 27.906 0.196 10.359 1 90.25 301 GLN B CA 1
ATOM 6133 C C . GLN B 1 301 ? 27.141 1.444 10.781 1 90.25 301 GLN B C 1
ATOM 6135 O O . GLN B 1 301 ? 27.234 1.871 11.938 1 90.25 301 GLN B O 1
ATOM 6140 N N . TRP B 1 302 ? 26.344 1.933 9.836 1 94.19 302 TRP B N 1
ATOM 6141 C CA . TRP B 1 302 ? 25.625 3.178 10.102 1 94.19 302 TRP B CA 1
ATOM 6142 C C . TRP B 1 302 ? 24.578 2.982 11.188 1 94.19 302 TRP B C 1
ATOM 6144 O O . TRP B 1 302 ? 24.078 3.955 11.75 1 94.19 302 TRP B O 1
ATOM 6154 N N . LEU B 1 303 ? 24.219 1.773 11.539 1 94.5 303 LEU B N 1
ATOM 6155 C CA . LEU B 1 303 ? 23.281 1.482 12.625 1 94.5 303 LEU B CA 1
ATOM 6156 C C . LEU B 1 303 ? 23.859 1.908 13.969 1 94.5 303 LEU B C 1
ATOM 6158 O O . LEU B 1 303 ? 23.109 2.271 14.883 1 94.5 303 LEU B O 1
ATOM 6162 N N . ARG B 1 304 ? 25.172 1.88 14.062 1 93.12 304 ARG B N 1
ATOM 6163 C CA . ARG B 1 304 ? 25.844 2.15 15.328 1 93.12 304 ARG B CA 1
ATOM 6164 C C . ARG B 1 304 ? 26.438 3.553 15.344 1 93.12 304 ARG B C 1
ATOM 6166 O O . ARG B 1 304 ? 26.781 4.078 16.406 1 93.12 304 ARG B O 1
ATOM 6173 N N . ASP B 1 305 ? 26.516 4.133 14.227 1 93.75 305 ASP B N 1
ATOM 6174 C CA . ASP B 1 305 ? 27.141 5.445 14.109 1 93.75 305 ASP B CA 1
ATOM 6175 C C . ASP B 1 305 ? 26.219 6.543 14.641 1 93.75 305 ASP B C 1
ATOM 6177 O O . ASP B 1 305 ? 25 6.355 14.711 1 93.75 305 ASP B O 1
ATOM 6181 N N . THR B 1 306 ? 26.844 7.594 15.062 1 94.62 306 THR B N 1
ATOM 6182 C CA . THR B 1 306 ? 26.109 8.828 15.281 1 94.62 306 THR B CA 1
ATOM 6183 C C . THR B 1 306 ? 25.969 9.617 13.984 1 94.62 306 THR B C 1
ATOM 6185 O O . THR B 1 306 ? 26.953 9.992 13.367 1 94.62 306 THR B O 1
ATOM 6188 N N . TRP B 1 307 ? 24.75 9.844 13.594 1 97.88 307 TRP B N 1
ATOM 6189 C CA . TRP B 1 307 ? 24.516 10.562 12.336 1 97.88 307 TRP B CA 1
ATOM 6190 C C . TRP B 1 307 ? 24.734 12.062 12.523 1 97.88 307 TRP B C 1
ATOM 6192 O O . TRP B 1 307 ? 24.25 12.656 13.484 1 97.88 307 TRP B O 1
ATOM 6202 N N . GLN B 1 308 ? 25.438 12.68 11.672 1 97.44 308 GLN B N 1
ATOM 6203 C CA . GLN B 1 308 ? 25.812 14.086 11.789 1 97.44 308 GLN B CA 1
ATOM 6204 C C . GLN B 1 308 ? 24.75 14.992 11.164 1 97.44 308 GLN B C 1
ATOM 6206 O O . GLN B 1 308 ? 24 14.562 10.289 1 97.44 308 GLN B O 1
ATOM 6211 N N . ILE B 1 309 ? 24.719 16.156 11.672 1 98.44 309 ILE B N 1
ATOM 6212 C CA . ILE B 1 309 ? 23.875 17.203 11.102 1 98.44 309 ILE B CA 1
ATOM 6213 C C . ILE B 1 309 ? 24.75 18.375 10.656 1 98.44 309 ILE B C 1
ATOM 6215 O O . ILE B 1 309 ? 25.484 18.953 11.461 1 98.44 309 ILE B O 1
ATOM 6219 N N . LEU B 1 310 ? 24.719 18.688 9.375 1 98.31 310 LEU B N 1
ATOM 6220 C CA . LEU B 1 310 ? 25.406 19.844 8.789 1 98.31 310 LEU B CA 1
ATOM 6221 C C . LEU B 1 310 ? 24.391 20.812 8.188 1 98.31 310 LEU B C 1
ATOM 6223 O O . LEU B 1 310 ? 23.391 20.391 7.602 1 98.31 310 LEU B O 1
ATOM 6227 N N . SER B 1 311 ? 24.656 22.078 8.359 1 97.69 311 SER B N 1
ATOM 6228 C CA . SER B 1 311 ? 23.891 23.031 7.547 1 97.69 311 SER B CA 1
ATOM 6229 C C . SER B 1 311 ? 24.297 22.953 6.082 1 97.69 311 SER B C 1
ATOM 6231 O O . SER B 1 311 ? 25.391 22.484 5.758 1 97.69 311 SER B O 1
ATOM 6233 N N . TYR B 1 312 ? 23.438 23.406 5.258 1 97.31 312 TYR B N 1
ATOM 6234 C CA . TYR B 1 312 ? 23.781 23.469 3.838 1 97.31 312 TYR B CA 1
ATOM 6235 C C . TYR B 1 312 ? 25.062 24.234 3.613 1 97.31 312 TYR B C 1
ATOM 6237 O O . TYR B 1 312 ? 25.906 23.844 2.797 1 97.31 312 TYR B O 1
ATOM 6245 N N . ASP B 1 313 ? 25.25 25.359 4.316 1 96.38 313 ASP B N 1
ATOM 6246 C CA . ASP B 1 313 ? 26.438 26.203 4.16 1 96.38 313 ASP B CA 1
ATOM 6247 C C . ASP B 1 313 ? 27.703 25.438 4.555 1 96.38 313 ASP B C 1
ATOM 6249 O O . ASP B 1 313 ? 28.719 25.516 3.873 1 96.38 313 ASP B O 1
ATOM 6253 N N . GLU B 1 314 ? 27.625 24.719 5.684 1 97.5 314 GLU B N 1
ATOM 6254 C CA . GLU B 1 314 ? 28.766 23.906 6.113 1 97.5 314 GLU B CA 1
ATOM 6255 C C . GLU B 1 314 ? 29.094 22.828 5.082 1 97.5 314 GLU B C 1
ATOM 6257 O O . GLU B 1 314 ? 30.266 22.609 4.754 1 97.5 314 GLU B O 1
ATOM 6262 N N . ALA B 1 315 ? 28.062 22.141 4.594 1 97.5 315 ALA B N 1
ATOM 6263 C CA . ALA B 1 315 ? 28.25 21.094 3.588 1 97.5 315 ALA B CA 1
ATOM 6264 C C . ALA B 1 315 ? 28.859 21.672 2.311 1 97.5 315 ALA B C 1
ATOM 6266 O O . ALA B 1 315 ? 29.781 21.094 1.736 1 97.5 315 ALA B O 1
ATOM 6267 N N . SER B 1 316 ? 28.297 22.797 1.905 1 96 316 SER B N 1
ATOM 6268 C CA . SER B 1 316 ? 28.797 23.469 0.708 1 96 316 SER B CA 1
ATOM 6269 C C . SER B 1 316 ? 30.266 23.859 0.859 1 96 316 SER B C 1
ATOM 6271 O O . SER B 1 316 ? 31.047 23.719 -0.083 1 96 316 SER B O 1
ATOM 6273 N N . ASP B 1 317 ? 30.625 24.375 1.988 1 96.25 317 ASP B N 1
ATOM 6274 C CA . ASP B 1 317 ? 32 24.766 2.256 1 96.25 317 ASP B CA 1
ATOM 6275 C C . ASP B 1 317 ? 32.938 23.547 2.154 1 96.25 317 ASP B C 1
ATOM 6277 O O . ASP B 1 317 ? 34.031 23.641 1.594 1 96.25 317 ASP B O 1
ATOM 6281 N N . ILE B 1 318 ? 32.5 22.453 2.756 1 96.88 318 ILE B N 1
ATOM 6282 C CA . ILE B 1 318 ? 33.281 21.234 2.709 1 96.88 318 ILE B CA 1
ATOM 6283 C C . ILE B 1 318 ? 33.5 20.812 1.256 1 96.88 318 ILE B C 1
ATOM 6285 O O . ILE B 1 318 ? 34.625 20.469 0.854 1 96.88 318 ILE B O 1
ATOM 6289 N N . ILE B 1 319 ? 32.438 20.797 0.44 1 96.38 319 ILE B N 1
ATOM 6290 C CA . ILE B 1 319 ? 32.5 20.391 -0.961 1 96.38 319 ILE B CA 1
ATOM 6291 C C . ILE B 1 319 ? 33.406 21.328 -1.738 1 96.38 319 ILE B C 1
ATOM 6293 O O . ILE B 1 319 ? 34.25 20.875 -2.521 1 96.38 319 ILE B O 1
ATOM 6297 N N . LEU B 1 320 ? 33.281 22.641 -1.467 1 94.5 320 LEU B N 1
ATOM 6298 C CA . LEU B 1 320 ? 34.062 23.641 -2.18 1 94.5 320 LEU B CA 1
ATOM 6299 C C . LEU B 1 320 ? 35.562 23.484 -1.879 1 94.5 320 LEU B C 1
ATOM 6301 O O . LEU B 1 320 ? 36.375 23.625 -2.771 1 94.5 320 LEU B O 1
ATOM 6305 N N . ARG B 1 321 ? 35.875 23.203 -0.7 1 95.81 321 ARG B N 1
ATOM 6306 C CA . ARG B 1 321 ? 37.281 23.016 -0.292 1 95.81 321 ARG B CA 1
ATOM 6307 C C . ARG B 1 321 ? 37.875 21.766 -0.927 1 95.81 321 ARG B C 1
ATOM 6309 O O . ARG B 1 321 ? 39.094 21.609 -0.966 1 95.81 321 ARG B O 1
ATOM 6316 N N . ASN B 1 322 ? 37.031 20.875 -1.322 1 95.88 322 ASN B N 1
ATOM 6317 C CA . ASN B 1 322 ? 37.5 19.641 -1.92 1 95.88 322 ASN B CA 1
ATOM 6318 C C . ASN B 1 322 ? 37.062 19.516 -3.377 1 95.88 322 ASN B C 1
ATOM 6320 O O . ASN B 1 322 ? 36.875 18.406 -3.879 1 95.88 322 ASN B O 1
ATOM 6324 N N . LYS B 1 323 ? 36.812 20.547 -4.008 1 93.81 323 LYS B N 1
ATOM 6325 C CA . LYS B 1 323 ? 36.219 20.578 -5.344 1 93.81 323 LYS B CA 1
ATOM 6326 C C . LYS B 1 323 ? 37.062 19.812 -6.348 1 93.81 323 LYS B C 1
ATOM 6328 O O . LYS B 1 323 ? 36.562 19.266 -7.324 1 93.81 323 LYS B O 1
ATOM 6333 N N . GLU B 1 324 ? 38.344 19.609 -6.133 1 93.94 324 GLU B N 1
ATOM 6334 C CA . GLU B 1 324 ? 39.281 18.953 -7.055 1 93.94 324 GLU B CA 1
ATOM 6335 C C . GLU B 1 324 ? 39.031 17.438 -7.09 1 93.94 324 GLU B C 1
ATOM 6337 O O . GLU B 1 324 ? 39.438 16.766 -8.023 1 93.94 324 GLU B O 1
ATOM 6342 N N . LYS B 1 325 ? 38.25 17.016 -6.152 1 93.94 325 LYS B N 1
ATOM 6343 C CA . LYS B 1 325 ? 38 15.57 -6.047 1 93.94 325 LYS B CA 1
ATOM 6344 C C . LYS B 1 325 ? 36.812 15.148 -6.902 1 93.94 325 LYS B C 1
ATOM 6346 O O . LYS B 1 325 ? 36.594 13.953 -7.098 1 93.94 325 LYS B O 1
ATOM 6351 N N . PHE B 1 326 ? 36.125 16.078 -7.457 1 93.56 326 PHE B N 1
ATOM 6352 C CA . PHE B 1 326 ? 34.875 15.75 -8.117 1 93.56 326 PHE B CA 1
ATOM 6353 C C . PHE B 1 326 ? 35 15.836 -9.633 1 93.56 326 PHE B C 1
ATOM 6355 O O . PHE B 1 326 ? 35.75 16.672 -10.141 1 93.56 326 PHE B O 1
ATOM 6362 N N . LYS B 1 327 ? 34.281 14.984 -10.305 1 91.69 327 LYS B N 1
ATOM 6363 C CA . LYS B 1 327 ? 34.125 15.078 -11.758 1 91.69 327 LYS B CA 1
ATOM 6364 C C . LYS B 1 327 ? 33.062 16.094 -12.133 1 91.69 327 LYS B C 1
ATOM 6366 O O . LYS B 1 327 ? 33.125 16.719 -13.188 1 91.69 327 LYS B O 1
ATOM 6371 N N . THR B 1 328 ? 32.125 16.266 -11.234 1 87.69 328 THR B N 1
ATOM 6372 C CA . THR B 1 328 ? 31.016 17.188 -11.461 1 87.69 328 THR B CA 1
ATOM 6373 C C . THR B 1 328 ? 31.359 18.578 -10.938 1 87.69 328 THR B C 1
ATOM 6375 O O . THR B 1 328 ? 31.984 18.719 -9.883 1 87.69 328 THR B O 1
ATOM 6378 N N . ALA B 1 329 ? 30.875 19.547 -11.648 1 86.19 329 ALA B N 1
ATOM 6379 C CA . ALA B 1 329 ? 31.141 20.938 -11.258 1 86.19 329 ALA B CA 1
ATOM 6380 C C . ALA B 1 329 ? 30.375 21.281 -9.977 1 86.19 329 ALA B C 1
ATOM 6382 O O . ALA B 1 329 ? 29.234 20.859 -9.789 1 86.19 329 ALA B O 1
ATOM 6383 N N . VAL B 1 330 ? 31.078 21.938 -9.102 1 85.44 330 VAL B N 1
ATOM 6384 C CA . VAL B 1 330 ? 30.453 22.422 -7.883 1 85.44 330 VAL B CA 1
ATOM 6385 C C . VAL B 1 330 ? 29.812 23.797 -8.141 1 85.44 330 VAL B C 1
ATOM 6387 O O . VAL B 1 330 ? 30.516 24.766 -8.445 1 85.44 330 VAL B O 1
ATOM 6390 N N . LYS B 1 331 ? 28.484 23.75 -8.188 1 78.5 331 LYS B N 1
ATOM 6391 C CA . LYS B 1 331 ? 27.766 25 -8.383 1 78.5 331 LYS B CA 1
ATOM 6392 C C . LYS B 1 331 ? 27.031 25.422 -7.113 1 78.5 331 LYS B C 1
ATOM 6394 O O . LYS B 1 331 ? 26.266 24.641 -6.543 1 78.5 331 LYS B O 1
ATOM 6399 N N . SER B 1 332 ? 27.234 26.625 -6.719 1 71.75 332 SER B N 1
ATOM 6400 C CA . SER B 1 332 ? 26.703 27.094 -5.441 1 71.75 332 SER B CA 1
ATOM 6401 C C . SER B 1 332 ? 25.188 27.141 -5.449 1 71.75 332 SER B C 1
ATOM 6403 O O . SER B 1 332 ? 24.547 26.984 -4.402 1 71.75 332 SER B O 1
ATOM 6405 N N . ASN B 1 333 ? 24.578 27.188 -6.617 1 78.44 333 ASN B N 1
ATOM 6406 C CA . ASN B 1 333 ? 23.141 27.453 -6.648 1 78.44 333 ASN B CA 1
ATOM 6407 C C . ASN B 1 333 ? 22.344 26.219 -7.031 1 78.44 333 ASN B C 1
ATOM 6409 O O . ASN B 1 333 ? 21.125 26.25 -7.113 1 78.44 333 ASN B O 1
ATOM 6413 N N . GLU B 1 334 ? 22.875 25.062 -7.289 1 80.19 334 GLU B N 1
ATOM 6414 C CA . GLU B 1 334 ? 22.156 23.938 -7.848 1 80.19 334 GLU B CA 1
ATOM 6415 C C . GLU B 1 334 ? 22.141 22.75 -6.887 1 80.19 334 GLU B C 1
ATOM 6417 O O . GLU B 1 334 ? 21.828 21.625 -7.281 1 80.19 334 GLU B O 1
ATOM 6422 N N . GLY B 1 335 ? 22.297 22.859 -5.727 1 89.06 335 GLY B N 1
ATOM 6423 C CA . GLY B 1 335 ? 22.328 21.719 -4.816 1 89.06 335 GLY B CA 1
ATOM 6424 C C . GLY B 1 335 ? 23.547 20.844 -5.008 1 89.06 335 GLY B C 1
ATOM 6425 O O . GLY B 1 335 ? 24.562 21.281 -5.52 1 89.06 335 GLY B O 1
ATOM 6426 N N . PHE B 1 336 ? 23.5 19.578 -4.5 1 94.44 336 PHE B N 1
ATOM 6427 C CA . PHE B 1 336 ? 24.641 18.672 -4.539 1 94.44 336 PHE B CA 1
ATOM 6428 C C . PHE B 1 336 ? 24.391 17.531 -5.512 1 94.44 336 PHE B C 1
ATOM 6430 O O . PHE B 1 336 ? 23.281 17 -5.574 1 94.44 336 PHE B O 1
ATOM 6437 N N . SER B 1 337 ? 25.359 17.234 -6.332 1 93.19 337 SER B N 1
ATOM 6438 C CA . SER B 1 337 ? 25.281 16.031 -7.152 1 93.19 337 SER B CA 1
ATOM 6439 C C . SER B 1 337 ? 25.422 14.773 -6.305 1 93.19 337 SER B C 1
ATOM 6441 O O . SER B 1 337 ? 25.828 14.844 -5.145 1 93.19 337 SER B O 1
ATOM 6443 N N . LYS B 1 338 ? 25.094 13.695 -6.914 1 92.25 338 LYS B N 1
ATOM 6444 C CA . LYS B 1 338 ? 25.203 12.422 -6.203 1 92.25 338 LYS B CA 1
ATOM 6445 C C . LYS B 1 338 ? 26.625 12.164 -5.734 1 92.25 338 LYS B C 1
ATOM 6447 O O . LYS B 1 338 ? 26.844 11.68 -4.625 1 92.25 338 LYS B O 1
ATOM 6452 N N . GLU B 1 339 ? 27.531 12.445 -6.602 1 94.69 339 GLU B N 1
ATOM 6453 C CA . GLU B 1 339 ? 28.953 12.297 -6.273 1 94.69 339 GLU B CA 1
ATOM 6454 C C . GLU B 1 339 ? 29.328 13.133 -5.051 1 94.69 339 GLU B C 1
ATOM 6456 O O . GLU B 1 339 ? 30.031 12.656 -4.16 1 94.69 339 GLU B O 1
ATOM 6461 N N . GLN B 1 340 ? 28.891 14.289 -5.031 1 96.19 340 GLN B N 1
ATOM 6462 C CA . GLN B 1 340 ? 29.172 15.211 -3.934 1 96.19 340 GLN B CA 1
ATOM 6463 C C . GLN B 1 340 ? 28.484 14.758 -2.648 1 96.19 340 GLN B C 1
ATOM 6465 O O . GLN B 1 340 ? 29.062 14.859 -1.562 1 96.19 340 GLN B O 1
ATOM 6470 N N . GLU B 1 341 ? 27.266 14.242 -2.771 1 96.94 341 GLU B N 1
ATOM 6471 C CA . GLU B 1 341 ? 26.531 13.711 -1.62 1 96.94 341 GLU B CA 1
ATOM 6472 C C . GLU B 1 341 ? 27.281 12.531 -1 1 96.94 341 GLU B C 1
ATOM 6474 O O . GLU B 1 341 ? 27.438 12.469 0.219 1 96.94 341 GLU B O 1
ATOM 6479 N N . LEU B 1 342 ? 27.703 11.641 -1.811 1 96.25 342 LEU B N 1
ATOM 6480 C CA . LEU B 1 342 ? 28.422 10.469 -1.327 1 96.25 342 LEU B CA 1
ATOM 6481 C C . LEU B 1 342 ? 29.75 10.875 -0.693 1 96.25 342 LEU B C 1
ATOM 6483 O O . LEU B 1 342 ? 30.203 10.258 0.272 1 96.25 342 LEU B O 1
ATOM 6487 N N . PHE B 1 343 ? 30.406 11.898 -1.258 1 97.44 343 PHE B N 1
ATOM 6488 C CA . PHE B 1 343 ? 31.656 12.414 -0.685 1 97.44 343 PHE B CA 1
ATOM 6489 C C . PHE B 1 343 ? 31.422 12.914 0.738 1 97.44 343 PHE B C 1
ATOM 6491 O O . PHE B 1 343 ? 32.219 12.641 1.633 1 97.44 343 PHE B O 1
ATOM 6498 N N . LEU B 1 344 ? 30.297 13.656 0.953 1 97.94 344 LEU B N 1
ATOM 6499 C CA . LEU B 1 344 ? 29.984 14.172 2.283 1 97.94 344 LEU B CA 1
ATOM 6500 C C . LEU B 1 344 ? 29.828 13.031 3.283 1 97.94 344 LEU B C 1
ATOM 6502 O O . LEU B 1 344 ? 30.281 13.141 4.426 1 97.94 344 LEU B O 1
ATOM 6506 N N . VAL B 1 345 ? 29.156 11.969 2.879 1 97.75 345 VAL B N 1
ATOM 6507 C CA . VAL B 1 345 ? 28.953 10.805 3.732 1 97.75 345 VAL B CA 1
ATOM 6508 C C . VAL B 1 345 ? 30.312 10.203 4.094 1 97.75 345 VAL B C 1
ATOM 6510 O O . VAL B 1 345 ? 30.562 9.875 5.258 1 97.75 345 VAL B O 1
ATOM 6513 N N . ASP B 1 346 ? 31.172 10.07 3.125 1 96.75 346 ASP B N 1
ATOM 6514 C CA . ASP B 1 346 ? 32.5 9.516 3.348 1 96.75 346 ASP B CA 1
ATOM 6515 C C . ASP B 1 346 ? 33.344 10.43 4.242 1 96.75 346 ASP B C 1
ATOM 6517 O O . ASP B 1 346 ? 34.031 9.961 5.133 1 96.75 346 ASP B O 1
ATOM 6521 N N . TYR B 1 347 ? 33.25 11.695 3.918 1 97.19 347 TYR B N 1
ATOM 6522 C CA . TYR B 1 347 ? 33.969 12.703 4.684 1 97.19 347 TYR B CA 1
ATOM 6523 C C . TYR B 1 347 ? 33.594 12.633 6.164 1 97.19 347 TYR B C 1
ATOM 6525 O O . TYR B 1 347 ? 34.469 12.719 7.031 1 97.19 347 TYR B O 1
ATOM 6533 N N . CYS B 1 348 ? 32.312 12.461 6.461 1 97.12 348 CYS B N 1
ATOM 6534 C CA . CYS B 1 348 ? 31.828 12.438 7.836 1 97.12 348 CYS B CA 1
ATOM 6535 C C . CYS B 1 348 ? 31.938 11.047 8.438 1 97.12 348 CYS B C 1
ATOM 6537 O O . CYS B 1 348 ? 31.781 10.875 9.648 1 97.12 348 CYS B O 1
ATOM 6539 N N . LYS B 1 349 ? 32.188 9.977 7.613 1 95.88 349 LYS B N 1
ATOM 6540 C CA . LYS B 1 349 ? 32.281 8.578 8 1 95.88 349 LYS B CA 1
ATOM 6541 C C . LYS B 1 349 ? 31.016 8.102 8.688 1 95.88 349 LYS B C 1
ATOM 6543 O O . LYS B 1 349 ? 31.062 7.297 9.617 1 95.88 349 LYS B O 1
ATOM 6548 N N . ALA B 1 350 ? 29.969 8.734 8.367 1 96.31 350 ALA B N 1
ATOM 6549 C CA . ALA B 1 350 ? 28.625 8.445 8.891 1 96.31 350 ALA B CA 1
ATOM 6550 C C . ALA B 1 350 ? 27.547 9.086 8.008 1 96.31 350 ALA B C 1
ATOM 6552 O O . ALA B 1 350 ? 27.828 10 7.234 1 96.31 350 ALA B O 1
ATOM 6553 N N . PRO B 1 351 ? 26.281 8.562 8.07 1 98.19 351 PRO B N 1
ATOM 6554 C CA . PRO B 1 351 ? 25.188 9.305 7.434 1 98.19 351 PRO B CA 1
ATOM 6555 C C . PRO B 1 351 ? 25.125 10.758 7.891 1 98.19 351 PRO B C 1
ATOM 6557 O O . PRO B 1 351 ? 25.5 11.07 9.023 1 98.19 351 PRO B O 1
ATOM 6560 N N . VAL B 1 352 ? 24.594 11.594 7.016 1 98.56 352 VAL B N 1
ATOM 6561 C CA . VAL B 1 352 ? 24.625 13.023 7.293 1 98.56 352 VAL B CA 1
ATOM 6562 C C . VAL B 1 352 ? 23.266 13.641 6.945 1 98.56 352 VAL B C 1
ATOM 6564 O O . VAL B 1 352 ? 22.734 13.406 5.859 1 98.56 352 VAL B O 1
ATOM 6567 N N . PHE B 1 353 ? 22.734 14.336 7.914 1 98.88 353 PHE B N 1
ATOM 6568 C CA . PHE B 1 353 ? 21.641 15.242 7.602 1 98.88 353 PHE B CA 1
ATOM 6569 C C . PHE B 1 353 ? 22.172 16.594 7.129 1 98.88 353 PHE B C 1
ATOM 6571 O O . PHE B 1 353 ? 23 17.203 7.801 1 98.88 353 PHE B O 1
ATOM 6578 N N . VAL B 1 354 ? 21.75 17.031 5.977 1 98.56 354 VAL B N 1
ATOM 6579 C CA . VAL B 1 354 ? 21.984 18.422 5.551 1 98.56 354 VAL B CA 1
ATOM 6580 C C . VAL B 1 354 ? 20.703 19.234 5.746 1 98.56 354 VAL B C 1
ATOM 6582 O O . VAL B 1 354 ? 19.656 18.922 5.184 1 98.56 354 VAL B O 1
ATOM 6585 N N . ILE B 1 355 ? 20.844 20.328 6.555 1 98.5 355 ILE B N 1
ATOM 6586 C CA . ILE B 1 355 ? 19.641 21.078 6.922 1 98.5 355 ILE B CA 1
ATOM 6587 C C . ILE B 1 355 ? 19.781 22.531 6.5 1 98.5 355 ILE B C 1
ATOM 6589 O O . ILE B 1 355 ? 20.859 22.953 6.078 1 98.5 355 ILE B O 1
ATOM 6593 N N . ASN B 1 356 ? 18.641 23.234 6.551 1 98 356 ASN B N 1
ATOM 6594 C CA . ASN B 1 356 ? 18.594 24.672 6.297 1 98 356 ASN B CA 1
ATOM 6595 C C . ASN B 1 356 ? 19.062 25 4.883 1 98 356 ASN B C 1
ATOM 6597 O O . ASN B 1 356 ? 20 25.781 4.707 1 98 356 ASN B O 1
ATOM 6601 N N . TRP B 1 357 ? 18.344 24.516 3.959 1 97.81 357 TRP B N 1
ATOM 6602 C CA . TRP B 1 357 ? 18.656 24.641 2.541 1 97.81 357 TRP B CA 1
ATOM 6603 C C . TRP B 1 357 ? 18.281 26.031 2.031 1 97.81 357 TRP B C 1
ATOM 6605 O O . TRP B 1 357 ? 17.422 26.703 2.617 1 97.81 357 TRP B O 1
ATOM 6615 N N . PRO B 1 358 ? 18.938 26.484 0.96 1 96.69 358 PRO B N 1
ATOM 6616 C CA . PRO B 1 358 ? 18.5 27.734 0.336 1 96.69 358 PRO B CA 1
ATOM 6617 C C . PRO B 1 358 ? 17.047 27.688 -0.108 1 96.69 358 PRO B C 1
ATOM 6619 O O . PRO B 1 358 ? 16.625 26.75 -0.792 1 96.69 358 PRO B O 1
ATOM 6622 N N . ALA B 1 359 ? 16.25 28.719 0.229 1 95.56 359 ALA B N 1
ATOM 6623 C CA . ALA B 1 359 ? 14.82 28.781 -0.07 1 95.56 359 ALA B CA 1
ATOM 6624 C C . ALA B 1 359 ? 14.57 28.703 -1.572 1 95.56 359 ALA B C 1
ATOM 6626 O O . ALA B 1 359 ? 13.578 28.109 -2.012 1 95.56 359 ALA B O 1
ATOM 6627 N N . ALA B 1 360 ? 15.477 29.203 -2.35 1 92.88 360 ALA B N 1
ATOM 6628 C CA . ALA B 1 360 ? 15.312 29.297 -3.799 1 92.88 360 ALA B CA 1
ATOM 6629 C C . ALA B 1 360 ? 15.359 27.922 -4.449 1 92.88 360 ALA B C 1
ATOM 6631 O O . ALA B 1 360 ? 14.906 27.75 -5.582 1 92.88 360 ALA B O 1
ATOM 6632 N N . GLN B 1 361 ? 15.883 26.922 -3.734 1 92.75 361 GLN B N 1
ATOM 6633 C CA . GLN B 1 361 ? 16.062 25.594 -4.297 1 92.75 361 GLN B CA 1
ATOM 6634 C C . GLN B 1 361 ? 14.945 24.641 -3.863 1 92.75 361 GLN B C 1
ATOM 6636 O O . GLN B 1 361 ? 14.93 23.484 -4.246 1 92.75 361 GLN B O 1
ATOM 6641 N N . LYS B 1 362 ? 14.055 25.188 -3.088 1 94 362 LYS B N 1
ATOM 6642 C CA . LYS B 1 362 ? 13.133 24.266 -2.424 1 94 362 LYS B CA 1
ATOM 6643 C C . LYS B 1 362 ? 11.68 24.656 -2.676 1 94 362 LYS B C 1
ATOM 6645 O O . LYS B 1 362 ? 11.398 25.812 -3.006 1 94 362 LYS B O 1
ATOM 6650 N N . PRO B 1 363 ? 10.742 23.703 -2.533 1 93.75 363 PRO B N 1
ATOM 6651 C CA . PRO B 1 363 ? 9.328 23.938 -2.854 1 93.75 363 PRO B CA 1
ATOM 6652 C C . PRO B 1 363 ? 8.672 24.969 -1.938 1 93.75 363 PRO B C 1
ATOM 6654 O O . PRO B 1 363 ? 9.125 25.172 -0.807 1 93.75 363 PRO B O 1
ATOM 6657 N N . PHE B 1 364 ? 7.512 25.469 -2.324 1 94.81 364 PHE B N 1
ATOM 6658 C CA . PHE B 1 364 ? 6.801 26.594 -1.747 1 94.81 364 PHE B CA 1
ATOM 6659 C C . PHE B 1 364 ? 6.301 26.266 -0.345 1 94.81 364 PHE B C 1
ATOM 6661 O O . PHE B 1 364 ? 6.098 27.172 0.475 1 94.81 364 PHE B O 1
ATOM 6668 N N . TYR B 1 365 ? 6.074 24.969 -0.087 1 96.06 365 TYR B N 1
ATOM 6669 C CA . TYR B 1 365 ? 5.387 24.609 1.146 1 96.06 365 TYR B CA 1
ATOM 6670 C C . TYR B 1 365 ? 6.363 24.516 2.311 1 96.06 365 TYR B C 1
ATOM 6672 O O . TYR B 1 365 ? 5.953 24.391 3.467 1 96.06 365 TYR B O 1
ATOM 6680 N N . MET B 1 366 ? 7.676 24.547 2.035 1 97.62 366 MET B N 1
ATOM 6681 C CA . MET B 1 366 ? 8.664 24.406 3.098 1 97.62 366 MET B CA 1
ATOM 6682 C C . MET B 1 366 ? 8.797 25.703 3.896 1 97.62 366 MET B C 1
ATOM 6684 O O . MET B 1 366 ? 8.789 26.797 3.322 1 97.62 366 MET B O 1
ATOM 6688 N N . LYS B 1 367 ? 8.883 25.641 5.195 1 98.12 367 LYS B N 1
ATOM 6689 C CA . LYS B 1 367 ? 8.891 26.781 6.105 1 98.12 367 LYS B CA 1
ATOM 6690 C C . LYS B 1 367 ? 10.172 27.594 5.945 1 98.12 367 LYS B C 1
ATOM 6692 O O . LYS B 1 367 ? 11.273 27.094 6.172 1 98.12 367 LYS B O 1
ATOM 6697 N N . ILE B 1 368 ? 9.984 28.812 5.617 1 97.5 368 ILE B N 1
ATOM 6698 C CA . ILE B 1 368 ? 11.102 29.75 5.496 1 97.5 368 ILE B CA 1
ATOM 6699 C C . ILE B 1 368 ? 11.547 30.203 6.883 1 97.5 368 ILE B C 1
ATOM 6701 O O . ILE B 1 368 ? 10.711 30.516 7.738 1 97.5 368 ILE B O 1
ATOM 6705 N N . SER B 1 369 ? 12.859 30.203 7.109 1 97.06 369 SER B N 1
ATOM 6706 C CA . SER B 1 369 ? 13.414 30.641 8.391 1 97.06 369 SER B CA 1
ATOM 6707 C C . SER B 1 369 ? 13.031 32.094 8.688 1 97.06 369 SER B C 1
ATOM 6709 O O . SER B 1 369 ? 13.07 32.938 7.801 1 97.06 369 SER B O 1
ATOM 6711 N N . ARG B 1 370 ? 12.625 32.281 9.938 1 95.31 370 ARG B N 1
ATOM 6712 C CA . ARG B 1 370 ? 12.281 33.656 10.336 1 95.31 370 ARG B CA 1
ATOM 6713 C C . ARG B 1 370 ? 13.531 34.469 10.625 1 95.31 370 ARG B C 1
ATOM 6715 O O . ARG B 1 370 ? 13.5 35.719 10.57 1 95.31 370 ARG B O 1
ATOM 6722 N N . GLU B 1 371 ? 14.602 33.781 10.859 1 95.5 371 GLU B N 1
ATOM 6723 C CA . GLU B 1 371 ? 15.875 34.438 11.164 1 95.5 371 GLU B CA 1
ATOM 6724 C C . GLU B 1 371 ? 16.641 34.781 9.891 1 95.5 371 GLU B C 1
ATOM 6726 O O . GLU B 1 371 ? 17.391 35.75 9.836 1 95.5 371 GLU B O 1
ATOM 6731 N N . ASP B 1 372 ? 16.578 33.969 8.891 1 96.62 372 ASP B N 1
ATOM 6732 C CA . ASP B 1 372 ? 17.266 34.094 7.609 1 96.62 372 ASP B CA 1
ATOM 6733 C C . ASP B 1 372 ? 16.359 33.688 6.457 1 96.62 372 ASP B C 1
ATOM 6735 O O . ASP B 1 372 ? 16.344 32.5 6.074 1 96.62 372 ASP B O 1
ATOM 6739 N N . SER B 1 373 ? 15.719 34.562 5.863 1 95.88 373 SER B N 1
ATOM 6740 C CA . SER B 1 373 ? 14.68 34.312 4.875 1 95.88 373 SER B CA 1
ATOM 6741 C C . SER B 1 373 ? 15.258 33.656 3.631 1 95.88 373 SER B C 1
ATOM 6743 O O . SER B 1 373 ? 14.508 33.156 2.783 1 95.88 373 SER B O 1
ATOM 6745 N N . SER B 1 374 ? 16.562 33.625 3.521 1 96.12 374 SER B N 1
ATOM 6746 C CA . SER B 1 374 ? 17.188 32.969 2.379 1 96.12 374 SER B CA 1
ATOM 6747 C C . SER B 1 374 ? 17.234 31.453 2.582 1 96.12 374 SER B C 1
ATOM 6749 O O . SER B 1 374 ? 17.594 30.703 1.67 1 96.12 374 SER B O 1
ATOM 6751 N N . LYS B 1 375 ? 16.812 31.016 3.756 1 97.56 375 LYS B N 1
ATOM 6752 C CA . LYS B 1 375 ? 16.891 29.594 4.09 1 97.56 375 LYS B CA 1
ATOM 6753 C C . LYS B 1 375 ? 15.5 29.031 4.426 1 97.56 375 LYS B C 1
ATOM 6755 O O . LYS B 1 375 ? 14.617 29.781 4.852 1 97.56 375 LYS B O 1
ATOM 6760 N N . VAL B 1 376 ? 15.344 27.766 4.176 1 97.75 376 VAL B N 1
ATOM 6761 C CA . VAL B 1 376 ? 14.148 27.031 4.602 1 97.75 376 VAL B CA 1
ATOM 6762 C C . VAL B 1 376 ? 14.539 25.906 5.562 1 97.75 376 VAL B C 1
ATOM 6764 O O . VAL B 1 376 ? 15.664 25.422 5.52 1 97.75 376 VAL B O 1
ATOM 6767 N N . TYR B 1 377 ? 13.617 25.594 6.449 1 98.56 377 TYR B N 1
ATOM 6768 C CA . TYR B 1 377 ? 13.805 24.453 7.352 1 98.56 377 TYR B CA 1
ATOM 6769 C C . TYR B 1 377 ? 13.555 23.141 6.633 1 98.56 377 TYR B C 1
ATOM 6771 O O . TYR B 1 377 ? 12.562 22.453 6.895 1 98.56 377 TYR B O 1
ATOM 6779 N N . ALA B 1 378 ? 14.492 22.766 5.766 1 98.44 378 ALA B N 1
ATOM 6780 C CA . ALA B 1 378 ? 14.469 21.516 5.004 1 98.44 378 ALA B CA 1
ATOM 6781 C C . ALA B 1 378 ? 15.656 20.625 5.363 1 98.44 378 ALA B C 1
ATOM 6783 O O . ALA B 1 378 ? 16.672 21.125 5.863 1 98.44 378 ALA B O 1
ATOM 6784 N N . LEU B 1 379 ? 15.477 19.359 5.191 1 98.75 379 LEU B N 1
ATOM 6785 C CA . LEU B 1 379 ? 16.562 18.406 5.43 1 98.75 379 LEU B CA 1
ATOM 6786 C C . LEU B 1 379 ? 16.672 17.406 4.281 1 98.75 379 LEU B C 1
ATOM 6788 O O . LEU B 1 379 ? 15.68 17.078 3.639 1 98.75 379 LEU B O 1
ATOM 6792 N N . ASP B 1 380 ? 17.844 16.953 3.961 1 98.56 380 ASP B N 1
ATOM 6793 C CA . ASP B 1 380 ? 18.156 15.75 3.201 1 98.56 380 ASP B CA 1
ATOM 6794 C C . ASP B 1 380 ? 19.031 14.797 4.02 1 98.56 380 ASP B C 1
ATOM 6796 O O . ASP B 1 380 ? 20 15.219 4.648 1 98.56 380 ASP B O 1
ATOM 6800 N N . LEU B 1 381 ? 18.609 13.625 4.082 1 98.88 381 LEU B N 1
ATOM 6801 C CA . LEU B 1 381 ? 19.438 12.602 4.695 1 98.88 381 LEU B CA 1
ATOM 6802 C C . LEU B 1 381 ? 20.297 11.898 3.645 1 98.88 381 LEU B C 1
ATOM 6804 O O . LEU B 1 381 ? 19.781 11.297 2.709 1 98.88 381 LEU B O 1
ATOM 6808 N N . LEU B 1 382 ? 21.578 12.016 3.77 1 98.62 382 LEU B N 1
ATOM 6809 C CA . LEU B 1 382 ? 22.547 11.359 2.889 1 98.62 382 LEU B CA 1
ATOM 6810 C C . LEU B 1 382 ? 23.094 10.086 3.525 1 98.62 382 LEU B C 1
ATOM 6812 O O . LEU B 1 382 ? 23.594 10.125 4.652 1 98.62 382 LEU B O 1
ATOM 6816 N N . MET B 1 383 ? 22.953 9 2.857 1 97.25 383 MET B N 1
ATOM 6817 C CA . MET B 1 383 ? 23.391 7.688 3.326 1 97.25 383 MET B CA 1
ATOM 6818 C C . MET B 1 383 ? 24.484 7.117 2.436 1 97.25 383 MET B C 1
ATOM 6820 O O . MET B 1 383 ? 24.641 7.551 1.292 1 97.25 383 MET B O 1
ATOM 6824 N N . PRO B 1 384 ? 25.234 6.133 2.992 1 93.5 384 PRO B N 1
ATOM 6825 C CA . PRO B 1 384 ? 26.156 5.422 2.102 1 93.5 384 PRO B CA 1
ATOM 6826 C C . PRO B 1 384 ? 25.438 4.73 0.943 1 93.5 384 PRO B C 1
ATOM 6828 O O . PRO B 1 384 ? 24.266 4.379 1.062 1 93.5 384 PRO B O 1
ATOM 6831 N N . VAL B 1 385 ? 26.094 4.555 -0.127 1 88.56 385 VAL B N 1
ATOM 6832 C CA . VAL B 1 385 ? 25.656 3.736 -1.258 1 88.56 385 VAL B CA 1
ATOM 6833 C C . VAL B 1 385 ? 24.625 4.5 -2.082 1 88.56 385 VAL B C 1
ATOM 6835 O O . VAL B 1 385 ? 24.75 4.609 -3.303 1 88.56 385 VAL B O 1
ATOM 6838 N N . VAL B 1 386 ? 23.625 5.125 -1.446 1 93 386 VAL B N 1
ATOM 6839 C CA . VAL B 1 386 ? 22.484 5.598 -2.215 1 93 386 VAL B CA 1
ATOM 6840 C C . VAL B 1 386 ? 22.469 7.125 -2.234 1 93 386 VAL B C 1
ATOM 6842 O O . VAL B 1 386 ? 21.625 7.738 -2.896 1 93 386 VAL B O 1
ATOM 6845 N N . ALA B 1 387 ? 23.328 7.801 -1.511 1 95.25 387 ALA B N 1
ATOM 6846 C CA . ALA B 1 387 ? 23.312 9.25 -1.364 1 95.25 387 ALA B CA 1
ATOM 6847 C C . ALA B 1 387 ? 22.031 9.719 -0.66 1 95.25 387 ALA B C 1
ATOM 6849 O O . ALA B 1 387 ? 21.703 9.227 0.425 1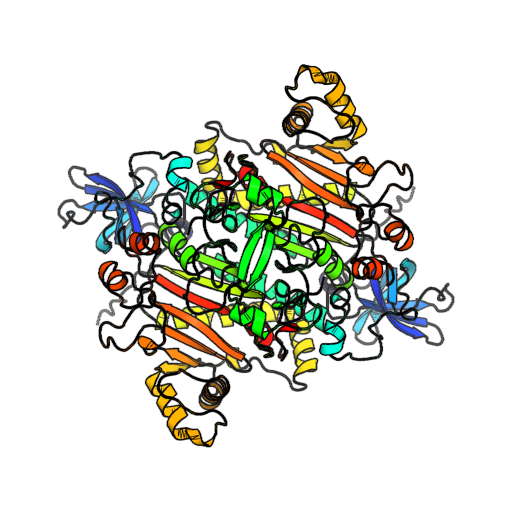 95.25 387 ALA B O 1
ATOM 6850 N N . GLU B 1 388 ? 21.25 10.539 -1.311 1 96.94 388 GLU B N 1
ATOM 6851 C CA . GLU B 1 388 ? 20.031 10.992 -0.649 1 96.94 388 GLU B CA 1
ATOM 6852 C C . GLU B 1 388 ? 19.031 9.859 -0.497 1 96.94 388 GLU B C 1
ATOM 6854 O O . GLU B 1 388 ? 18.609 9.266 -1.488 1 96.94 388 GLU B O 1
ATOM 6859 N N . LEU B 1 389 ? 18.641 9.625 0.723 1 97.88 389 LEU B N 1
ATOM 6860 C CA . LEU B 1 389 ? 17.625 8.617 1.019 1 97.88 389 LEU B CA 1
ATOM 6861 C C . LEU B 1 389 ? 16.297 9.281 1.368 1 97.88 389 LEU B C 1
ATOM 6863 O O . LEU B 1 389 ? 15.234 8.781 0.987 1 97.88 389 LEU B O 1
ATOM 6867 N N . CYS B 1 390 ? 16.375 10.344 2.146 1 98 390 CYS B N 1
ATOM 6868 C CA . CYS B 1 390 ? 15.172 11.062 2.582 1 98 390 CYS B CA 1
ATOM 6869 C C . CYS B 1 390 ? 15.289 12.555 2.275 1 98 390 CYS B C 1
ATOM 6871 O O . CYS B 1 390 ? 16.391 13.117 2.348 1 98 390 CYS B O 1
ATOM 6873 N N . GLY B 1 391 ? 14.195 13.133 1.965 1 98.06 391 GLY B N 1
ATOM 6874 C CA . GLY B 1 391 ? 13.984 14.578 1.991 1 98.06 391 GLY B CA 1
ATOM 6875 C C . GLY B 1 391 ? 12.797 14.984 2.84 1 98.06 391 GLY B C 1
ATOM 6876 O O . GLY B 1 391 ? 11.812 14.25 2.938 1 98.06 391 GLY B O 1
ATOM 6877 N N . GLY B 1 392 ? 12.906 16.094 3.531 1 98.38 392 GLY B N 1
ATOM 6878 C CA . GLY B 1 392 ? 11.82 16.531 4.387 1 98.38 392 GLY B CA 1
ATOM 6879 C C . GLY B 1 392 ? 11.914 18 4.77 1 98.38 392 GLY B C 1
ATOM 6880 O O . GLY B 1 392 ? 12.844 18.703 4.348 1 98.38 392 GLY B O 1
ATOM 6881 N N . SER B 1 393 ? 10.953 18.469 5.473 1 98.81 393 SER B N 1
ATOM 6882 C CA . SER B 1 393 ? 10.938 19.875 5.914 1 98.81 393 SER B CA 1
ATOM 6883 C C . SER B 1 393 ? 9.836 20.109 6.945 1 98.81 393 SER B C 1
ATOM 6885 O O . SER B 1 393 ? 8.945 19.281 7.109 1 98.81 393 SER B O 1
ATOM 6887 N N . LEU B 1 394 ? 10.031 21.172 7.629 1 98.75 394 LEU B N 1
ATOM 6888 C CA . LEU B 1 394 ? 8.875 21.766 8.289 1 98.75 394 LEU B CA 1
ATOM 6889 C C . LEU B 1 394 ? 7.969 22.453 7.27 1 98.75 394 LEU B C 1
ATOM 6891 O O . LEU B 1 394 ? 8.43 22.891 6.211 1 98.75 394 LEU B O 1
ATOM 6895 N N . ARG B 1 395 ? 6.68 22.5 7.586 1 98.56 395 ARG B N 1
ATOM 6896 C CA . ARG B 1 395 ? 5.727 23.141 6.684 1 98.56 395 ARG B CA 1
ATOM 6897 C C . ARG B 1 395 ? 5.438 24.578 7.117 1 98.56 395 ARG B C 1
ATOM 6899 O O . ARG B 1 395 ? 5.426 24.875 8.312 1 98.56 395 ARG B O 1
ATOM 6906 N N . GLU B 1 396 ? 5.254 25.484 6.152 1 97.69 396 GLU B N 1
ATOM 6907 C CA . GLU B 1 396 ? 4.742 26.812 6.473 1 97.69 396 GLU B CA 1
ATOM 6908 C C . GLU B 1 396 ? 3.305 26.75 6.977 1 97.69 396 GLU B C 1
ATOM 6910 O O . GLU B 1 396 ? 2.395 26.406 6.223 1 97.69 396 GLU B O 1
ATOM 6915 N N . CYS B 1 397 ? 3.078 27.062 8.227 1 96.88 397 CYS B N 1
ATOM 6916 C CA . CYS B 1 397 ? 1.746 26.906 8.797 1 96.88 397 CYS B CA 1
ATOM 6917 C C . CYS B 1 397 ? 1.012 28.234 8.836 1 96.88 397 CYS B C 1
ATOM 6919 O O . CYS B 1 397 ? -0.157 28.297 9.227 1 96.88 397 CYS B O 1
ATOM 6921 N N . ASP B 1 398 ? 1.681 29.375 8.453 1 96.06 398 ASP B N 1
ATOM 6922 C CA . ASP B 1 398 ? 1.071 30.688 8.367 1 96.06 398 ASP B CA 1
ATOM 6923 C C . ASP B 1 398 ? 0.439 30.922 6.996 1 96.06 398 ASP B C 1
ATOM 6925 O O . ASP B 1 398 ? 1.145 31 5.988 1 96.06 398 ASP B O 1
ATOM 6929 N N . VAL B 1 399 ? -0.857 31.109 6.984 1 96.5 399 VAL B N 1
ATOM 6930 C CA . VAL B 1 399 ? -1.599 31.203 5.73 1 96.5 399 VAL B CA 1
ATOM 6931 C C . VAL B 1 399 ? -1.135 32.406 4.941 1 96.5 399 VAL B C 1
ATOM 6933 O O . VAL B 1 399 ? -1.027 32.375 3.715 1 96.5 399 VAL B O 1
ATOM 6936 N N . ASN B 1 400 ? -0.85 33.5 5.617 1 96.25 400 ASN B N 1
ATOM 6937 C CA . ASN B 1 400 ? -0.448 34.719 4.941 1 96.25 400 ASN B CA 1
ATOM 6938 C C . ASN B 1 400 ? 0.918 34.562 4.277 1 96.25 400 ASN B C 1
ATOM 6940 O O . ASN B 1 400 ? 1.101 34.969 3.127 1 96.25 400 ASN B O 1
ATOM 6944 N N . ARG B 1 401 ? 1.851 33.969 4.977 1 96.06 401 ARG B N 1
ATOM 6945 C CA . ARG B 1 401 ? 3.184 33.75 4.422 1 96.06 401 ARG B CA 1
ATOM 6946 C C . ARG B 1 401 ? 3.143 32.781 3.246 1 96.06 401 ARG B C 1
ATOM 6948 O O . ARG B 1 401 ? 3.846 32.969 2.25 1 96.06 401 ARG B O 1
ATOM 6955 N N . LEU B 1 402 ? 2.346 31.781 3.393 1 96.5 402 LEU B N 1
ATOM 6956 C CA . LEU B 1 402 ? 2.223 30.797 2.322 1 96.5 402 LEU B CA 1
ATOM 6957 C C . LEU B 1 402 ? 1.61 31.422 1.074 1 96.5 402 LEU B C 1
ATOM 6959 O O . LEU B 1 402 ? 2.09 31.203 -0.039 1 96.5 402 LEU B O 1
ATOM 6963 N N . GLN B 1 403 ? 0.587 32.188 1.281 1 95.56 403 GLN B N 1
ATOM 6964 C CA . GLN B 1 403 ? -0.119 32.844 0.182 1 95.56 403 GLN B CA 1
ATOM 6965 C C . GLN B 1 403 ? 0.788 33.812 -0.545 1 95.56 403 GLN B C 1
ATOM 6967 O O . GLN B 1 403 ? 0.677 34 -1.761 1 95.56 403 GLN B O 1
ATOM 6972 N N . GLU B 1 404 ? 1.679 34.438 0.158 1 95.12 404 GLU B N 1
ATOM 6973 C CA . GLU B 1 404 ? 2.539 35.469 -0.392 1 95.12 404 GLU B CA 1
ATOM 6974 C C . GLU B 1 404 ? 3.787 34.875 -1.035 1 95.12 404 GLU B C 1
ATOM 6976 O O . GLU B 1 404 ? 4.59 35.594 -1.633 1 95.12 404 GLU B O 1
ATOM 6981 N N . HIS B 1 405 ? 3.951 33.625 -0.89 1 93.75 405 HIS B N 1
ATOM 6982 C CA . HIS B 1 405 ? 5.113 33 -1.515 1 93.75 405 HIS B CA 1
ATOM 6983 C C . HIS B 1 405 ? 5.141 33.25 -3.016 1 93.75 405 HIS B C 1
ATOM 6985 O O . HIS B 1 405 ? 4.133 33.062 -3.701 1 93.75 405 HIS B O 1
ATOM 6991 N N . PRO B 1 406 ? 6.254 33.656 -3.518 1 89.56 406 PRO B N 1
ATOM 6992 C CA . PRO B 1 406 ? 6.328 34.062 -4.926 1 89.56 406 PRO B CA 1
ATOM 6993 C C . PRO B 1 406 ? 6.035 32.906 -5.883 1 89.56 406 PRO B C 1
ATOM 6995 O O . PRO B 1 406 ? 5.574 33.156 -7.004 1 89.56 406 PRO B O 1
ATOM 6998 N N . HIS B 1 407 ? 6.246 31.719 -5.508 1 88.31 407 HIS B N 1
ATOM 6999 C CA . HIS B 1 407 ? 6.066 30.578 -6.395 1 88.31 407 HIS B CA 1
ATOM 7000 C C . HIS B 1 407 ? 4.898 29.703 -5.938 1 88.31 407 HIS B C 1
ATOM 7002 O O . HIS B 1 407 ? 4.902 28.5 -6.16 1 88.31 407 HIS B O 1
ATOM 7008 N N . PHE B 1 408 ? 3.949 30.219 -5.285 1 90.81 408 PHE B N 1
ATOM 7009 C CA . PHE B 1 408 ? 2.773 29.453 -4.891 1 90.81 408 PHE B CA 1
ATOM 7010 C C . PHE B 1 408 ? 1.98 29.016 -6.117 1 90.81 408 PHE B C 1
ATOM 7012 O O . PHE B 1 408 ? 1.605 29.844 -6.949 1 90.81 408 PHE B O 1
ATOM 7019 N N . PRO B 1 409 ? 1.756 27.719 -6.238 1 88.56 409 PRO B N 1
ATOM 7020 C CA . PRO B 1 409 ? 1.108 27.234 -7.457 1 88.56 409 PRO B CA 1
ATOM 7021 C C . PRO B 1 409 ? -0.359 27.656 -7.551 1 88.56 409 PRO B C 1
ATOM 7023 O O . PRO B 1 409 ? -1.048 27.734 -6.531 1 88.56 409 PRO B O 1
ATOM 7026 N N . GLN B 1 410 ? -0.833 27.797 -8.734 1 84.19 410 GLN B N 1
ATOM 7027 C CA . GLN B 1 410 ? -2.25 28.062 -8.977 1 84.19 410 GLN B CA 1
ATOM 7028 C C . GLN B 1 410 ? -3.084 26.812 -8.711 1 84.19 410 GLN B C 1
ATOM 7030 O O . GLN B 1 410 ? -2.635 25.688 -8.961 1 84.19 410 GLN B O 1
ATOM 7035 N N . GLY B 1 411 ? -4.273 26.922 -8.211 1 85.94 411 GLY B N 1
ATOM 7036 C CA . GLY B 1 411 ? -5.18 25.812 -8.008 1 85.94 411 GLY B CA 1
ATOM 7037 C C . GLY B 1 411 ? -5.039 25.156 -6.641 1 85.94 411 GLY B C 1
ATOM 7038 O O . GLY B 1 411 ? -5.676 24.141 -6.359 1 85.94 411 GLY B O 1
ATOM 7039 N N . LEU B 1 412 ? -4.195 25.766 -5.812 1 92.75 412 LEU B N 1
ATOM 7040 C CA . LEU B 1 412 ? -3.963 25.172 -4.504 1 92.75 412 LEU B CA 1
ATOM 7041 C C . LEU B 1 412 ? -4.629 26 -3.406 1 92.75 412 LEU B C 1
ATOM 7043 O O . LEU B 1 412 ? -4.098 26.109 -2.299 1 92.75 412 LEU B O 1
ATOM 7047 N N . GLU B 1 413 ? -5.805 26.547 -3.711 1 93.44 413 GLU B N 1
ATOM 7048 C CA . GLU B 1 413 ? -6.574 27.312 -2.732 1 93.44 413 GLU B CA 1
ATOM 7049 C C . GLU B 1 413 ? -6.977 26.438 -1.546 1 93.44 413 GLU B C 1
ATOM 7051 O O . GLU B 1 413 ? -6.969 26.906 -0.402 1 93.44 413 GLU B O 1
ATOM 7056 N N . TRP B 1 414 ? -7.301 25.188 -1.901 1 95.5 414 TRP B N 1
ATOM 7057 C CA . TRP B 1 414 ? -7.664 24.266 -0.833 1 95.5 414 TRP B CA 1
ATOM 7058 C C . TRP B 1 414 ? -6.516 24.094 0.155 1 95.5 414 TRP B C 1
ATOM 7060 O O . TRP B 1 414 ? -6.738 23.891 1.351 1 95.5 414 TRP B O 1
ATOM 7070 N N . TYR B 1 415 ? -5.312 24.156 -0.335 1 96.31 415 TYR B N 1
ATOM 7071 C CA . TYR B 1 415 ? -4.125 23.984 0.497 1 96.31 415 TYR B CA 1
ATOM 7072 C C . TYR B 1 415 ? -3.961 25.156 1.461 1 96.31 415 TYR B C 1
ATOM 7074 O O . TYR B 1 415 ? -3.584 24.969 2.619 1 96.31 415 TYR B O 1
ATOM 7082 N N . LEU B 1 416 ? -4.301 26.375 1.054 1 96.56 416 LEU B N 1
ATOM 7083 C CA . LEU B 1 416 ? -4.289 27.547 1.911 1 96.56 416 LEU B CA 1
ATOM 7084 C C . LEU B 1 416 ? -5.352 27.438 3.002 1 96.56 416 LEU B C 1
ATOM 7086 O O . LEU B 1 416 ? -5.113 27.844 4.145 1 96.56 416 LEU B O 1
ATOM 7090 N N . GLU B 1 417 ? -6.43 26.844 2.635 1 96.88 417 GLU B N 1
ATOM 7091 C CA . GLU B 1 417 ? -7.551 26.734 3.564 1 96.88 417 GLU B CA 1
ATOM 7092 C C . GLU B 1 417 ? -7.203 25.844 4.746 1 96.88 417 GLU B C 1
ATOM 7094 O O . GLU B 1 417 ? -7.734 26.016 5.844 1 96.88 417 GLU B O 1
ATOM 7099 N N . LEU B 1 418 ? -6.336 24.891 4.527 1 97 418 LEU B N 1
ATOM 7100 C CA . LEU B 1 418 ? -5.875 24.094 5.66 1 97 418 LEU B CA 1
ATOM 7101 C C . LEU B 1 418 ? -5.352 25 6.777 1 97 418 LEU B C 1
ATOM 7103 O O . LEU B 1 418 ? -5.676 24.781 7.949 1 97 418 LEU B O 1
ATOM 7107 N N . ARG B 1 419 ? -4.574 26.016 6.41 1 97.19 419 ARG B N 1
ATOM 7108 C CA . ARG B 1 419 ? -3.957 26.906 7.383 1 97.19 419 ARG B CA 1
ATOM 7109 C C . ARG B 1 419 ? -4.941 27.984 7.844 1 97.19 419 ARG B C 1
ATOM 7111 O O . ARG B 1 419 ? -4.945 28.359 9.016 1 97.19 419 ARG B O 1
ATOM 7118 N N . LYS B 1 420 ? -5.789 28.422 6.926 1 96.5 420 LYS B N 1
ATOM 7119 C CA . LYS B 1 420 ? -6.789 29.438 7.27 1 96.5 420 LYS B CA 1
ATOM 7120 C C . LYS B 1 420 ? -7.637 28.984 8.453 1 96.5 420 LYS B C 1
ATOM 7122 O O . LYS B 1 420 ? -7.949 29.781 9.344 1 96.5 420 LYS B O 1
ATOM 7127 N N . PHE B 1 421 ? -7.988 27.703 8.469 1 95.38 421 PHE B N 1
ATOM 7128 C CA . PHE B 1 421 ? -8.875 27.172 9.5 1 95.38 421 PHE B CA 1
ATOM 7129 C C . PHE B 1 421 ? -8.078 26.438 10.57 1 95.38 421 PHE B C 1
ATOM 7131 O O . PHE B 1 421 ? -8.508 25.406 11.078 1 95.38 421 PHE B O 1
ATOM 7138 N N . GLY B 1 422 ? -6.977 26.984 10.992 1 93.25 422 GLY B N 1
ATOM 7139 C CA . GLY B 1 422 ? -6.16 26.406 12.047 1 93.25 422 GLY B CA 1
ATOM 7140 C C . GLY B 1 422 ? -4.828 25.891 11.547 1 93.25 422 GLY B C 1
ATOM 7141 O O . GLY B 1 422 ? -4.582 24.672 11.555 1 93.25 422 GLY B O 1
ATOM 7142 N N . GLY B 1 423 ? -3.926 26.797 11.266 1 93.56 423 GLY B N 1
ATOM 7143 C CA . GLY B 1 423 ? -2.604 26.438 10.781 1 93.56 423 GLY B CA 1
ATOM 7144 C C . GLY B 1 423 ? -1.814 25.594 11.773 1 93.56 423 GLY B C 1
ATOM 7145 O O . GLY B 1 423 ? -1.199 26.141 12.695 1 93.56 423 GLY B O 1
ATOM 7146 N N . LEU B 1 424 ? -1.804 24.281 11.586 1 95.62 424 LEU B N 1
ATOM 7147 C CA . LEU B 1 424 ? -1.133 23.281 12.406 1 95.62 424 LEU B CA 1
ATOM 7148 C C . LEU B 1 424 ? 0.341 23.172 12.031 1 95.62 424 LEU B C 1
ATOM 7150 O O . LEU B 1 424 ? 0.675 22.969 10.867 1 95.62 424 LEU B O 1
ATOM 7154 N N . PRO B 1 425 ? 1.27 23.453 13.016 1 97 425 PRO B N 1
ATOM 7155 C CA . PRO B 1 425 ? 2.672 23.172 12.695 1 97 425 PRO B CA 1
ATOM 7156 C C . PRO B 1 425 ? 2.928 21.688 12.406 1 97 425 PRO B C 1
ATOM 7158 O O . PRO B 1 425 ? 2.654 20.844 13.25 1 97 425 PRO B O 1
ATOM 7161 N N . THR B 1 426 ? 3.391 21.422 11.227 1 98.25 426 THR B N 1
ATOM 7162 C CA . THR B 1 426 ? 3.699 20.047 10.859 1 98.25 426 THR B CA 1
ATOM 7163 C C . THR B 1 426 ? 5.09 19.953 10.234 1 98.25 426 THR B C 1
ATOM 7165 O O . THR B 1 426 ? 5.699 20.984 9.914 1 98.25 426 THR B O 1
ATOM 7168 N N . GLY B 1 427 ? 5.645 18.875 10.227 1 98.62 427 GLY B N 1
ATOM 7169 C CA . GLY B 1 427 ? 6.832 18.469 9.484 1 98.62 427 GLY B CA 1
ATOM 7170 C C . GLY B 1 427 ? 6.723 17.078 8.906 1 98.62 427 GLY B C 1
ATOM 7171 O O . GLY B 1 427 ? 6.039 16.219 9.469 1 98.62 427 GLY B O 1
ATOM 7172 N N . GLY B 1 428 ? 7.332 16.875 7.836 1 98.62 428 GLY B N 1
ATOM 7173 C CA . GLY B 1 428 ? 7.246 15.578 7.203 1 98.62 428 GLY B CA 1
ATOM 7174 C C . GLY B 1 428 ? 8.438 15.266 6.316 1 98.62 428 GLY B C 1
ATOM 7175 O O . GLY B 1 428 ? 9.359 16.078 6.195 1 98.62 428 GLY B O 1
ATOM 7176 N N . PHE B 1 429 ? 8.453 14.078 5.82 1 98.81 429 PHE B N 1
ATOM 7177 C CA . PHE B 1 429 ? 9.547 13.625 4.977 1 98.81 429 PHE B CA 1
ATOM 7178 C C . PHE B 1 429 ? 9.094 12.492 4.062 1 98.81 429 PHE B C 1
ATOM 7180 O O . PHE B 1 429 ? 8.031 11.898 4.277 1 98.81 429 PHE B O 1
ATOM 7187 N N . GLY B 1 430 ? 9.797 12.297 2.984 1 98.56 430 GLY B N 1
ATOM 7188 C CA . GLY B 1 430 ? 9.664 11.18 2.066 1 98.56 430 GLY B CA 1
ATOM 7189 C C . GLY B 1 430 ? 10.93 10.352 1.946 1 98.56 430 GLY B C 1
ATOM 7190 O O . GLY B 1 430 ? 12.039 10.891 1.986 1 98.56 430 GLY B O 1
ATOM 7191 N N . MET B 1 431 ? 10.766 9.102 1.856 1 98.62 431 MET B N 1
ATOM 7192 C CA . MET B 1 431 ? 11.867 8.156 1.675 1 98.62 431 MET B CA 1
ATOM 7193 C C . MET B 1 431 ? 11.625 7.27 0.46 1 98.62 431 MET B C 1
ATOM 7195 O O . MET B 1 431 ? 10.547 6.684 0.319 1 98.62 431 MET B O 1
ATOM 7199 N N . GLY B 1 432 ? 12.594 7.266 -0.44 1 97.81 432 GLY B N 1
ATOM 7200 C CA . GLY B 1 432 ? 12.5 6.277 -1.503 1 97.81 432 GLY B CA 1
ATOM 7201 C C . GLY B 1 432 ? 12.586 4.852 -1 1 97.81 432 GLY B C 1
ATOM 7202 O O . GLY B 1 432 ? 13.633 4.426 -0.499 1 97.81 432 GLY B O 1
ATOM 7203 N N . PHE B 1 433 ? 11.586 4.117 -1.11 1 98.56 433 PHE B N 1
ATOM 7204 C CA . PHE B 1 433 ? 11.523 2.773 -0.548 1 98.56 433 PHE B CA 1
ATOM 7205 C C . PHE B 1 433 ? 12.539 1.855 -1.212 1 98.56 433 PHE B C 1
ATOM 7207 O O . PHE B 1 433 ? 13.234 1.095 -0.534 1 98.56 433 PHE B O 1
ATOM 7214 N N . GLU B 1 434 ? 12.625 1.895 -2.557 1 98.56 434 GLU B N 1
ATOM 7215 C CA . GLU B 1 434 ? 13.578 1.059 -3.277 1 98.56 434 GLU B CA 1
ATOM 7216 C C . GLU B 1 434 ? 15.016 1.428 -2.918 1 98.56 434 GLU B C 1
ATOM 7218 O O . GLU B 1 434 ? 15.883 0.554 -2.818 1 98.56 434 GLU B O 1
ATOM 7223 N N . ARG B 1 435 ? 15.273 2.713 -2.746 1 97.56 435 ARG B N 1
ATOM 7224 C CA . ARG B 1 435 ? 16.609 3.111 -2.346 1 97.56 435 ARG B CA 1
ATOM 7225 C C . ARG B 1 435 ? 16.969 2.557 -0.97 1 97.56 435 ARG B C 1
ATOM 7227 O O . ARG B 1 435 ? 18.109 2.184 -0.719 1 97.56 435 ARG B O 1
ATOM 7234 N N . PHE B 1 436 ? 16.031 2.572 -0.08 1 98 436 PHE B N 1
ATOM 7235 C CA . PHE B 1 436 ? 16.25 1.978 1.233 1 98 436 PHE B CA 1
ATOM 7236 C C . PHE B 1 436 ? 16.594 0.499 1.109 1 98 436 PHE B C 1
ATOM 7238 O O . PHE B 1 436 ? 17.484 0.005 1.805 1 98 436 PHE B O 1
ATOM 7245 N N . LEU B 1 437 ? 15.906 -0.228 0.208 1 97.31 437 LEU B N 1
ATOM 7246 C CA . LEU B 1 437 ? 16.203 -1.636 -0.034 1 97.31 437 LEU B CA 1
ATOM 7247 C C . LEU B 1 437 ? 17.594 -1.807 -0.612 1 97.31 437 LEU B C 1
ATOM 7249 O O . LEU B 1 437 ? 18.312 -2.748 -0.256 1 97.31 437 LEU B O 1
ATOM 7253 N N . GLN B 1 438 ? 17.969 -0.891 -1.544 1 95.69 438 GLN B N 1
ATOM 7254 C CA . GLN B 1 438 ? 19.328 -0.929 -2.066 1 95.69 438 GLN B CA 1
ATOM 7255 C C . GLN B 1 438 ? 20.359 -0.772 -0.945 1 95.69 438 GLN B C 1
ATOM 7257 O O . GLN B 1 438 ? 21.375 -1.465 -0.927 1 95.69 438 GLN B O 1
ATOM 7262 N N . LEU B 1 439 ? 20.062 0.138 -0.07 1 94.75 439 LEU B N 1
ATOM 7263 C CA . LEU B 1 439 ? 20.938 0.375 1.068 1 94.75 439 LEU B CA 1
ATOM 7264 C C . LEU B 1 439 ? 21.109 -0.889 1.907 1 94.75 439 LEU B C 1
ATOM 7266 O O . LEU B 1 439 ? 22.219 -1.23 2.32 1 94.75 439 LEU B O 1
ATOM 7270 N N . LEU B 1 440 ? 20.062 -1.622 2.154 1 94.38 440 LEU B N 1
ATOM 7271 C CA . LEU B 1 440 ? 20.047 -2.803 3.012 1 94.38 440 LEU B CA 1
ATOM 7272 C C . LEU B 1 440 ? 20.719 -3.984 2.316 1 94.38 440 LEU B C 1
ATOM 7274 O O . LEU B 1 440 ? 21.375 -4.793 2.967 1 94.38 440 LEU B O 1
ATOM 7278 N N . THR B 1 441 ? 20.562 -4.094 0.997 1 93.31 441 THR B N 1
ATOM 7279 C CA . THR B 1 441 ? 20.938 -5.312 0.289 1 93.31 441 THR B CA 1
ATOM 7280 C C . THR B 1 441 ? 22.281 -5.141 -0.419 1 93.31 441 THR B C 1
ATOM 7282 O O . THR B 1 441 ? 22.938 -6.125 -0.751 1 93.31 441 THR B O 1
ATOM 7285 N N . GLY B 1 442 ? 22.609 -3.932 -0.749 1 91.31 442 GLY B N 1
ATOM 7286 C CA . GLY B 1 442 ? 23.797 -3.664 -1.552 1 91.31 442 GLY B CA 1
ATOM 7287 C C . GLY B 1 442 ? 23.531 -3.781 -3.043 1 91.31 442 GLY B C 1
ATOM 7288 O O . GLY B 1 442 ? 24.438 -3.564 -3.85 1 91.31 442 GLY B O 1
ATOM 7289 N N . VAL B 1 443 ? 22.312 -4.066 -3.412 1 93.56 443 VAL B N 1
ATOM 7290 C CA . VAL B 1 443 ? 21.969 -4.172 -4.828 1 93.56 443 VAL B CA 1
ATOM 7291 C C . VAL B 1 443 ? 22.188 -2.83 -5.516 1 93.56 443 VAL B C 1
ATOM 7293 O O . VAL B 1 443 ? 21.719 -1.794 -5.043 1 93.56 443 VAL B O 1
ATOM 7296 N N . LYS B 1 444 ? 22.828 -2.785 -6.617 1 90.88 444 LYS B N 1
ATOM 7297 C CA . LYS B 1 444 ? 23.281 -1.546 -7.242 1 90.88 444 LYS B CA 1
ATOM 7298 C C . LYS B 1 444 ? 22.203 -0.95 -8.133 1 90.88 444 LYS B C 1
ATOM 7300 O O . LYS B 1 444 ? 22.047 0.271 -8.195 1 90.88 444 LYS B O 1
ATOM 7305 N N . ASN B 1 445 ? 21.516 -1.825 -8.82 1 95.62 445 ASN B N 1
ATOM 7306 C CA . ASN B 1 445 ? 20.5 -1.345 -9.758 1 95.62 445 ASN B CA 1
ATOM 7307 C C . ASN B 1 445 ? 19.109 -1.387 -9.148 1 95.62 445 ASN B C 1
ATOM 7309 O O . ASN B 1 445 ? 18.625 -2.455 -8.773 1 95.62 445 ASN B O 1
ATOM 7313 N N . ILE B 1 446 ? 18.469 -0.209 -9.117 1 97.25 446 ILE B N 1
ATOM 7314 C CA . ILE B 1 446 ? 17.188 -0.032 -8.445 1 97.25 446 ILE B CA 1
ATOM 7315 C C . ILE B 1 446 ? 16.125 -0.909 -9.117 1 97.25 446 ILE B C 1
ATOM 7317 O O . ILE B 1 446 ? 15.109 -1.231 -8.508 1 97.25 446 ILE B O 1
ATOM 7321 N N . ARG B 1 447 ? 16.344 -1.346 -10.359 1 97.62 447 ARG B N 1
ATOM 7322 C CA . ARG B 1 447 ? 15.414 -2.176 -11.117 1 97.62 447 ARG B CA 1
ATOM 7323 C C . ARG B 1 447 ? 15.32 -3.578 -10.523 1 97.62 447 ARG B C 1
ATOM 7325 O O . ARG B 1 447 ? 14.398 -4.328 -10.836 1 97.62 447 ARG B O 1
ATOM 7332 N N . ASP B 1 448 ? 16.234 -3.936 -9.641 1 97.19 448 ASP B N 1
ATOM 7333 C CA . ASP B 1 448 ? 16.297 -5.305 -9.141 1 97.19 448 ASP B CA 1
ATOM 7334 C C . ASP B 1 448 ? 15.766 -5.402 -7.719 1 97.19 448 ASP B C 1
ATOM 7336 O O . ASP B 1 448 ? 15.711 -6.488 -7.141 1 97.19 448 ASP B O 1
ATOM 7340 N N . VAL B 1 449 ? 15.273 -4.305 -7.125 1 97.81 449 VAL B N 1
ATOM 7341 C CA . VAL B 1 449 ? 14.711 -4.359 -5.781 1 97.81 449 VAL B CA 1
ATOM 7342 C C . VAL B 1 449 ? 13.203 -4.102 -5.84 1 97.81 449 VAL B C 1
ATOM 7344 O O . VAL B 1 449 ? 12.57 -3.848 -4.812 1 97.81 449 VAL B O 1
ATOM 7347 N N . ILE B 1 450 ? 12.617 -4.023 -6.957 1 98.56 450 ILE B N 1
ATOM 7348 C CA . ILE B 1 450 ? 11.188 -3.924 -7.203 1 98.56 450 ILE B CA 1
ATOM 7349 C C . ILE B 1 450 ? 10.727 -5.105 -8.055 1 98.56 450 ILE B C 1
ATOM 7351 O O . ILE B 1 450 ? 11.461 -5.586 -8.914 1 98.56 450 ILE B O 1
ATOM 7355 N N . PRO B 1 451 ? 9.5 -5.648 -7.832 1 98.38 451 PRO B N 1
ATOM 7356 C CA . PRO B 1 451 ? 9.094 -6.867 -8.531 1 98.38 451 PRO B CA 1
ATOM 7357 C C . PRO B 1 451 ? 9.023 -6.68 -10.047 1 98.38 451 PRO B C 1
ATOM 7359 O O . PRO B 1 451 ? 9.5 -7.535 -10.797 1 98.38 451 PRO B O 1
ATOM 7362 N N . PHE B 1 452 ? 8.461 -5.602 -10.484 1 98.31 452 PHE B N 1
ATOM 7363 C CA . PHE B 1 452 ? 8.273 -5.332 -11.906 1 98.31 452 PHE B CA 1
ATOM 7364 C C . PHE B 1 452 ? 8.703 -3.912 -12.25 1 98.31 452 PHE B C 1
ATOM 7366 O O . PHE B 1 452 ? 7.879 -2.994 -12.266 1 98.31 452 PHE B O 1
ATOM 7373 N N . PRO B 1 453 ? 9.961 -3.715 -12.633 1 98.06 453 PRO B N 1
ATOM 7374 C CA . PRO B 1 453 ? 10.484 -2.363 -12.852 1 98.06 453 PRO B CA 1
ATOM 7375 C C . PRO B 1 453 ? 9.93 -1.715 -14.117 1 98.06 453 PRO B C 1
ATOM 7377 O O . PRO B 1 453 ? 9.781 -2.387 -15.141 1 98.06 453 PRO B O 1
ATOM 7380 N N . ARG B 1 454 ? 9.531 -0.448 -14.031 1 97.88 454 ARG B N 1
ATOM 7381 C CA . ARG B 1 454 ? 9.148 0.4 -15.156 1 97.88 454 ARG B CA 1
ATOM 7382 C C . ARG B 1 454 ? 10.18 1.501 -15.383 1 97.88 454 ARG B C 1
ATOM 7384 O O . ARG B 1 454 ? 10.547 2.219 -14.453 1 97.88 454 ARG B O 1
ATOM 7391 N N . TYR B 1 455 ? 10.68 1.589 -16.562 1 97.19 455 TYR B N 1
ATOM 7392 C CA . TYR B 1 455 ? 11.648 2.611 -16.938 1 97.19 455 TYR B CA 1
ATOM 7393 C C . TYR B 1 455 ? 11.57 2.902 -18.438 1 97.19 455 TYR B C 1
ATOM 7395 O O . TYR B 1 455 ? 10.852 2.229 -19.172 1 97.19 455 TYR B O 1
ATOM 7403 N N . PRO B 1 456 ? 12.188 3.971 -18.953 1 96.69 456 PRO B N 1
ATOM 7404 C CA . PRO B 1 456 ? 12.055 4.352 -20.359 1 96.69 456 PRO B CA 1
ATOM 7405 C C . PRO B 1 456 ? 12.281 3.18 -21.312 1 96.69 456 PRO B C 1
ATOM 7407 O O . PRO B 1 456 ? 13.266 2.453 -21.172 1 96.69 456 PRO B O 1
ATOM 7410 N N . HIS B 1 457 ? 11.352 2.975 -22.203 1 96.5 457 HIS B N 1
ATOM 7411 C CA . HIS B 1 457 ? 11.352 1.962 -23.25 1 96.5 457 HIS B CA 1
ATOM 7412 C C . HIS B 1 457 ? 11.172 0.564 -22.672 1 96.5 457 HIS B C 1
ATOM 7414 O O . HIS B 1 457 ? 11.547 -0.428 -23.297 1 96.5 457 HIS B O 1
ATOM 7420 N N . SER B 1 458 ? 10.625 0.583 -21.406 1 95.75 458 SER B N 1
ATOM 7421 C CA . SER B 1 458 ? 10.461 -0.734 -20.797 1 95.75 458 SER B CA 1
ATOM 7422 C C . SER B 1 458 ? 9.242 -0.776 -19.875 1 95.75 458 SER B C 1
ATOM 7424 O O . SER B 1 458 ? 9.258 -0.181 -18.797 1 95.75 458 SER B O 1
ATOM 7426 N N . CYS B 1 459 ? 8.273 -1.475 -20.266 1 96.44 459 CYS B N 1
ATOM 7427 C CA . CYS B 1 459 ? 7.086 -1.813 -19.5 1 96.44 459 CYS B CA 1
ATOM 7428 C C . CYS B 1 459 ? 6.59 -3.213 -19.844 1 96.44 459 CYS B C 1
ATOM 7430 O O . CYS B 1 459 ? 5.621 -3.367 -20.578 1 96.44 459 CYS B O 1
ATOM 7432 N N . LYS B 1 460 ? 7.219 -4.195 -19.266 1 94.5 460 LYS B N 1
ATOM 7433 C CA . LYS B 1 460 ? 6.91 -5.586 -19.594 1 94.5 460 LYS B CA 1
ATOM 7434 C C . LYS B 1 460 ? 5.797 -6.125 -18.703 1 94.5 460 LYS B C 1
ATOM 7436 O O . LYS B 1 460 ? 5.742 -5.812 -17.516 1 94.5 460 LYS B O 1
ATOM 7441 N N . MET B 1 461 ? 4.961 -6.945 -19.312 1 93.25 461 MET B N 1
ATOM 7442 C CA . MET B 1 461 ? 3.883 -7.621 -18.594 1 93.25 461 MET B CA 1
ATOM 7443 C C . MET B 1 461 ? 2.768 -6.645 -18.25 1 93.25 461 MET B C 1
ATOM 7445 O O . MET B 1 461 ? 3.016 -5.621 -17.609 1 93.25 461 MET B O 1
#